Protein AF-0000000065904435 (afdb_homodimer)

Solvent-accessible surface area (backbone atoms only — not comparable to full-atom values): 43416 Å² total; per-residue (Å²): 132,58,67,76,74,52,43,58,79,76,32,50,80,82,76,48,64,71,52,66,56,44,51,26,23,43,16,48,49,46,24,22,46,31,51,45,35,29,75,71,66,75,36,59,60,66,60,23,52,20,39,32,52,28,18,50,38,33,48,71,52,77,44,54,85,70,58,72,65,32,48,58,46,53,28,40,22,43,57,58,50,50,41,50,24,44,54,32,18,55,51,13,18,67,68,56,76,42,93,47,44,31,60,79,52,61,35,51,48,57,24,39,46,9,46,40,54,30,19,36,35,50,22,44,52,49,47,41,62,72,42,30,51,54,20,50,51,46,32,33,50,34,28,44,53,48,14,61,73,27,53,82,39,47,20,51,26,65,58,82,51,16,57,31,58,46,34,29,54,8,58,58,35,40,54,53,23,52,52,50,48,52,49,52,52,49,49,59,58,47,44,63,59,38,31,38,31,17,44,42,8,13,73,64,33,82,18,73,79,36,61,93,59,44,34,64,50,26,41,50,42,41,27,70,75,69,69,74,70,52,45,82,38,63,23,56,52,51,28,30,46,47,59,51,58,47,51,47,37,50,52,54,30,51,50,27,50,52,51,35,53,51,36,51,53,50,44,48,32,44,7,17,70,66,64,47,64,31,35,34,45,50,65,60,36,57,78,45,84,48,41,97,83,38,85,86,43,58,35,60,54,72,45,51,52,34,40,52,47,21,56,48,36,44,51,45,39,55,52,35,57,57,31,52,64,36,58,62,81,55,33,31,36,21,46,36,54,40,39,47,42,49,49,47,40,45,52,50,51,25,53,37,36,44,45,44,23,59,46,40,55,63,42,47,42,75,31,56,68,56,21,38,50,33,34,45,31,26,67,51,49,40,71,67,38,17,78,75,68,33,65,68,53,29,52,54,40,51,56,38,35,75,72,69,37,34,53,64,55,40,42,43,71,74,64,46,47,72,70,53,45,49,63,70,58,44,58,79,60,64,58,41,94,74,69,77,87,106,131,59,68,78,74,51,45,57,78,74,32,49,80,82,77,47,64,70,51,65,56,44,51,26,23,45,16,49,50,44,23,22,45,29,52,43,34,29,76,71,68,76,35,59,60,65,60,24,52,20,40,32,53,28,18,49,38,33,49,71,51,76,45,55,86,69,60,72,66,33,47,58,46,54,29,39,21,43,57,58,48,49,39,52,23,44,54,33,17,55,49,12,18,67,70,56,76,42,94,47,43,31,60,80,52,61,36,52,48,57,26,39,45,10,46,40,54,30,20,35,34,49,22,45,51,50,47,39,63,71,43,31,49,55,21,49,50,46,32,33,49,34,29,46,54,48,14,61,72,27,53,82,38,47,22,51,26,63,57,83,51,17,59,30,60,48,35,28,54,7,58,58,36,39,54,53,24,51,52,50,48,53,49,53,53,49,51,58,58,47,44,64,59,38,32,39,30,16,44,42,8,11,74,64,34,81,18,72,78,32,61,93,59,43,34,64,51,26,41,50,42,43,25,71,74,68,70,73,69,53,45,81,38,62,22,57,53,50,27,29,44,48,60,50,57,48,50,47,37,51,50,54,31,50,52,26,50,52,51,35,53,52,36,52,52,48,44,48,32,44,6,16,70,65,64,46,63,30,35,34,45,49,66,60,37,57,78,43,85,48,41,98,82,38,86,87,42,57,36,61,55,71,47,53,52,36,38,53,46,23,53,50,35,46,52,44,39,55,52,35,57,56,30,51,65,36,57,62,80,54,33,32,35,21,47,37,53,40,39,48,41,49,50,48,39,45,52,51,50,24,52,38,35,44,46,45,22,59,46,40,55,63,42,47,40,75,31,58,68,55,20,38,52,31,35,46,33,25,67,49,49,41,71,66,38,18,79,75,67,32,64,70,53,29,52,54,40,52,56,39,36,75,72,70,38,33,53,65,56,40,42,43,72,74,64,46,46,72,69,52,46,49,62,70,60,43,57,78,58,64,59,40,93,73,68,78,88,105

Foldseek 3Di:
DACVVCQCVVFPDPQAFFDLLLQLLLLLLLLLLLVVCVVVVNADPLLSVLLNVLSVCSNVVVCRVQQGDHLGGFLLC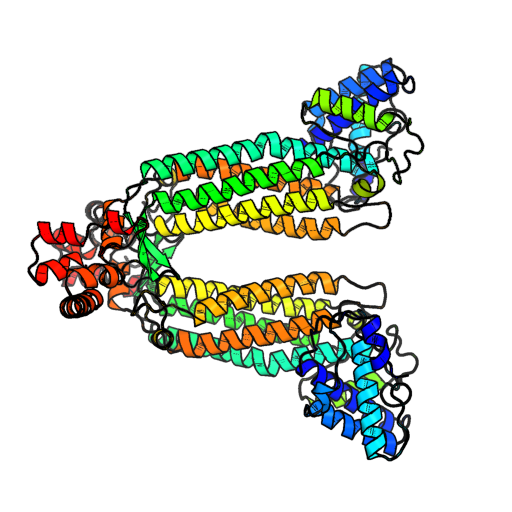VSSLSSSLVSSQVRSCVVSVDRRHSCVRSQQLAASLQSSLQSLLLSLLLLCVPFVLVLLVLLLVLLQVVLVVFVQQKFFDDDVNATDAIAIPSVVSNVLSVQSVVLSVQLVVLNLVSLAGLTQCHPQHPNPSHDPCSQVSSSVSSCVVRVRDHHHDSNQDSSAFPVSLLSNLVSLLSLLVSLLVVLVVLCQCCPDCPPGLVFKDQVLQQVDAPDPVDGPDGDPVLSVLSNVLSVVSNVLSVVLVVQRPDDDRRHRRSSSSSSRSSSVSSVSSSVSSNCCSPRPSNRMGGPRVSRVQNNQLRLNLLVQLCLVPHVVLSVVLSVVSVVVDGSLVSVVVVPDDPVRSCVSPVSSVRNDDDRNSD/DAPVVCQCVVFPDPQAFFDLLLQLLLLLLLLLLLVVCVVVVNADPLLSVLLNVLSVCSNVVVCRVQQGDHLGGFLLCVSSLSSSLVSSQVRSCVVSVDRRHSCVRSQQLAASLQSSLQSLLSSLLLLCVPFVLVLLVLLLVLLQVVLVVFVQQKFFDDDVNATDAIAIPSVVSNVLSVQSVVLSVQLVVLSLVSLAGLTQCHPQHPNPSHDPCSQVSSSVSSCVVRVRDHHHDSNQDSSQFPVSLLSNLVSLLSLLVSLLVVLVVLQQCCPDCPPGLVFKDQVLQQVDAPDPVDGPDGDPVLSVLSNVLSVVSNVLSVVLVVQRPDDDRRHRRSSSSSSRSSSVSSVSSSVSSNCCSPRPSNRMGGPRVSRVQNNQLRLNLLVQLCLVPHVVLSVQLSVVSVVVDGSLVSCVVVPDDPVRSCVSPVSSVRNDDDRNSD

Sequence (876 aa):
MKYTDTAPKLFMNTGTKFPRRIIWSMGVLKKSCAKVNADLGLLDKKIADSIIKASDDLIDGKLDDKIVLDVFQTGSGTGLNMNVNEVIAEVASSYSNLKVHPNDHVNFGQSSNDTVPTAIRIAAVAEVTNRLLPALQQIISSLNKKAEEYKDVIKAGRTHLRDALPVTLGQELSAYADAFQHEHEQVMNILEYVKELPIGGTATGTGLNSHPEFQERVINEINRITGLGFKPANRFRAMRLLTDLLLLSGALRNIAVDLYRLGQDIRLMFSGPLTGLNEIDLPTQEEIAGSSIMPGKTNPVTVEATLLISAQVVGLDHANQFASMLGEFELSMGIPLVGYNIVTQVNFISEALEKMSRLVIDGMVANVEKMKRYAESSPSLITIVSPVIGYDKATEIGKKLNKGMSIREALRELGYSDNEINKILDLSKLVKPGFTAKMKYTDTAPKLFMNTGTKFPRRIIWSMGVLKKSCAKVNADLGLLDKKIADSIIKASDDLIDGKLDDKIVLDVFQTGSGTGLNMNVNEVIAEVASSYSNLKVHPNDHVNFGQSSNDTVPTAIRIAAVAEVTNRLLPALQQIISSLNKKAEEYKDVIKAGRTHLRDALPVTLGQELSAYADAFQHEHEQVMNILEYVKELPIGGTATGTGLNSHPEFQERVINEINRITGLGFKPANRFRAMRLLTDLLLLSGALRNIAVDLYRLGQDIRLMFSGPLTGLNEIDLPTQEEIAGSSIMPGKTNPVTVEATLLISAQVVGLDHANQFASMLGEFELSMGIPLVGYNIVTQVNFISEALEKMSRLVIDGMVANVEKMKRYAESSPSLITIVSPVIGYDKATEIGKKLNKGMSIREALRELGYSDNEINKILDLSKLVKPGFTAK

Organism: Saccharolobus solfataricus (strain ATCC 35092 / DSM 1617 / JCM 11322 / P2) (NCBI:txid273057)

Nearest PDB structures (foldseek):
  5f92-assembly1_A  TM=9.648E-01  e=1.563E-35  Mycobacterium tuberculosis CDC1551
  5f92-assembly1_B  TM=9.660E-01  e=1.495E-35  Mycobacterium tuberculosis CDC1551
  3qbp-assembly1_B  TM=9.581E-01  e=5.923E-35  Mycobacterium marinum M
  4apb-assembly1_C  TM=9.385E-01  e=5.923E-35  Mycobacterium tuberculosis H37Rv
  3rd8-assembly1_A  TM=9.389E-01  e=1.055E-34  Mycolicibacterium smegmatis MC2 155

InterPro domains:
  IPR000362 Fumarate lyase family [PR00149] (106-124)
  IPR000362 Fumarate lyase family [PR00149] (152-170)
  IPR000362 Fumarate lyase family [PR00149] (242-269)
  IPR000362 Fumarate lyase family [PR00149] (290-306)
  IPR001611 Leucine-rich repeat [PS51450] (410-431)
  IPR005677 Fumarate hydratase, class II [MF_00743] (1-433)
  IPR005677 Fumarate hydratase, class II [PTHR11444] (14-433)
  IPR008948 L-Aspartase-like [SSF48557] (10-427)
  IPR018951 Fumarase C, C-terminal [PF10415] (381-431)
  IPR020557 Fumarate lyase, conserved site [PS00163] (290-299)
  IPR022761 Fumarate lyase, N-terminal [PF00206] (2-315)
  IPR024083 Fumarase/histidase, N-terminal [G3DSA:1.10.275.10] (1-110)

Radius of gyration: 34.14 Å; Cα contacts (8 Å, |Δi|>4): 1587; chains: 2; bounding box: 92×79×66 Å

pLDDT: mean 92.35, std 9.79, range [37.44, 98.94]

Structure (mmCIF, N/CA/C/O backbone):
data_AF-0000000065904435-model_v1
#
loop_
_entity.id
_entity.type
_entity.pdbx_description
1 polymer 'Fumarate hydratase class II'
#
loop_
_atom_site.group_PDB
_atom_site.id
_atom_site.type_symbol
_atom_site.label_atom_id
_atom_site.label_alt_id
_atom_site.label_comp_id
_atom_site.label_asym_id
_atom_site.label_entity_id
_atom_sit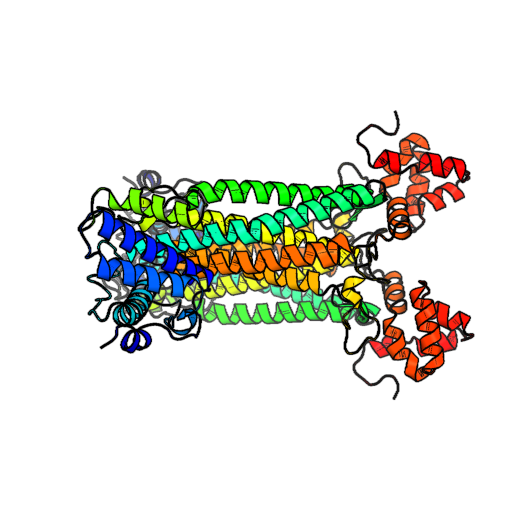e.label_seq_id
_atom_site.pdbx_PDB_ins_code
_atom_site.Cartn_x
_atom_site.Cartn_y
_atom_site.Cartn_z
_atom_site.occupancy
_atom_site.B_iso_or_equiv
_atom_site.auth_seq_id
_atom_site.auth_comp_id
_atom_site.auth_asym_id
_atom_site.auth_atom_id
_atom_site.pdbx_PDB_model_num
ATOM 1 N N . MET A 1 1 ? -31.047 9.414 31.922 1 70.81 1 MET A N 1
ATOM 2 C CA . MET A 1 1 ? -29.688 8.914 31.734 1 70.81 1 MET A CA 1
ATOM 3 C C . MET A 1 1 ? -29.031 9.57 30.531 1 70.81 1 MET A C 1
ATOM 5 O O . MET A 1 1 ? -29.672 9.766 29.5 1 70.81 1 MET A O 1
ATOM 9 N N . LYS A 1 2 ? -27.766 9.977 30.828 1 85.31 2 LYS A N 1
ATOM 10 C CA . LYS A 1 2 ? -27.031 10.68 29.781 1 85.31 2 LYS A CA 1
ATOM 11 C C . LYS A 1 2 ? -26.609 9.719 28.672 1 85.31 2 LYS A C 1
ATOM 13 O O . LYS A 1 2 ? -26.344 8.547 28.938 1 85.31 2 LYS A O 1
ATOM 18 N N . TYR A 1 3 ? -26.766 10.164 27.469 1 87.5 3 TYR A N 1
ATOM 19 C CA . TYR A 1 3 ? -26.297 9.406 26.312 1 87.5 3 TYR A CA 1
ATOM 20 C C . TYR A 1 3 ? -24.875 8.906 26.531 1 87.5 3 TYR A C 1
ATOM 22 O O . TYR A 1 3 ? -24.562 7.75 26.25 1 87.5 3 TYR A O 1
ATOM 30 N N . THR A 1 4 ? -24.031 9.688 27.234 1 89.38 4 THR A N 1
ATOM 31 C CA . THR A 1 4 ? -22.609 9.406 27.375 1 89.38 4 THR A CA 1
ATOM 32 C C . THR A 1 4 ? -22.375 8.375 28.469 1 89.38 4 THR A C 1
ATOM 34 O O . THR A 1 4 ? -21.281 7.809 28.578 1 89.38 4 THR A O 1
ATOM 37 N N . ASP A 1 5 ? -23.391 8.148 29.25 1 89 5 ASP A N 1
ATOM 38 C CA . ASP A 1 5 ? -23.281 7.125 30.281 1 89 5 ASP A CA 1
ATOM 39 C C . ASP A 1 5 ? -23.516 5.73 29.703 1 89 5 ASP A C 1
ATOM 41 O O . ASP A 1 5 ? -22.938 4.75 30.172 1 89 5 ASP A O 1
ATOM 45 N N . THR A 1 6 ? -24.281 5.691 28.656 1 89.69 6 THR A N 1
ATOM 46 C CA . THR A 1 6 ? -24.703 4.398 28.125 1 89.69 6 THR A CA 1
ATOM 47 C C . THR A 1 6 ? -23.938 4.051 26.859 1 89.69 6 THR A C 1
ATOM 49 O O . THR A 1 6 ? -23.688 2.877 26.578 1 89.69 6 THR A O 1
ATOM 52 N N . ALA A 1 7 ? -23.594 4.98 26.125 1 89.56 7 ALA A N 1
ATOM 53 C CA . ALA A 1 7 ? -23.078 4.797 24.781 1 89.56 7 ALA A CA 1
ATOM 54 C C . ALA A 1 7 ? -21.781 3.99 24.797 1 89.56 7 ALA A C 1
ATOM 56 O O . ALA A 1 7 ? -21.562 3.129 23.953 1 89.56 7 ALA A O 1
ATOM 57 N N . PRO A 1 8 ? -20.953 4.148 25.797 1 86.31 8 PRO A N 1
ATOM 58 C CA . PRO A 1 8 ? -19.688 3.414 25.797 1 86.31 8 PRO A CA 1
ATOM 59 C C . PRO A 1 8 ? -19.875 1.902 25.891 1 86.31 8 PRO A C 1
ATOM 61 O O . PRO A 1 8 ? -19 1.135 25.484 1 86.31 8 PRO A O 1
ATOM 64 N N . LYS A 1 9 ? -21 1.528 26.406 1 88.12 9 LYS A N 1
ATOM 65 C CA . LYS A 1 9 ? -21.297 0.103 26.5 1 88.12 9 LYS A CA 1
ATOM 66 C C . LYS A 1 9 ? -21.547 -0.5 25.125 1 88.12 9 LYS A C 1
ATOM 68 O O . LYS A 1 9 ? -21.312 -1.693 24.906 1 88.12 9 LYS A O 1
ATOM 73 N N . LEU A 1 10 ? -21.984 0.361 24.281 1 90.38 10 LEU A N 1
ATOM 74 C CA . LEU A 1 10 ? -22.375 -0.123 22.953 1 90.38 10 LEU A CA 1
ATOM 75 C C . LEU A 1 10 ? -21.281 0.197 21.922 1 90.38 10 LEU A C 1
ATOM 77 O O . LEU A 1 10 ? -21.141 -0.513 20.922 1 90.38 10 LEU A O 1
ATOM 81 N N . PHE A 1 11 ? -20.578 1.262 22.156 1 90.25 11 PHE A N 1
ATOM 82 C CA . PHE A 1 11 ? -19.516 1.664 21.25 1 90.25 11 PHE A CA 1
ATOM 83 C C . PHE A 1 11 ? -18.203 0.954 21.609 1 90.25 11 PHE A C 1
ATOM 85 O O . PHE A 1 11 ? -18.125 0.262 22.625 1 90.25 11 PHE A O 1
ATOM 92 N N . MET A 1 12 ? -17.234 1.034 20.688 1 87.94 12 MET A N 1
ATOM 93 C CA . MET A 1 12 ? -15.914 0.562 21.062 1 87.94 12 MET A CA 1
ATOM 94 C C . MET A 1 12 ? -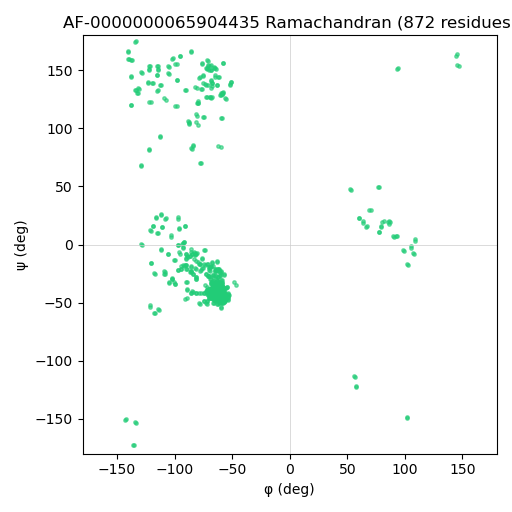15.281 1.487 22.094 1 87.94 12 MET A C 1
ATOM 96 O O . MET A 1 12 ? -15.703 2.637 22.25 1 87.94 12 MET A O 1
ATOM 100 N N . ASN A 1 13 ? -14.391 0.936 22.891 1 87.31 13 ASN A N 1
ATOM 101 C CA . ASN A 1 13 ? -13.656 1.674 23.906 1 87.31 13 ASN A CA 1
ATOM 102 C C . ASN A 1 13 ? -12.148 1.438 23.812 1 87.31 13 ASN A C 1
ATOM 104 O O . ASN A 1 13 ? -11.539 0.907 24.734 1 87.31 13 ASN A O 1
ATOM 108 N N . THR A 1 14 ? -11.633 1.937 22.766 1 90.06 14 THR A N 1
ATOM 109 C CA . THR A 1 14 ? -10.234 1.684 22.438 1 90.06 14 THR A CA 1
ATOM 110 C C . THR A 1 14 ? -9.336 2.756 23.047 1 90.06 14 THR A C 1
ATOM 112 O O . THR A 1 14 ? -8.117 2.578 23.125 1 90.06 14 THR A O 1
ATOM 115 N N . GLY A 1 15 ? -9.945 3.836 23.406 1 89.94 15 GLY A N 1
ATOM 116 C CA . GLY A 1 15 ? -9.188 4.977 23.891 1 89.94 15 GLY A CA 1
ATOM 117 C C . GLY A 1 15 ? -8.789 5.938 22.781 1 89.94 15 GLY A C 1
ATOM 118 O O . GLY A 1 15 ? -8.109 6.938 23.047 1 89.94 15 GLY A O 1
ATOM 119 N N . THR A 1 16 ? -9.273 5.703 21.578 1 93.25 16 THR A N 1
ATOM 120 C CA . THR A 1 16 ? -9.008 6.621 20.484 1 93.25 16 THR A CA 1
ATOM 121 C C . THR A 1 16 ? -9.945 7.824 20.531 1 93.25 16 THR A C 1
ATOM 123 O O . THR A 1 16 ? -11.117 7.723 20.156 1 93.25 16 THR A O 1
ATOM 126 N N . LYS A 1 17 ? -9.391 8.93 20.828 1 94.69 17 LYS A N 1
ATOM 127 C CA . LYS A 1 17 ? -10.172 10.148 21 1 94.69 17 LYS A CA 1
ATOM 128 C C . LYS A 1 17 ? -10.148 11 19.75 1 94.69 17 LYS A C 1
ATOM 130 O O . LYS A 1 17 ? -9.195 10.93 18.953 1 94.69 17 LYS A O 1
ATOM 135 N N . PHE A 1 18 ? -11.172 11.789 19.641 1 96.94 18 PHE A N 1
ATOM 136 C CA . PHE A 1 18 ? -11.18 12.734 18.531 1 96.94 18 PHE A CA 1
ATOM 137 C C . PHE A 1 18 ? -10.102 13.797 18.719 1 96.94 18 PHE A C 1
ATOM 139 O O . PHE A 1 18 ? -9.891 14.281 19.844 1 96.94 18 PHE A O 1
ATOM 146 N N . PRO A 1 19 ? -9.438 14.18 17.609 1 96.56 19 PRO A N 1
ATOM 147 C CA . PRO A 1 19 ? -8.469 15.273 17.688 1 96.56 19 PRO A CA 1
ATOM 148 C C . PRO A 1 19 ? -9.117 16.609 18.062 1 96.56 19 PRO A C 1
ATOM 150 O O . PRO A 1 19 ? -10.258 16.875 17.688 1 96.56 19 PRO A O 1
ATOM 153 N N . ARG A 1 20 ? -8.398 17.422 18.688 1 97.31 20 ARG A N 1
ATOM 154 C CA . ARG A 1 20 ? -8.883 18.703 19.188 1 97.31 20 ARG A CA 1
ATOM 155 C C . ARG A 1 20 ? -9.508 19.516 18.062 1 97.31 20 ARG A C 1
ATOM 157 O O . ARG A 1 20 ? -10.492 20.234 18.266 1 97.31 20 ARG A O 1
ATOM 164 N N . ARG A 1 21 ? -8.953 19.438 16.891 1 98.19 21 ARG A N 1
ATOM 165 C CA . ARG A 1 21 ? -9.445 20.25 15.773 1 98.19 21 ARG A CA 1
ATOM 166 C C . ARG A 1 21 ? -10.875 19.875 15.414 1 98.19 21 ARG A C 1
ATOM 168 O O . ARG A 1 21 ? -11.672 20.734 15.023 1 98.19 21 ARG A O 1
ATOM 175 N N . ILE A 1 22 ? -11.227 18.641 15.547 1 98.69 22 ILE A N 1
ATOM 176 C CA . ILE A 1 22 ? -12.594 18.203 15.281 1 98.69 22 ILE A CA 1
ATOM 177 C C . ILE A 1 22 ? -13.523 18.703 16.375 1 98.69 22 ILE A C 1
ATOM 179 O O . ILE A 1 22 ? -14.633 19.172 16.094 1 98.69 22 ILE A O 1
ATOM 183 N N . ILE A 1 23 ? -13.062 18.672 17.609 1 98.62 23 ILE A N 1
ATOM 184 C CA . ILE A 1 23 ? -13.844 19.203 18.719 1 98.62 23 ILE A CA 1
ATOM 185 C C . ILE A 1 23 ? -14.047 20.703 18.547 1 98.62 23 ILE A C 1
ATOM 187 O O . ILE A 1 23 ? -15.164 21.203 18.719 1 98.62 23 ILE A O 1
ATOM 191 N N . TRP A 1 24 ? -13 21.328 18.172 1 98.81 24 TRP A N 1
ATOM 192 C CA . TRP A 1 24 ? -13.055 22.75 17.859 1 98.81 24 TRP A CA 1
ATOM 193 C C . TRP A 1 24 ? -14.109 23.031 16.797 1 98.81 24 TRP A C 1
ATOM 195 O O . TRP A 1 24 ? -14.938 23.938 16.953 1 98.81 24 TRP A O 1
ATOM 205 N N . SER A 1 25 ? -14.133 22.266 15.719 1 98.88 25 SER A N 1
ATOM 206 C CA . SER A 1 25 ? -15.062 22.5 14.609 1 98.88 25 SER A CA 1
ATOM 207 C C . SER A 1 25 ? -16.5 22.266 15.039 1 98.88 25 SER A C 1
ATOM 209 O O . SER A 1 25 ? -17.422 22.938 14.562 1 98.88 25 SER A O 1
ATOM 211 N N . MET A 1 26 ? -16.703 21.297 15.883 1 98.88 26 MET A N 1
ATOM 212 C CA . MET A 1 26 ? -18.031 21.094 16.438 1 98.88 26 MET A CA 1
ATOM 213 C C . MET A 1 26 ? -18.5 22.328 17.203 1 98.88 26 MET A C 1
ATOM 215 O O . MET A 1 26 ? -19.672 22.719 17.109 1 98.88 26 MET A O 1
ATOM 219 N N . GLY A 1 27 ? -17.594 22.891 17.984 1 98.88 27 GLY A N 1
ATOM 220 C CA . GLY A 1 27 ? -17.922 24.125 18.688 1 98.88 27 GLY A CA 1
ATOM 221 C C . GLY A 1 27 ? -18.297 25.266 17.766 1 98.88 27 GLY A C 1
ATOM 222 O O . GLY A 1 27 ? -19.281 25.969 18 1 98.88 27 GLY A O 1
ATOM 223 N N . VAL A 1 28 ? -17.531 25.438 16.719 1 98.94 28 VAL A N 1
ATOM 224 C CA . VAL A 1 28 ? -17.781 26.469 15.719 1 98.94 28 VAL A CA 1
ATOM 225 C C . VAL A 1 28 ? -19.172 26.281 15.109 1 98.94 28 VAL A C 1
ATOM 227 O O . VAL A 1 28 ? -19.922 27.234 14.969 1 98.94 28 VAL A O 1
ATOM 230 N N . LEU A 1 29 ? -19.484 25.062 14.797 1 98.88 29 LEU A N 1
ATOM 231 C CA . LEU A 1 29 ? -20.734 24.75 14.133 1 98.88 29 LEU A CA 1
ATOM 232 C C . LEU A 1 29 ? -21.922 24.969 15.07 1 98.88 29 LEU A C 1
ATOM 234 O O . LEU A 1 29 ? -22.906 25.625 14.703 1 98.88 29 LEU A O 1
ATOM 238 N N . LYS A 1 30 ? -21.797 24.469 16.328 1 98.88 30 LYS A N 1
ATOM 239 C CA . LYS A 1 30 ? -22.891 24.625 17.281 1 98.88 30 LYS A CA 1
ATOM 240 C C . LYS A 1 30 ? -23.141 26.094 17.625 1 98.88 30 LYS A C 1
ATOM 242 O O . LYS A 1 30 ? -24.281 26.531 17.719 1 98.88 30 LYS A O 1
ATOM 247 N N . LYS A 1 31 ? -22.109 26.844 17.766 1 98.88 31 LYS A N 1
ATOM 248 C CA . LYS A 1 31 ? -22.219 28.297 17.969 1 98.88 31 LYS A CA 1
ATOM 249 C C . LYS A 1 31 ? -22.969 28.953 16.828 1 98.88 31 LYS A C 1
ATOM 251 O O . LYS A 1 31 ? -23.891 29.75 17.062 1 98.88 31 LYS A O 1
ATOM 256 N N . SER A 1 32 ? -22.594 28.641 15.633 1 98.94 32 SER A N 1
ATOM 257 C CA . SER A 1 32 ? -23.188 29.219 14.438 1 98.94 32 SER A CA 1
ATOM 258 C C . SER A 1 32 ? -24.672 28.875 14.336 1 98.94 32 SER A C 1
ATOM 260 O O . SER A 1 32 ? -25.484 29.75 14.023 1 98.94 32 SER A O 1
ATOM 262 N N . CYS A 1 33 ? -24.984 27.625 14.602 1 98.81 33 CYS A N 1
ATOM 263 C CA . CYS A 1 33 ? -26.375 27.188 14.523 1 98.81 33 CYS A CA 1
ATOM 264 C C . CYS A 1 33 ? -27.234 27.906 15.555 1 98.81 33 CYS A C 1
ATOM 266 O O . CYS A 1 33 ? -28.344 28.359 15.234 1 98.81 33 CYS A O 1
ATOM 268 N N . ALA A 1 34 ? -26.766 28.031 16.797 1 98.81 34 ALA A N 1
ATOM 269 C CA . ALA A 1 34 ? -27.531 28.703 17.844 1 98.81 34 ALA A CA 1
ATOM 270 C C . ALA A 1 34 ? -27.781 30.156 17.484 1 98.81 34 ALA A C 1
ATOM 272 O O . ALA A 1 34 ? -28.891 30.656 17.656 1 98.81 34 ALA A O 1
ATOM 273 N N . LYS A 1 35 ? -26.812 30.797 16.984 1 98.81 35 LYS A N 1
ATOM 274 C CA . LYS A 1 35 ? -26.938 32.188 16.594 1 98.81 35 LYS A CA 1
ATOM 275 C C . LYS A 1 35 ? -27.984 32.375 15.492 1 98.81 35 LYS A C 1
ATOM 277 O O . LYS A 1 35 ? -28.859 33.219 15.586 1 98.81 35 LYS A O 1
ATOM 282 N N . VAL A 1 36 ? -27.906 31.547 14.477 1 98.69 36 VAL A N 1
ATOM 283 C CA . VAL A 1 36 ? -28.812 31.641 13.328 1 98.69 36 VAL A CA 1
ATOM 284 C C . VAL A 1 36 ? -30.25 31.344 13.766 1 98.69 36 VAL A C 1
ATOM 286 O O . VAL A 1 36 ? -31.172 32.062 13.375 1 98.69 36 VAL A O 1
ATOM 289 N N . ASN A 1 37 ? -30.422 30.297 14.594 1 98.56 37 ASN A N 1
ATOM 290 C CA . ASN A 1 37 ? -31.766 29.969 15.078 1 98.56 37 ASN A CA 1
ATOM 291 C C . ASN A 1 37 ? -32.344 31.094 15.922 1 98.56 37 ASN A C 1
ATOM 293 O O . ASN A 1 37 ? -33.562 31.359 15.867 1 98.56 37 ASN A O 1
ATOM 297 N N . ALA A 1 38 ? -31.547 31.766 16.703 1 98.56 38 ALA A N 1
ATOM 298 C CA . ALA A 1 38 ? -32 32.906 17.453 1 98.56 38 ALA A CA 1
ATOM 299 C C . ALA A 1 38 ? -32.406 34.062 16.516 1 98.56 38 ALA A C 1
ATOM 301 O O . ALA A 1 38 ? -33.469 34.688 16.703 1 98.56 38 ALA A O 1
ATOM 302 N N . ASP A 1 39 ? -31.609 34.312 15.539 1 98.38 39 ASP A N 1
ATOM 303 C CA . ASP A 1 39 ? -31.859 35.375 14.578 1 98.38 39 ASP A CA 1
ATOM 304 C C . ASP A 1 39 ? -33.156 35.125 13.812 1 98.38 39 ASP A C 1
ATOM 306 O O . ASP A 1 39 ? -33.875 36.094 13.445 1 98.38 39 ASP A O 1
ATOM 310 N N . LEU A 1 40 ? -33.438 33.906 13.609 1 97.94 40 LEU A N 1
ATOM 311 C CA . LEU A 1 40 ? -34.625 33.531 12.867 1 97.94 40 LEU A CA 1
ATOM 312 C C . LEU A 1 40 ? -35.844 33.469 13.789 1 97.94 40 LEU A C 1
ATOM 314 O O . LEU A 1 40 ? -36.969 33.188 13.344 1 97.94 40 LEU A O 1
ATOM 318 N N . GLY A 1 41 ? -35.625 33.625 15.062 1 97.81 41 GLY A N 1
ATOM 319 C CA . GLY A 1 41 ? -36.688 33.656 16.047 1 97.81 41 GLY A CA 1
ATOM 320 C C . GLY A 1 41 ? -37.156 32.25 16.453 1 97.81 41 GLY A C 1
ATOM 321 O O . GLY A 1 41 ? -38.25 32.094 16.984 1 97.81 41 GLY A O 1
ATOM 322 N N . LEU A 1 42 ? -36.344 31.281 16.219 1 97.62 42 LEU A N 1
ATOM 323 C CA . LEU A 1 42 ? -36.75 29.906 16.453 1 97.62 42 LEU A CA 1
ATOM 324 C C . LEU A 1 42 ? -36.219 29.375 17.766 1 97.62 42 LEU A C 1
ATOM 326 O O . LEU A 1 42 ? -36.656 28.344 18.266 1 97.62 42 LEU A O 1
ATOM 330 N N . LEU A 1 43 ? -35.281 30.062 18.375 1 97.56 43 LEU A N 1
ATOM 331 C CA . LEU A 1 43 ? -34.656 29.734 19.656 1 97.56 43 LEU A CA 1
ATOM 332 C C . LEU A 1 43 ? -34.625 30.953 20.578 1 97.56 43 LEU A C 1
ATOM 334 O O . LEU A 1 43 ? -34.281 32.062 20.141 1 97.56 43 LEU A O 1
ATOM 338 N N . ASP A 1 44 ? -35.062 30.812 21.797 1 97.38 44 ASP A N 1
ATOM 339 C CA . ASP A 1 44 ? -35.062 31.906 22.781 1 97.38 44 ASP A CA 1
ATOM 340 C C . ASP A 1 44 ? -33.656 32.531 22.859 1 97.38 44 ASP A C 1
ATOM 342 O O . ASP A 1 44 ? -32.656 31.844 22.906 1 97.38 44 ASP A O 1
ATOM 346 N N . LYS A 1 45 ? -33.656 33.812 22.922 1 97.69 45 LYS A N 1
ATOM 347 C CA . LYS A 1 45 ? -32.406 34.531 22.844 1 97.69 45 LYS A CA 1
ATOM 348 C C . LYS A 1 45 ? -31.516 34.219 24.031 1 97.69 45 LYS A C 1
ATOM 350 O O . LYS A 1 45 ? -30.297 34.062 23.875 1 97.69 45 LYS A O 1
ATOM 355 N N . LYS A 1 46 ? -32.062 34.094 25.188 1 97.88 46 LYS A N 1
ATOM 356 C CA . LYS A 1 46 ? -31.266 33.812 26.375 1 97.88 46 LYS A CA 1
ATOM 357 C C . LYS A 1 46 ? -30.641 32.406 26.297 1 97.88 46 LYS A C 1
ATOM 359 O O . LYS A 1 46 ? -29.484 32.219 26.656 1 97.88 46 LYS A O 1
ATOM 364 N N . ILE A 1 47 ? -31.406 31.484 25.844 1 98.31 47 ILE A N 1
ATOM 365 C CA . ILE A 1 47 ? -30.922 30.109 25.656 1 98.31 47 ILE A CA 1
ATOM 366 C C . ILE A 1 47 ? -29.844 30.094 24.578 1 98.31 47 ILE A C 1
ATOM 368 O O . ILE A 1 47 ? -28.766 29.531 24.781 1 98.31 47 ILE A O 1
ATOM 372 N N . ALA A 1 48 ? -30.078 30.781 23.516 1 98.69 48 ALA A N 1
ATOM 373 C CA . ALA A 1 48 ? -29.125 30.828 22.422 1 98.69 48 ALA A CA 1
ATOM 374 C C . ALA A 1 48 ? -27.797 31.438 22.875 1 98.69 48 ALA A C 1
ATOM 376 O O . ALA A 1 48 ? -26.734 30.906 22.562 1 98.69 48 ALA A O 1
ATOM 377 N N . ASP A 1 49 ? -27.875 32.562 23.578 1 98.62 49 ASP A N 1
ATOM 378 C CA . ASP A 1 49 ? -26.672 33.219 24.062 1 98.62 49 ASP A CA 1
ATOM 379 C C . ASP A 1 49 ? -25.859 32.312 24.969 1 98.62 49 ASP A C 1
ATOM 381 O O . ASP A 1 49 ? -24.625 32.312 24.938 1 98.62 49 ASP A O 1
ATOM 385 N N . SER A 1 50 ? -26.531 31.547 25.797 1 98.75 50 SER A N 1
ATOM 386 C CA . SER A 1 50 ? -25.844 30.625 26.688 1 98.75 50 SER A CA 1
ATOM 387 C C . SER A 1 50 ? -25.188 29.484 25.906 1 98.75 50 SER A C 1
ATOM 389 O O . SER A 1 50 ? -24.094 29.031 26.25 1 98.75 50 SER A O 1
ATOM 391 N N . ILE A 1 51 ? -25.844 28.969 24.875 1 98.88 51 ILE A N 1
ATOM 392 C CA . ILE A 1 51 ? -25.266 27.953 24 1 98.88 51 ILE A CA 1
ATOM 393 C C . ILE A 1 51 ? -24.031 28.5 23.297 1 98.88 51 ILE A C 1
ATOM 395 O O . ILE A 1 51 ? -23.016 27.828 23.203 1 98.88 51 ILE A O 1
ATOM 399 N N . ILE A 1 52 ? -24.125 29.734 22.797 1 98.88 52 ILE A N 1
ATOM 400 C CA . ILE A 1 52 ? -23.016 30.391 22.125 1 98.88 52 ILE A CA 1
ATOM 401 C C . ILE A 1 52 ? -21.828 30.5 23.078 1 98.88 52 ILE A C 1
ATOM 403 O O . ILE A 1 52 ? -20.703 30.156 22.703 1 98.88 52 ILE A O 1
ATOM 407 N N . LYS A 1 53 ? -22.062 30.875 24.281 1 98.75 53 LYS A N 1
ATOM 408 C CA . LYS A 1 53 ? -21 31 25.266 1 98.75 53 LYS A CA 1
ATOM 409 C C . LYS A 1 53 ? -20.375 29.641 25.562 1 98.75 53 LYS A C 1
ATOM 411 O O . LYS A 1 53 ? -19.156 29.516 25.656 1 98.75 53 LYS A O 1
ATOM 416 N N . ALA A 1 54 ? -21.172 28.656 25.766 1 98.81 54 ALA A N 1
ATOM 417 C CA . ALA A 1 54 ? -20.672 27.312 26.016 1 98.81 54 ALA A CA 1
ATOM 418 C C . ALA A 1 54 ? -19.875 26.781 24.828 1 98.81 54 ALA A C 1
ATOM 420 O O . ALA A 1 54 ? -18.859 26.109 25.016 1 98.81 54 ALA A O 1
ATOM 421 N N . SER A 1 55 ? -20.312 27.031 23.641 1 98.88 55 SER A N 1
ATOM 422 C CA . SER A 1 55 ? -19.594 26.656 22.438 1 98.88 55 SER A CA 1
ATOM 423 C C . SER A 1 55 ? 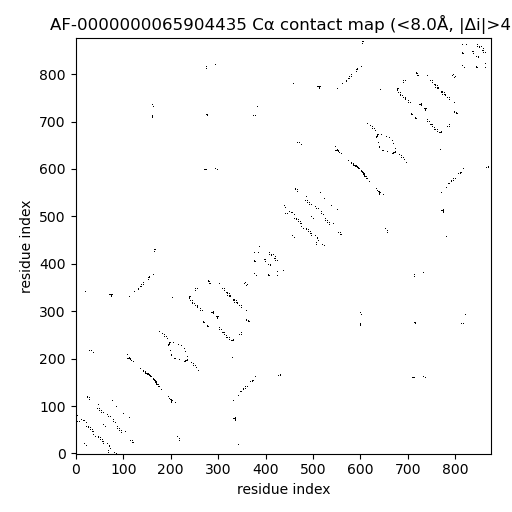-18.234 27.328 22.359 1 98.88 55 SER A C 1
ATOM 425 O O . SER A 1 55 ? -17.266 26.75 21.891 1 98.88 55 SER A O 1
ATOM 427 N N . ASP A 1 56 ? -18.188 28.578 22.781 1 98.75 56 ASP A N 1
ATOM 428 C CA . ASP A 1 56 ? -16.906 29.281 22.844 1 98.75 56 ASP A CA 1
ATOM 429 C C . ASP A 1 56 ? -15.945 28.547 23.781 1 98.75 56 ASP A C 1
ATOM 431 O O . ASP A 1 56 ? -14.75 28.453 23.5 1 98.75 56 ASP A O 1
ATOM 435 N N . ASP A 1 57 ? -16.469 28.062 24.906 1 98.69 57 ASP A N 1
ATOM 436 C CA . ASP A 1 57 ? -15.625 27.281 25.812 1 98.69 57 ASP A CA 1
ATOM 437 C C . ASP A 1 57 ? -15.078 26.047 25.125 1 98.69 57 ASP A C 1
ATOM 439 O O . ASP A 1 57 ? -13.922 25.656 25.344 1 98.69 57 ASP A O 1
ATOM 443 N N . LEU A 1 58 ? -15.922 25.375 24.375 1 98.56 58 LEU A N 1
ATOM 444 C CA . LEU A 1 58 ? -15.5 24.203 23.609 1 98.56 58 LEU A CA 1
ATOM 445 C C . LEU A 1 58 ? -14.445 24.594 22.562 1 98.56 58 LEU A C 1
ATOM 447 O O . LEU A 1 58 ? -13.438 23.891 22.422 1 98.56 58 LEU A O 1
ATOM 451 N N . ILE A 1 59 ? -14.633 25.672 21.844 1 98.75 59 ILE A N 1
ATOM 452 C CA . ILE A 1 59 ? -13.703 26.188 20.844 1 98.75 59 ILE A CA 1
ATOM 453 C C . ILE A 1 59 ? -12.359 26.484 21.5 1 98.75 59 ILE A C 1
ATOM 455 O O . ILE A 1 59 ? -11.305 26.188 20.938 1 98.75 59 ILE A O 1
ATOM 459 N N . ASP A 1 60 ? -12.406 26.969 22.766 1 98.38 60 ASP A N 1
ATOM 460 C CA . ASP A 1 60 ? -11.203 27.391 23.469 1 98.38 60 ASP A CA 1
ATOM 461 C C . ASP A 1 60 ? -10.484 26.203 24.094 1 98.38 60 ASP A C 1
ATOM 463 O O . ASP A 1 60 ? -9.391 26.344 24.656 1 98.38 60 ASP A O 1
ATOM 467 N N . GLY A 1 61 ? -11.078 25.031 24.078 1 98.12 61 GLY A N 1
ATOM 468 C CA . GLY A 1 61 ? -10.43 23.812 24.547 1 98.12 61 GLY A CA 1
ATOM 469 C C . GLY A 1 61 ? -10.703 23.516 26.016 1 98.12 61 GLY A C 1
ATOM 470 O O . GLY A 1 61 ? -10.188 22.547 26.562 1 98.12 61 GLY A O 1
ATOM 471 N N . LYS A 1 62 ? -11.57 24.266 26.641 1 98.06 62 LYS A N 1
ATOM 472 C CA . LYS A 1 62 ? -11.836 24.141 28.062 1 98.06 62 LYS A CA 1
ATOM 473 C C . LYS A 1 62 ? -12.648 22.875 28.359 1 98.06 62 LYS A C 1
ATOM 475 O O . LYS A 1 62 ? -12.711 22.422 29.5 1 98.06 62 LYS A O 1
ATOM 480 N N . LEU A 1 63 ? -13.25 22.344 27.328 1 98.25 63 LEU A N 1
ATOM 481 C CA . LEU A 1 63 ? -14.18 21.25 27.562 1 98.25 63 LEU A CA 1
ATOM 482 C C . LEU A 1 63 ? -13.711 19.984 26.844 1 98.25 63 LEU A C 1
ATOM 484 O O . LEU A 1 63 ? -14.492 19.031 26.672 1 98.25 63 LEU A O 1
ATOM 488 N N . ASP A 1 64 ? -12.477 19.891 26.406 1 97.12 64 ASP A N 1
ATOM 489 C CA . ASP A 1 64 ? -11.961 18.797 25.609 1 97.12 64 ASP A CA 1
ATOM 490 C C . ASP A 1 64 ? -12.086 17.469 26.359 1 97.12 64 ASP A C 1
ATOM 492 O O . ASP A 1 64 ? -12.43 16.438 25.766 1 97.12 64 ASP A O 1
ATOM 496 N N . ASP A 1 65 ? -11.82 17.469 27.594 1 95.81 65 ASP A N 1
ATOM 497 C CA . ASP A 1 65 ? -11.789 16.266 28.406 1 95.81 65 ASP A CA 1
ATOM 498 C C . ASP A 1 65 ? -13.188 15.664 28.562 1 95.81 65 ASP A C 1
ATOM 500 O O . ASP A 1 65 ? -13.336 14.508 28.953 1 95.81 65 ASP A O 1
ATOM 504 N N . LYS A 1 66 ? -14.219 16.469 28.234 1 96.88 66 LYS A N 1
ATOM 505 C CA . LYS A 1 66 ? -15.594 16 28.406 1 96.88 66 LYS A CA 1
ATOM 506 C C . LYS A 1 66 ? -16.094 15.305 27.141 1 96.88 66 LYS A C 1
ATOM 508 O O . LYS A 1 66 ? -17.156 14.672 27.141 1 96.88 66 LYS A O 1
ATOM 513 N N . ILE A 1 67 ? -15.336 15.461 26.109 1 97.38 67 ILE A N 1
ATOM 514 C CA . ILE A 1 67 ? -15.641 14.695 24.891 1 97.38 67 ILE A CA 1
ATOM 515 C C . ILE A 1 67 ? -14.953 13.336 24.969 1 97.38 67 ILE A C 1
ATOM 517 O O . ILE A 1 67 ? -13.773 13.211 24.625 1 97.38 67 ILE A O 1
ATOM 521 N N . VAL A 1 68 ? -15.727 12.273 25.25 1 94.31 68 VAL A N 1
ATOM 522 C CA . VAL A 1 68 ? -15.086 11.062 25.766 1 94.31 68 VAL A CA 1
ATOM 523 C C . VAL A 1 68 ? -15.359 9.891 24.828 1 94.31 68 VAL A C 1
ATOM 525 O O . VAL A 1 68 ? -14.719 8.844 24.938 1 94.31 68 VAL A O 1
ATOM 528 N N . LEU A 1 69 ? -16.344 10.078 23.969 1 94 69 LEU A N 1
ATOM 529 C CA . LEU A 1 69 ? -16.734 8.914 23.188 1 94 69 LEU A CA 1
ATOM 530 C C . LEU A 1 69 ? -15.711 8.625 22.094 1 94 69 LEU A C 1
ATOM 532 O O . LEU A 1 69 ? -15.172 9.555 21.469 1 94 69 LEU A O 1
ATOM 536 N N . ASP A 1 70 ? -15.547 7.398 21.844 1 94.81 70 ASP A N 1
ATOM 537 C CA . ASP A 1 70 ? -14.523 6.836 20.969 1 94.81 70 ASP A CA 1
ATOM 538 C C . ASP A 1 70 ? -14.82 7.133 19.5 1 94.81 70 ASP A C 1
ATOM 540 O O . ASP A 1 70 ? -15.984 7.25 19.109 1 94.81 70 ASP A O 1
ATOM 544 N N . VAL A 1 71 ? -13.781 7.219 18.672 1 96.38 71 VAL A N 1
ATOM 545 C CA . VAL A 1 71 ? -13.922 7.426 17.234 1 96.38 71 VAL A CA 1
ATOM 546 C C . VAL A 1 71 ? -14.672 6.25 16.609 1 96.38 71 VAL A C 1
ATOM 548 O O . VAL A 1 71 ? -15.438 6.43 15.656 1 96.38 71 VAL A O 1
ATOM 551 N N . PHE A 1 72 ? -14.531 5.02 17.109 1 94.69 72 PHE A N 1
ATOM 552 C CA . PHE A 1 72 ? -15.203 3.816 16.625 1 94.69 72 PHE A CA 1
ATOM 553 C C . PHE A 1 72 ? -16.578 3.672 17.266 1 94.69 72 PHE A C 1
ATOM 555 O O . PHE A 1 72 ? -16.75 2.912 18.219 1 94.69 72 PHE A O 1
ATOM 562 N N . GLN A 1 73 ? -17.438 4.348 16.688 1 94.81 73 GLN A N 1
ATOM 563 C CA . GLN A 1 73 ? -18.828 4.453 17.109 1 94.81 73 GLN A CA 1
ATOM 564 C C . GLN A 1 73 ? -19.781 4.293 15.938 1 94.81 73 GLN A C 1
ATOM 566 O O . GLN A 1 73 ? -19.516 3.525 15.008 1 94.81 73 GLN A O 1
ATOM 571 N N . THR A 1 74 ? -20.953 4.918 16.125 1 91.5 74 THR A N 1
ATOM 572 C CA . THR A 1 74 ? -21.844 4.895 14.969 1 91.5 74 THR A CA 1
ATOM 573 C C . THR A 1 74 ? -21.203 5.594 13.773 1 91.5 74 THR A C 1
ATOM 575 O O . THR A 1 74 ? -20.516 6.602 13.938 1 91.5 74 THR A O 1
ATOM 578 N N . GLY A 1 75 ? -21.438 5.105 12.656 1 93 75 GLY A N 1
ATOM 579 C CA . GLY A 1 75 ? -20.75 5.551 11.461 1 93 75 GLY A CA 1
ATOM 580 C C . GLY A 1 75 ? -21.094 6.984 11.078 1 93 75 GLY A C 1
ATOM 581 O O . GLY A 1 75 ? -20.281 7.668 10.453 1 93 75 GLY A O 1
ATOM 582 N N . SER A 1 76 ? -22.234 7.438 11.461 1 94.25 76 SER A N 1
ATOM 583 C CA . SER A 1 76 ? -22.672 8.797 11.148 1 94.25 76 SER A CA 1
ATOM 584 C C . SER A 1 76 ? -22.016 9.812 12.086 1 94.25 76 SER A C 1
ATOM 586 O O . SER A 1 76 ? -22.078 11.016 11.844 1 94.25 76 SER A O 1
ATOM 588 N N . GLY A 1 77 ? -21.469 9.359 13.18 1 95.5 77 GLY A N 1
ATOM 589 C CA . GLY A 1 77 ? -20.875 10.25 14.164 1 95.5 77 GLY A CA 1
ATOM 590 C C . GLY A 1 77 ? -21.875 10.766 15.18 1 95.5 77 GLY A C 1
ATOM 591 O O . GLY A 1 77 ? -21.641 11.781 15.836 1 95.5 77 GLY A O 1
ATOM 592 N N . THR A 1 78 ? -23 10.039 15.281 1 95.62 78 THR A N 1
ATOM 593 C CA . THR A 1 78 ? -24.047 10.445 16.219 1 95.62 78 THR A CA 1
ATOM 594 C C . THR A 1 78 ? -23.5 10.5 17.641 1 95.62 78 THR A C 1
ATOM 596 O O . THR A 1 78 ? -23.906 11.359 18.438 1 95.62 78 THR A O 1
ATOM 599 N N . GLY A 1 79 ? -22.625 9.586 17.953 1 95.44 79 GLY A N 1
ATOM 600 C CA . GLY A 1 79 ? -22.016 9.609 19.266 1 95.44 79 GLY A CA 1
ATOM 601 C C . GLY A 1 79 ? -21.297 10.906 19.562 1 95.44 79 GLY A C 1
ATOM 602 O O . GLY A 1 79 ? -21.469 11.492 20.641 1 95.44 79 GLY A O 1
ATOM 603 N N . LEU A 1 80 ? -20.5 11.367 18.625 1 96.75 80 LEU A N 1
ATOM 604 C CA . LEU A 1 80 ? -19.797 12.633 18.781 1 96.75 80 LEU A CA 1
ATOM 605 C C . LEU A 1 80 ? -20.781 13.797 18.906 1 96.75 80 LEU A C 1
ATOM 607 O O . LEU A 1 80 ? -20.625 14.648 19.781 1 96.75 80 LEU A O 1
ATOM 611 N N . ASN A 1 81 ? -21.75 13.828 18.016 1 98 81 ASN A N 1
ATOM 612 C CA . ASN A 1 81 ? -22.766 14.883 18.047 1 98 81 ASN A CA 1
ATOM 613 C C . ASN A 1 81 ? -23.484 14.938 19.391 1 98 81 ASN A C 1
ATOM 615 O O . ASN A 1 81 ? -23.625 16.016 19.969 1 98 81 ASN A O 1
ATOM 619 N N . MET A 1 82 ? -23.922 13.812 19.875 1 97.31 82 MET A N 1
ATOM 620 C CA . MET A 1 82 ? -24.672 13.742 21.125 1 97.31 82 MET A CA 1
ATOM 621 C C . MET A 1 82 ? -23.781 14.109 22.312 1 97.31 82 MET A C 1
ATOM 623 O O . MET A 1 82 ? -24.234 14.797 23.234 1 97.31 82 MET A O 1
ATOM 627 N N . ASN A 1 83 ? -22.594 13.633 22.281 1 97.81 83 ASN A N 1
ATOM 628 C CA . ASN A 1 83 ? -21.641 13.992 23.328 1 97.81 83 ASN A CA 1
ATOM 629 C C . ASN A 1 83 ? -21.438 15.5 23.406 1 97.81 83 ASN A C 1
ATOM 631 O O . ASN A 1 83 ? -21.531 16.094 24.484 1 97.81 83 ASN A O 1
ATOM 635 N N . VAL A 1 84 ? -21.25 16.109 22.312 1 98.5 84 VAL A N 1
ATOM 636 C CA . VAL A 1 84 ? -21.031 17.562 22.25 1 98.5 84 VAL A CA 1
ATOM 637 C C . VAL A 1 84 ? -22.297 18.297 22.688 1 98.5 84 VAL A C 1
ATOM 639 O O . VAL A 1 84 ? -22.234 19.234 23.484 1 98.5 84 VAL A O 1
ATOM 642 N N . ASN A 1 85 ? -23.422 17.828 22.203 1 98.56 85 ASN A N 1
ATOM 643 C CA . ASN A 1 85 ? -24.688 18.438 22.609 1 98.56 85 ASN A CA 1
ATOM 644 C C . ASN A 1 85 ? -24.875 18.406 24.125 1 98.56 85 ASN A C 1
ATOM 646 O O . ASN A 1 85 ? -25.281 19.406 24.719 1 98.56 85 ASN A O 1
ATOM 650 N N . GLU A 1 86 ? -24.609 17.297 24.703 1 98.25 86 GLU A N 1
ATOM 651 C CA . GLU A 1 86 ? -24.797 17.125 26.141 1 98.25 86 GLU A CA 1
ATOM 652 C C . GLU A 1 86 ? -23.859 18.031 26.938 1 98.25 86 GLU A C 1
ATOM 654 O O . GLU A 1 86 ? -24.266 18.641 27.922 1 98.25 86 GLU A O 1
ATOM 659 N N . VAL A 1 87 ? -22.641 18.047 26.516 1 98.5 87 VAL A N 1
ATOM 660 C CA . VAL A 1 87 ? -21.656 18.859 27.203 1 98.5 87 VAL A CA 1
ATOM 661 C C . VAL A 1 87 ? -22.031 20.344 27.109 1 98.5 87 VAL A C 1
ATOM 663 O O . VAL A 1 87 ? -22.031 21.047 28.109 1 98.5 87 VAL A O 1
ATOM 666 N N . ILE A 1 88 ? -22.422 20.812 25.922 1 98.75 88 ILE A N 1
ATOM 667 C CA . ILE A 1 88 ? -22.797 22.203 25.703 1 98.75 88 ILE A CA 1
ATOM 668 C C . ILE A 1 88 ? -24.062 22.531 26.5 1 98.75 88 ILE A C 1
ATOM 670 O O . ILE A 1 88 ? -24.156 23.578 27.125 1 98.75 88 ILE A O 1
ATOM 674 N N . ALA A 1 89 ? -25.016 21.594 26.438 1 98.62 89 ALA A N 1
ATOM 675 C CA . ALA A 1 89 ? -26.266 21.797 27.156 1 98.62 89 ALA A CA 1
ATOM 676 C C . ALA A 1 89 ? -26 21.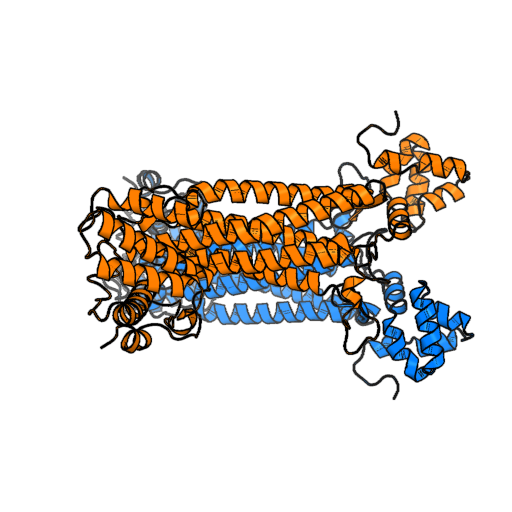984 28.656 1 98.62 89 ALA A C 1
ATOM 678 O O . ALA A 1 89 ? -26.578 22.859 29.297 1 98.62 89 ALA A O 1
ATOM 679 N N . GLU A 1 90 ? -25.203 21.172 29.188 1 97.88 90 GLU A N 1
ATOM 680 C CA . GLU A 1 90 ? -24.875 21.219 30.625 1 97.88 90 GLU A CA 1
ATOM 681 C C . GLU A 1 90 ? -24.219 22.547 30.984 1 97.88 90 GLU A C 1
ATOM 683 O O . GLU A 1 90 ? -24.656 23.203 31.938 1 97.88 90 GLU A O 1
ATOM 688 N N . VAL A 1 91 ? -23.266 22.922 30.281 1 98.38 91 VAL A N 1
ATOM 689 C CA . VAL A 1 91 ? -22.516 24.141 30.562 1 98.38 91 VAL A CA 1
ATOM 690 C C . VAL A 1 91 ? -23.406 25.359 30.312 1 98.38 91 VAL A C 1
ATOM 692 O O . VAL A 1 91 ? -23.422 26.297 31.125 1 98.38 91 VAL A O 1
ATOM 695 N N . ALA A 1 92 ? -24.156 25.359 29.25 1 98.62 92 ALA A N 1
ATOM 696 C CA . ALA A 1 92 ? -25.062 26.453 28.922 1 98.62 92 ALA A CA 1
ATOM 697 C C . ALA A 1 92 ? -26.125 26.625 30 1 98.62 92 ALA A C 1
ATOM 699 O O . ALA A 1 92 ? -26.516 27.75 30.328 1 98.62 92 ALA A O 1
ATOM 700 N N . SER A 1 93 ? -26.656 25.531 30.484 1 98.31 93 SER A N 1
ATOM 701 C CA . SER A 1 93 ? -27.641 25.594 31.562 1 98.31 93 SER A CA 1
ATOM 702 C C . SER A 1 93 ? -27.062 26.312 32.781 1 98.31 93 SER A C 1
ATOM 704 O O . SER A 1 93 ? -27.781 27.078 33.438 1 98.31 93 SER A O 1
ATOM 706 N N . SER A 1 94 ? -25.844 26.062 33.031 1 97.44 94 SER A N 1
ATOM 707 C CA . SER A 1 94 ? -25.188 26.719 34.188 1 97.44 94 SER A CA 1
ATOM 708 C C . SER A 1 94 ? -25.031 28.203 33.938 1 97.44 94 SER A C 1
ATOM 710 O O . SER A 1 94 ? -25.141 29 34.875 1 97.44 94 SER A O 1
ATOM 712 N N . TYR A 1 95 ? -24.828 28.641 32.75 1 96.38 95 TYR A N 1
ATOM 713 C CA . TYR A 1 95 ? -24.656 30.047 32.438 1 96.38 95 TYR A CA 1
ATOM 714 C C . TYR A 1 95 ? -25.984 30.781 32.5 1 96.38 95 TYR A C 1
ATOM 716 O O . TYR A 1 95 ? -26.031 31.938 32.938 1 96.38 95 TYR A O 1
ATOM 724 N N . SER A 1 96 ? -27.031 30.188 32 1 94.75 96 SER A N 1
ATOM 725 C CA . SER A 1 96 ? -28.312 30.875 31.859 1 94.75 96 SER A CA 1
ATOM 726 C C . SER A 1 96 ? -29.219 30.656 33.062 1 94.75 96 SER A C 1
ATOM 728 O O . SER A 1 96 ? -30.219 31.344 33.25 1 94.75 96 SER A O 1
ATOM 730 N N . ASN A 1 97 ? -28.938 29.641 33.875 1 95.31 97 ASN A N 1
ATOM 731 C CA . ASN A 1 97 ? -29.828 29.156 34.938 1 95.31 97 ASN A CA 1
ATOM 732 C C . ASN A 1 97 ? -31.172 28.688 34.375 1 95.31 97 ASN A C 1
ATOM 734 O O . ASN A 1 97 ? -32.219 28.859 35.031 1 95.31 97 ASN A O 1
ATOM 738 N N . LEU A 1 98 ? -31.172 28.344 33.125 1 96.69 98 LEU A N 1
ATOM 739 C CA . LEU A 1 98 ? -32.281 27.719 32.438 1 96.69 98 LEU A CA 1
ATOM 740 C C . LEU A 1 98 ? -31.938 26.297 32 1 96.69 98 LEU A C 1
ATOM 742 O O . LEU A 1 98 ? -30.766 25.953 31.859 1 96.69 98 LEU A O 1
ATOM 746 N N . LYS A 1 99 ? -33.062 25.562 31.906 1 96.44 99 LYS A N 1
ATOM 747 C CA . LYS A 1 99 ? -32.844 24.203 31.406 1 96.44 99 LYS A CA 1
ATOM 748 C C . LYS A 1 99 ? -32.594 24.219 29.891 1 96.44 99 LYS A C 1
ATOM 750 O O . LYS A 1 99 ? -33.531 24.516 29.125 1 96.44 99 LYS A O 1
ATOM 755 N N . VAL A 1 100 ? -31.438 23.953 29.5 1 98.19 100 VAL A N 1
ATOM 756 C CA . VAL A 1 100 ? -31.078 23.828 28.078 1 98.19 100 VAL A CA 1
ATOM 757 C C . VAL A 1 100 ? -31.031 22.359 27.672 1 98.19 100 VAL A C 1
ATOM 759 O O . VAL A 1 100 ? -30.297 21.578 28.266 1 98.19 100 VAL A O 1
ATOM 762 N N . HIS A 1 101 ? -31.828 21.969 26.766 1 97.81 101 HIS A N 1
ATOM 763 C CA . HIS A 1 101 ? -31.922 20.562 26.344 1 97.81 101 HIS A CA 1
ATOM 764 C C . HIS A 1 101 ? -30.953 20.281 25.203 1 97.81 101 HIS A C 1
ATOM 766 O O . HIS A 1 101 ? -30.859 21.047 24.234 1 97.81 101 HIS A O 1
ATOM 772 N N . PRO A 1 102 ? -30.203 19.203 25.297 1 97.81 102 PRO A N 1
ATOM 773 C CA . PRO A 1 102 ? -29.219 18.875 24.266 1 97.81 102 PRO A CA 1
ATOM 774 C C . PRO A 1 102 ? -29.828 18.75 22.875 1 97.81 102 PRO A C 1
ATOM 776 O O . PRO A 1 102 ? -29.266 19.25 21.891 1 97.81 102 PRO A O 1
ATOM 779 N N . ASN A 1 103 ? -31 18.156 22.703 1 95.69 103 ASN A N 1
ATOM 780 C CA . ASN A 1 103 ? -31.609 17.906 21.406 1 95.69 103 ASN A CA 1
ATOM 781 C C . ASN A 1 103 ? -32.5 19.062 20.984 1 95.69 103 ASN A C 1
ATOM 783 O O . ASN A 1 103 ? -32.406 19.562 19.859 1 95.69 103 ASN A O 1
ATOM 787 N N . ASP A 1 104 ? -33.375 19.578 21.875 1 96.44 104 ASP A N 1
ATOM 788 C CA . ASP A 1 104 ? -34.406 20.547 21.531 1 96.44 104 ASP A CA 1
ATOM 789 C C . ASP A 1 104 ? -33.812 21.953 21.359 1 96.44 104 ASP A C 1
ATOM 791 O O . ASP A 1 104 ? -34.406 22.797 20.672 1 96.44 104 ASP A O 1
ATOM 795 N N . HIS A 1 105 ? -32.656 22.156 21.969 1 98.19 105 HIS A N 1
ATOM 796 C CA . HIS A 1 105 ? -32.094 23.5 21.922 1 98.19 105 HIS A CA 1
ATOM 797 C C . HIS A 1 105 ? -30.734 23.5 21.203 1 98.19 105 HIS A C 1
ATOM 799 O O . HIS A 1 105 ? -30.594 24.078 20.125 1 98.19 105 HIS A O 1
ATOM 805 N N . VAL A 1 106 ? -29.75 22.734 21.688 1 98.69 106 VAL A N 1
ATOM 806 C CA . VAL A 1 106 ? -28.406 22.766 21.141 1 98.69 106 VAL A CA 1
ATOM 807 C C . VAL A 1 106 ? -28.406 22.188 19.719 1 98.69 106 VAL A C 1
ATOM 809 O O . VAL A 1 106 ? -27.75 22.719 18.828 1 98.69 106 VAL A O 1
ATOM 812 N N . ASN A 1 107 ? -29.188 21.109 19.5 1 98.12 107 ASN A N 1
ATOM 813 C CA . ASN A 1 107 ? -29.234 20.406 18.219 1 98.12 107 ASN A CA 1
ATOM 814 C C . ASN A 1 107 ? -30.406 20.875 17.359 1 98.12 107 ASN A C 1
ATOM 816 O O . ASN A 1 107 ? -30.781 20.203 16.391 1 98.12 107 ASN A O 1
ATOM 820 N N . PHE A 1 108 ? -31.016 21.969 17.719 1 97.81 108 PHE A N 1
ATOM 821 C CA . PHE A 1 108 ? -32.188 22.438 17.016 1 97.81 108 PHE A CA 1
ATOM 822 C C . PHE A 1 108 ? -31.922 22.609 15.523 1 97.81 108 PHE A C 1
ATOM 824 O O . PHE A 1 108 ? -30.969 23.297 15.148 1 97.81 108 PHE A O 1
ATOM 831 N N . GLY A 1 109 ? -32.75 21.969 14.711 1 96.12 109 GLY A N 1
ATOM 832 C CA . GLY A 1 109 ? -32.625 22.094 13.266 1 96.12 109 GLY A CA 1
ATOM 833 C C . GLY A 1 109 ? -31.5 21.281 12.68 1 96.12 109 GLY A C 1
ATOM 834 O O . GLY A 1 109 ? -31.094 21.484 11.539 1 96.12 109 GLY A O 1
ATOM 835 N N . GLN A 1 110 ? -30.938 20.406 13.492 1 97.56 110 GLN A N 1
ATOM 836 C CA . GLN A 1 110 ? -29.766 19.641 13.086 1 97.56 110 GLN A CA 1
ATOM 837 C C . GLN A 1 110 ? -30.031 18.141 13.172 1 97.56 110 GLN A C 1
ATOM 839 O O . GLN A 1 110 ? -30.922 17.703 13.906 1 97.56 110 GLN A O 1
ATOM 844 N N . SER A 1 111 ? -29.375 17.391 12.336 1 96.88 111 SER A N 1
ATOM 845 C CA . SER A 1 111 ? -29.188 15.945 12.453 1 96.88 111 SER A CA 1
ATOM 846 C C . SER A 1 111 ? -27.719 15.57 12.508 1 96.88 111 SER A C 1
ATOM 848 O O . SER A 1 111 ? -26.859 16.344 12.07 1 96.88 111 SER A O 1
ATOM 850 N N . SER A 1 112 ? -27.391 14.422 13.133 1 96.94 112 SER A N 1
ATOM 851 C CA . SER A 1 112 ? -26 13.969 13.086 1 96.94 112 SER A CA 1
ATOM 852 C C . SER A 1 112 ? -25.516 13.797 11.648 1 96.94 112 SER A C 1
ATOM 854 O O . SER A 1 112 ? -24.344 13.992 11.352 1 96.94 112 SER A O 1
ATOM 856 N N . ASN A 1 113 ? -26.453 13.539 10.664 1 96.12 113 ASN A N 1
ATOM 857 C CA . ASN A 1 113 ? -26.125 13.219 9.281 1 96.12 113 ASN A CA 1
ATOM 858 C C . ASN A 1 113 ? -25.625 14.438 8.516 1 96.12 113 ASN A C 1
ATOM 860 O O . ASN A 1 113 ? -24.938 14.312 7.504 1 96.12 113 ASN A O 1
ATOM 864 N N . ASP A 1 114 ? -26.016 15.609 8.938 1 97.38 114 ASP A N 1
ATOM 865 C CA . ASP A 1 114 ? -25.516 16.812 8.273 1 97.38 114 ASP A CA 1
ATOM 866 C C . ASP A 1 114 ? -24.531 17.562 9.172 1 97.38 114 ASP A C 1
ATOM 868 O O . ASP A 1 114 ? -23.656 18.281 8.68 1 97.38 114 ASP A O 1
ATOM 872 N N . THR A 1 115 ? -24.562 17.391 10.453 1 98.25 115 THR A N 1
ATOM 873 C CA . THR A 1 115 ? -23.75 18.125 11.414 1 98.25 115 THR A CA 1
ATOM 874 C C . THR A 1 115 ? -22.328 17.594 11.453 1 98.25 115 THR A C 1
ATOM 876 O O . THR A 1 115 ? -21.375 18.344 11.305 1 98.25 115 THR A O 1
ATOM 879 N N . VAL A 1 116 ? -22.172 16.281 11.602 1 98.44 116 VAL A N 1
ATOM 880 C CA . VAL A 1 116 ? -20.844 15.719 11.828 1 98.44 116 VAL A CA 1
ATOM 881 C C . VAL A 1 116 ? -20.016 15.805 10.547 1 98.44 116 VAL A C 1
ATOM 883 O O . VAL A 1 116 ? -18.859 16.25 10.57 1 98.44 116 VAL A O 1
ATOM 886 N N . PRO A 1 117 ? -20.578 15.492 9.359 1 98.25 117 PRO A N 1
ATOM 887 C CA . PRO A 1 117 ? -19.781 15.695 8.141 1 98.25 117 PRO A CA 1
ATOM 888 C C . PRO A 1 117 ? -19.406 17.156 7.914 1 98.25 117 PRO A C 1
ATOM 890 O O . PRO A 1 117 ? -18.359 17.453 7.352 1 98.25 117 PRO A O 1
ATOM 893 N N . THR A 1 118 ? -20.281 18.094 8.273 1 98.75 118 THR A N 1
ATOM 894 C CA . THR A 1 118 ? -19.953 19.5 8.203 1 98.75 118 THR A CA 1
ATOM 895 C C . THR A 1 118 ? -18.75 19.828 9.094 1 98.75 118 THR A C 1
ATOM 897 O O . THR A 1 118 ? -17.781 20.453 8.641 1 98.75 118 THR A O 1
ATOM 900 N N . ALA A 1 119 ? -18.797 19.375 10.305 1 98.81 119 ALA A N 1
ATOM 901 C CA . ALA A 1 119 ? -17.719 19.656 11.266 1 98.81 119 ALA A CA 1
ATOM 902 C C . ALA A 1 119 ? -16.391 19.062 10.789 1 98.81 119 ALA A C 1
ATOM 904 O O . ALA A 1 119 ? -15.344 19.672 10.93 1 98.81 119 ALA A O 1
ATOM 905 N N . ILE A 1 120 ? -16.453 17.844 10.281 1 98.69 120 ILE A N 1
ATOM 906 C CA . ILE A 1 120 ? -15.25 17.172 9.805 1 98.69 120 ILE A CA 1
ATOM 907 C C . ILE A 1 120 ? -14.617 17.984 8.664 1 98.69 120 ILE A C 1
ATOM 909 O O . ILE A 1 120 ? -13.398 18.156 8.625 1 98.69 120 ILE A O 1
ATOM 913 N N . ARG A 1 121 ? -15.43 18.469 7.77 1 98.81 121 ARG A N 1
ATOM 914 C CA . ARG A 1 121 ? -14.914 19.25 6.652 1 98.81 121 ARG A CA 1
ATOM 915 C C . ARG A 1 121 ? -14.344 20.578 7.133 1 98.81 121 ARG A C 1
ATOM 917 O O . ARG A 1 121 ? -13.305 21.031 6.645 1 98.81 121 ARG A O 1
ATOM 924 N N . ILE A 1 122 ? -14.961 21.203 8.102 1 98.88 122 ILE A N 1
ATOM 925 C CA . ILE A 1 122 ? -14.438 22.422 8.695 1 98.88 122 ILE A CA 1
ATOM 926 C C . ILE A 1 122 ? -13.07 22.156 9.32 1 98.88 122 ILE A C 1
ATOM 928 O O . ILE A 1 122 ? -12.117 22.906 9.102 1 98.88 122 ILE A O 1
ATOM 932 N N . ALA A 1 123 ? -12.992 21.062 10.062 1 98.81 123 ALA A N 1
ATOM 933 C CA . ALA A 1 123 ? -11.734 20.688 10.711 1 98.81 123 ALA A CA 1
ATOM 934 C C . ALA A 1 123 ? -10.641 20.438 9.688 1 98.81 123 ALA A C 1
ATOM 936 O O . ALA A 1 123 ? -9.508 20.906 9.844 1 98.81 123 ALA A O 1
ATOM 937 N N . ALA A 1 124 ? -10.969 19.703 8.672 1 98.81 124 ALA A N 1
ATOM 938 C CA . ALA A 1 124 ? -10 19.359 7.633 1 98.81 124 ALA A CA 1
ATOM 939 C C . ALA A 1 124 ? -9.453 20.625 6.957 1 98.81 124 ALA A C 1
ATOM 941 O O . ALA A 1 124 ? -8.234 20.797 6.836 1 98.81 124 ALA A O 1
ATOM 942 N N . VAL A 1 125 ? -10.352 21.5 6.539 1 98.88 125 VAL A N 1
ATOM 943 C CA . VAL A 1 125 ? -9.953 22.719 5.852 1 98.88 125 VAL A CA 1
ATOM 944 C C . VAL A 1 125 ? -9.102 23.578 6.781 1 98.88 125 VAL A C 1
ATOM 946 O O . VAL A 1 125 ? -8.07 24.109 6.367 1 98.88 125 VAL A O 1
ATOM 949 N N . ALA A 1 126 ? -9.516 23.688 7.98 1 98.75 126 ALA A N 1
ATOM 950 C CA . ALA A 1 126 ? -8.773 24.5 8.938 1 98.75 126 ALA A CA 1
ATOM 951 C C . ALA A 1 126 ? -7.375 23.953 9.164 1 98.75 126 ALA A C 1
ATOM 953 O O . ALA A 1 126 ? -6.398 24.703 9.18 1 98.75 126 ALA A O 1
ATOM 954 N N . GLU A 1 127 ? -7.305 22.656 9.352 1 98.06 127 GLU A N 1
ATOM 955 C CA . GLU A 1 127 ? -6.008 22.047 9.609 1 98.06 127 GLU A CA 1
ATOM 956 C C . GLU A 1 127 ? -5.078 22.188 8.406 1 98.06 127 GLU A C 1
ATOM 958 O O . GLU A 1 127 ? -3.896 22.5 8.562 1 98.06 127 GLU A O 1
ATOM 963 N N . VAL A 1 128 ? -5.566 21.984 7.246 1 98.75 128 VAL A N 1
ATOM 964 C CA . VAL A 1 128 ? -4.762 22.094 6.031 1 98.75 128 VAL A CA 1
ATOM 965 C C . VAL A 1 128 ? -4.301 23.531 5.855 1 98.75 128 VAL A C 1
ATOM 967 O O . VAL A 1 128 ? -3.121 23.797 5.594 1 98.75 128 VAL A O 1
ATOM 970 N N . THR A 1 129 ? -5.188 24.438 6.039 1 98.62 129 THR A N 1
ATOM 971 C CA . THR A 1 129 ? -4.898 25.844 5.805 1 98.62 129 THR A CA 1
ATOM 972 C C . THR A 1 129 ? -3.9 26.375 6.836 1 98.62 129 THR A C 1
ATOM 974 O O . THR A 1 129 ? -2.988 27.125 6.492 1 98.62 129 THR A O 1
ATOM 977 N N . ASN A 1 130 ? -4.023 25.969 8.031 1 97.88 130 ASN A N 1
ATOM 978 C CA . ASN A 1 130 ? -3.268 26.594 9.117 1 97.88 130 ASN A CA 1
ATOM 979 C C . ASN A 1 130 ? -1.973 25.828 9.398 1 97.88 130 ASN A C 1
ATOM 981 O O . ASN A 1 130 ? -1.043 26.391 9.992 1 97.88 130 ASN A O 1
ATOM 985 N N . ARG A 1 131 ? -1.911 24.609 9.008 1 97.94 131 ARG A N 1
ATOM 986 C CA . ARG A 1 131 ? -0.742 23.828 9.383 1 97.94 131 ARG A CA 1
ATOM 987 C C . ARG A 1 131 ? -0.011 23.297 8.148 1 97.94 131 ARG A C 1
ATOM 989 O O . ARG A 1 131 ? 1.187 23.531 7.984 1 97.94 131 ARG A O 1
ATOM 996 N N . LEU A 1 132 ? -0.723 22.641 7.258 1 98.75 132 LEU A N 1
ATOM 997 C CA . LEU A 1 132 ? -0.082 21.938 6.156 1 98.75 132 LEU A CA 1
ATOM 998 C C . LEU A 1 132 ? 0.471 22.906 5.129 1 98.75 132 LEU A C 1
ATOM 1000 O O . LEU A 1 132 ? 1.619 22.781 4.695 1 98.75 132 LEU A O 1
ATOM 1004 N N . LEU A 1 133 ? -0.378 23.891 4.727 1 98.75 133 LEU A N 1
ATOM 1005 C CA . LEU A 1 133 ? 0.032 24.797 3.66 1 98.75 133 LEU A CA 1
ATOM 1006 C C . LEU A 1 133 ? 1.272 25.594 4.066 1 98.75 133 LEU A C 1
ATOM 1008 O O . LEU A 1 133 ? 2.23 25.688 3.297 1 98.75 133 LEU A O 1
ATOM 1012 N N . PRO A 1 134 ? 1.333 26.109 5.277 1 98.69 134 PRO A N 1
ATOM 1013 C CA . PRO A 1 134 ? 2.568 26.781 5.688 1 98.69 134 PRO A CA 1
ATOM 1014 C C . PRO A 1 134 ? 3.77 25.844 5.715 1 98.69 134 PRO A C 1
ATOM 1016 O O . PRO A 1 134 ? 4.875 26.234 5.344 1 98.69 134 PRO A O 1
ATOM 1019 N N . ALA A 1 135 ? 3.582 24.625 6.156 1 98.69 135 ALA A N 1
ATOM 1020 C CA . ALA A 1 135 ? 4.676 23.656 6.195 1 98.69 135 ALA A CA 1
ATOM 1021 C C . ALA A 1 135 ? 5.184 23.359 4.789 1 98.69 135 ALA A C 1
ATOM 1023 O O . ALA A 1 135 ? 6.391 23.219 4.574 1 98.69 135 ALA A O 1
ATOM 1024 N N . LEU A 1 136 ? 4.238 23.188 3.846 1 98.81 136 LEU A N 1
ATOM 1025 C CA . LEU A 1 136 ? 4.598 22.984 2.449 1 98.81 136 LEU A CA 1
ATOM 1026 C C . LEU A 1 136 ? 5.387 24.172 1.903 1 98.81 136 LEU A C 1
ATOM 1028 O O . LEU A 1 136 ? 6.398 23.984 1.225 1 98.81 136 LEU A O 1
ATOM 1032 N N . GLN A 1 137 ? 4.934 25.328 2.221 1 98.62 137 GLN A N 1
ATOM 1033 C CA . GLN A 1 137 ? 5.637 26.531 1.769 1 98.62 137 GLN A CA 1
ATOM 1034 C C . GLN A 1 137 ? 7.055 26.578 2.33 1 98.62 137 GLN A C 1
ATOM 1036 O O . GLN A 1 137 ? 7.992 26.984 1.633 1 98.62 137 GLN A O 1
ATOM 1041 N N . GLN A 1 138 ? 7.176 26.203 3.543 1 98.62 138 GLN A N 1
ATOM 1042 C CA . GLN A 1 138 ? 8.484 26.219 4.188 1 98.62 138 GLN A CA 1
ATOM 1043 C C . GLN A 1 138 ? 9.453 25.266 3.486 1 98.62 138 GLN A C 1
ATOM 1045 O O . GLN A 1 138 ? 10.602 25.641 3.213 1 98.62 138 GLN A O 1
ATOM 1050 N N . ILE A 1 139 ? 9.055 24.062 3.182 1 98.75 139 ILE A N 1
ATOM 1051 C CA . ILE A 1 139 ? 9.969 23.094 2.57 1 98.75 139 ILE A CA 1
ATOM 1052 C C . ILE A 1 139 ? 10.305 23.547 1.148 1 98.75 139 ILE A C 1
ATOM 1054 O O . ILE A 1 139 ? 11.43 23.344 0.681 1 98.75 139 ILE A O 1
ATOM 1058 N N . ILE A 1 140 ? 9.312 24.109 0.436 1 98.75 140 ILE A N 1
ATOM 1059 C CA . ILE A 1 140 ? 9.547 24.641 -0.903 1 98.75 140 ILE A CA 1
ATOM 1060 C C . ILE A 1 140 ? 10.609 25.734 -0.845 1 98.75 140 ILE A C 1
ATOM 1062 O O . ILE A 1 140 ? 11.555 25.734 -1.631 1 98.75 140 ILE A O 1
ATOM 1066 N N . SER A 1 141 ? 10.469 26.578 0.128 1 98.75 141 SER A N 1
ATOM 1067 C CA . SER A 1 141 ? 11.43 27.672 0.299 1 98.75 141 SER A CA 1
ATOM 1068 C C . SER A 1 141 ? 12.812 27.141 0.641 1 98.75 141 SER A C 1
ATOM 1070 O O . SER A 1 141 ? 13.812 27.594 0.068 1 98.75 141 SER A O 1
ATOM 1072 N N . SER A 1 142 ? 12.867 26.266 1.575 1 98.69 142 SER A N 1
ATOM 1073 C CA . SER A 1 142 ? 14.141 25.672 1.985 1 98.69 142 SER A CA 1
ATOM 1074 C C . SER A 1 142 ? 14.844 25 0.812 1 98.69 142 SER A C 1
ATOM 1076 O O . SER A 1 142 ? 16.047 25.188 0.603 1 98.69 142 SER A O 1
ATOM 1078 N N . LEU A 1 143 ? 14.117 24.188 0.065 1 98.75 143 LEU A N 1
ATOM 1079 C CA . LEU A 1 143 ? 14.664 23.469 -1.083 1 98.75 143 LEU A CA 1
ATOM 1080 C C . LEU A 1 143 ? 15.156 24.453 -2.145 1 98.75 143 LEU A C 1
ATOM 1082 O O . LEU A 1 143 ? 16.234 24.281 -2.709 1 98.75 143 LEU A O 1
ATOM 1086 N N . ASN A 1 144 ? 14.367 25.484 -2.414 1 98.5 144 ASN A N 1
ATOM 1087 C CA . ASN A 1 144 ? 14.766 26.484 -3.4 1 98.5 144 ASN A CA 1
ATOM 1088 C C . ASN A 1 144 ? 16.016 27.234 -2.965 1 98.5 144 ASN A C 1
ATOM 1090 O O . ASN A 1 144 ? 16.906 27.484 -3.783 1 98.5 144 ASN A O 1
ATOM 1094 N N . LYS A 1 145 ? 16.094 27.625 -1.737 1 98.62 145 LYS A N 1
ATOM 1095 C CA . LYS A 1 145 ? 17.281 28.312 -1.212 1 98.62 145 LYS A CA 1
ATOM 1096 C C . LYS A 1 145 ? 18.516 27.438 -1.368 1 98.62 145 LYS A C 1
ATOM 1098 O O . LYS A 1 145 ? 19.562 27.922 -1.818 1 98.62 145 LYS A O 1
ATOM 1103 N N . LYS A 1 146 ? 18.422 26.203 -1.038 1 98.44 146 LYS A N 1
ATOM 1104 C CA . LYS A 1 146 ? 19.578 25.312 -1.136 1 98.44 146 LYS A CA 1
ATOM 1105 C C . LYS A 1 146 ? 19.891 24.969 -2.592 1 98.44 146 LYS A C 1
ATOM 1107 O O . LYS A 1 146 ? 21.047 24.781 -2.949 1 98.44 146 LYS A O 1
ATOM 1112 N N . ALA A 1 147 ? 18.828 24.859 -3.377 1 97.88 147 ALA A N 1
ATOM 1113 C CA . ALA A 1 147 ? 19.047 24.672 -4.809 1 97.88 147 ALA A CA 1
ATOM 1114 C C . ALA A 1 147 ? 19.891 25.812 -5.387 1 97.88 147 ALA A C 1
ATOM 1116 O O . ALA A 1 147 ? 20.781 25.578 -6.203 1 97.88 147 ALA A O 1
ATOM 1117 N N . GLU A 1 148 ? 19.594 27 -4.992 1 97.88 148 GLU A N 1
ATOM 1118 C CA . GLU A 1 148 ? 20.359 28.172 -5.438 1 97.88 148 GLU A CA 1
ATOM 1119 C C . GLU A 1 148 ? 21.781 28.141 -4.871 1 97.88 148 GLU A C 1
ATOM 1121 O O . GLU A 1 148 ? 22.75 28.406 -5.594 1 97.88 148 GLU A O 1
ATOM 1126 N N . GLU A 1 149 ? 21.891 27.828 -3.627 1 97.88 149 GLU A N 1
ATOM 1127 C CA . GLU A 1 149 ? 23.203 27.75 -2.965 1 97.88 149 GLU A CA 1
ATOM 1128 C C . GLU A 1 149 ? 24.109 26.75 -3.66 1 97.88 149 GLU A C 1
ATOM 1130 O O . GLU A 1 149 ? 25.312 26.984 -3.791 1 97.88 149 GLU A O 1
ATOM 1135 N N . TYR A 1 150 ? 23.562 25.625 -4.102 1 97.69 150 TYR A N 1
ATOM 1136 C CA . TYR A 1 150 ? 24.375 24.547 -4.656 1 97.69 150 TYR A CA 1
ATOM 1137 C C . TYR A 1 150 ? 24.188 24.453 -6.164 1 97.69 150 TYR A C 1
ATOM 1139 O O . TYR A 1 150 ? 24.375 23.375 -6.75 1 97.69 150 TYR A O 1
ATOM 1147 N N . LYS A 1 151 ? 23.75 25.531 -6.832 1 96 151 LYS A N 1
ATOM 1148 C CA . LYS A 1 151 ? 23.438 25.547 -8.258 1 96 151 LYS A CA 1
ATOM 1149 C C . LYS A 1 151 ? 24.672 25.172 -9.094 1 96 151 LYS A C 1
ATOM 1151 O O . LYS A 1 151 ? 24.531 24.609 -10.18 1 96 151 LYS A O 1
ATOM 1156 N N . ASP A 1 152 ? 25.922 25.359 -8.492 1 94.56 152 ASP A N 1
ATOM 1157 C CA . ASP A 1 152 ? 27.156 25.109 -9.25 1 94.56 152 ASP A CA 1
ATOM 1158 C C . ASP A 1 152 ? 27.938 23.938 -8.664 1 94.56 152 ASP A C 1
ATOM 1160 O O . ASP A 1 152 ? 29.078 23.703 -9.039 1 94.56 152 ASP A O 1
ATOM 1164 N N . VAL A 1 153 ? 27.344 23.203 -7.738 1 95.69 153 VAL A N 1
ATOM 1165 C CA . VAL A 1 153 ? 28.016 22.062 -7.145 1 95.69 153 VAL A CA 1
ATOM 1166 C C . VAL A 1 153 ? 27.766 20.812 -7.996 1 95.69 153 VAL A C 1
ATOM 1168 O O . VAL A 1 153 ? 26.672 20.234 -7.949 1 95.69 153 VAL A O 1
ATOM 1171 N N . ILE A 1 154 ? 28.797 20.438 -8.711 1 93.12 154 ILE A N 1
ATOM 1172 C CA . ILE A 1 154 ? 28.703 19.344 -9.664 1 93.12 154 ILE A CA 1
ATOM 1173 C C . ILE A 1 154 ? 28.812 18 -8.938 1 93.12 154 ILE A C 1
ATOM 1175 O O . ILE A 1 154 ? 29.641 17.844 -8.039 1 93.12 154 ILE A O 1
ATOM 1179 N N . LYS A 1 155 ? 27.938 17.047 -9.281 1 93.62 155 LYS A N 1
ATOM 1180 C CA . LYS A 1 155 ? 27.984 15.688 -8.75 1 93.62 155 LYS A CA 1
ATOM 1181 C C . LYS A 1 155 ? 27.656 14.656 -9.836 1 93.62 155 LYS A C 1
ATOM 1183 O O . LYS A 1 155 ? 27.25 15.023 -10.938 1 93.62 155 LYS A O 1
ATOM 1188 N N . ALA A 1 156 ? 27.938 13.453 -9.539 1 91.44 156 ALA A N 1
ATOM 1189 C CA . ALA A 1 156 ? 27.609 12.375 -10.469 1 91.44 156 ALA A CA 1
ATOM 1190 C C . ALA A 1 156 ? 26.094 12.172 -10.547 1 91.44 156 ALA A C 1
ATOM 1192 O O . ALA A 1 156 ? 25.406 12.141 -9.523 1 91.44 156 ALA A O 1
ATOM 1193 N N . GLY A 1 157 ? 25.578 12.203 -11.758 1 91.31 157 GLY A N 1
ATOM 1194 C CA . GLY A 1 157 ? 24.234 11.656 -11.93 1 91.31 157 GLY A CA 1
ATOM 1195 C C . GLY A 1 157 ? 24.203 10.141 -11.82 1 91.31 157 GLY A C 1
ATOM 1196 O O . GLY A 1 157 ? 25.203 9.469 -12.062 1 91.31 157 GLY A O 1
ATOM 1197 N N . ARG A 1 158 ? 23.109 9.586 -11.391 1 92.25 158 ARG A N 1
ATOM 1198 C CA . ARG A 1 158 ? 22.922 8.141 -11.281 1 92.25 158 ARG A CA 1
ATOM 1199 C C . ARG A 1 158 ? 21.531 7.734 -11.758 1 92.25 158 ARG A C 1
ATOM 1201 O O . ARG A 1 158 ? 20.531 8.258 -11.281 1 92.25 158 ARG A O 1
ATOM 1208 N N . THR A 1 159 ? 21.516 6.914 -12.742 1 90.44 159 THR A N 1
ATOM 1209 C CA . THR A 1 159 ? 20.312 6.227 -13.172 1 90.44 159 THR A CA 1
ATOM 1210 C C . THR A 1 159 ? 20.438 4.719 -12.961 1 90.44 159 THR A C 1
ATOM 1212 O O . THR A 1 159 ? 21.5 4.137 -13.242 1 90.44 159 THR A O 1
ATOM 1215 N N . HIS A 1 160 ? 19.406 4.082 -12.359 1 90.62 160 HIS A N 1
ATOM 1216 C CA . HIS A 1 160 ? 19.453 2.668 -12 1 90.62 160 HIS A CA 1
ATOM 1217 C C . HIS A 1 160 ? 20.531 2.396 -10.953 1 90.62 160 HIS A C 1
ATOM 1219 O O . HIS A 1 160 ? 21.062 1.292 -10.883 1 90.62 160 HIS A O 1
ATOM 1225 N N . LEU A 1 161 ? 20.969 3.479 -10.211 1 92.12 161 LEU A N 1
ATOM 1226 C CA . LEU A 1 161 ? 22.047 3.488 -9.227 1 92.12 161 LEU A CA 1
ATOM 1227 C C . LEU A 1 161 ? 23.391 3.221 -9.898 1 92.12 161 LEU A C 1
ATOM 1229 O O . LEU A 1 161 ? 24.359 2.84 -9.234 1 92.12 161 LEU A O 1
ATOM 1233 N N . ARG A 1 162 ? 23.375 3.354 -11.188 1 89.81 162 ARG A N 1
ATOM 1234 C CA . ARG A 1 162 ? 24.594 3.211 -11.984 1 89.81 162 ARG A CA 1
ATOM 1235 C C . ARG A 1 162 ? 25.156 4.574 -12.391 1 89.81 162 ARG A C 1
ATOM 1237 O O . ARG A 1 162 ? 24.422 5.566 -12.414 1 89.81 162 ARG A O 1
ATOM 1244 N N . ASP A 1 163 ? 26.453 4.617 -12.758 1 87 163 ASP A N 1
ATOM 1245 C CA . ASP A 1 163 ? 27.109 5.852 -13.172 1 87 163 ASP A CA 1
ATOM 1246 C C . ASP A 1 163 ? 26.406 6.461 -14.383 1 87 163 ASP A C 1
ATOM 1248 O O . ASP A 1 163 ? 26.109 5.758 -15.352 1 87 163 ASP A O 1
ATOM 1252 N N . ALA A 1 164 ? 26.094 7.754 -14.289 1 87.5 164 ALA A N 1
ATOM 1253 C CA . ALA A 1 164 ? 25.453 8.484 -15.383 1 87.5 164 ALA A CA 1
ATOM 1254 C C . ALA A 1 164 ? 26.109 9.852 -15.578 1 87.5 164 ALA A C 1
ATOM 1256 O O . ALA A 1 164 ? 27.203 10.102 -15.07 1 87.5 164 ALA A O 1
ATOM 1257 N N . LEU A 1 165 ? 25.594 10.672 -16.391 1 83.69 165 LEU A N 1
ATOM 1258 C CA . LEU A 1 165 ? 26.125 11.992 -16.688 1 83.69 165 LEU A CA 1
ATOM 1259 C C . LEU A 1 165 ? 25.984 12.914 -15.484 1 83.69 165 LEU A C 1
ATOM 1261 O O . LEU A 1 165 ? 25.078 12.742 -14.664 1 83.69 165 LEU A O 1
ATOM 1265 N N . PRO A 1 166 ? 26.891 13.828 -15.398 1 88.62 166 PRO A N 1
ATOM 1266 C CA . PRO A 1 166 ? 26.906 14.703 -14.219 1 88.62 166 PRO A CA 1
ATOM 1267 C C . PRO A 1 166 ? 25.672 15.602 -14.141 1 88.62 166 PRO A C 1
ATOM 1269 O O . PRO A 1 166 ? 25.047 15.906 -15.164 1 88.62 166 PRO A O 1
ATOM 1272 N N . VAL A 1 167 ? 25.312 15.969 -12.93 1 92.94 167 VAL A N 1
ATOM 1273 C CA . VAL A 1 167 ? 24.297 16.953 -12.578 1 92.94 167 VAL A CA 1
ATOM 1274 C C . VAL A 1 167 ? 24.844 17.891 -11.492 1 92.94 167 VAL A C 1
ATOM 1276 O O . VAL A 1 167 ? 26 17.766 -11.086 1 92.94 167 VAL A O 1
ATOM 1279 N N . THR A 1 168 ? 24.062 18.906 -11.148 1 95.31 168 THR A N 1
ATOM 1280 C CA . THR A 1 168 ? 24.422 19.656 -9.953 1 95.31 168 THR A CA 1
ATOM 1281 C C . THR A 1 168 ? 23.484 19.312 -8.797 1 95.31 168 THR A C 1
ATOM 1283 O O . THR A 1 168 ? 22.344 18.859 -9.023 1 95.31 168 THR A O 1
ATOM 1286 N N . LEU A 1 169 ? 23.953 19.453 -7.59 1 97.38 169 LEU A N 1
ATOM 1287 C CA . LEU A 1 169 ? 23.078 19.25 -6.434 1 97.38 169 LEU A CA 1
ATOM 1288 C C . LEU A 1 169 ? 21.891 20.203 -6.469 1 97.38 169 LEU A C 1
ATOM 1290 O O . LEU A 1 169 ? 20.781 19.828 -6.082 1 97.38 169 LEU A O 1
ATOM 1294 N N . GLY A 1 170 ? 22.141 21.406 -6.953 1 97.25 170 GLY A N 1
ATOM 1295 C CA . GLY A 1 170 ? 21.062 22.375 -7.098 1 97.25 170 GLY A CA 1
ATOM 1296 C C . GLY A 1 170 ? 19.938 21.891 -7.996 1 97.25 170 GLY A C 1
ATOM 1297 O O . GLY A 1 170 ? 18.766 22.031 -7.668 1 97.25 170 GLY A O 1
ATOM 1298 N N . GLN A 1 171 ? 20.297 21.266 -9.148 1 95 171 GLN A N 1
ATOM 1299 C CA . GLN A 1 171 ? 19.312 20.719 -10.078 1 95 171 GLN A CA 1
ATOM 1300 C C . GLN A 1 171 ? 18.484 19.609 -9.422 1 95 171 GLN A C 1
ATOM 1302 O O . GLN A 1 171 ? 17.266 19.562 -9.594 1 95 171 GLN A O 1
ATOM 1307 N N . GLU A 1 172 ? 19.141 18.781 -8.695 1 96.31 172 GLU A N 1
ATOM 1308 C CA . GLU A 1 172 ? 18.453 17.672 -8.023 1 96.31 172 GLU A CA 1
ATOM 1309 C C . GLU A 1 172 ? 17.469 18.188 -6.98 1 96.31 172 GLU A C 1
ATOM 1311 O O . GLU A 1 172 ? 16.328 17.719 -6.902 1 96.31 172 GLU A O 1
ATOM 1316 N N . LEU A 1 173 ? 17.891 19.156 -6.18 1 98 173 LEU A N 1
ATOM 1317 C CA . LEU A 1 173 ? 17.031 19.703 -5.137 1 98 173 LEU A CA 1
ATOM 1318 C C . LEU A 1 173 ? 15.859 20.484 -5.742 1 98 173 LEU A C 1
ATOM 1320 O O . LEU A 1 173 ? 14.75 20.484 -5.191 1 98 173 LEU A O 1
ATOM 1324 N N . SER A 1 174 ? 16.062 21.109 -6.875 1 97.69 174 SER A N 1
ATOM 1325 C CA . SER A 1 174 ? 15.016 21.875 -7.543 1 97.69 174 SER A CA 1
ATOM 1326 C C . SER A 1 174 ? 13.875 20.984 -8 1 97.69 174 SER A C 1
ATOM 1328 O O . SER A 1 174 ? 12.719 21.406 -8.055 1 97.69 174 SER A O 1
ATOM 1330 N N . ALA A 1 175 ? 14.227 19.734 -8.383 1 97.19 175 ALA A N 1
ATOM 1331 C CA . ALA A 1 175 ? 13.203 18.781 -8.781 1 97.19 175 ALA A CA 1
ATOM 1332 C C . ALA A 1 175 ? 12.219 18.531 -7.637 1 97.19 175 ALA A C 1
ATOM 1334 O O . ALA A 1 175 ? 11.008 18.438 -7.859 1 97.19 175 ALA A O 1
ATOM 1335 N N . TYR A 1 176 ? 12.727 18.406 -6.445 1 97.94 176 TYR A N 1
ATOM 1336 C CA . TYR A 1 176 ? 11.859 18.172 -5.297 1 97.94 176 TYR A CA 1
ATOM 1337 C C . TYR A 1 176 ? 11.055 19.422 -4.949 1 97.94 176 TYR A C 1
ATOM 1339 O O . TYR A 1 176 ? 9.891 19.328 -4.566 1 97.94 176 TYR A O 1
ATOM 1347 N N . ALA A 1 177 ? 11.664 20.594 -5.059 1 98.38 177 ALA A N 1
ATOM 1348 C CA . ALA A 1 177 ? 10.914 21.828 -4.859 1 98.38 177 ALA A CA 1
ATOM 1349 C C . ALA A 1 177 ? 9.727 21.906 -5.809 1 98.38 177 ALA A C 1
ATOM 1351 O O . ALA A 1 177 ? 8.617 22.266 -5.398 1 98.38 177 ALA A O 1
ATOM 1352 N N . ASP A 1 178 ? 9.945 21.547 -7.051 1 98.19 178 ASP A N 1
ATOM 1353 C CA . ASP A 1 178 ? 8.891 21.547 -8.062 1 98.19 178 ASP A CA 1
ATOM 1354 C C . ASP A 1 178 ? 7.77 20.578 -7.691 1 98.19 178 ASP A C 1
ATOM 1356 O O . ASP A 1 178 ? 6.59 20.906 -7.828 1 98.19 178 ASP A O 1
ATOM 1360 N N . ALA A 1 179 ? 8.164 19.406 -7.258 1 98.06 179 ALA A N 1
ATOM 1361 C CA . ALA A 1 179 ? 7.184 18.406 -6.871 1 98.06 179 ALA A CA 1
ATOM 1362 C C . ALA A 1 179 ? 6.289 18.906 -5.742 1 98.06 179 ALA A C 1
ATOM 1364 O O . ALA A 1 179 ? 5.062 18.828 -5.828 1 98.06 179 ALA A O 1
ATOM 1365 N N . PHE A 1 180 ? 6.91 19.469 -4.688 1 98.62 180 PHE A N 1
ATOM 1366 C CA . PHE A 1 180 ? 6.137 19.938 -3.545 1 98.62 180 PHE A CA 1
ATOM 1367 C C . PHE A 1 180 ? 5.301 21.156 -3.918 1 98.62 180 PHE A C 1
ATOM 1369 O O . PHE A 1 180 ? 4.207 21.359 -3.385 1 98.62 180 PHE A O 1
ATOM 1376 N N . GLN A 1 181 ? 5.77 21.953 -4.863 1 98.44 181 GLN A N 1
ATOM 1377 C CA . GLN A 1 181 ? 4.98 23.078 -5.352 1 98.44 181 GLN A CA 1
ATOM 1378 C C . GLN A 1 181 ? 3.691 22.594 -6.012 1 98.44 181 GLN A C 1
ATOM 1380 O O . GLN A 1 181 ? 2.623 23.172 -5.785 1 98.44 181 GLN A O 1
ATOM 1385 N N . HIS A 1 182 ? 3.799 21.625 -6.844 1 98.25 182 HIS A N 1
ATOM 1386 C CA . HIS A 1 182 ? 2.607 21.062 -7.465 1 98.25 182 HIS A CA 1
ATOM 1387 C C . HIS A 1 182 ? 1.646 20.5 -6.422 1 98.25 182 HIS A C 1
ATOM 1389 O O . HIS A 1 182 ? 0.429 20.656 -6.547 1 98.25 182 HIS A O 1
ATOM 1395 N N . GLU A 1 183 ? 2.227 19.812 -5.422 1 98.19 183 GLU A N 1
ATOM 1396 C CA . GLU A 1 183 ? 1.372 19.297 -4.359 1 98.19 183 GLU A CA 1
ATOM 1397 C C . GLU A 1 183 ? 0.646 20.422 -3.633 1 98.19 183 GLU A C 1
ATOM 1399 O O . GLU A 1 183 ? -0.533 20.297 -3.295 1 98.19 183 GLU A O 1
ATOM 1404 N N . HIS A 1 184 ? 1.367 21.484 -3.326 1 98.38 184 HIS A N 1
ATOM 1405 C CA . HIS A 1 184 ? 0.772 22.656 -2.697 1 98.38 184 HIS A CA 1
ATOM 1406 C C . HIS A 1 184 ? -0.423 23.156 -3.498 1 98.38 184 HIS A C 1
ATOM 1408 O O . HIS A 1 184 ? -1.492 23.406 -2.934 1 98.38 184 HIS A O 1
ATOM 1414 N N . GLU A 1 185 ? -0.305 23.25 -4.762 1 98.06 185 GLU A N 1
ATOM 1415 C CA . GLU A 1 185 ? -1.36 23.75 -5.645 1 98.06 185 GLU A CA 1
ATOM 1416 C C . GLU A 1 185 ? -2.539 22.781 -5.688 1 98.06 185 GLU A C 1
ATOM 1418 O O . GLU A 1 185 ? -3.697 23.203 -5.656 1 98.06 185 GLU A O 1
ATOM 1423 N N . GLN A 1 186 ? -2.199 21.562 -5.742 1 97.5 186 GLN A N 1
ATOM 1424 C CA . GLN A 1 186 ? -3.254 20.562 -5.809 1 97.5 186 GLN A CA 1
ATOM 1425 C C . GLN A 1 186 ? -4.094 20.562 -4.531 1 97.5 186 GLN A C 1
ATOM 1427 O O . GLN A 1 186 ? -5.32 20.469 -4.594 1 97.5 186 GLN A O 1
ATOM 1432 N N . VAL A 1 187 ? -3.439 20.656 -3.414 1 98.5 187 VAL A N 1
ATOM 1433 C CA . VAL A 1 187 ? -4.148 20.672 -2.137 1 98.5 187 VAL A CA 1
ATOM 1434 C C . VAL A 1 187 ? -5.07 21.875 -2.074 1 98.5 187 VAL A C 1
ATOM 1436 O O . VAL A 1 187 ? -6.223 21.766 -1.648 1 98.5 187 VAL A O 1
ATOM 1439 N N . MET A 1 188 ? -4.598 22.984 -2.49 1 97.81 188 MET A N 1
ATOM 1440 C CA . MET A 1 188 ? -5.402 24.203 -2.484 1 97.81 188 MET A CA 1
ATOM 1441 C C . MET A 1 188 ? -6.633 24.047 -3.369 1 97.81 188 MET A C 1
ATOM 1443 O O . MET A 1 188 ? -7.734 24.438 -2.984 1 97.81 188 MET A O 1
ATOM 1447 N N . ASN A 1 189 ? -6.461 23.453 -4.508 1 97.69 189 ASN A N 1
ATOM 1448 C CA . ASN A 1 189 ? -7.574 23.234 -5.426 1 97.69 189 ASN A CA 1
ATOM 1449 C C . ASN A 1 189 ? -8.602 22.281 -4.84 1 97.69 189 ASN A C 1
ATOM 1451 O O . ASN A 1 189 ? -9.805 22.5 -4.953 1 97.69 189 ASN A O 1
ATOM 1455 N N . ILE A 1 190 ? -8.156 21.281 -4.238 1 98.19 190 ILE A N 1
ATOM 1456 C CA . ILE A 1 190 ? -9.016 20.25 -3.674 1 98.19 190 ILE A CA 1
ATOM 1457 C C . ILE A 1 190 ? -9.828 20.828 -2.516 1 98.19 190 ILE A C 1
ATOM 1459 O O . ILE A 1 190 ? -10.992 20.469 -2.326 1 98.19 190 ILE A O 1
ATOM 1463 N N . LEU A 1 191 ? -9.266 21.75 -1.76 1 98.38 191 LEU A N 1
ATOM 1464 C CA . LEU A 1 191 ? -9.93 22.328 -0.604 1 98.38 191 LEU A CA 1
ATOM 1465 C C . LEU A 1 191 ? -11.234 23 -1.017 1 98.38 191 LEU A C 1
ATOM 1467 O O . LEU A 1 191 ? -12.195 23.031 -0.245 1 98.38 191 LEU A O 1
ATOM 1471 N N . GLU A 1 192 ? -11.281 23.516 -2.24 1 98.19 192 GLU A N 1
ATOM 1472 C CA . GLU A 1 192 ? -12.492 24.188 -2.693 1 98.19 192 GLU A CA 1
ATOM 1473 C C . GLU A 1 192 ? -13.672 23.234 -2.738 1 98.19 192 GLU A C 1
ATOM 1475 O O . GLU A 1 192 ? -14.812 23.625 -2.473 1 98.19 192 GLU A O 1
ATOM 1480 N N . TYR A 1 193 ? -13.375 22.031 -3.074 1 98.12 193 TYR A N 1
ATOM 1481 C CA . TYR A 1 193 ? -14.391 20.984 -3.053 1 98.12 193 TYR A CA 1
ATOM 1482 C C . TYR A 1 193 ? -14.773 20.609 -1.622 1 98.12 193 TYR A C 1
ATOM 1484 O O . TYR A 1 193 ? -15.953 20.484 -1.3 1 98.12 193 TYR A O 1
ATOM 1492 N N . VAL A 1 194 ? -13.805 20.531 -0.743 1 98.69 194 VAL A N 1
ATOM 1493 C CA . VAL A 1 194 ? -14.023 20.141 0.646 1 98.69 194 VAL A CA 1
ATOM 1494 C C . VAL A 1 194 ? -14.773 21.25 1.383 1 98.69 194 VAL A C 1
ATOM 1496 O O . VAL A 1 194 ? -15.492 20.984 2.35 1 98.69 194 VAL A O 1
ATOM 1499 N N . LYS A 1 195 ? -14.742 22.453 0.933 1 98.81 195 LYS A N 1
ATOM 1500 C CA . LYS A 1 195 ? -15.367 23.609 1.575 1 98.81 195 LYS A CA 1
ATOM 1501 C C . LYS A 1 195 ? -16.875 23.594 1.397 1 98.81 195 LYS A C 1
ATOM 1503 O O . LYS A 1 195 ? -17.594 24.406 1.983 1 98.81 195 LYS A O 1
ATOM 1508 N N . GLU A 1 196 ? -17.422 22.641 0.634 1 98.69 196 GLU A N 1
ATOM 1509 C CA . GLU A 1 196 ? -18.859 22.531 0.475 1 98.69 196 GLU A CA 1
ATOM 1510 C C . GLU A 1 196 ? -19.5 21.828 1.672 1 98.69 196 GLU A C 1
ATOM 1512 O O . GLU A 1 196 ? -19.219 20.656 1.927 1 98.69 196 GLU A O 1
ATOM 1517 N N . LEU A 1 197 ? -20.438 22.516 2.332 1 98.81 197 LEU A N 1
ATOM 1518 C CA . LEU A 1 197 ? -20.922 22 3.605 1 98.81 197 LEU A CA 1
ATOM 1519 C C . LEU A 1 197 ? -22.375 21.562 3.484 1 98.81 197 LEU A C 1
ATOM 1521 O O . LEU A 1 197 ? -23.203 22.25 2.879 1 98.81 197 LEU A O 1
ATOM 1525 N N . PRO A 1 198 ? -22.688 20.453 4.047 1 98.38 198 PRO A N 1
ATOM 1526 C CA . PRO A 1 198 ? -24.031 19.891 3.906 1 98.38 198 PRO A CA 1
ATOM 1527 C C . PRO A 1 198 ? -24.984 20.328 5.023 1 98.38 198 PRO A C 1
ATOM 1529 O O . PRO A 1 198 ? -26.141 19.906 5.062 1 98.38 198 PRO A O 1
ATOM 1532 N N . ILE A 1 199 ? -24.562 21.188 5.996 1 98.56 199 ILE A N 1
ATOM 1533 C CA . ILE A 1 199 ? -25.422 21.594 7.098 1 98.56 199 ILE A CA 1
ATOM 1534 C C . ILE A 1 199 ? -26.766 22.094 6.551 1 98.56 199 ILE A C 1
ATOM 1536 O O . ILE A 1 199 ? -26.812 22.766 5.523 1 98.56 199 ILE A O 1
ATOM 1540 N N . GLY A 1 200 ? -27.859 21.703 7.277 1 97.56 200 GLY A N 1
ATOM 1541 C CA . GLY A 1 200 ? -29.203 22.047 6.824 1 97.56 200 GLY A CA 1
ATOM 1542 C C . GLY A 1 200 ? -29.906 20.906 6.102 1 97.56 200 GLY A C 1
ATOM 1543 O O . GLY A 1 200 ? -31.094 20.984 5.805 1 97.56 200 GLY A O 1
ATOM 1544 N N . GLY A 1 201 ? -29.172 19.812 5.891 1 96.56 201 GLY A N 1
ATOM 1545 C CA . GLY A 1 201 ? -29.75 18.656 5.234 1 96.56 201 GLY A CA 1
ATOM 1546 C C . GLY A 1 201 ? -30.547 17.781 6.18 1 96.56 201 GLY A C 1
ATOM 1547 O O . GLY A 1 201 ? -31.359 16.969 5.734 1 96.56 201 GLY A O 1
ATOM 1548 N N . THR A 1 202 ? -30.234 17.969 7.391 1 96.25 202 THR A N 1
ATOM 1549 C CA . THR A 1 202 ? -30.875 17.219 8.469 1 96.25 202 THR A CA 1
ATOM 1550 C C . THR A 1 202 ? -30.688 15.719 8.273 1 96.25 202 THR A C 1
ATOM 1552 O O . THR A 1 202 ? -29.562 15.227 8.273 1 96.25 202 THR A O 1
ATOM 1555 N N . ALA A 1 203 ? -31.812 14.898 8.18 1 94.19 203 ALA A N 1
ATOM 1556 C CA . ALA A 1 203 ? -31.688 13.445 8.258 1 94.19 203 ALA A CA 1
ATOM 1557 C C . ALA A 1 203 ? -31.344 12.852 6.891 1 94.19 203 ALA A C 1
ATOM 1559 O O . ALA A 1 203 ? -30.531 11.93 6.789 1 94.19 203 ALA A O 1
ATOM 1560 N N . THR A 1 204 ? -32.031 13.461 5.828 1 95.31 204 THR A N 1
ATOM 1561 C CA . THR A 1 204 ? -31.953 12.766 4.551 1 95.31 204 THR A CA 1
ATOM 1562 C C . THR A 1 204 ? -31.531 13.727 3.441 1 95.31 204 THR A C 1
ATOM 1564 O O . THR A 1 204 ? -31.469 13.344 2.271 1 95.31 204 THR A O 1
ATOM 1567 N N . GLY A 1 205 ? -31.312 14.961 3.809 1 94.94 205 GLY A N 1
ATOM 1568 C CA . GLY A 1 205 ? -30.891 15.93 2.811 1 94.94 205 GLY A CA 1
ATOM 1569 C C . GLY A 1 205 ? -31.984 16.922 2.441 1 94.94 205 GLY A C 1
ATOM 1570 O O . GLY A 1 205 ? -31.719 17.953 1.837 1 94.94 205 GLY A O 1
ATOM 1571 N N . THR A 1 206 ? -33.219 16.75 2.902 1 95.75 206 THR A N 1
ATOM 1572 C CA . THR A 1 206 ? -34.375 17.562 2.477 1 95.75 206 THR A CA 1
ATOM 1573 C C . THR A 1 206 ? -34.438 18.859 3.275 1 95.75 206 THR A C 1
ATOM 1575 O O . THR A 1 206 ? -35.062 19.828 2.842 1 95.75 206 THR A O 1
ATOM 1578 N N . GLY A 1 207 ? -33.844 18.812 4.512 1 94.81 207 GLY A N 1
ATOM 1579 C CA . GLY A 1 207 ? -33.938 19.984 5.387 1 94.81 207 GLY A CA 1
ATOM 1580 C C . GLY A 1 207 ? -35.188 20 6.219 1 94.81 207 GLY A C 1
ATOM 1581 O O . GLY A 1 207 ? -35.562 21.047 6.762 1 94.81 207 GLY A O 1
ATOM 1582 N N . LEU A 1 208 ? -35.781 18.781 6.281 1 93.38 208 LEU A N 1
ATOM 1583 C CA . LEU A 1 208 ? -36.969 18.703 7.125 1 93.38 208 LEU A CA 1
ATOM 1584 C C . LEU A 1 208 ? -36.656 19.109 8.555 1 93.38 208 LEU A C 1
ATOM 1586 O O . LEU A 1 208 ? -35.625 18.719 9.102 1 93.38 208 LEU A O 1
ATOM 1590 N N . ASN A 1 209 ? -37.469 20 9.148 1 91.88 209 ASN A N 1
ATOM 1591 C CA . ASN A 1 209 ? -37.375 20.5 10.516 1 91.88 209 ASN A CA 1
ATOM 1592 C C . ASN A 1 209 ? -36.312 21.562 10.648 1 91.88 209 ASN A C 1
ATOM 1594 O O . ASN A 1 209 ? -35.781 21.812 11.742 1 91.88 209 ASN A O 1
ATOM 1598 N N . SER A 1 210 ? -35.875 22.109 9.57 1 95.12 210 SER A N 1
ATOM 1599 C CA . SER A 1 210 ? -34.938 23.234 9.539 1 95.12 210 SER A CA 1
ATOM 1600 C C . SER A 1 210 ? -35.469 24.344 8.648 1 95.12 210 SER A C 1
ATOM 1602 O O . SER A 1 210 ? -36.156 24.094 7.668 1 95.12 210 SER A O 1
ATOM 1604 N N . HIS A 1 211 ? -35.125 25.531 9.031 1 96.69 211 HIS A N 1
ATOM 1605 C CA . HIS A 1 211 ? -35.562 26.688 8.242 1 96.69 211 HIS A CA 1
ATOM 1606 C C . HIS A 1 211 ? -34.938 26.688 6.859 1 96.69 211 HIS A C 1
ATOM 1608 O O . HIS A 1 211 ? -33.75 26.328 6.715 1 96.69 211 HIS A O 1
ATOM 1614 N N . PRO A 1 212 ? -35.656 27.156 5.836 1 96.44 212 PRO A N 1
ATOM 1615 C CA . PRO A 1 212 ? -35.125 27.141 4.469 1 96.44 212 PRO A CA 1
ATOM 1616 C C . PRO A 1 212 ? -33.844 27.953 4.32 1 96.44 212 PRO A C 1
ATOM 1618 O O . PRO A 1 212 ? -33.031 27.672 3.447 1 96.44 212 PRO A O 1
ATOM 1621 N N . GLU A 1 213 ? -33.625 28.891 5.156 1 97.44 213 GLU A N 1
ATOM 1622 C CA . GLU A 1 213 ? -32.438 29.75 5.074 1 97.44 213 GLU A CA 1
ATOM 1623 C C . GLU A 1 213 ? -31.344 29.266 6.004 1 97.44 213 GLU A C 1
ATOM 1625 O O . GLU A 1 213 ? -30.25 29.844 6.039 1 97.44 213 GLU A O 1
ATOM 1630 N N . PHE A 1 214 ? -31.594 28.234 6.695 1 97.5 214 PHE A N 1
ATOM 1631 C CA . PHE A 1 214 ? -30.719 27.75 7.762 1 97.5 214 PHE A CA 1
ATOM 1632 C C . PHE A 1 214 ? -29.328 27.484 7.23 1 97.5 214 PHE A C 1
ATOM 1634 O O . PHE A 1 214 ? -28.328 27.984 7.77 1 97.5 214 PHE A O 1
ATOM 1641 N N . GLN A 1 215 ? -29.156 26.75 6.125 1 97.75 215 GLN A N 1
ATOM 1642 C CA . GLN A 1 215 ? -27.859 26.359 5.602 1 97.75 215 GLN A CA 1
ATOM 1643 C C . GLN A 1 215 ? -27.016 27.578 5.262 1 97.75 215 GLN A C 1
ATOM 1645 O O . GLN A 1 215 ? -25.891 27.719 5.758 1 97.75 215 GLN A O 1
ATOM 1650 N N . GLU A 1 216 ? -27.531 28.469 4.457 1 98.06 216 GLU A N 1
ATOM 1651 C CA . GLU A 1 216 ? -26.797 29.641 3.99 1 98.06 216 GLU A CA 1
ATOM 1652 C C . GLU A 1 216 ? -26.375 30.531 5.16 1 98.06 216 GLU A C 1
ATOM 1654 O O . GLU A 1 216 ? -25.219 30.984 5.219 1 98.06 216 GLU A O 1
ATOM 1659 N N . ARG A 1 217 ? -27.25 30.719 6.066 1 98.56 217 ARG A N 1
ATOM 1660 C CA . ARG A 1 217 ? -26.969 31.609 7.188 1 98.56 217 ARG A CA 1
ATOM 1661 C C . ARG A 1 217 ? -25.938 30.984 8.125 1 98.56 217 ARG A C 1
ATOM 1663 O O . ARG A 1 217 ? -25.062 31.688 8.641 1 98.56 217 ARG A O 1
ATOM 1670 N N . VAL A 1 218 ? -26.047 29.734 8.398 1 98.81 218 VAL A N 1
ATOM 1671 C CA . VAL A 1 218 ? -25.094 29.047 9.258 1 98.81 218 VAL A CA 1
ATOM 1672 C C . VAL A 1 218 ? -23.703 29.094 8.625 1 98.81 218 VAL A C 1
ATOM 1674 O O . VAL A 1 218 ? -22.719 29.391 9.297 1 98.81 218 VAL A O 1
ATOM 1677 N N . ILE A 1 219 ? -23.594 28.844 7.332 1 98.88 219 ILE A N 1
ATOM 1678 C CA . ILE A 1 219 ? -22.312 28.844 6.633 1 98.88 219 ILE A CA 1
ATOM 1679 C C . ILE A 1 219 ? -21.703 30.25 6.684 1 98.88 219 ILE A C 1
ATOM 1681 O O . ILE A 1 219 ? -20.5 30.406 6.867 1 98.88 219 ILE A O 1
ATOM 1685 N N . ASN A 1 220 ? -22.562 31.234 6.539 1 98.75 220 ASN A N 1
ATOM 1686 C CA . ASN A 1 220 ? -22.094 32.594 6.676 1 98.75 220 ASN A CA 1
ATOM 1687 C C . ASN A 1 220 ? -21.5 32.875 8.062 1 98.75 220 ASN A C 1
ATOM 1689 O O . ASN A 1 220 ? -20.469 33.531 8.188 1 98.75 220 ASN A O 1
ATOM 1693 N N . GLU A 1 221 ? -22.156 32.375 9.047 1 98.81 221 GLU A N 1
ATOM 1694 C CA . GLU A 1 221 ? -21.656 32.531 10.406 1 98.81 221 GLU A CA 1
ATOM 1695 C C . GLU A 1 221 ? -20.328 31.797 10.594 1 98.81 221 GLU A C 1
ATOM 1697 O O . GLU A 1 221 ? -19.406 32.312 11.227 1 98.81 221 GLU A O 1
ATOM 1702 N N . ILE A 1 222 ? -20.25 30.562 10.086 1 98.88 222 ILE A N 1
ATOM 1703 C CA . ILE A 1 222 ? -19.016 29.797 10.133 1 98.88 222 ILE A CA 1
ATOM 1704 C C . ILE A 1 222 ? -17.891 30.578 9.477 1 98.88 222 ILE A C 1
ATOM 1706 O O . ILE A 1 222 ? -16.781 30.656 10.016 1 98.88 222 ILE A O 1
ATOM 1710 N N . ASN A 1 223 ? -18.172 31.156 8.352 1 98.88 223 ASN A N 1
ATOM 1711 C CA . ASN A 1 223 ? -17.172 31.953 7.641 1 98.88 223 ASN A CA 1
ATOM 1712 C C . ASN A 1 223 ? -16.75 33.188 8.438 1 98.88 223 ASN A C 1
ATOM 1714 O O . ASN A 1 223 ? -15.586 33.594 8.398 1 98.88 223 ASN A O 1
ATOM 1718 N N . ARG A 1 224 ? -17.672 33.812 9.109 1 98.62 224 ARG A N 1
ATOM 1719 C CA . ARG A 1 224 ? -17.344 34.938 9.953 1 98.62 224 ARG A CA 1
ATOM 1720 C C . ARG A 1 224 ? -16.359 34.562 11.055 1 98.62 224 ARG A C 1
ATOM 1722 O O . ARG A 1 224 ? -15.445 35.312 11.383 1 98.62 224 ARG A O 1
ATOM 1729 N N . ILE A 1 225 ? -16.547 33.406 11.57 1 98.56 225 ILE A N 1
ATOM 1730 C CA . ILE A 1 225 ? -15.734 32.906 12.68 1 98.56 225 ILE A CA 1
ATOM 1731 C C . ILE A 1 225 ? -14.367 32.438 12.172 1 98.56 225 ILE A C 1
ATOM 1733 O O . ILE A 1 225 ? -13.336 32.75 12.781 1 98.56 225 ILE A O 1
ATOM 1737 N N . THR A 1 226 ? -14.336 31.734 11.023 1 98.5 226 THR A N 1
ATOM 1738 C CA . THR A 1 226 ? -13.133 31.016 10.625 1 98.5 226 THR A CA 1
ATOM 1739 C C . THR A 1 226 ? -12.367 31.781 9.555 1 98.5 226 THR A C 1
ATOM 1741 O O . THR A 1 226 ? -11.156 31.609 9.398 1 98.5 226 THR A O 1
ATOM 1744 N N . GLY A 1 227 ? -13.094 32.562 8.734 1 98.5 227 GLY A N 1
ATOM 1745 C CA . GLY A 1 227 ? -12.477 33.25 7.609 1 98.5 227 GLY A CA 1
ATOM 1746 C C . GLY A 1 227 ? -12.023 32.281 6.512 1 98.5 227 GLY A C 1
ATOM 1747 O O . GLY A 1 227 ? -11.102 32.625 5.754 1 98.5 227 GLY A O 1
ATOM 1748 N N . LEU A 1 228 ? -12.68 31.125 6.316 1 98.56 228 LEU A N 1
ATOM 1749 C CA . LEU A 1 228 ? -12.086 30.094 5.465 1 98.56 228 LEU A CA 1
ATOM 1750 C C . LEU A 1 228 ? -12.883 29.922 4.176 1 98.56 228 LEU A C 1
ATOM 1752 O O . LEU A 1 228 ? -12.5 29.141 3.303 1 98.56 228 LEU A O 1
ATOM 1756 N N . GLY A 1 229 ? -13.953 30.578 4.02 1 98.56 229 GLY A N 1
ATOM 1757 C CA . GLY A 1 229 ? -14.648 30.672 2.75 1 98.56 229 GLY A CA 1
ATOM 1758 C C . GLY A 1 229 ? -15.43 29.406 2.406 1 98.56 229 GLY A C 1
ATOM 1759 O O . GLY A 1 229 ? -15.352 28.922 1.282 1 98.56 229 GLY A O 1
ATOM 1760 N N . PHE A 1 230 ? -16.25 28.875 3.338 1 98.81 230 PHE A N 1
ATOM 1761 C CA . PHE A 1 230 ? -17.094 27.703 3.104 1 98.81 230 PHE A CA 1
ATOM 1762 C C . PHE A 1 230 ? -18.312 28.078 2.27 1 98.81 230 PHE A C 1
ATOM 1764 O O . PHE A 1 230 ? -18.719 29.25 2.24 1 98.81 230 PHE A O 1
ATOM 1771 N N . LYS A 1 231 ? -18.891 27.094 1.564 1 98.62 231 LYS A N 1
ATOM 1772 C CA . LYS A 1 231 ? -20.047 27.312 0.683 1 98.62 231 LYS A CA 1
ATOM 1773 C C . LYS A 1 231 ? -21.047 26.172 0.8 1 98.62 231 LYS A C 1
ATOM 1775 O O . LYS A 1 231 ? -20.719 25.094 1.306 1 98.62 231 LYS A O 1
ATOM 1780 N N . PRO A 1 232 ? -22.312 26.391 0.414 1 98.31 232 PRO A N 1
ATOM 1781 C CA . PRO A 1 232 ? -23.312 25.328 0.499 1 98.31 232 PRO A CA 1
ATOM 1782 C C . PRO A 1 232 ? -23.047 24.188 -0.478 1 98.31 232 PRO A C 1
ATOM 1784 O O . PRO A 1 232 ? -22.656 24.422 -1.623 1 98.31 232 PRO A O 1
ATOM 1787 N N . ALA A 1 233 ? -23.234 23.031 -0.047 1 97.75 233 ALA A N 1
ATOM 1788 C CA . ALA A 1 233 ? -23.141 21.844 -0.887 1 97.75 233 ALA A CA 1
ATOM 1789 C C . ALA A 1 233 ? -24.5 21.422 -1.413 1 97.75 233 ALA A C 1
ATOM 1791 O O . ALA A 1 233 ? -25.531 21.891 -0.924 1 97.75 233 ALA A O 1
ATOM 1792 N N . ASN A 1 234 ? -24.469 20.562 -2.496 1 97 234 ASN A N 1
ATOM 1793 C CA . ASN A 1 234 ? -25.578 19.625 -2.645 1 97 234 ASN A CA 1
ATOM 1794 C C . ASN A 1 234 ? -25.688 18.703 -1.437 1 97 234 ASN A C 1
ATOM 1796 O O . ASN A 1 234 ? -24.844 17.828 -1.236 1 97 234 ASN A O 1
ATOM 1800 N N . ARG A 1 235 ? -26.672 18.922 -0.711 1 95.62 235 ARG A N 1
ATOM 1801 C CA . ARG A 1 235 ? -26.797 18.234 0.569 1 95.62 235 ARG A CA 1
ATOM 1802 C C . ARG A 1 235 ? -26.891 16.734 0.372 1 95.62 235 ARG A C 1
ATOM 1804 O O . ARG A 1 235 ? -26.328 15.961 1.158 1 95.62 235 ARG A O 1
ATOM 1811 N N . PHE A 1 236 ? -27.578 16.297 -0.677 1 95.56 236 PHE A N 1
ATOM 1812 C CA . PHE A 1 236 ? -27.734 14.867 -0.949 1 95.56 236 PHE A CA 1
ATOM 1813 C C . PHE A 1 236 ? -26.391 14.219 -1.242 1 95.56 236 PHE A C 1
ATOM 1815 O O . PHE A 1 236 ? -26.125 13.102 -0.804 1 95.56 236 PHE A O 1
ATOM 1822 N N . ARG A 1 237 ? -25.484 14.914 -1.926 1 96.31 237 ARG A N 1
ATOM 1823 C CA . ARG A 1 237 ? -24.172 14.398 -2.252 1 96.31 237 ARG A CA 1
ATOM 1824 C C . ARG A 1 237 ? -23.266 14.383 -1.022 1 96.31 237 ARG A C 1
ATOM 1826 O O . ARG A 1 237 ? -22.672 13.359 -0.687 1 96.31 237 ARG A O 1
ATOM 1833 N N . ALA A 1 238 ? -23.219 15.492 -0.319 1 96.62 238 ALA A N 1
ATOM 1834 C CA . ALA A 1 238 ? -22.203 15.719 0.703 1 96.62 238 ALA A CA 1
ATOM 1835 C C . ALA A 1 238 ? -22.516 14.922 1.97 1 96.62 238 ALA A C 1
ATOM 1837 O O . ALA A 1 238 ? -21.625 14.68 2.787 1 96.62 238 ALA A O 1
ATOM 1838 N N . MET A 1 239 ? -23.766 14.5 2.158 1 96.5 239 MET A N 1
ATOM 1839 C CA . MET A 1 239 ? -24.141 13.68 3.307 1 96.5 239 MET A CA 1
ATOM 1840 C C . MET A 1 239 ? -23.922 12.203 3.014 1 96.5 239 MET A C 1
ATOM 1842 O O . MET A 1 239 ? -23.828 11.391 3.936 1 96.5 239 MET A O 1
ATOM 1846 N N . ARG A 1 240 ? -23.922 11.875 1.704 1 94.94 240 ARG A N 1
ATOM 1847 C CA . ARG A 1 240 ? -23.891 10.477 1.296 1 94.94 240 ARG A CA 1
ATOM 1848 C C . ARG A 1 240 ? -22.469 10.062 0.894 1 94.94 240 ARG A C 1
ATOM 1850 O O . ARG A 1 240 ? -22.094 8.898 1.04 1 94.94 240 ARG A O 1
ATOM 1857 N N . LEU A 1 241 ? -21.734 11.008 0.299 1 96.12 241 LEU A N 1
ATOM 1858 C CA . LEU A 1 241 ? -20.438 10.688 -0.287 1 96.12 241 LEU A CA 1
ATOM 1859 C C . LEU A 1 241 ? -19.328 11.477 0.387 1 96.12 241 LEU A C 1
ATOM 1861 O O . LEU A 1 241 ? -19.516 12.648 0.72 1 96.12 241 LEU A O 1
ATOM 1865 N N . LEU A 1 242 ? -18.219 10.836 0.621 1 97.38 242 LEU A N 1
ATOM 1866 C CA . LEU A 1 242 ? -17.062 11.453 1.243 1 97.38 242 LEU A CA 1
ATOM 1867 C C . LEU A 1 242 ? -15.906 11.586 0.245 1 97.38 242 LEU A C 1
ATOM 1869 O O . LEU A 1 242 ? -14.742 11.609 0.637 1 97.38 242 LEU A O 1
ATOM 1873 N N . THR A 1 243 ? -16.203 11.648 -1.039 1 95.62 243 THR A N 1
ATOM 1874 C CA . THR A 1 243 ? -15.195 11.555 -2.086 1 95.62 243 THR A CA 1
ATOM 1875 C C . THR A 1 243 ? -14.336 12.812 -2.119 1 95.62 243 THR A C 1
ATOM 1877 O O . THR A 1 243 ? -13.188 12.773 -2.553 1 95.62 243 THR A O 1
ATOM 1880 N N . ASP A 1 244 ? -14.883 13.977 -1.68 1 97.88 244 ASP A N 1
ATOM 1881 C CA . ASP A 1 244 ? -14.062 15.172 -1.529 1 97.88 244 ASP A CA 1
ATOM 1882 C C . ASP A 1 244 ? -12.961 14.961 -0.495 1 97.88 244 ASP A C 1
ATOM 1884 O O . ASP A 1 244 ? -11.797 15.297 -0.738 1 97.88 244 ASP A O 1
ATOM 1888 N N . LEU A 1 245 ? -13.312 14.383 0.607 1 98.38 245 LEU A N 1
ATOM 1889 C CA . LEU A 1 245 ? -12.344 14.07 1.654 1 98.38 245 LEU A CA 1
ATOM 1890 C C . LEU A 1 245 ? -11.375 12.992 1.198 1 98.38 245 LEU A C 1
ATOM 1892 O O . LEU A 1 245 ? -10.195 13.016 1.555 1 98.38 245 LEU A O 1
ATOM 1896 N N . LEU A 1 246 ? -11.898 12.047 0.455 1 97.75 246 LEU A N 1
ATOM 1897 C CA . LEU A 1 246 ? -11.031 11.016 -0.087 1 97.75 246 LEU A CA 1
ATOM 1898 C C . LEU A 1 246 ? -10 11.609 -1.041 1 97.75 246 LEU A C 1
ATOM 1900 O O . LEU A 1 246 ? -8.836 11.195 -1.046 1 97.75 246 LEU A O 1
ATOM 1904 N N . LEU A 1 247 ? -10.398 12.562 -1.867 1 97.81 247 LEU A N 1
ATOM 1905 C CA . LEU A 1 247 ? -9.477 13.273 -2.744 1 97.81 247 LEU A CA 1
ATOM 1906 C C . LEU A 1 247 ? -8.391 13.969 -1.937 1 97.81 247 LEU A C 1
ATOM 1908 O O . LEU A 1 247 ? -7.211 13.914 -2.299 1 97.81 247 LEU A O 1
ATOM 1912 N N . LEU A 1 248 ? -8.805 14.602 -0.876 1 98.69 248 LEU A N 1
ATOM 1913 C CA . LEU A 1 248 ? -7.828 15.25 -0.003 1 98.69 248 LEU A CA 1
ATOM 1914 C C . LEU A 1 248 ? -6.863 14.227 0.586 1 98.69 248 LEU A C 1
ATOM 1916 O O . LEU A 1 248 ? -5.648 14.438 0.585 1 98.69 248 LEU A O 1
ATOM 1920 N N . SER A 1 249 ? -7.422 13.141 1.089 1 98.62 249 SER A N 1
ATOM 1921 C CA . SER A 1 249 ? -6.594 12.055 1.608 1 98.62 249 SER A CA 1
ATOM 1922 C C . SER A 1 249 ? -5.566 11.602 0.576 1 98.62 249 SER A C 1
ATOM 1924 O O . SER A 1 249 ? -4.41 11.352 0.914 1 98.62 249 SER A O 1
ATOM 1926 N N . GLY A 1 250 ? -5.965 11.461 -0.664 1 98.19 250 GLY A N 1
ATOM 1927 C CA . GLY A 1 250 ? -5.078 11.086 -1.752 1 98.19 250 GLY A CA 1
ATOM 1928 C C . GLY A 1 250 ? -3.963 12.094 -1.983 1 98.19 250 GLY A C 1
ATOM 1929 O O . GLY A 1 250 ? -2.816 11.711 -2.23 1 98.19 250 GLY A O 1
ATOM 1930 N N . ALA A 1 251 ? -4.297 13.305 -1.937 1 98.44 251 ALA A N 1
ATOM 1931 C CA . ALA A 1 251 ? -3.277 14.344 -2.082 1 98.44 251 ALA A CA 1
ATOM 1932 C C . ALA A 1 251 ? -2.262 14.273 -0.946 1 98.44 251 ALA A C 1
ATOM 1934 O O . ALA A 1 251 ? -1.063 14.469 -1.165 1 98.44 251 ALA A O 1
ATOM 1935 N N . LEU A 1 252 ? -2.744 14.07 0.27 1 98.75 252 LEU A N 1
ATOM 1936 C CA . LEU A 1 252 ? -1.859 13.93 1.423 1 98.75 252 LEU A CA 1
ATOM 1937 C C . LEU A 1 252 ? -0.935 12.727 1.256 1 98.75 252 LEU A C 1
ATOM 1939 O O . LEU A 1 252 ? 0.253 12.805 1.575 1 98.75 252 LEU A O 1
ATOM 1943 N N . ARG A 1 253 ? -1.471 11.656 0.733 1 98.38 253 ARG A N 1
ATOM 1944 C CA . ARG A 1 253 ? -0.662 10.484 0.423 1 98.38 253 ARG A CA 1
ATOM 1945 C C . ARG A 1 253 ? 0.442 10.828 -0.572 1 98.38 253 ARG A C 1
ATOM 1947 O O . ARG A 1 253 ? 1.585 10.391 -0.412 1 98.38 253 ARG A O 1
ATOM 1954 N N . ASN A 1 254 ? 0.155 11.578 -1.588 1 98.19 254 ASN A N 1
ATOM 1955 C CA . ASN A 1 254 ? 1.149 11.969 -2.582 1 98.19 254 ASN A CA 1
ATOM 1956 C C . ASN A 1 254 ? 2.295 12.75 -1.954 1 98.19 254 ASN A C 1
ATOM 1958 O O . ASN A 1 254 ? 3.461 12.531 -2.285 1 98.19 254 ASN A O 1
ATOM 1962 N N . ILE A 1 255 ? 1.927 13.633 -1.078 1 98.81 255 ILE A N 1
ATOM 1963 C CA . ILE A 1 255 ? 2.945 14.398 -0.373 1 98.81 255 ILE A CA 1
ATOM 1964 C C . ILE A 1 255 ? 3.848 13.453 0.419 1 98.81 255 ILE A C 1
ATOM 1966 O O . ILE A 1 255 ? 5.074 13.602 0.409 1 98.81 255 ILE A O 1
ATOM 1970 N N . ALA A 1 256 ? 3.25 12.508 1.107 1 98.62 256 ALA A N 1
ATOM 1971 C CA . ALA A 1 256 ? 4.008 11.531 1.885 1 98.62 256 ALA A CA 1
ATOM 1972 C C . ALA A 1 256 ? 4.949 10.734 0.992 1 98.62 256 ALA A C 1
ATOM 1974 O O . ALA A 1 256 ? 6.074 10.422 1.39 1 98.62 256 ALA A O 1
ATOM 1975 N N . VAL A 1 257 ? 4.523 10.398 -0.211 1 97.69 257 VAL A N 1
ATOM 1976 C CA . VAL A 1 257 ? 5.344 9.648 -1.154 1 97.69 257 VAL A CA 1
ATOM 1977 C C . VAL A 1 257 ? 6.531 10.5 -1.599 1 97.69 257 VAL A C 1
ATOM 1979 O O . VAL A 1 257 ? 7.66 10 -1.679 1 97.69 257 VAL A O 1
ATOM 1982 N N . ASP A 1 258 ? 6.277 11.766 -1.86 1 98.12 258 ASP A N 1
ATOM 1983 C CA . ASP A 1 258 ? 7.367 12.672 -2.215 1 98.12 258 ASP A CA 1
ATOM 1984 C C . ASP A 1 258 ? 8.375 12.789 -1.076 1 98.12 258 ASP A C 1
ATOM 1986 O O . ASP A 1 258 ? 9.586 12.805 -1.314 1 98.12 258 ASP A O 1
ATOM 1990 N N . LEU A 1 259 ? 7.855 12.883 0.149 1 98.44 259 LEU A N 1
ATOM 1991 C CA . LEU A 1 259 ? 8.727 12.922 1.319 1 98.44 259 LEU A CA 1
ATOM 1992 C C . LEU A 1 259 ? 9.562 11.656 1.421 1 98.44 259 LEU A C 1
ATOM 1994 O O . LEU A 1 259 ? 10.742 11.711 1.767 1 98.44 259 LEU A O 1
ATOM 1998 N N . TYR A 1 260 ? 8.945 10.57 1.157 1 97.94 260 TYR A N 1
ATOM 1999 C CA . TYR A 1 260 ? 9.641 9.289 1.217 1 97.94 260 TYR A CA 1
ATOM 2000 C C . TYR A 1 260 ? 10.773 9.234 0.201 1 97.94 260 TYR A C 1
ATOM 2002 O O . TYR A 1 260 ? 11.891 8.828 0.53 1 97.94 260 TYR A O 1
ATOM 2010 N N . ARG A 1 261 ? 10.516 9.688 -1.017 1 97.06 261 ARG A N 1
ATOM 2011 C CA . ARG A 1 261 ? 11.523 9.68 -2.076 1 97.06 261 ARG A CA 1
ATOM 2012 C C . ARG A 1 261 ? 12.672 10.633 -1.745 1 97.06 261 ARG A C 1
ATOM 2014 O O . ARG A 1 261 ? 13.836 10.281 -1.923 1 97.06 261 ARG A O 1
ATOM 2021 N N . LEU A 1 262 ? 12.289 11.773 -1.291 1 98.06 262 LEU A N 1
ATOM 2022 C CA . LEU A 1 262 ? 13.312 12.727 -0.864 1 98.06 262 LEU A CA 1
ATOM 2023 C C . LEU A 1 262 ? 14.172 12.141 0.245 1 98.06 262 LEU A C 1
ATOM 2025 O O . LEU A 1 262 ? 15.406 12.242 0.198 1 98.06 262 LEU A O 1
ATOM 2029 N N . GLY A 1 263 ? 13.508 11.555 1.268 1 97.69 263 GLY A N 1
ATOM 2030 C CA . GLY A 1 263 ? 14.234 10.953 2.375 1 97.69 263 GLY A CA 1
ATOM 2031 C C . GLY A 1 263 ? 15.195 9.859 1.934 1 97.69 263 GLY A C 1
ATOM 2032 O O . GLY A 1 263 ? 16.297 9.758 2.461 1 97.69 263 GLY A O 1
ATOM 2033 N N . GLN A 1 264 ? 14.797 9.062 0.949 1 96.62 264 GLN A N 1
ATOM 2034 C CA . GLN A 1 264 ? 15.641 7.988 0.442 1 96.62 264 GLN A CA 1
ATOM 2035 C C . GLN A 1 264 ? 16.891 8.547 -0.227 1 96.62 264 GLN A C 1
ATOM 2037 O O . GLN A 1 264 ? 18 8.062 0.008 1 96.62 264 GLN A O 1
ATOM 2042 N N . ASP A 1 265 ? 16.734 9.578 -1.04 1 97.19 265 ASP A N 1
ATOM 2043 C CA . ASP A 1 265 ? 17.875 10.188 -1.71 1 97.19 265 ASP A CA 1
ATOM 2044 C C . ASP A 1 265 ? 18.828 10.828 -0.699 1 97.19 265 ASP A C 1
ATOM 2046 O O . ASP A 1 265 ? 20.047 10.727 -0.84 1 97.19 265 ASP A O 1
ATOM 2050 N N . ILE A 1 266 ? 18.25 11.461 0.31 1 97.81 266 ILE A N 1
ATOM 2051 C CA . ILE A 1 266 ? 19.062 12.102 1.336 1 97.81 266 ILE A CA 1
ATOM 2052 C C . ILE A 1 266 ? 19.859 11.039 2.098 1 97.81 266 ILE A C 1
ATOM 2054 O O . ILE A 1 266 ? 21.047 11.227 2.373 1 97.81 266 ILE A O 1
ATOM 2058 N N . ARG A 1 267 ? 19.203 9.938 2.463 1 96.75 267 ARG A N 1
ATOM 2059 C CA . ARG A 1 267 ? 19.891 8.859 3.162 1 96.75 267 ARG A CA 1
ATOM 2060 C C . ARG A 1 267 ? 21.031 8.305 2.318 1 96.75 267 ARG A C 1
ATOM 2062 O O . ARG A 1 267 ? 22.109 7.992 2.844 1 96.75 267 ARG A O 1
ATOM 2069 N N . LEU A 1 268 ? 20.812 8.188 1.01 1 96.94 268 LEU A N 1
ATOM 2070 C CA . LEU A 1 268 ? 21.859 7.688 0.117 1 96.94 268 LEU A CA 1
ATOM 2071 C C . LEU A 1 268 ? 23.031 8.664 0.047 1 96.94 268 LEU A C 1
ATOM 2073 O O . LEU A 1 268 ? 24.188 8.266 0.205 1 96.94 268 LEU A O 1
ATOM 2077 N N . MET A 1 269 ? 22.734 9.945 -0.132 1 97.06 269 MET A N 1
ATOM 2078 C CA . MET A 1 269 ? 23.797 10.953 -0.225 1 97.06 269 MET A CA 1
ATOM 2079 C C . MET A 1 269 ? 24.562 11.055 1.088 1 97.06 269 MET A C 1
ATOM 2081 O O . MET A 1 269 ? 25.766 11.336 1.089 1 97.06 269 MET A O 1
ATOM 2085 N N . PHE A 1 270 ? 23.828 10.828 2.197 1 96.06 270 PHE A N 1
ATOM 2086 C CA . PHE A 1 270 ? 24.406 10.93 3.529 1 96.06 270 PHE A CA 1
ATOM 2087 C C . PHE A 1 270 ? 25.094 9.625 3.932 1 96.06 270 PHE A C 1
ATOM 2089 O O . PHE A 1 270 ? 25.797 9.578 4.941 1 96.06 270 PHE A O 1
ATOM 2096 N N . SER A 1 271 ? 24.953 8.547 3.16 1 95 271 SER A N 1
ATOM 2097 C CA . SER A 1 271 ? 25.5 7.246 3.512 1 95 271 SER A CA 1
ATOM 2098 C C . SER A 1 271 ? 27.016 7.316 3.703 1 95 271 SER A C 1
ATOM 2100 O O . SER A 1 271 ? 27.688 8.164 3.104 1 95 271 SER A O 1
ATOM 2102 N N . GLY A 1 272 ? 27.609 6.406 4.469 1 88.62 272 GLY A N 1
ATOM 2103 C CA . GLY A 1 272 ? 29.031 6.438 4.789 1 88.62 272 GLY A CA 1
ATOM 2104 C C . GLY A 1 272 ? 29.312 6.969 6.18 1 88.62 272 GLY A C 1
ATOM 2105 O O . GLY A 1 272 ? 28.625 6.621 7.137 1 88.62 272 GLY A O 1
ATOM 2106 N N . PRO A 1 273 ? 30.266 7.492 6.297 1 86.38 273 PRO A N 1
ATOM 2107 C CA . PRO A 1 273 ? 31.062 8.328 5.41 1 86.38 273 PRO A CA 1
ATOM 2108 C C . PRO A 1 273 ? 32.094 7.531 4.625 1 86.38 273 PRO A C 1
ATOM 2110 O O . PRO A 1 273 ? 32.625 8.016 3.621 1 86.38 273 PRO A O 1
ATOM 2113 N N . LEU A 1 274 ? 32.406 6.395 5.035 1 82.75 274 LEU A N 1
ATOM 2114 C CA . LEU A 1 274 ? 33.531 5.719 4.406 1 82.75 274 LEU A CA 1
ATOM 2115 C C . LEU A 1 274 ? 33.062 4.559 3.537 1 82.75 274 LEU A C 1
ATOM 2117 O O . LEU A 1 274 ? 33.75 4.148 2.609 1 82.75 274 LEU A O 1
ATOM 2121 N N . THR A 1 275 ? 31.969 4.07 3.869 1 87.44 275 THR A N 1
ATOM 2122 C CA . THR A 1 275 ? 31.531 2.883 3.15 1 87.44 275 THR A CA 1
ATOM 2123 C C . THR A 1 275 ? 30.25 3.168 2.365 1 87.44 275 THR A C 1
ATOM 2125 O O . THR A 1 275 ? 29.422 2.275 2.164 1 87.44 275 THR A O 1
ATOM 2128 N N . GLY A 1 276 ? 29.969 4.387 2.047 1 91.88 276 GLY A N 1
ATOM 2129 C CA . GLY A 1 276 ? 28.828 4.848 1.263 1 91.88 276 GLY A CA 1
ATOM 2130 C C . GLY A 1 276 ? 29.172 5.992 0.329 1 91.88 276 GLY A C 1
ATOM 2131 O O . GLY A 1 276 ? 30.281 6.055 -0.206 1 91.88 276 GLY A O 1
ATOM 2132 N N . LEU A 1 277 ? 28.234 6.828 0.053 1 93.56 277 LEU A N 1
ATOM 2133 C CA . LEU A 1 277 ? 28.453 7.898 -0.919 1 93.56 277 LEU A CA 1
ATOM 2134 C C . LEU A 1 277 ? 29.078 9.117 -0.259 1 93.56 277 LEU A C 1
ATOM 2136 O O . LEU A 1 277 ? 29.969 9.75 -0.834 1 93.56 277 LEU A O 1
ATOM 2140 N N . ASN A 1 278 ? 28.609 9.469 0.949 1 94.44 278 ASN A N 1
ATOM 2141 C CA . ASN A 1 278 ? 29.141 10.594 1.719 1 94.44 278 ASN A CA 1
ATOM 2142 C C . ASN A 1 278 ? 29.141 11.883 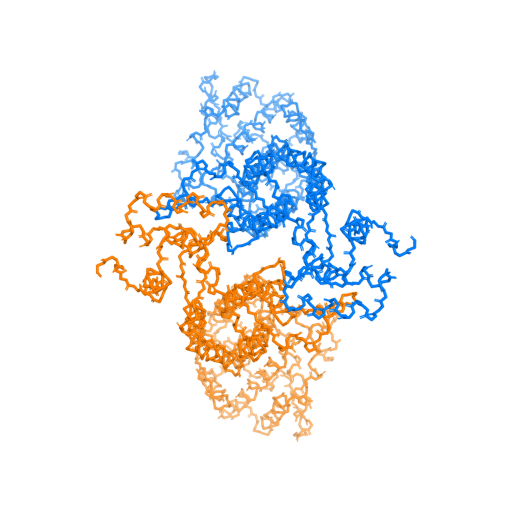0.898 1 94.44 278 ASN A C 1
ATOM 2144 O O . ASN A 1 278 ? 30.141 12.609 0.885 1 94.44 278 ASN A O 1
ATOM 2148 N N . GLU A 1 279 ? 28.094 12.18 0.249 1 96.75 279 GLU A N 1
ATOM 2149 C CA . GLU A 1 279 ? 28 13.359 -0.606 1 96.75 279 GLU A CA 1
ATOM 2150 C C . GLU A 1 279 ? 27.516 14.578 0.181 1 96.75 279 GLU A C 1
ATOM 2152 O O . GLU A 1 279 ? 27.703 15.711 -0.251 1 96.75 279 GLU A O 1
ATOM 2157 N N . ILE A 1 280 ? 26.875 14.305 1.292 1 97.44 280 ILE A N 1
ATOM 2158 C CA . ILE A 1 280 ? 26.406 15.406 2.131 1 97.44 280 ILE A CA 1
ATOM 2159 C C . ILE A 1 280 ? 26.672 15.078 3.6 1 97.44 280 ILE A C 1
ATOM 2161 O O . ILE A 1 280 ? 26.875 13.914 3.957 1 97.44 280 ILE A O 1
ATOM 2165 N N . ASP A 1 281 ? 26.703 16.125 4.395 1 94.81 281 ASP A N 1
ATOM 2166 C CA . ASP A 1 281 ? 26.672 16.031 5.852 1 94.81 281 ASP A CA 1
ATOM 2167 C C . ASP A 1 281 ? 25.406 16.656 6.426 1 94.81 281 ASP A C 1
ATOM 2169 O O . ASP A 1 281 ? 24.859 17.594 5.848 1 94.81 281 ASP A O 1
ATOM 2173 N N . LEU A 1 282 ? 24.922 16.094 7.496 1 94.5 282 LEU A N 1
ATOM 2174 C CA . LEU A 1 282 ? 23.766 16.594 8.227 1 94.5 282 LEU A CA 1
ATOM 2175 C C . LEU A 1 282 ? 24.125 16.891 9.68 1 94.5 282 LEU A C 1
ATOM 2177 O O . LEU A 1 282 ? 23.75 16.125 10.578 1 94.5 282 LEU A O 1
ATOM 2181 N N . PRO A 1 283 ? 24.703 18.016 9.945 1 90.56 283 PRO A N 1
ATOM 2182 C CA . PRO A 1 283 ? 25.234 18.312 11.273 1 90.56 283 PRO A CA 1
ATOM 2183 C C . PRO A 1 283 ? 24.172 18.25 12.367 1 90.56 283 PRO A C 1
ATOM 2185 O O . PRO A 1 283 ? 24.469 17.828 13.492 1 90.56 283 PRO A O 1
ATOM 2188 N N . THR A 1 284 ? 22.969 18.594 12.086 1 88.06 284 THR A N 1
ATOM 2189 C CA . THR A 1 284 ? 21.906 18.609 13.086 1 88.06 284 THR A CA 1
ATOM 2190 C C . THR A 1 284 ? 21.625 17.219 13.609 1 88.06 284 THR A C 1
ATOM 2192 O O . THR A 1 284 ? 21.172 17.047 14.75 1 88.06 284 THR A O 1
ATOM 2195 N N . GLN A 1 285 ? 21.891 16.203 12.812 1 89.19 285 GLN A N 1
ATOM 2196 C CA . GLN A 1 285 ? 21.594 14.82 13.188 1 89.19 285 GLN A CA 1
ATOM 2197 C C . GLN A 1 285 ? 22.625 14.289 14.188 1 89.19 285 GLN A C 1
ATOM 2199 O O . GLN A 1 285 ? 22.406 13.25 14.82 1 89.19 285 GLN A O 1
ATOM 2204 N N . GLU A 1 286 ? 23.719 15 14.383 1 83.62 286 GLU A N 1
ATOM 2205 C CA . GLU A 1 286 ? 24.781 14.586 15.289 1 83.62 286 GLU A CA 1
ATOM 2206 C C . GLU A 1 286 ? 24.438 14.922 16.734 1 83.62 286 GLU A C 1
ATOM 2208 O O . GLU A 1 286 ? 25.125 14.484 17.656 1 83.62 286 GLU A O 1
ATOM 2213 N N . GLU A 1 287 ? 23.375 15.633 16.859 1 81.12 287 GLU A N 1
ATOM 2214 C CA . GLU A 1 287 ? 23.016 16.109 18.188 1 81.12 287 GLU A CA 1
ATOM 2215 C C . GLU A 1 287 ? 22.578 14.953 19.094 1 81.12 287 GLU A C 1
ATOM 2217 O O . GLU A 1 287 ? 22.547 15.094 20.312 1 81.12 287 GLU A O 1
ATOM 2222 N N . ILE A 1 288 ? 22.219 13.859 18.422 1 77.88 288 ILE A N 1
ATOM 2223 C CA . ILE A 1 288 ? 21.844 12.664 19.188 1 77.88 288 ILE A CA 1
ATOM 2224 C C . ILE A 1 288 ? 22.734 11.492 18.766 1 77.88 288 ILE A C 1
ATOM 2226 O O . ILE A 1 288 ? 23.062 11.336 17.594 1 77.88 288 ILE A O 1
ATOM 2230 N N . ALA A 1 289 ? 23.125 10.711 19.875 1 74 289 ALA A N 1
ATOM 2231 C CA . ALA A 1 289 ? 23.953 9.539 19.594 1 74 289 ALA A CA 1
ATOM 2232 C C . ALA A 1 289 ? 23.234 8.562 18.656 1 74 289 ALA A C 1
ATOM 2234 O O . ALA A 1 289 ? 22.062 8.25 18.859 1 74 289 ALA A O 1
ATOM 2235 N N . GLY A 1 290 ? 23.875 8.188 17.656 1 71.88 290 GLY A N 1
ATOM 2236 C CA . GLY A 1 290 ? 23.297 7.316 16.656 1 71.88 290 GLY A CA 1
ATOM 2237 C C . GLY A 1 290 ? 23.328 5.852 17.047 1 71.88 290 GLY A C 1
ATOM 2238 O O . GLY A 1 290 ? 22.562 5.043 16.5 1 71.88 290 GLY A O 1
ATOM 2239 N N . SER A 1 291 ? 24.344 5.523 17.844 1 70.44 291 SER A N 1
ATOM 2240 C CA . SER A 1 291 ? 24.469 4.121 18.219 1 70.44 291 SER A CA 1
ATOM 2241 C C . SER A 1 291 ? 24.828 3.984 19.703 1 70.44 291 SER A C 1
ATOM 2243 O O . SER A 1 291 ? 25.594 4.797 20.234 1 70.44 291 SER A O 1
ATOM 2245 N N . SER A 1 292 ? 24.359 3.023 20.344 1 66.12 292 SER A N 1
ATOM 2246 C CA . SER A 1 292 ? 24.703 2.709 21.719 1 66.12 292 SER A CA 1
ATOM 2247 C C . SER A 1 292 ? 26.047 2.018 21.812 1 66.12 292 SER A C 1
ATOM 2249 O O . SER A 1 292 ? 26.703 2.062 22.859 1 66.12 292 SER A O 1
ATOM 2251 N N . ILE A 1 293 ? 26.516 1.488 20.625 1 64.06 293 ILE A N 1
ATOM 2252 C CA . ILE A 1 293 ? 27.703 0.639 20.672 1 64.06 293 ILE A CA 1
ATOM 2253 C C . ILE A 1 293 ? 28.828 1.283 19.875 1 64.06 293 ILE A C 1
ATOM 2255 O O . ILE A 1 293 ? 30.016 1.02 20.125 1 64.06 293 ILE A O 1
ATOM 2259 N N . MET A 1 294 ? 28.453 2.115 18.922 1 68.31 294 MET A N 1
ATOM 2260 C CA . MET A 1 294 ? 29.453 2.723 18.047 1 68.31 294 MET A CA 1
ATOM 2261 C C . MET A 1 294 ? 29.547 4.227 18.281 1 68.31 294 MET A C 1
ATOM 2263 O O . MET A 1 294 ? 28.844 5.004 17.641 1 68.31 294 MET A O 1
ATOM 2267 N N . PRO A 1 295 ? 30.484 4.559 19.188 1 65.94 295 PRO A N 1
ATOM 2268 C CA . PRO A 1 295 ? 30.625 5.988 19.469 1 65.94 295 PRO A CA 1
ATOM 2269 C C . PRO A 1 295 ? 30.969 6.805 18.219 1 65.94 295 PRO A C 1
ATOM 2271 O O . PRO A 1 295 ? 31.719 6.34 17.359 1 65.94 295 PRO A O 1
ATOM 2274 N N . GLY A 1 296 ? 30.219 7.875 17.969 1 69.69 296 GLY A N 1
ATOM 2275 C CA . GLY A 1 296 ? 30.516 8.781 16.859 1 69.69 296 GLY A CA 1
ATOM 2276 C C . GLY A 1 296 ? 29.625 8.57 15.664 1 69.69 296 GLY A C 1
ATOM 2277 O O . GLY A 1 296 ? 29.562 9.43 14.773 1 69.69 296 GLY A O 1
ATOM 2278 N N . LYS A 1 297 ? 28.984 7.422 15.68 1 79.81 297 LYS A N 1
ATOM 2279 C CA . LYS A 1 297 ? 28.094 7.145 14.555 1 79.81 297 LYS A CA 1
ATOM 2280 C C . LYS A 1 297 ? 26.875 8.07 14.57 1 79.81 297 LYS A C 1
ATOM 2282 O O . LYS A 1 297 ? 26.25 8.258 15.617 1 79.81 297 LYS A O 1
ATOM 2287 N N . THR A 1 298 ? 26.641 8.758 13.469 1 85.12 298 THR A N 1
ATOM 2288 C CA . THR A 1 298 ? 25.469 9.617 13.289 1 85.12 298 THR A CA 1
ATOM 2289 C C . THR A 1 298 ? 24.484 8.984 12.32 1 85.12 298 THR A C 1
ATOM 2291 O O . THR A 1 298 ? 24.859 8.539 11.234 1 85.12 298 THR A O 1
ATOM 2294 N N . ASN A 1 299 ? 23.297 8.836 12.766 1 90.12 299 ASN A N 1
ATOM 2295 C CA . ASN A 1 299 ? 22.234 8.312 11.93 1 90.12 299 ASN A CA 1
ATOM 2296 C C . ASN A 1 299 ? 21.266 9.414 11.484 1 90.12 299 ASN A C 1
ATOM 2298 O O . ASN A 1 299 ? 21.078 10.398 12.203 1 90.12 299 ASN A O 1
ATOM 2302 N N . PRO A 1 300 ? 20.703 9.336 10.312 1 93.81 300 PRO A N 1
ATOM 2303 C CA . PRO A 1 300 ? 19.703 10.312 9.867 1 93.81 300 PRO A CA 1
ATOM 2304 C C . PRO A 1 300 ? 18.328 10.086 10.484 1 93.81 300 PRO A C 1
ATOM 2306 O O . PRO A 1 300 ? 17.375 9.797 9.766 1 93.81 300 PRO A O 1
ATOM 2309 N N . VAL A 1 301 ? 18.234 10.344 11.719 1 92.31 301 VAL A N 1
ATOM 2310 C CA . VAL A 1 301 ? 17.094 9.938 12.516 1 92.31 301 VAL A CA 1
ATOM 2311 C C . VAL A 1 301 ? 15.852 10.727 12.094 1 92.31 301 VAL A C 1
ATOM 2313 O O . VAL A 1 301 ? 14.75 10.18 12.047 1 92.31 301 VAL A O 1
ATOM 2316 N N . THR A 1 302 ? 15.984 12.078 11.828 1 95.56 302 THR A N 1
ATOM 2317 C CA . THR A 1 302 ? 14.852 12.867 11.375 1 95.56 302 THR A CA 1
ATOM 2318 C C . THR A 1 302 ? 14.32 12.336 10.047 1 95.56 302 THR A C 1
ATOM 2320 O O . THR A 1 302 ? 13.102 12.227 9.859 1 95.56 302 THR A O 1
ATOM 2323 N N . VAL A 1 303 ? 15.219 11.992 9.148 1 96.62 303 VAL A N 1
ATOM 2324 C CA . VAL A 1 303 ? 14.844 11.469 7.836 1 96.62 303 VAL A CA 1
ATOM 2325 C C . VAL A 1 303 ? 14.117 10.141 8 1 96.62 303 VAL A C 1
ATOM 2327 O O . VAL A 1 303 ? 13.055 9.922 7.406 1 96.62 303 VAL A O 1
ATOM 2330 N N . GLU A 1 304 ? 14.672 9.266 8.844 1 95.56 304 GLU A N 1
ATOM 2331 C CA . GLU A 1 304 ? 14.078 7.945 9.039 1 95.56 304 GLU A CA 1
ATOM 2332 C C . GLU A 1 304 ? 12.711 8.055 9.711 1 95.56 304 GLU A C 1
ATOM 2334 O O . GLU A 1 304 ? 11.789 7.301 9.375 1 95.56 304 GLU A O 1
ATOM 2339 N N . ALA A 1 305 ? 12.594 8.945 10.695 1 95.62 305 ALA A N 1
ATOM 2340 C CA . ALA A 1 305 ? 11.289 9.188 11.305 1 95.62 305 ALA A CA 1
ATOM 2341 C C . ALA A 1 305 ? 10.281 9.672 10.273 1 95.62 305 ALA A C 1
ATOM 2343 O O . ALA A 1 305 ? 9.109 9.305 10.32 1 95.62 305 ALA A O 1
ATOM 2344 N N . THR A 1 306 ? 10.711 10.492 9.336 1 97.31 306 THR A N 1
ATOM 2345 C CA . THR A 1 306 ? 9.859 10.984 8.258 1 97.31 306 THR A CA 1
ATOM 2346 C C . THR A 1 306 ? 9.383 9.836 7.379 1 97.31 306 THR A C 1
ATOM 2348 O O . THR A 1 306 ? 8.227 9.812 6.945 1 97.31 306 THR A O 1
ATOM 2351 N N . LEU A 1 307 ? 10.297 8.875 7.105 1 96.94 307 LEU A N 1
ATOM 2352 C CA . LEU A 1 307 ? 9.906 7.711 6.316 1 96.94 307 LEU A CA 1
ATOM 2353 C C . LEU A 1 307 ? 8.812 6.918 7.023 1 96.94 307 LEU A C 1
ATOM 2355 O O . LEU A 1 307 ? 7.875 6.434 6.383 1 96.94 307 LEU A O 1
ATOM 2359 N N . LEU A 1 308 ? 8.93 6.793 8.352 1 97.25 308 LEU A N 1
ATOM 2360 C CA . LEU A 1 308 ? 7.91 6.102 9.133 1 97.25 308 LEU A CA 1
ATOM 2361 C C . LEU A 1 308 ? 6.574 6.824 9.031 1 97.25 308 LEU A C 1
ATOM 2363 O O . LEU A 1 308 ? 5.531 6.191 8.859 1 97.25 308 LEU A O 1
ATOM 2367 N N . ILE A 1 309 ? 6.641 8.109 9.156 1 97.25 309 ILE A N 1
ATOM 2368 C CA . ILE A 1 309 ? 5.434 8.922 9.031 1 97.25 309 ILE A CA 1
ATOM 2369 C C . ILE A 1 309 ? 4.812 8.719 7.652 1 97.25 309 ILE A C 1
ATOM 2371 O O . ILE A 1 309 ? 3.598 8.562 7.527 1 97.25 309 ILE A O 1
ATOM 2375 N N . SER A 1 310 ? 5.641 8.758 6.613 1 97.94 310 SER A N 1
ATOM 2376 C CA . SER A 1 310 ? 5.152 8.57 5.25 1 97.94 310 SER A CA 1
ATOM 2377 C C . SER A 1 310 ? 4.422 7.242 5.102 1 97.94 310 SER A C 1
ATOM 2379 O O . SER A 1 310 ? 3.328 7.188 4.535 1 97.94 310 SER A O 1
ATOM 2381 N N . ALA A 1 311 ? 5.004 6.211 5.641 1 96.12 311 ALA A N 1
ATOM 2382 C CA . ALA A 1 311 ? 4.371 4.898 5.586 1 96.12 311 ALA A CA 1
ATOM 2383 C C . ALA A 1 311 ? 3.008 4.914 6.273 1 96.12 311 ALA A C 1
ATOM 2385 O O . ALA A 1 311 ? 2.037 4.367 5.75 1 96.12 311 ALA A O 1
ATOM 2386 N N . GLN A 1 312 ? 2.949 5.543 7.406 1 96.88 312 GLN A N 1
ATOM 2387 C CA . GLN A 1 312 ? 1.707 5.598 8.172 1 96.88 312 GLN A CA 1
ATOM 2388 C C . GLN A 1 312 ? 0.628 6.363 7.41 1 96.88 312 GLN A C 1
ATOM 2390 O O . GLN A 1 312 ? -0.534 5.953 7.391 1 96.88 312 GLN A O 1
ATOM 2395 N N . VAL A 1 313 ? 1.002 7.453 6.828 1 98.38 313 VAL A N 1
ATOM 2396 C CA . VAL A 1 313 ? 0.053 8.281 6.094 1 98.38 313 VAL A CA 1
ATOM 2397 C C . VAL A 1 313 ? -0.533 7.488 4.93 1 98.38 313 VAL A C 1
ATOM 2399 O O . VAL A 1 313 ? -1.734 7.562 4.66 1 98.38 313 VAL A O 1
ATOM 2402 N N . VAL A 1 314 ? 0.282 6.727 4.266 1 96.94 314 VAL A N 1
ATOM 2403 C CA . VAL A 1 314 ? -0.194 5.871 3.184 1 96.94 314 VAL A CA 1
ATOM 2404 C C . VAL A 1 314 ? -1.206 4.863 3.727 1 96.94 314 VAL A C 1
ATOM 2406 O O . VAL A 1 314 ? -2.252 4.637 3.115 1 96.94 314 VAL A O 1
ATOM 2409 N N . GLY A 1 315 ? -0.954 4.281 4.852 1 96.62 315 GLY A N 1
ATOM 2410 C CA . GLY A 1 315 ? -1.882 3.359 5.484 1 96.62 315 GLY A CA 1
ATOM 2411 C C . GLY A 1 315 ? -3.211 3.998 5.836 1 96.62 315 GLY A C 1
ATOM 2412 O O . GLY A 1 315 ? -4.27 3.396 5.633 1 96.62 315 GLY A O 1
ATOM 2413 N N . LEU A 1 316 ? -3.133 5.18 6.348 1 97.56 316 LEU A N 1
ATOM 2414 C CA . LEU A 1 316 ? -4.348 5.898 6.711 1 97.56 316 LEU A CA 1
ATOM 2415 C C . LEU A 1 316 ? -5.195 6.191 5.477 1 97.56 316 LEU A C 1
ATOM 2417 O O . LEU A 1 316 ? -6.426 6.145 5.539 1 97.56 316 LEU A O 1
ATOM 2421 N N . ASP A 1 317 ? -4.586 6.516 4.359 1 98.06 317 ASP A N 1
ATOM 2422 C CA . ASP A 1 317 ? -5.324 6.723 3.115 1 98.06 317 ASP A CA 1
ATOM 2423 C C . ASP A 1 317 ? -6.066 5.457 2.699 1 98.06 317 ASP A C 1
ATOM 2425 O O . ASP A 1 317 ? -7.199 5.527 2.217 1 98.06 317 ASP A O 1
ATOM 2429 N N . HIS A 1 318 ? -5.422 4.301 2.896 1 95.5 318 HIS A N 1
ATOM 2430 C CA . HIS A 1 318 ? -6.086 3.035 2.598 1 95.5 318 HIS A CA 1
ATOM 2431 C C . HIS A 1 318 ? -7.309 2.832 3.48 1 95.5 318 HIS A C 1
ATOM 2433 O O . HIS A 1 318 ? -8.367 2.408 3.002 1 95.5 318 HIS A O 1
ATOM 2439 N N . ALA A 1 319 ? -7.203 3.119 4.719 1 96.44 319 ALA A N 1
ATOM 2440 C CA . ALA A 1 319 ? -8.328 3.016 5.637 1 96.44 319 ALA A CA 1
ATOM 2441 C C . ALA A 1 319 ? -9.469 3.945 5.223 1 96.44 319 ALA A C 1
ATOM 2443 O O . ALA A 1 319 ? -10.641 3.57 5.285 1 96.44 319 ALA A O 1
ATOM 2444 N N . ASN A 1 320 ? -9.125 5.156 4.805 1 98.06 320 ASN A N 1
ATOM 2445 C CA . ASN A 1 320 ? -10.133 6.121 4.371 1 98.06 320 ASN A CA 1
ATOM 2446 C C . ASN A 1 320 ? -10.891 5.629 3.141 1 98.06 320 ASN A C 1
ATOM 2448 O O . ASN A 1 320 ? -12.078 5.906 2.984 1 98.06 320 ASN A O 1
ATOM 2452 N N . GLN A 1 321 ? -10.188 4.961 2.227 1 95.19 321 GLN A N 1
ATOM 2453 C CA . GLN A 1 321 ? -10.859 4.395 1.06 1 95.19 321 GLN A CA 1
ATOM 2454 C C . GLN A 1 321 ? -11.953 3.418 1.474 1 95.19 321 GLN A C 1
ATOM 2456 O O . GLN A 1 321 ? -13.086 3.508 0.991 1 95.19 321 GLN A O 1
ATOM 2461 N N . PHE A 1 322 ? -11.711 2.578 2.443 1 93.62 322 PHE A N 1
ATOM 2462 C CA . PHE A 1 322 ? -12.688 1.608 2.918 1 93.62 322 PHE A CA 1
ATOM 2463 C C . PHE A 1 322 ? -13.82 2.305 3.662 1 93.62 322 PHE A C 1
ATOM 2465 O O . PHE A 1 322 ? -14.992 2.018 3.424 1 93.62 322 PHE A O 1
ATOM 2472 N N . ALA A 1 323 ? -13.43 3.203 4.527 1 96 323 ALA A N 1
ATOM 2473 C CA . ALA A 1 323 ? -14.422 3.906 5.336 1 96 323 ALA A CA 1
ATOM 2474 C C . ALA A 1 323 ? -15.391 4.695 4.461 1 96 323 ALA A C 1
ATOM 2476 O O . ALA A 1 323 ? -16.578 4.789 4.762 1 96 323 ALA A O 1
ATOM 2477 N N . SER A 1 324 ? -14.898 5.246 3.398 1 95.75 324 SER A N 1
ATOM 2478 C CA . SER A 1 324 ? -15.711 6.082 2.523 1 95.75 324 SER A CA 1
ATOM 2479 C C . SER A 1 324 ? -16.734 5.254 1.752 1 95.75 324 SER A C 1
ATOM 2481 O O . SER A 1 324 ? -17.703 5.793 1.212 1 95.75 324 SER A O 1
ATOM 2483 N N . MET A 1 325 ? -16.547 3.936 1.686 1 92.81 325 MET A N 1
ATOM 2484 C CA . MET A 1 325 ? -17.453 3.045 0.976 1 92.81 325 MET A CA 1
ATOM 2485 C C . MET A 1 325 ? -18.609 2.613 1.877 1 92.81 325 MET A C 1
ATOM 2487 O O . MET A 1 325 ? -19.594 2.055 1.402 1 92.81 325 MET A O 1
ATOM 2491 N N . LEU A 1 326 ? -18.531 2.912 3.156 1 93.31 326 LEU A N 1
ATOM 2492 C CA . LEU A 1 326 ? -19.562 2.51 4.102 1 93.31 326 LEU A CA 1
ATOM 2493 C C . LEU A 1 326 ? -20.766 3.453 4.031 1 93.31 326 LEU A C 1
ATOM 2495 O O . LEU A 1 326 ? -20.609 4.668 4.176 1 93.31 326 LEU A O 1
ATOM 2499 N N . GLY A 1 327 ? -21.938 2.975 3.781 1 93 327 GLY A N 1
ATOM 2500 C CA . GLY A 1 327 ? -23.172 3.75 3.76 1 93 327 GLY A CA 1
ATOM 2501 C C . GLY A 1 327 ? -24.156 3.268 2.719 1 93 327 GLY A C 1
ATOM 2502 O O . GLY A 1 327 ? -23.781 2.588 1.763 1 93 327 GLY A O 1
ATOM 2503 N N . GLU A 1 328 ? -25.391 3.504 2.93 1 92.5 328 GLU A N 1
ATOM 2504 C CA . GLU A 1 328 ? -26.469 3.197 2.002 1 92.5 328 GLU A CA 1
ATOM 2505 C C . GLU A 1 328 ? -27.406 4.395 1.83 1 92.5 328 GLU A C 1
ATOM 2507 O O . GLU A 1 328 ? -27.688 5.105 2.795 1 92.5 328 GLU A O 1
ATOM 2512 N N . PHE A 1 329 ? -27.719 4.656 0.643 1 95 329 PHE A N 1
ATOM 2513 C CA . PHE A 1 329 ? -28.672 5.695 0.3 1 95 329 PHE A CA 1
ATOM 2514 C C . PHE A 1 329 ? -28.25 7.039 0.876 1 95 329 PHE A C 1
ATOM 2516 O O . PHE A 1 329 ? -27.141 7.508 0.613 1 95 329 PHE A O 1
ATOM 2523 N N . GLU A 1 330 ? -28.938 7.598 1.763 1 94.62 330 GLU A N 1
ATOM 2524 C CA . GLU A 1 330 ? -28.734 8.992 2.15 1 94.62 330 GLU A CA 1
ATOM 2525 C C . GLU A 1 330 ? -27.734 9.109 3.297 1 94.62 330 GLU A C 1
ATOM 2527 O O . GLU A 1 330 ? -27.578 10.18 3.887 1 94.62 330 GLU A O 1
ATOM 2532 N N . LEU A 1 331 ? -26.953 8.023 3.553 1 93.94 331 LEU A N 1
ATOM 2533 C CA . LEU A 1 331 ? -26.125 8.039 4.75 1 93.94 331 LEU A CA 1
ATOM 2534 C C . LEU A 1 331 ? -24.703 7.566 4.441 1 93.94 331 LEU A C 1
ATOM 2536 O O . LEU A 1 331 ? -24.531 6.574 3.729 1 93.94 331 LEU A O 1
ATOM 2540 N N . SER A 1 332 ? -23.766 8.328 4.934 1 95.88 332 SER A N 1
ATOM 2541 C CA . SER A 1 332 ? -22.391 7.855 5.016 1 95.88 332 SER A CA 1
ATOM 2542 C C . SER A 1 332 ? -22.062 7.328 6.406 1 95.88 332 SER A C 1
ATOM 2544 O O . SER A 1 332 ? -22.453 7.93 7.41 1 95.88 332 SER A O 1
ATOM 2546 N N . MET A 1 333 ? -21.312 6.266 6.535 1 94.81 333 MET A N 1
ATOM 2547 C CA . MET A 1 333 ? -21.062 5.637 7.832 1 94.81 333 MET A CA 1
ATOM 2548 C C . MET A 1 333 ? -19.578 5.613 8.156 1 94.81 333 MET A C 1
ATOM 2550 O O . MET A 1 333 ? -19.156 4.934 9.094 1 94.81 333 MET A O 1
ATOM 2554 N N . GLY A 1 334 ? -18.75 6.301 7.457 1 96.62 334 GLY A N 1
ATOM 2555 C CA . GLY A 1 334 ? -17.328 6.34 7.727 1 96.62 334 GLY A CA 1
ATOM 2556 C C . GLY A 1 334 ? -16.859 7.684 8.25 1 96.62 334 GLY A C 1
ATOM 2557 O O . GLY A 1 334 ? -15.656 7.941 8.328 1 96.62 334 GLY A O 1
ATOM 2558 N N . ILE A 1 335 ? -17.719 8.5 8.664 1 96.75 335 ILE A N 1
ATOM 2559 C CA . ILE A 1 335 ? -17.484 9.922 8.875 1 96.75 335 ILE A CA 1
ATOM 2560 C C . ILE A 1 335 ? -16.484 10.117 10.016 1 96.75 335 ILE A C 1
ATOM 2562 O O . ILE A 1 335 ? -15.469 10.789 9.852 1 96.75 335 ILE A O 1
ATOM 2566 N N . PRO A 1 336 ? -16.688 9.469 11.227 1 96.75 336 PRO A N 1
ATOM 2567 C CA . PRO A 1 336 ? -15.758 9.711 12.32 1 96.75 336 PRO A CA 1
ATOM 2568 C C . PRO A 1 336 ? -14.336 9.258 11.992 1 96.75 336 PRO A C 1
ATOM 2570 O O . PRO A 1 336 ? -13.375 9.977 12.281 1 96.75 336 PRO A O 1
ATOM 2573 N N . LEU A 1 337 ? -14.234 8.125 11.359 1 97.5 337 LEU A N 1
ATOM 2574 C CA . LEU A 1 337 ? -12.914 7.57 11.078 1 97.5 337 LEU A CA 1
ATOM 2575 C C . LEU A 1 337 ? -12.188 8.406 10.031 1 97.5 337 LEU A C 1
ATOM 2577 O O . LEU A 1 337 ? -11.008 8.711 10.188 1 97.5 337 LEU A O 1
ATOM 2581 N N . VAL A 1 338 ? -12.891 8.781 8.969 1 98.25 338 VAL A N 1
ATOM 2582 C CA . VAL A 1 338 ? -12.289 9.586 7.914 1 98.25 338 VAL A CA 1
ATOM 2583 C C . VAL A 1 338 ? -11.828 10.93 8.492 1 98.25 338 VAL A C 1
ATOM 2585 O O . VAL A 1 338 ? -10.727 11.391 8.195 1 98.25 338 VAL A O 1
ATOM 2588 N N . GLY A 1 339 ? -12.648 11.523 9.273 1 98.56 339 GLY A N 1
ATOM 2589 C CA . GLY A 1 339 ? -12.266 12.766 9.922 1 98.56 339 GLY A CA 1
ATOM 2590 C C . GLY A 1 339 ? -11.023 12.625 10.781 1 98.56 339 GLY A C 1
ATOM 2591 O O . GLY A 1 339 ? -10.094 13.438 10.68 1 98.56 339 GLY A O 1
ATOM 2592 N N . TYR A 1 340 ? -11.023 11.602 11.664 1 98.06 340 TYR A N 1
ATOM 2593 C CA . TYR A 1 340 ? -9.883 11.305 12.531 1 98.06 340 TYR A CA 1
ATOM 2594 C C . TYR A 1 340 ? -8.609 11.141 11.719 1 98.06 340 TYR A C 1
ATOM 2596 O O . TYR A 1 340 ? -7.578 11.742 12.031 1 98.06 340 TYR A O 1
ATOM 2604 N N . ASN A 1 341 ? -8.727 10.359 10.664 1 98.62 341 ASN A N 1
ATOM 2605 C CA . ASN A 1 341 ? -7.551 10.023 9.859 1 98.62 341 ASN A CA 1
ATOM 2606 C C . ASN A 1 341 ? -7.035 11.242 9.094 1 98.62 341 ASN A C 1
ATOM 2608 O O . ASN A 1 341 ? -5.824 11.438 8.969 1 98.62 341 ASN A O 1
ATOM 2612 N N . ILE A 1 342 ? -7.941 12.062 8.547 1 98.62 342 ILE A N 1
ATOM 2613 C CA . ILE A 1 342 ? -7.52 13.219 7.766 1 98.62 342 ILE A CA 1
ATOM 2614 C C . ILE A 1 342 ? -6.754 14.195 8.656 1 98.62 342 ILE A C 1
ATOM 2616 O O . ILE A 1 342 ? -5.668 14.656 8.297 1 98.62 342 ILE A O 1
ATOM 2620 N N . VAL A 1 343 ? -7.27 14.469 9.797 1 98.62 343 VAL A N 1
ATOM 2621 C CA . VAL A 1 343 ? -6.602 15.398 10.703 1 98.62 343 VAL A CA 1
ATOM 2622 C C . VAL A 1 343 ? -5.262 14.812 11.141 1 98.62 343 VAL A C 1
ATOM 2624 O O . VAL A 1 343 ? -4.262 15.531 11.219 1 98.62 343 VAL A O 1
ATOM 2627 N N . THR A 1 344 ? -5.238 13.547 11.375 1 97.94 344 THR A N 1
ATOM 2628 C CA . THR A 1 344 ? -4.008 12.859 11.766 1 97.94 344 THR A CA 1
ATOM 2629 C C . THR A 1 344 ? -2.979 12.93 10.641 1 97.94 344 THR A C 1
ATOM 2631 O O . THR A 1 344 ? -1.809 13.234 10.883 1 97.94 344 THR A O 1
ATOM 2634 N N . GLN A 1 345 ? -3.4 12.641 9.383 1 98.69 345 GLN A N 1
ATOM 2635 C CA . GLN A 1 345 ? -2.512 12.734 8.227 1 98.69 345 GLN A CA 1
ATOM 2636 C C . GLN A 1 345 ? -1.88 14.117 8.125 1 98.69 345 GLN A C 1
ATOM 2638 O O . GLN A 1 345 ? -0.666 14.242 7.949 1 98.69 345 GLN A O 1
ATOM 2643 N N . VAL A 1 346 ? -2.715 15.125 8.273 1 98.75 346 VAL A N 1
ATOM 2644 C CA . VAL A 1 346 ? -2.238 16.5 8.148 1 98.75 346 VAL A CA 1
ATOM 2645 C C . VAL A 1 346 ? -1.208 16.797 9.234 1 98.75 346 VAL A C 1
ATOM 2647 O O . VAL A 1 346 ? -0.152 17.359 8.961 1 98.75 346 VAL A O 1
ATOM 2650 N N . ASN A 1 347 ? -1.514 16.375 10.422 1 98.19 347 ASN A N 1
ATOM 2651 C CA . ASN A 1 347 ? -0.599 16.625 11.539 1 98.19 347 ASN A CA 1
ATOM 2652 C C . ASN A 1 347 ? 0.74 15.93 11.32 1 98.19 347 ASN A C 1
ATOM 2654 O O . ASN A 1 347 ? 1.798 16.531 11.531 1 98.19 347 ASN A O 1
ATOM 2658 N N . PHE A 1 348 ? 0.684 14.656 10.914 1 98.19 348 PHE A N 1
ATOM 2659 C CA . PHE A 1 348 ? 1.891 13.875 10.68 1 98.19 348 PHE A CA 1
ATOM 2660 C C . PHE A 1 348 ? 2.746 14.508 9.594 1 98.19 348 PHE A C 1
ATOM 2662 O O . PHE A 1 348 ? 3.938 14.75 9.797 1 98.19 348 PHE A O 1
ATOM 2669 N N . ILE A 1 349 ? 2.146 14.867 8.484 1 98.56 349 ILE A N 1
ATOM 2670 C CA . ILE A 1 349 ? 2.873 15.391 7.332 1 98.56 349 ILE A CA 1
ATOM 2671 C C . ILE A 1 349 ? 3.457 16.766 7.668 1 98.56 349 ILE A C 1
ATOM 2673 O O . ILE A 1 349 ? 4.602 17.062 7.32 1 98.56 349 ILE A O 1
ATOM 2677 N N . SER A 1 350 ? 2.662 17.547 8.336 1 98.69 350 SER A N 1
ATOM 2678 C CA . SER A 1 350 ? 3.129 18.891 8.688 1 98.69 350 SER A CA 1
ATOM 2679 C C . SER A 1 350 ? 4.352 18.828 9.594 1 98.69 350 SER A C 1
ATOM 2681 O O . SER A 1 350 ? 5.32 19.562 9.391 1 98.69 350 SER A O 1
ATOM 2683 N N . GLU A 1 351 ? 4.297 17.953 10.57 1 98 351 GLU A N 1
ATOM 2684 C CA . GLU A 1 351 ? 5.43 17.766 11.469 1 98 351 GLU A CA 1
ATOM 2685 C C . GLU A 1 351 ? 6.676 17.328 10.695 1 98 351 GLU A C 1
ATOM 2687 O O . GLU A 1 351 ? 7.766 17.859 10.922 1 98 351 GLU A O 1
ATOM 2692 N N . ALA A 1 352 ? 6.523 16.422 9.82 1 98.44 352 ALA A N 1
ATOM 2693 C CA . ALA A 1 352 ? 7.637 15.906 9.031 1 98.44 352 ALA A CA 1
ATOM 2694 C C . ALA A 1 352 ? 8.211 17 8.125 1 98.44 352 ALA A C 1
ATOM 2696 O O . ALA A 1 352 ? 9.422 17.172 8.047 1 98.44 352 ALA A O 1
ATOM 2697 N N . LEU A 1 353 ? 7.305 17.703 7.422 1 98.75 353 LEU A N 1
ATOM 2698 C CA . LEU A 1 353 ? 7.73 18.766 6.516 1 98.75 353 LEU A CA 1
ATOM 2699 C C . LEU A 1 353 ? 8.523 19.844 7.262 1 98.75 353 LEU A C 1
ATOM 2701 O O . LEU A 1 353 ? 9.578 20.281 6.789 1 98.75 353 LEU A O 1
ATOM 2705 N N . GLU A 1 354 ? 8.062 20.25 8.398 1 98.19 354 GLU A N 1
ATOM 2706 C CA . GLU A 1 354 ? 8.711 21.297 9.188 1 98.19 354 GLU A CA 1
ATOM 2707 C C . GLU A 1 354 ? 10.094 20.844 9.648 1 98.19 354 GLU A C 1
ATOM 2709 O O . GLU A 1 354 ? 11.07 21.594 9.5 1 98.19 354 GLU A O 1
ATOM 2714 N N . LYS A 1 355 ? 10.156 19.656 10.141 1 97.19 355 LYS A N 1
ATOM 2715 C CA . LYS A 1 355 ? 11.438 19.172 10.664 1 97.19 355 LYS A CA 1
ATOM 2716 C C . LYS A 1 355 ? 12.414 18.875 9.531 1 97.19 355 LYS A C 1
ATOM 2718 O O . LYS A 1 355 ? 13.609 19.141 9.656 1 97.19 355 LYS A O 1
ATOM 2723 N N . MET A 1 356 ? 11.961 18.281 8.445 1 98.19 356 MET A N 1
ATOM 2724 C CA . MET A 1 356 ? 12.812 18.062 7.289 1 98.19 356 MET A CA 1
ATOM 2725 C C . MET A 1 356 ? 13.391 19.375 6.773 1 98.19 356 MET A C 1
ATOM 2727 O O . MET A 1 356 ? 14.555 19.438 6.379 1 98.19 356 MET A O 1
ATOM 2731 N N . SER A 1 357 ? 12.562 20.438 6.746 1 98.31 357 SER A N 1
ATOM 2732 C CA . SER A 1 357 ? 13.016 21.75 6.281 1 98.31 357 SER A CA 1
ATOM 2733 C C . SER A 1 357 ? 14.117 22.297 7.172 1 98.31 357 SER A C 1
ATOM 2735 O O . SER A 1 357 ? 15.219 22.594 6.695 1 98.31 357 SER A O 1
ATOM 2737 N N . ARG A 1 358 ? 13.906 22.312 8.43 1 97 358 ARG A N 1
ATOM 2738 C CA . ARG A 1 358 ? 14.773 23.031 9.367 1 97 358 ARG A CA 1
ATOM 2739 C C . ARG A 1 358 ? 16.016 22.203 9.695 1 97 358 ARG A C 1
ATOM 2741 O O . ARG A 1 358 ? 17.125 22.734 9.75 1 97 358 ARG A O 1
ATOM 2748 N N . LEU A 1 359 ? 15.82 20.906 9.891 1 95.81 359 LEU A N 1
ATOM 2749 C CA . LEU A 1 359 ? 16.891 20.109 10.477 1 95.81 359 LEU A CA 1
ATOM 2750 C C . LEU A 1 359 ? 17.688 19.391 9.398 1 95.81 359 LEU A C 1
ATOM 2752 O O . LEU A 1 359 ? 18.828 19 9.625 1 95.81 359 LEU A O 1
ATOM 2756 N N . VAL A 1 360 ? 17.109 19.203 8.234 1 97.56 360 VAL A N 1
ATOM 2757 C CA . VAL A 1 360 ? 17.781 18.391 7.227 1 97.56 360 VAL A CA 1
ATOM 2758 C C . VAL A 1 360 ? 18.172 19.266 6.035 1 97.56 360 VAL A C 1
ATOM 2760 O O . VAL A 1 360 ? 19.344 19.469 5.758 1 97.56 360 VAL A O 1
ATOM 2763 N N . ILE A 1 361 ? 17.188 19.953 5.418 1 98.56 361 ILE A N 1
ATOM 2764 C CA . ILE A 1 361 ? 17.453 20.688 4.191 1 98.56 361 ILE A CA 1
ATOM 2765 C C . ILE A 1 361 ? 18.281 21.938 4.512 1 98.56 361 ILE A C 1
ATOM 2767 O O . ILE A 1 361 ? 19.359 22.141 3.945 1 98.56 361 ILE A O 1
ATOM 2771 N N . ASP A 1 362 ? 17.859 22.719 5.473 1 97.75 362 ASP A N 1
ATOM 2772 C CA . ASP A 1 362 ? 18.547 23.969 5.801 1 97.75 362 ASP A CA 1
ATOM 2773 C C . ASP A 1 362 ? 19.938 23.688 6.359 1 97.75 362 ASP A C 1
ATOM 2775 O O . ASP A 1 362 ? 20.875 24.453 6.125 1 97.75 362 ASP A O 1
ATOM 2779 N N . GLY A 1 363 ? 20.062 22.594 7.023 1 94.56 363 GLY A N 1
ATOM 2780 C CA . GLY A 1 363 ? 21.312 22.281 7.699 1 94.56 363 GLY A CA 1
ATOM 2781 C C . GLY A 1 363 ? 22.25 21.453 6.855 1 94.56 363 GLY A C 1
ATOM 2782 O O . GLY A 1 363 ? 23.391 21.203 7.254 1 94.56 363 GLY A O 1
ATOM 2783 N N . MET A 1 364 ? 21.875 21.078 5.73 1 97.06 364 MET A N 1
ATOM 2784 C CA . MET A 1 364 ? 22.656 20.188 4.871 1 97.06 364 MET A CA 1
ATOM 2785 C C . MET A 1 364 ? 23.922 20.875 4.383 1 97.06 364 MET A C 1
ATOM 2787 O O . MET A 1 364 ? 23.906 22.047 4.012 1 97.06 364 MET A O 1
ATOM 2791 N N . VAL A 1 365 ? 25.062 20.156 4.414 1 97.19 365 VAL A N 1
ATOM 2792 C CA . VAL A 1 365 ? 26.328 20.656 3.908 1 97.19 365 VAL A CA 1
ATOM 2793 C C . VAL A 1 365 ? 26.859 19.719 2.824 1 97.19 365 VAL A C 1
ATOM 2795 O O . VAL A 1 365 ? 27.062 18.531 3.07 1 97.19 365 VAL A O 1
ATOM 2798 N N . ALA A 1 366 ? 27.094 20.25 1.641 1 97.75 366 ALA A N 1
ATOM 2799 C CA . ALA A 1 366 ? 27.594 19.453 0.517 1 97.75 366 ALA A CA 1
ATOM 2800 C C . ALA A 1 366 ? 29.078 19.156 0.672 1 97.75 366 ALA A C 1
ATOM 2802 O O . ALA A 1 366 ? 29.859 20.016 1.082 1 97.75 366 ALA A O 1
ATOM 2803 N N . ASN A 1 367 ? 29.422 17.906 0.437 1 96.31 367 ASN A N 1
ATOM 2804 C CA . ASN A 1 367 ? 30.828 17.562 0.261 1 96.31 367 ASN A CA 1
ATOM 2805 C C . ASN A 1 367 ? 31.281 17.797 -1.176 1 96.31 367 ASN A C 1
ATOM 2807 O O . ASN A 1 367 ? 31.406 16.844 -1.95 1 96.31 367 ASN A O 1
ATOM 2811 N N . VAL A 1 368 ? 31.641 18.969 -1.421 1 95.44 368 VAL A N 1
ATOM 2812 C CA . VAL A 1 368 ? 31.844 19.469 -2.779 1 95.44 368 VAL A CA 1
ATOM 2813 C C . VAL A 1 368 ? 32.969 18.688 -3.453 1 95.44 368 VAL A C 1
ATOM 2815 O O . VAL A 1 368 ? 32.844 18.266 -4.605 1 95.44 368 VAL A O 1
ATOM 2818 N N . GLU A 1 369 ? 34.031 18.422 -2.791 1 90.94 369 GLU A N 1
ATOM 2819 C CA . GLU A 1 369 ? 35.156 17.719 -3.359 1 90.94 369 GLU A CA 1
ATOM 2820 C C . GLU A 1 369 ? 34.812 16.266 -3.693 1 90.94 369 GLU A C 1
ATOM 2822 O O . GLU A 1 369 ? 35.188 15.766 -4.758 1 90.94 369 GLU A O 1
ATOM 2827 N N . LYS A 1 370 ? 34.094 15.641 -2.77 1 90.81 370 LYS A N 1
ATOM 2828 C CA . LYS A 1 370 ? 33.656 14.266 -2.986 1 90.81 370 LYS A CA 1
ATOM 2829 C C . LYS A 1 370 ? 32.75 14.172 -4.195 1 90.81 370 LYS A C 1
ATOM 2831 O O . LYS A 1 370 ? 32.875 13.273 -5.027 1 90.81 370 LYS A O 1
ATOM 2836 N N . MET A 1 371 ? 31.859 15.086 -4.281 1 93.25 371 MET A N 1
ATOM 2837 C CA . MET A 1 371 ? 30.906 15.117 -5.387 1 93.25 371 MET A CA 1
ATOM 2838 C C . MET A 1 371 ? 31.625 15.328 -6.715 1 93.25 371 MET A C 1
ATOM 2840 O O . MET A 1 371 ? 31.328 14.656 -7.703 1 93.25 371 MET A O 1
ATOM 2844 N N . LYS A 1 372 ? 32.531 16.172 -6.703 1 88.62 372 LYS A N 1
ATOM 2845 C CA . LYS A 1 372 ? 33.281 16.453 -7.91 1 88.62 372 LYS A CA 1
ATOM 2846 C C . LYS A 1 372 ? 34.094 15.227 -8.336 1 88.62 372 LYS A C 1
ATOM 2848 O O . LYS A 1 372 ? 34.156 14.906 -9.523 1 88.62 372 LYS A O 1
ATOM 2853 N N . ARG A 1 373 ? 34.688 14.578 -7.406 1 85.19 373 ARG A N 1
ATOM 2854 C CA . ARG A 1 373 ? 35.469 13.375 -7.695 1 85.19 373 ARG A CA 1
ATOM 2855 C C . ARG A 1 373 ? 34.594 12.305 -8.344 1 85.19 373 ARG A C 1
ATOM 2857 O O . ARG A 1 373 ? 35 11.664 -9.312 1 85.19 373 ARG A O 1
ATOM 2864 N N . TYR A 1 374 ? 33.438 12.086 -7.797 1 89.31 374 TYR A N 1
ATOM 2865 C CA . TYR A 1 374 ? 32.5 11.125 -8.383 1 89.31 374 TYR A CA 1
ATOM 2866 C C . TYR A 1 374 ? 32.125 11.523 -9.812 1 89.31 374 TYR A C 1
ATOM 2868 O O . TYR A 1 374 ? 32.125 10.688 -10.719 1 89.31 374 TYR A O 1
ATOM 2876 N N . ALA A 1 375 ? 31.875 12.797 -10.008 1 87.62 375 ALA A N 1
ATOM 2877 C CA . ALA A 1 375 ? 31.469 13.297 -11.312 1 87.62 375 ALA A CA 1
ATOM 2878 C C . ALA A 1 375 ? 32.562 13.078 -12.352 1 87.62 375 ALA A C 1
ATOM 2880 O O . ALA A 1 375 ? 32.281 12.773 -13.516 1 87.62 375 ALA A O 1
ATOM 2881 N N . GLU A 1 376 ? 33.719 13.117 -11.906 1 82.5 376 GLU A N 1
ATOM 2882 C CA . GLU A 1 376 ? 34.875 13 -12.82 1 82.5 376 GLU A CA 1
ATOM 2883 C C . GLU A 1 376 ? 35.25 11.547 -13.016 1 82.5 376 GLU A C 1
ATOM 2885 O O . GLU A 1 376 ? 36.094 11.234 -13.867 1 82.5 376 GLU A O 1
ATOM 2890 N N . SER A 1 377 ? 34.719 10.742 -12.273 1 79.25 377 SER A N 1
ATOM 2891 C CA . SER A 1 377 ? 35.094 9.336 -12.336 1 79.25 377 SER A CA 1
ATOM 2892 C C . SER A 1 377 ? 34.125 8.547 -13.219 1 79.25 377 SER A C 1
ATOM 2894 O O . SER A 1 377 ? 34.375 7.383 -13.539 1 79.25 377 SER A O 1
ATOM 2896 N N . SER A 1 378 ? 33.125 9.188 -13.617 1 76.56 378 SER A N 1
ATOM 2897 C CA . SER A 1 378 ? 32.125 8.477 -14.383 1 76.56 378 SER A CA 1
ATOM 2898 C C . SER A 1 378 ? 32.625 8.156 -15.789 1 76.56 378 SER A C 1
ATOM 2900 O O . SER A 1 378 ? 33.062 9.055 -16.516 1 76.56 378 SER A O 1
ATOM 2902 N N . PRO A 1 379 ? 32.531 6.887 -16.156 1 72.88 379 PRO A N 1
ATOM 2903 C CA . PRO A 1 379 ? 32.938 6.523 -17.516 1 72.88 379 PRO A CA 1
ATOM 2904 C C . PRO A 1 379 ? 32.094 7.203 -18.594 1 72.88 379 PRO A C 1
ATOM 2906 O O . PRO A 1 379 ? 32.531 7.328 -19.734 1 72.88 379 PRO A O 1
ATOM 2909 N N . SER A 1 380 ? 30.969 7.609 -18.219 1 72.69 380 SER A N 1
ATOM 2910 C CA . SER A 1 380 ? 30.047 8.242 -19.156 1 72.69 380 SER A CA 1
ATOM 2911 C C . SER A 1 380 ? 30.625 9.539 -19.703 1 72.69 380 SER A C 1
ATOM 2913 O O . SER A 1 380 ? 30.172 10.031 -20.734 1 72.69 380 SER A O 1
ATOM 2915 N N . LEU A 1 381 ? 31.594 9.969 -19.062 1 76.19 381 LEU A N 1
ATOM 2916 C CA . LEU A 1 381 ? 32.219 11.203 -19.516 1 76.19 381 LEU A CA 1
ATOM 2917 C C . LEU A 1 381 ? 32.969 10.992 -20.828 1 76.19 381 LEU A C 1
ATOM 2919 O O . LEU A 1 381 ? 33.25 11.953 -21.547 1 76.19 381 LEU A O 1
ATOM 2923 N N . ILE A 1 382 ? 33.25 9.711 -21.047 1 72.62 382 ILE A N 1
ATOM 2924 C CA . ILE A 1 382 ? 33.969 9.391 -22.281 1 72.62 382 ILE A CA 1
ATOM 2925 C C . ILE A 1 382 ? 33.156 9.844 -23.484 1 72.62 382 ILE A C 1
ATOM 2927 O O . ILE A 1 382 ? 33.719 10.297 -24.484 1 72.62 382 ILE A O 1
ATOM 2931 N N . THR A 1 383 ? 31.906 9.727 -23.328 1 69.94 383 THR A N 1
ATOM 2932 C CA . THR A 1 383 ? 31.031 10.141 -24.422 1 69.94 383 THR A CA 1
ATOM 2933 C C . THR A 1 383 ? 31.188 11.625 -24.719 1 69.94 383 THR A C 1
ATOM 2935 O O . THR A 1 383 ? 31.078 12.062 -25.859 1 69.94 383 THR A O 1
ATOM 2938 N N . ILE A 1 384 ? 31.547 12.297 -23.719 1 69.81 384 ILE A N 1
ATOM 2939 C CA . ILE A 1 384 ? 31.641 13.75 -23.844 1 69.81 384 ILE A CA 1
ATOM 2940 C C . ILE A 1 384 ? 33.062 14.133 -24.312 1 69.81 384 ILE A C 1
ATOM 2942 O O . ILE A 1 384 ? 33.219 15.086 -25.062 1 69.81 384 ILE A O 1
ATOM 2946 N N . VAL A 1 385 ? 33.969 13.352 -23.891 1 72.94 385 VAL A N 1
ATOM 2947 C CA . VAL A 1 385 ? 35.344 13.688 -24.156 1 72.94 385 VAL A CA 1
ATOM 2948 C C . VAL A 1 385 ? 35.75 13.164 -25.531 1 72.94 385 VAL A C 1
ATOM 2950 O O . VAL A 1 385 ? 36.625 13.734 -26.188 1 72.94 385 VAL A O 1
ATOM 2953 N N . SER A 1 386 ? 35 12.18 -25.922 1 74.5 386 SER A N 1
ATOM 2954 C CA . SER A 1 386 ? 35.406 11.477 -27.156 1 74.5 386 SER A CA 1
ATOM 2955 C C . SER A 1 386 ? 35.438 12.43 -28.344 1 74.5 386 SER A C 1
ATOM 2957 O O . SER A 1 386 ? 36.438 12.438 -29.094 1 74.5 386 SER A O 1
ATOM 2959 N N . PRO A 1 387 ? 34.438 13.211 -28.5 1 70.5 387 PRO A N 1
ATOM 2960 C CA . PRO A 1 387 ? 34.5 14.133 -29.641 1 70.5 387 PRO A CA 1
ATOM 2961 C C . PRO A 1 387 ? 35.688 15.109 -29.531 1 70.5 387 PRO A C 1
ATOM 2963 O O . PRO A 1 387 ? 36.156 15.625 -30.547 1 70.5 387 PRO A O 1
ATOM 2966 N N . VAL A 1 388 ? 36.156 15.328 -28.391 1 70.25 388 VAL A N 1
ATOM 2967 C CA . VAL A 1 388 ? 37.188 16.328 -28.156 1 70.25 388 VAL A CA 1
ATOM 2968 C C . VAL A 1 388 ? 38.562 15.703 -28.312 1 70.25 388 VAL A C 1
ATOM 2970 O O . VAL A 1 388 ? 39.469 16.297 -28.938 1 70.25 388 VAL A O 1
ATOM 2973 N N . ILE A 1 389 ? 38.75 14.461 -27.859 1 74.56 389 ILE A N 1
ATOM 2974 C CA . ILE A 1 389 ? 40.062 13.875 -27.812 1 74.56 389 ILE A CA 1
ATOM 2975 C C . ILE A 1 389 ? 40.219 12.836 -28.922 1 74.56 389 ILE A C 1
ATOM 2977 O O . ILE A 1 389 ? 41.344 12.391 -29.234 1 74.56 389 ILE A O 1
ATOM 2981 N N . GLY A 1 390 ? 39.125 12.523 -29.609 1 74.19 390 GLY A N 1
ATOM 2982 C CA . GLY A 1 390 ? 39.156 11.508 -30.656 1 74.19 390 GLY A CA 1
ATOM 2983 C C . GLY A 1 390 ? 38.75 10.133 -30.141 1 74.19 390 GLY A C 1
ATOM 2984 O O . GLY A 1 390 ? 39 9.812 -28.969 1 74.19 390 GLY A O 1
ATOM 2985 N N . TYR A 1 391 ? 38.219 9.375 -31.016 1 71.94 391 TYR A N 1
ATOM 2986 C CA . TYR A 1 391 ? 37.625 8.078 -30.703 1 71.94 391 TYR A CA 1
ATOM 2987 C C . TYR A 1 391 ? 38.688 7.113 -30.156 1 71.94 391 TYR A C 1
ATOM 2989 O O . TYR A 1 391 ? 38.438 6.395 -29.188 1 71.94 391 TYR A O 1
ATOM 2997 N N . ASP A 1 392 ? 39.875 7.129 -30.719 1 72.44 392 ASP A N 1
ATOM 2998 C CA . ASP A 1 392 ? 40.906 6.195 -30.328 1 72.44 392 ASP A CA 1
ATOM 2999 C C . ASP A 1 392 ? 41.375 6.465 -28.891 1 72.44 392 ASP A C 1
ATOM 3001 O O . ASP A 1 392 ? 41.5 5.543 -28.078 1 72.44 392 ASP A O 1
ATOM 3005 N N . LYS A 1 393 ? 41.562 7.676 -28.656 1 75.38 393 LYS A N 1
ATOM 3006 C CA . LYS A 1 393 ? 42 8.047 -27.312 1 75.38 393 LYS A CA 1
ATOM 3007 C C . LYS A 1 393 ? 40.906 7.805 -26.297 1 75.38 393 LYS A C 1
ATOM 3009 O O . LYS A 1 393 ? 41.156 7.395 -25.172 1 75.38 393 LYS A O 1
ATOM 3014 N N . ALA A 1 394 ? 39.719 7.992 -26.734 1 74.69 394 ALA A N 1
ATOM 3015 C CA . ALA A 1 394 ? 38.562 7.75 -25.859 1 74.69 394 ALA A CA 1
ATOM 3016 C C . ALA A 1 394 ? 38.469 6.277 -25.484 1 74.69 394 ALA A C 1
ATOM 3018 O O . ALA A 1 394 ? 38.156 5.949 -24.328 1 74.69 394 ALA A O 1
ATOM 3019 N N . THR A 1 395 ? 38.75 5.48 -26.406 1 72.06 395 THR A N 1
ATOM 3020 C CA . THR A 1 395 ? 38.75 4.043 -26.156 1 72.06 395 THR A CA 1
ATOM 3021 C C . THR A 1 395 ? 39.812 3.658 -25.156 1 72.06 395 THR A C 1
ATOM 3023 O O . THR A 1 395 ? 39.594 2.824 -24.266 1 72.06 395 THR A O 1
ATOM 3026 N N . GLU A 1 396 ? 40.938 4.305 -25.328 1 76.5 396 GLU A N 1
ATOM 3027 C CA . GLU A 1 396 ? 42.031 4.047 -24.391 1 76.5 396 GLU A CA 1
ATOM 3028 C C . GLU A 1 396 ? 41.688 4.5 -22.984 1 76.5 396 GLU A C 1
ATOM 3030 O O . GLU A 1 396 ? 41.969 3.801 -22 1 76.5 396 GLU A O 1
ATOM 3035 N N . ILE A 1 397 ? 41.125 5.605 -22.938 1 76.31 397 ILE A N 1
ATOM 3036 C CA . ILE A 1 397 ? 40.688 6.152 -21.656 1 76.31 397 ILE A CA 1
ATOM 3037 C C . ILE A 1 397 ? 39.625 5.246 -21.031 1 76.31 397 ILE A C 1
ATOM 3039 O O . ILE A 1 397 ? 39.656 4.965 -19.828 1 76.31 397 ILE A O 1
ATOM 3043 N N . GLY A 1 398 ? 38.719 4.824 -21.875 1 70.88 398 GLY A N 1
ATOM 3044 C CA . GLY A 1 398 ? 37.688 3.912 -21.406 1 70.88 398 GLY A CA 1
ATOM 3045 C C . GLY A 1 398 ? 38.219 2.68 -20.719 1 70.88 398 GLY A C 1
ATOM 3046 O O . GLY A 1 398 ? 37.719 2.268 -19.672 1 70.88 398 GLY A O 1
ATOM 3047 N N . LYS A 1 399 ? 39.25 2.145 -21.281 1 68.06 399 LYS A N 1
ATOM 3048 C CA . LYS A 1 399 ? 39.906 0.976 -20.703 1 68.06 399 LYS A CA 1
ATOM 3049 C C . LYS A 1 399 ? 40.5 1.3 -19.344 1 68.06 399 LYS A C 1
ATOM 3051 O O . LYS A 1 399 ? 40.469 0.472 -18.422 1 68.06 399 LYS A O 1
ATOM 3056 N N . LYS A 1 400 ? 41.062 2.504 -19.25 1 71.94 400 LYS A N 1
ATOM 3057 C CA . LYS A 1 400 ? 41.688 2.922 -18 1 71.94 400 LYS A CA 1
ATOM 3058 C C . LYS A 1 400 ? 40.656 3.174 -16.922 1 71.94 400 LYS A C 1
ATOM 3060 O O . LYS A 1 400 ? 40.875 2.871 -15.75 1 71.94 400 LYS A O 1
ATOM 3065 N N . LEU A 1 401 ? 39.562 3.748 -17.375 1 70 401 LEU A N 1
ATOM 3066 C CA . LEU A 1 401 ? 38.469 3.975 -16.438 1 70 401 LEU A CA 1
ATOM 3067 C C . LEU A 1 401 ? 37.969 2.656 -15.859 1 70 401 LEU A C 1
ATOM 3069 O O . LEU A 1 401 ? 37.688 2.566 -14.664 1 70 401 LEU A O 1
ATOM 3073 N N . ASN A 1 402 ? 37.969 1.669 -16.703 1 62.41 402 ASN A N 1
ATOM 3074 C CA . ASN A 1 402 ? 37.5 0.35 -16.281 1 62.41 402 ASN A CA 1
ATOM 3075 C C . ASN A 1 402 ? 38.438 -0.267 -15.242 1 62.41 402 ASN A C 1
ATOM 3077 O O . ASN A 1 402 ? 38.031 -1.16 -14.5 1 62.41 402 ASN A O 1
ATOM 3081 N N . LYS A 1 403 ? 39.625 0.284 -15.227 1 59.88 403 LYS A N 1
ATOM 3082 C CA . LYS A 1 403 ? 40.594 -0.206 -14.266 1 59.88 403 LYS A CA 1
ATOM 3083 C C . LYS A 1 403 ? 40.562 0.609 -12.977 1 59.88 403 LYS A C 1
ATOM 3085 O O . LYS A 1 403 ? 41.438 0.457 -12.117 1 59.88 403 LYS A O 1
ATOM 3090 N N . GLY A 1 404 ? 39.625 1.604 -12.953 1 63.19 404 GLY A N 1
ATOM 3091 C CA . GLY A 1 404 ? 39.406 2.322 -11.703 1 63.19 404 GLY A CA 1
ATOM 3092 C C . GLY A 1 404 ? 40 3.715 -11.703 1 63.19 404 GLY A C 1
ATOM 3093 O O . GLY A 1 404 ? 39.906 4.434 -10.703 1 63.19 404 GLY A O 1
ATOM 3094 N N . MET A 1 405 ? 40.656 4.031 -12.781 1 69.19 405 MET A N 1
ATOM 3095 C CA . MET A 1 405 ? 41.25 5.355 -12.852 1 69.19 405 MET A CA 1
ATOM 3096 C C . MET A 1 405 ? 40.219 6.418 -13.18 1 69.19 405 MET A C 1
ATOM 3098 O O . MET A 1 405 ? 39.25 6.148 -13.891 1 69.19 405 MET A O 1
ATOM 3102 N N . SER A 1 406 ? 40.375 7.578 -12.609 1 72.75 406 SER A N 1
ATOM 3103 C CA . SER A 1 406 ? 39.531 8.695 -12.992 1 72.75 406 SER A CA 1
ATOM 3104 C C . SER A 1 406 ? 39.875 9.211 -14.383 1 72.75 406 SER A C 1
ATOM 3106 O O . SER A 1 406 ? 40.969 8.992 -14.875 1 72.75 406 SER A O 1
ATOM 3108 N N . ILE A 1 407 ? 38.906 9.805 -15.016 1 77.38 407 ILE A N 1
ATOM 3109 C CA . ILE A 1 407 ? 39.156 10.344 -16.344 1 77.38 407 ILE A CA 1
ATOM 3110 C C . ILE A 1 407 ? 40.281 11.383 -16.297 1 77.38 407 ILE A C 1
ATOM 3112 O O . ILE A 1 407 ? 41.094 11.477 -17.219 1 77.38 407 ILE A O 1
ATOM 3116 N N . ARG A 1 408 ? 40.344 12.047 -15.219 1 77.38 408 ARG A N 1
ATOM 3117 C CA . ARG A 1 408 ? 41.375 13.039 -15.047 1 77.38 408 ARG A CA 1
ATOM 3118 C C . ARG A 1 408 ? 42.75 12.375 -15.016 1 77.38 408 ARG A C 1
ATOM 3120 O O . ARG A 1 408 ? 43.688 12.812 -15.695 1 77.38 408 ARG A O 1
ATOM 3127 N N . GLU A 1 409 ? 42.812 11.32 -14.273 1 79.06 409 GLU A N 1
ATOM 3128 C CA . GLU A 1 409 ? 44.062 10.57 -14.188 1 79.06 409 GLU A CA 1
ATOM 3129 C C . GLU A 1 409 ? 44.406 9.945 -15.531 1 79.06 409 GLU A C 1
ATOM 3131 O O . GLU A 1 409 ? 45.594 9.961 -15.93 1 79.06 409 GLU A O 1
ATOM 3136 N N . ALA A 1 410 ? 43.469 9.445 -16.109 1 79.62 410 ALA A N 1
ATOM 3137 C CA . ALA A 1 410 ? 43.688 8.82 -17.406 1 79.62 410 ALA A CA 1
ATOM 3138 C C . ALA A 1 410 ? 44.188 9.836 -18.422 1 79.62 410 ALA A C 1
ATOM 3140 O O . ALA A 1 410 ? 45.125 9.547 -19.188 1 79.62 410 ALA A O 1
ATOM 3141 N N . LEU A 1 411 ? 43.625 11 -18.422 1 81.69 411 LEU A N 1
ATOM 3142 C CA . LEU A 1 411 ? 44.031 12.062 -19.344 1 81.69 411 LEU A CA 1
ATOM 3143 C C . LEU A 1 411 ? 45.469 12.516 -19.031 1 81.69 411 LEU A C 1
ATOM 3145 O O . LEU A 1 411 ? 46.25 12.773 -19.953 1 81.69 411 LEU A O 1
ATOM 3149 N N . ARG A 1 412 ? 45.719 12.547 -17.797 1 84.75 412 ARG A N 1
ATOM 3150 C CA . ARG A 1 412 ? 47.062 12.922 -17.391 1 84.75 412 ARG A CA 1
ATOM 3151 C C . ARG A 1 412 ? 48.094 11.906 -17.891 1 84.75 412 ARG A C 1
ATOM 3153 O O . ARG A 1 412 ? 49.188 12.281 -18.375 1 84.75 412 ARG A O 1
ATOM 3160 N N . GLU A 1 413 ? 47.719 10.766 -17.766 1 84.19 413 GLU A N 1
ATOM 3161 C CA . GLU A 1 413 ? 48.625 9.695 -18.203 1 84.19 413 GLU A CA 1
ATOM 3162 C C . GLU A 1 413 ? 48.812 9.734 -19.719 1 84.19 413 GLU A C 1
ATOM 3164 O O . GLU A 1 413 ? 49.844 9.32 -20.234 1 84.19 413 GLU A O 1
ATOM 3169 N N . LEU A 1 414 ? 47.875 10.195 -20.406 1 82.38 414 LEU A N 1
ATOM 3170 C CA . LEU A 1 414 ? 47.969 10.273 -21.859 1 82.38 414 LEU A CA 1
ATOM 3171 C C . LEU A 1 414 ? 48.719 11.523 -22.297 1 82.38 414 LEU A C 1
ATOM 3173 O O . LEU A 1 414 ? 48.906 11.75 -23.484 1 82.38 414 LEU A O 1
ATOM 3177 N N . GLY A 1 415 ? 49.031 12.391 -21.266 1 82.88 415 GLY A N 1
ATOM 3178 C CA . GLY A 1 415 ? 49.938 13.484 -21.562 1 82.88 415 GLY A CA 1
ATOM 3179 C C . GLY A 1 415 ? 49.25 14.836 -21.594 1 82.88 415 GLY A C 1
ATOM 3180 O O . GLY A 1 415 ? 49.875 15.844 -21.953 1 82.88 415 GLY A O 1
ATOM 3181 N N . TYR A 1 416 ? 48.062 14.812 -21.281 1 85.94 416 TYR A N 1
ATOM 3182 C CA . TYR A 1 416 ? 47.406 16.109 -21.281 1 85.94 416 TYR A CA 1
ATOM 3183 C C . TYR A 1 416 ? 47.812 16.922 -20.062 1 85.94 416 TYR A C 1
ATOM 3185 O O . TYR A 1 416 ? 47.969 16.391 -18.969 1 85.94 416 TYR A O 1
ATOM 3193 N N . SER A 1 417 ? 48.031 18.219 -20.312 1 87 417 SER A N 1
ATOM 3194 C CA . SER A 1 417 ? 48.344 19.125 -19.219 1 87 417 SER A CA 1
ATOM 3195 C C . SER A 1 417 ? 47.125 19.375 -18.328 1 87 417 SER A C 1
ATOM 3197 O O . SER A 1 417 ? 45.969 19.125 -18.75 1 87 417 SER A O 1
ATOM 3199 N N . ASP A 1 418 ? 47.469 19.797 -17.109 1 85.38 418 ASP A N 1
ATOM 3200 C CA . ASP A 1 418 ? 46.375 20.109 -16.172 1 85.38 418 ASP A CA 1
ATOM 3201 C C . ASP A 1 418 ? 45.406 21.125 -16.766 1 85.38 418 ASP A C 1
ATOM 3203 O O . ASP A 1 418 ? 44.219 21.031 -16.562 1 85.38 418 ASP A O 1
ATOM 3207 N N . ASN A 1 419 ? 45.969 22.047 -17.484 1 86.5 419 ASN A N 1
ATOM 3208 C CA . ASN A 1 419 ? 45.156 23.078 -18.125 1 86.5 419 ASN A CA 1
ATOM 3209 C C . ASN A 1 419 ? 44.25 22.469 -19.188 1 86.5 419 ASN A C 1
ATOM 3211 O O . ASN A 1 419 ? 43.062 22.828 -19.281 1 86.5 419 ASN A O 1
ATOM 3215 N N . GLU A 1 420 ? 44.75 21.594 -19.984 1 81.75 420 GLU A N 1
ATOM 3216 C CA . GLU A 1 420 ? 43.969 20.922 -21.016 1 81.75 420 GLU A CA 1
ATOM 3217 C C . GLU A 1 420 ? 42.906 20.031 -20.391 1 81.75 420 GLU A C 1
ATOM 3219 O O . GLU A 1 420 ? 41.75 20 -20.875 1 81.75 420 GLU A O 1
ATOM 3224 N N . ILE A 1 421 ? 43.281 19.406 -19.359 1 83.81 421 ILE A N 1
ATOM 3225 C CA . ILE A 1 421 ? 42.375 18.5 -18.672 1 83.81 421 ILE A CA 1
ATOM 3226 C C . ILE A 1 421 ? 41.188 19.281 -18.109 1 83.81 421 ILE A C 1
ATOM 3228 O O . ILE A 1 421 ? 40.031 18.875 -18.234 1 83.81 421 ILE A O 1
ATOM 3232 N N . ASN A 1 422 ? 41.531 20.375 -17.578 1 80.62 422 ASN A N 1
ATOM 3233 C CA . ASN A 1 422 ? 40.469 21.219 -17.031 1 80.62 422 ASN A CA 1
ATOM 3234 C C . ASN A 1 422 ? 39.531 21.719 -18.109 1 80.62 422 ASN A C 1
ATOM 3236 O O . ASN A 1 422 ? 38.312 21.859 -17.875 1 80.62 422 ASN A O 1
ATOM 3240 N N . LYS A 1 423 ? 40.094 21.969 -19.234 1 78.38 423 LYS A N 1
ATOM 3241 C CA . LYS A 1 423 ? 39.281 22.422 -20.344 1 78.38 423 LYS A CA 1
ATOM 3242 C C . LYS A 1 423 ? 38.375 21.297 -20.859 1 78.38 423 LYS A C 1
ATOM 3244 O O . LYS A 1 423 ? 37.219 21.516 -21.156 1 78.38 423 LYS A O 1
ATOM 3249 N N . ILE A 1 424 ? 38.969 20.172 -20.953 1 74.12 424 ILE A N 1
ATOM 3250 C CA . ILE A 1 424 ? 38.25 19 -21.469 1 74.12 424 ILE A CA 1
ATOM 3251 C C . ILE A 1 424 ? 37.156 18.609 -20.484 1 74.12 424 ILE A C 1
ATOM 3253 O O . ILE A 1 424 ? 36.062 18.266 -20.906 1 74.12 424 ILE A O 1
ATOM 3257 N N . LEU A 1 425 ? 37.562 18.703 -19.188 1 76 425 LEU A N 1
ATOM 3258 C CA . LEU A 1 425 ? 36.656 18.219 -18.156 1 76 425 LEU A CA 1
ATOM 3259 C C . LEU A 1 425 ? 35.844 19.375 -17.547 1 76 425 LEU A C 1
ATOM 3261 O O . LEU A 1 425 ? 35.531 19.344 -16.359 1 76 425 LEU A O 1
ATOM 3265 N N . ASP A 1 426 ? 35.75 20.422 -18.312 1 77.5 426 ASP A N 1
ATOM 3266 C CA . ASP A 1 426 ? 34.875 21.484 -17.797 1 77.5 426 ASP A CA 1
ATOM 3267 C C . ASP A 1 426 ? 33.469 20.984 -17.609 1 77.5 426 ASP A C 1
ATOM 3269 O O . ASP A 1 426 ? 32.594 21.203 -18.469 1 77.5 426 ASP A O 1
ATOM 3273 N N . LEU A 1 427 ? 33.188 20.359 -16.516 1 74.81 427 LEU A N 1
ATOM 3274 C CA . LEU A 1 427 ? 31.953 19.688 -16.188 1 74.81 427 LEU A CA 1
ATOM 3275 C C . LEU A 1 427 ? 30.797 20.688 -16.125 1 74.81 427 LEU A C 1
ATOM 3277 O O . LEU A 1 427 ? 29.625 20.297 -16.234 1 74.81 427 LEU A O 1
ATOM 3281 N N . SER A 1 428 ? 31.125 21.938 -15.945 1 75.69 428 SER A N 1
ATOM 3282 C CA . SER A 1 428 ? 30.078 22.953 -15.867 1 75.69 428 SER A CA 1
ATOM 3283 C C . SER A 1 428 ? 29.297 23.047 -17.172 1 75.69 428 SER A C 1
ATOM 3285 O O . SER A 1 428 ? 28.125 23.438 -17.188 1 75.69 428 SER A O 1
ATOM 3287 N N . LYS A 1 429 ? 29.922 22.609 -18.203 1 72.31 429 LYS A N 1
ATOM 3288 C CA . LYS A 1 429 ? 29.281 22.672 -19.516 1 72.31 429 LYS A CA 1
ATOM 3289 C C . LYS A 1 429 ? 28.391 21.438 -19.75 1 72.31 429 LYS A C 1
ATOM 3291 O O . LYS A 1 429 ? 27.484 21.484 -20.578 1 72.31 429 LYS A O 1
ATOM 3296 N N . LEU A 1 430 ? 28.672 20.453 -18.969 1 73.06 430 LEU A N 1
ATOM 3297 C CA . LEU A 1 430 ? 28 19.172 -19.219 1 73.06 430 LEU A CA 1
ATOM 3298 C C . LEU A 1 430 ? 26.703 19.078 -18.438 1 73.06 430 LEU A C 1
ATOM 3300 O O . LEU A 1 430 ? 25.906 18.156 -18.641 1 73.06 430 LEU A O 1
ATOM 3304 N N . VAL A 1 431 ? 26.516 20.047 -17.594 1 76.62 431 VAL A N 1
ATOM 3305 C CA . VAL A 1 431 ? 25.297 20.016 -16.766 1 76.62 431 VAL A CA 1
ATOM 3306 C C . VAL A 1 431 ? 24.281 21.016 -17.312 1 76.62 431 VAL A C 1
ATOM 3308 O O . VAL A 1 431 ? 23.297 21.328 -16.641 1 76.62 431 VAL A O 1
ATOM 3311 N N . LYS A 1 432 ? 24.594 21.578 -18.469 1 70.25 432 LYS A N 1
ATOM 3312 C CA . LYS A 1 432 ? 23.688 22.484 -19.156 1 70.25 432 LYS A CA 1
ATOM 3313 C C . LYS A 1 432 ? 23.219 21.891 -20.484 1 70.25 432 LYS A C 1
ATOM 3315 O O . LYS A 1 432 ? 23.938 21.094 -21.094 1 70.25 432 LYS A O 1
ATOM 3320 N N . PRO A 1 433 ? 21.969 22.359 -20.781 1 70.56 433 PRO A N 1
ATOM 3321 C CA . PRO A 1 433 ? 21.5 21.859 -22.078 1 70.56 433 PRO A CA 1
ATOM 3322 C C . PRO A 1 433 ? 22.359 22.344 -23.234 1 70.56 433 PRO A C 1
ATOM 3324 O O . PRO A 1 433 ? 22.922 23.438 -23.203 1 70.56 433 PRO A O 1
ATOM 3327 N N . GLY A 1 434 ? 22.719 21.578 -24.188 1 67.94 434 GLY A N 1
ATOM 3328 C CA . GLY A 1 434 ? 23.422 21.984 -25.391 1 67.94 434 GLY A CA 1
ATOM 3329 C C . GLY A 1 434 ? 24.406 20.938 -25.891 1 67.94 434 GLY A C 1
ATOM 3330 O O . GLY A 1 434 ? 24.625 19.922 -25.219 1 67.94 434 GLY A O 1
ATOM 3331 N N . PHE A 1 435 ? 24.828 21.094 -27.125 1 58.56 435 PHE A N 1
ATOM 3332 C CA . PHE A 1 435 ? 25.844 20.219 -27.734 1 58.56 435 PHE A CA 1
ATOM 3333 C C . PHE A 1 435 ? 27.25 20.656 -27.328 1 58.56 435 PHE A C 1
ATOM 3335 O O . PHE A 1 435 ? 27.578 21.844 -27.422 1 58.56 435 PHE A O 1
ATOM 3342 N N . THR A 1 436 ? 27.938 19.953 -26.438 1 51.53 436 THR A N 1
ATOM 3343 C CA . THR A 1 436 ? 29.281 20.328 -25.969 1 51.53 436 THR A CA 1
ATOM 3344 C C . THR A 1 436 ? 30.266 20.375 -27.141 1 51.53 436 THR A C 1
ATOM 3346 O O . THR A 1 436 ? 31.281 21.062 -27.078 1 51.53 436 THR A O 1
ATOM 3349 N N . ALA A 1 437 ? 30.375 19.469 -28.031 1 50.47 437 ALA A N 1
ATOM 3350 C CA . ALA A 1 437 ? 31.359 19.5 -29.109 1 50.47 437 ALA A CA 1
ATOM 3351 C C . ALA A 1 437 ? 31.156 20.734 -29.984 1 50.47 437 ALA A C 1
ATOM 3353 O O . ALA A 1 437 ? 32.031 21.094 -30.766 1 50.47 437 ALA A O 1
ATOM 3354 N N . LYS A 1 438 ? 29.969 21.281 -30.094 1 37.59 438 LYS A N 1
ATOM 3355 C CA . LYS A 1 438 ? 29.891 22.391 -31.031 1 37.59 438 LYS A CA 1
ATOM 3356 C C . LYS A 1 438 ? 30.234 23.719 -30.359 1 37.59 438 LYS A C 1
ATOM 3358 O O . LYS A 1 438 ? 29.688 24.031 -29.297 1 37.59 438 LYS A O 1
ATOM 3363 N N . MET B 1 1 ? -31.156 -18.891 -27.781 1 69.81 1 MET B N 1
ATOM 3364 C CA . MET B 1 1 ? -30 -18.016 -27.797 1 69.81 1 MET B CA 1
ATOM 3365 C C . MET B 1 1 ? -29 -18.422 -26.719 1 69.81 1 MET B C 1
ATOM 3367 O O . MET B 1 1 ? -29.391 -18.781 -25.609 1 69.81 1 MET B O 1
ATOM 3371 N N . LYS B 1 2 ? -27.734 -18.469 -27.219 1 85.75 2 LYS B N 1
ATOM 3372 C CA . LYS B 1 2 ? -26.672 -18.891 -26.297 1 85.75 2 LYS B CA 1
ATOM 3373 C C . LYS B 1 2 ? -26.391 -17.828 -25.25 1 85.75 2 LYS B C 1
ATOM 3375 O O . LYS B 1 2 ? -26.516 -16.641 -25.516 1 85.75 2 LYS B O 1
ATOM 3380 N N . TYR B 1 3 ? -26.234 -18.281 -24.031 1 87.25 3 TYR B N 1
ATOM 3381 C CA . TYR B 1 3 ? -25.859 -17.391 -22.953 1 87.25 3 TYR B CA 1
ATOM 3382 C C . TYR B 1 3 ? -24.672 -16.516 -23.344 1 87.25 3 TYR B C 1
ATOM 3384 O O . TYR B 1 3 ? -24.672 -15.305 -23.094 1 87.25 3 TYR B O 1
ATOM 3392 N N . THR B 1 4 ? -23.75 -17.031 -24.188 1 89.12 4 THR B N 1
ATOM 3393 C CA . THR B 1 4 ? -22.516 -16.344 -24.516 1 89.12 4 THR B CA 1
ATOM 3394 C C . THR B 1 4 ? -22.734 -15.312 -25.625 1 89.12 4 THR B C 1
ATOM 3396 O O . THR B 1 4 ? -21.891 -14.453 -25.859 1 89.12 4 THR B O 1
ATOM 3399 N N . ASP B 1 5 ? -23.875 -15.398 -26.25 1 88.75 5 ASP B N 1
ATOM 3400 C CA . ASP B 1 5 ? -24.219 -14.406 -27.266 1 88.75 5 ASP B CA 1
ATOM 3401 C C . ASP B 1 5 ? -24.766 -13.133 -26.625 1 88.75 5 ASP B C 1
ATOM 3403 O O . ASP B 1 5 ? -24.547 -12.031 -27.141 1 88.75 5 ASP B O 1
ATOM 3407 N N . THR B 1 6 ? -25.359 -13.297 -25.469 1 89.5 6 THR B N 1
ATOM 3408 C CA . THR B 1 6 ? -26.078 -12.18 -24.859 1 89.5 6 THR B CA 1
ATOM 3409 C C . THR B 1 6 ? -25.266 -11.594 -23.703 1 89.5 6 THR B C 1
ATOM 3411 O O . THR B 1 6 ? -25.328 -10.391 -23.453 1 89.5 6 THR B O 1
ATOM 3414 N N . ALA B 1 7 ? -24.578 -12.375 -23.062 1 89.5 7 ALA B N 1
ATOM 3415 C CA . ALA B 1 7 ? -23.938 -12.016 -21.812 1 89.5 7 ALA B CA 1
ATOM 3416 C C . ALA B 1 7 ? -22.953 -10.867 -22 1 89.5 7 ALA B C 1
ATOM 3418 O O . ALA B 1 7 ? -22.891 -9.961 -21.156 1 89.5 7 ALA B O 1
ATOM 3419 N N . PRO B 1 8 ? -22.266 -10.789 -23.094 1 86.31 8 PRO B N 1
ATOM 3420 C CA . PRO B 1 8 ? -21.281 -9.711 -23.266 1 86.31 8 PRO B CA 1
ATOM 3421 C C . PRO B 1 8 ? -21.922 -8.328 -23.297 1 86.31 8 PRO B C 1
ATOM 3423 O O . PRO B 1 8 ? -21.266 -7.328 -23.016 1 86.31 8 PRO B O 1
ATOM 3426 N N . LYS B 1 9 ? -23.172 -8.312 -23.625 1 87.81 9 LYS B N 1
ATOM 3427 C CA . LYS B 1 9 ? -23.891 -7.043 -23.641 1 87.81 9 LYS B CA 1
ATOM 3428 C C . LYS B 1 9 ? -24.109 -6.508 -22.234 1 87.81 9 LYS B C 1
ATOM 3430 O O . LYS B 1 9 ? -24.203 -5.297 -22.031 1 87.81 9 LYS B O 1
ATOM 3435 N N . LEU B 1 10 ? -24.156 -7.449 -21.359 1 90.06 10 LEU B N 1
ATOM 3436 C CA . LEU B 1 10 ? -24.469 -7.066 -19.984 1 90.06 10 LEU B CA 1
ATOM 3437 C C . LEU B 1 10 ? -23.219 -7.031 -19.125 1 90.06 10 LEU B C 1
ATOM 3439 O O . LEU B 1 10 ? -23.141 -6.281 -18.156 1 90.06 10 LEU B O 1
ATOM 3443 N N . PHE B 1 11 ? -22.266 -7.848 -19.484 1 90.06 11 PHE B N 1
ATOM 3444 C CA . PHE B 1 11 ? -21 -7.895 -18.75 1 90.06 11 PHE B CA 1
ATOM 3445 C C . PHE B 1 11 ? -20.031 -6.84 -19.266 1 90.06 11 PHE B C 1
ATOM 3447 O O . PHE B 1 11 ? -20.312 -6.191 -20.281 1 90.06 11 PHE B O 1
ATOM 3454 N N . MET B 1 12 ? -18.969 -6.602 -18.484 1 87.62 12 MET B N 1
ATOM 3455 C CA . MET B 1 12 ? -17.906 -5.77 -19.047 1 87.62 12 MET B CA 1
ATOM 3456 C C . MET B 1 12 ? -17.188 -6.496 -20.172 1 87.62 12 MET B C 1
ATOM 3458 O O . MET B 1 12 ? -17.266 -7.719 -20.281 1 87.62 12 MET B O 1
ATOM 3462 N N . ASN B 1 13 ? -16.609 -5.723 -21.078 1 86.94 13 ASN B N 1
ATOM 3463 C CA . ASN B 1 13 ? -15.852 -6.238 -22.203 1 86.94 13 ASN B CA 1
ATOM 3464 C C . ASN B 1 13 ? -14.484 -5.57 -22.312 1 86.94 13 ASN B C 1
ATOM 3466 O O . ASN B 1 13 ? -14.188 -4.91 -23.312 1 86.94 13 ASN B O 1
ATOM 3470 N N . THR B 1 14 ? -13.695 -5.867 -21.359 1 90 14 THR B N 1
ATOM 3471 C CA . THR B 1 14 ? -12.398 -5.207 -21.234 1 90 14 THR B CA 1
ATOM 3472 C C . THR B 1 14 ? -11.328 -5.98 -21.984 1 90 14 THR B C 1
ATOM 3474 O O . THR B 1 14 ? -10.242 -5.453 -22.25 1 90 14 THR B O 1
ATOM 3477 N N . GLY B 1 15 ? -11.633 -7.199 -22.281 1 89.69 15 GLY B N 1
ATOM 3478 C CA . GLY B 1 15 ? -10.648 -8.078 -22.891 1 89.69 15 GLY B CA 1
ATOM 3479 C C . GLY B 1 15 ? -9.828 -8.852 -21.875 1 89.69 15 GLY B C 1
ATOM 3480 O O . GLY B 1 15 ? -8.93 -9.617 -22.25 1 89.69 15 GLY B O 1
ATOM 3481 N N . THR B 1 16 ? -10.188 -8.758 -20.609 1 93.12 16 THR B N 1
ATOM 3482 C CA . THR B 1 16 ? -9.508 -9.531 -19.578 1 93.12 16 THR B CA 1
ATOM 3483 C C . THR B 1 16 ? -10.055 -10.953 -19.531 1 93.12 16 THR B C 1
ATOM 3485 O O . THR B 1 16 ? -11.141 -11.188 -19 1 93.12 16 THR B O 1
ATOM 3488 N N . LYS B 1 17 ? -9.242 -11.852 -19.906 1 94.62 17 LYS B N 1
ATOM 3489 C CA . LYS B 1 17 ? -9.648 -13.25 -20 1 94.62 17 LYS B CA 1
ATOM 3490 C C . LYS B 1 17 ? -9.195 -14.039 -18.766 1 94.62 17 LYS B C 1
ATOM 3492 O O . LYS B 1 17 ? -8.203 -13.688 -18.141 1 94.62 17 LYS B O 1
ATOM 3497 N N . PHE B 1 18 ? -9.93 -15.086 -18.547 1 96.88 18 PHE B N 1
ATOM 3498 C CA . PHE B 1 18 ? -9.492 -15.977 -17.469 1 96.88 18 PHE B CA 1
ATOM 3499 C C . PHE B 1 18 ? -8.195 -16.672 -17.844 1 96.88 18 PHE B C 1
ATOM 3501 O O . PHE B 1 18 ? -8.016 -17.109 -18.984 1 96.88 18 PHE B O 1
ATOM 3508 N N . PRO B 1 19 ? -7.301 -16.828 -16.828 1 96.56 19 PRO B N 1
ATOM 3509 C CA . PRO B 1 19 ? -6.078 -17.594 -17.078 1 96.56 19 PRO B CA 1
ATOM 3510 C C . PRO B 1 19 ? -6.355 -19.062 -17.391 1 96.56 19 PRO B C 1
ATOM 3512 O O . PRO B 1 19 ? -7.301 -19.641 -16.844 1 96.56 19 PRO B O 1
ATOM 3515 N N . ARG B 1 20 ? -5.516 -19.641 -18.125 1 97.25 20 ARG B N 1
ATOM 3516 C CA . ARG B 1 20 ? -5.664 -21.016 -18.562 1 97.25 20 ARG B CA 1
ATOM 3517 C C . ARG B 1 20 ? -5.852 -21.969 -17.391 1 97.25 20 ARG B C 1
ATOM 3519 O O . ARG B 1 20 ? -6.609 -22.938 -17.469 1 97.25 20 ARG B O 1
ATOM 3526 N N . ARG B 1 21 ? -5.195 -21.703 -16.312 1 98.19 21 ARG B N 1
ATOM 3527 C CA . ARG B 1 21 ? -5.262 -22.594 -15.148 1 98.19 21 ARG B CA 1
ATOM 3528 C C . ARG B 1 21 ? -6.68 -22.641 -14.586 1 98.19 21 ARG B C 1
ATOM 3530 O O . ARG B 1 21 ? -7.121 -23.688 -14.102 1 98.19 21 ARG B O 1
ATOM 3537 N N . ILE B 1 22 ? -7.391 -21.578 -14.633 1 98.69 22 ILE B N 1
ATOM 3538 C CA . ILE B 1 22 ? -8.773 -21.547 -14.164 1 98.69 22 ILE B CA 1
ATOM 3539 C C . ILE B 1 22 ? -9.656 -22.328 -15.125 1 98.69 22 ILE B C 1
ATOM 3541 O O . ILE B 1 22 ? -10.531 -23.094 -14.695 1 98.69 22 ILE B O 1
ATOM 3545 N N . ILE B 1 23 ? -9.406 -22.188 -16.406 1 98.62 23 ILE B N 1
ATOM 3546 C CA . ILE B 1 23 ? -10.148 -22.938 -17.422 1 98.62 23 ILE B CA 1
ATOM 3547 C C . ILE B 1 23 ? -9.883 -24.438 -17.25 1 98.62 23 ILE B C 1
ATOM 3549 O O . ILE B 1 23 ? -10.812 -25.25 -17.266 1 98.62 23 ILE B O 1
ATOM 3553 N N . TRP B 1 24 ? -8.648 -24.734 -17.031 1 98.81 24 TRP B N 1
ATOM 3554 C CA . TRP B 1 24 ? -8.242 -26.094 -16.75 1 98.81 24 TRP B CA 1
ATOM 3555 C C . TRP B 1 24 ? -9.008 -26.656 -15.547 1 98.81 24 TRP B C 1
ATOM 3557 O O . TRP B 1 24 ? -9.547 -27.766 -15.609 1 98.81 24 TRP B O 1
ATOM 3567 N N . SER B 1 25 ? -9.102 -25.906 -14.469 1 98.88 25 SER B N 1
ATOM 3568 C CA . SER B 1 25 ? -9.75 -26.375 -13.25 1 98.88 25 SER B CA 1
ATOM 3569 C C . SER B 1 25 ? -11.25 -26.578 -13.453 1 98.88 25 SER B C 1
ATOM 3571 O O . SER B 1 25 ? -11.844 -27.484 -12.875 1 98.88 25 SER B O 1
ATOM 3573 N N . MET B 1 26 ? -11.828 -25.734 -14.242 1 98.88 26 MET B N 1
ATOM 3574 C CA . MET B 1 26 ? -13.234 -25.938 -14.602 1 98.88 26 MET B CA 1
ATOM 3575 C C . MET B 1 26 ? -13.43 -27.266 -15.32 1 98.88 26 MET B C 1
ATOM 3577 O O . MET B 1 26 ? -14.398 -27.984 -15.055 1 98.88 26 MET B O 1
ATOM 3581 N N . GLY B 1 27 ? -12.5 -27.562 -16.234 1 98.88 27 GLY B N 1
ATOM 3582 C CA . GLY B 1 27 ? -12.555 -28.859 -16.906 1 98.88 27 GLY B CA 1
ATOM 3583 C C . GLY B 1 27 ? -12.445 -30.031 -15.961 1 98.88 27 GLY B C 1
ATOM 3584 O O . GLY B 1 27 ? -13.211 -31 -16.062 1 98.88 27 GLY B O 1
ATOM 3585 N N . VAL B 1 28 ? -11.516 -29.938 -15.031 1 98.94 28 VAL B N 1
ATOM 3586 C CA . VAL B 1 28 ? -11.305 -30.984 -14.031 1 98.94 28 VAL B CA 1
ATOM 3587 C C . VAL B 1 28 ? -12.586 -31.188 -13.227 1 98.94 28 VAL B C 1
ATOM 3589 O O . VAL B 1 28 ? -13.008 -32.344 -13 1 98.94 28 VAL B O 1
ATOM 3592 N N . LEU B 1 29 ? -13.203 -30.125 -12.836 1 98.88 29 LEU B N 1
ATOM 3593 C CA . LEU B 1 29 ? -14.398 -30.172 -12 1 98.88 29 LEU B CA 1
ATOM 3594 C C . LEU B 1 29 ? -15.578 -30.75 -12.766 1 98.88 29 LEU B C 1
ATOM 3596 O O . LEU B 1 29 ? -16.266 -31.656 -12.273 1 98.88 29 LEU B O 1
ATOM 3600 N N . LYS B 1 30 ? -15.781 -30.266 -14.016 1 98.88 30 LYS B N 1
ATOM 3601 C CA . LYS B 1 30 ? -16.906 -30.75 -14.805 1 98.88 30 LYS B CA 1
ATOM 3602 C C . LYS B 1 30 ? -16.75 -32.219 -15.133 1 98.88 30 LYS B C 1
ATOM 3604 O O . LYS B 1 30 ? -17.719 -33 -15.086 1 98.88 30 LYS B O 1
ATOM 3609 N N . LYS B 1 31 ? -15.578 -32.656 -15.438 1 98.88 31 LYS B N 1
ATOM 3610 C CA . LYS B 1 31 ? -15.281 -34.062 -15.656 1 98.88 31 LYS B CA 1
ATOM 3611 C C . LYS B 1 31 ? -15.641 -34.906 -14.43 1 98.88 31 LYS B C 1
ATOM 3613 O O . LYS B 1 31 ? -16.312 -35.938 -14.539 1 98.88 31 LYS B O 1
ATOM 3618 N N . SER B 1 32 ? -15.219 -34.469 -13.297 1 98.94 32 SER B N 1
ATOM 3619 C CA . SER B 1 32 ? -15.438 -35.156 -12.039 1 98.94 32 SER B CA 1
ATOM 3620 C C . SER B 1 32 ? -16.922 -35.25 -11.719 1 98.94 32 SER B C 1
ATOM 3622 O O . SER B 1 32 ? -17.406 -36.312 -11.312 1 98.94 32 SER B O 1
ATOM 3624 N N . CYS B 1 33 ? -17.641 -34.188 -11.914 1 98.81 33 CYS B N 1
ATOM 3625 C CA . CYS B 1 33 ? -19.062 -34.156 -11.625 1 98.81 33 CYS B CA 1
ATOM 3626 C C . CYS B 1 33 ? -19.812 -35.125 -12.531 1 98.81 33 CYS B C 1
ATOM 3628 O O . CYS B 1 33 ? -20.688 -35.875 -12.07 1 98.81 33 CYS B O 1
ATOM 3630 N N . ALA B 1 34 ? -19.5 -35.125 -13.828 1 98.81 34 ALA B N 1
ATOM 3631 C CA . ALA B 1 34 ? -20.172 -36 -14.781 1 98.81 34 ALA B CA 1
ATOM 3632 C C . ALA B 1 34 ? -19.938 -37.469 -14.414 1 98.81 34 ALA B C 1
ATOM 3634 O O . ALA B 1 34 ? -20.875 -38.281 -14.43 1 98.81 34 ALA B O 1
ATOM 3635 N N . LYS B 1 35 ? -18.766 -37.781 -14.07 1 98.81 35 LYS B N 1
ATOM 3636 C CA . LYS B 1 35 ? -18.422 -39.156 -13.688 1 98.81 35 LYS B CA 1
ATOM 3637 C C . LYS B 1 35 ? -19.203 -39.594 -12.453 1 98.81 35 LYS B C 1
ATOM 3639 O O . LYS B 1 35 ? -19.797 -40.688 -12.438 1 98.81 35 LYS B O 1
ATOM 3644 N N . VAL B 1 36 ? -19.25 -38.781 -11.445 1 98.69 36 VAL B N 1
ATOM 3645 C CA . VAL B 1 36 ? -19.906 -39.094 -10.18 1 98.69 36 VAL B CA 1
ATOM 3646 C C . VAL B 1 36 ? -21.406 -39.25 -10.406 1 98.69 36 VAL B C 1
ATOM 3648 O O . VAL B 1 36 ? -22.031 -40.188 -9.906 1 98.69 36 VAL B O 1
ATOM 3651 N N . ASN B 1 37 ? -22 -38.312 -11.18 1 98.62 37 ASN B N 1
ATOM 3652 C CA . ASN B 1 37 ? -23.422 -38.406 -11.461 1 98.62 37 ASN B CA 1
ATOM 3653 C C . ASN B 1 37 ? -23.766 -39.656 -12.227 1 98.62 37 ASN B C 1
ATOM 3655 O O . ASN B 1 37 ? -24.828 -40.281 -12 1 98.62 37 ASN B O 1
ATOM 3659 N N . ALA B 1 38 ? -22.906 -40.094 -13.125 1 98.56 38 ALA B N 1
ATOM 3660 C CA . ALA B 1 38 ? -23.109 -41.344 -13.836 1 98.56 38 ALA B CA 1
ATOM 3661 C C . ALA B 1 38 ? -23.031 -42.531 -12.875 1 98.56 38 ALA B C 1
ATOM 3663 O O . ALA B 1 38 ? -23.859 -43.438 -12.914 1 98.56 38 ALA B O 1
ATOM 3664 N N . ASP B 1 39 ? -22.062 -42.531 -12.023 1 98.38 39 ASP B N 1
ATOM 3665 C CA . ASP B 1 39 ? -21.859 -43.594 -11.055 1 98.38 39 ASP B CA 1
ATOM 3666 C C . ASP B 1 39 ? -23.047 -43.719 -10.117 1 98.38 39 ASP B C 1
ATOM 3668 O O . ASP B 1 39 ? -23.375 -44.844 -9.672 1 98.38 39 ASP B O 1
ATOM 3672 N N . LEU B 1 40 ? -23.656 -42.594 -9.852 1 97.94 40 LEU B N 1
ATOM 3673 C CA . LEU B 1 40 ? -24.797 -42.594 -8.938 1 97.94 40 LEU B CA 1
ATOM 3674 C C . LEU B 1 40 ? -26.094 -42.906 -9.68 1 97.94 40 LEU B C 1
ATOM 3676 O O . LEU B 1 40 ? -27.156 -42.969 -9.07 1 97.94 40 LEU B O 1
ATOM 3680 N N . GLY B 1 41 ? -26 -43.031 -10.977 1 97.81 41 GLY B N 1
ATOM 3681 C CA . GLY B 1 41 ? -27.141 -43.375 -11.797 1 97.81 41 GLY B CA 1
ATOM 3682 C C . GLY B 1 41 ? -28.047 -42.219 -12.109 1 97.81 41 GLY B C 1
ATOM 3683 O O . GLY B 1 41 ? -29.203 -42.375 -12.461 1 97.81 41 GLY B O 1
ATOM 3684 N N . LEU B 1 42 ? -27.531 -41.031 -11.969 1 97.62 42 LEU B N 1
ATOM 3685 C CA . LEU B 1 42 ? -28.344 -39.844 -12.102 1 97.62 42 LEU B CA 1
ATOM 3686 C C . LEU B 1 42 ? -28.172 -39.188 -13.477 1 97.62 42 LEU B C 1
ATOM 3688 O O . LEU B 1 42 ? -28.969 -38.344 -13.883 1 97.62 42 LEU B O 1
ATOM 3692 N N . LEU B 1 43 ? -27.172 -39.594 -14.219 1 97.62 43 LEU B N 1
ATOM 3693 C CA . LEU B 1 43 ? -26.859 -39.125 -15.562 1 97.62 43 LEU B CA 1
ATOM 3694 C C . LEU B 1 43 ? -26.594 -40.312 -16.5 1 97.62 43 LEU B C 1
ATOM 3696 O O . LEU B 1 43 ? -25.891 -41.25 -16.141 1 97.62 43 LEU B O 1
ATOM 3700 N N . ASP B 1 44 ? -27.234 -40.312 -17.656 1 97.31 44 ASP B N 1
ATOM 3701 C CA . ASP B 1 44 ? -27.047 -41.375 -18.641 1 97.31 44 ASP B CA 1
ATOM 3702 C C . ASP B 1 44 ? -25.562 -41.594 -18.938 1 97.31 44 ASP B C 1
ATOM 3704 O O . ASP B 1 44 ? -24.812 -40.625 -19.109 1 97.31 44 ASP B O 1
ATOM 3708 N N . LYS B 1 45 ? -25.203 -42.812 -19.016 1 97.69 45 LYS B N 1
ATOM 3709 C CA . LYS B 1 45 ? -23.797 -43.156 -19.141 1 97.69 45 LYS B CA 1
ATOM 3710 C C . LYS B 1 45 ? -23.203 -42.594 -20.438 1 97.69 45 LYS B C 1
ATOM 3712 O O . LYS B 1 45 ? -22.078 -42.094 -20.438 1 97.69 45 LYS B O 1
ATOM 3717 N N . LYS B 1 46 ? -23.922 -42.656 -21.516 1 97.88 46 LYS B N 1
ATOM 3718 C CA . LYS B 1 46 ? -23.422 -42.188 -22.797 1 97.88 46 LYS B CA 1
ATOM 3719 C C . LYS B 1 46 ? -23.234 -40.656 -22.766 1 97.88 46 LYS B C 1
ATOM 3721 O O . LYS B 1 46 ? -22.234 -40.156 -23.281 1 97.88 46 LYS B O 1
ATOM 3726 N N . ILE B 1 47 ? -24.156 -40 -22.188 1 98.31 47 ILE B N 1
ATOM 3727 C CA . ILE B 1 47 ? -24.078 -38.562 -22.047 1 98.31 47 ILE B CA 1
ATOM 3728 C C . ILE B 1 47 ? -22.906 -38.188 -21.141 1 98.31 47 ILE B C 1
ATOM 3730 O O . ILE B 1 47 ? -22.094 -37.344 -21.484 1 98.31 47 ILE B O 1
ATOM 3734 N N . ALA B 1 48 ? -22.781 -38.875 -20.062 1 98.75 48 ALA B N 1
ATOM 3735 C CA . ALA B 1 48 ? -21.703 -38.625 -19.109 1 98.75 48 ALA B CA 1
ATOM 3736 C C . ALA B 1 48 ? -20.344 -38.844 -19.75 1 98.75 48 ALA B C 1
ATOM 3738 O O . ALA B 1 48 ? -19.438 -38 -19.594 1 98.75 48 ALA B O 1
ATOM 3739 N N . ASP B 1 49 ? -20.188 -39.938 -20.469 1 98.62 49 ASP B N 1
ATOM 3740 C CA . ASP B 1 49 ? -18.922 -40.25 -21.141 1 98.62 49 ASP B CA 1
ATOM 3741 C C . ASP B 1 49 ? -18.547 -39.156 -22.125 1 98.62 49 ASP B C 1
ATOM 3743 O O . ASP B 1 49 ? -17.375 -38.781 -22.266 1 98.62 49 ASP B O 1
ATOM 3747 N N . SER B 1 50 ? -19.516 -38.625 -22.844 1 98.75 50 SER B N 1
ATOM 3748 C CA . SER B 1 50 ? -19.25 -37.562 -23.797 1 98.75 50 SER B CA 1
ATOM 3749 C C . SER B 1 50 ? -18.859 -36.281 -23.094 1 98.75 50 SER B C 1
ATOM 3751 O O . SER B 1 50 ? -18.016 -35.531 -23.594 1 98.75 50 SER B O 1
ATOM 3753 N N . ILE B 1 51 ? -19.484 -35.969 -21.969 1 98.88 51 ILE B N 1
ATOM 3754 C CA . ILE B 1 51 ? -19.125 -34.781 -21.172 1 98.88 51 ILE B CA 1
ATOM 3755 C C . ILE B 1 51 ? -17.703 -34.938 -20.656 1 98.88 51 ILE B C 1
ATOM 3757 O O . ILE B 1 51 ? -16.922 -33.969 -20.703 1 98.88 51 ILE B O 1
ATOM 3761 N N . ILE B 1 52 ? -17.359 -36.125 -20.172 1 98.88 52 ILE B N 1
ATOM 3762 C CA . ILE B 1 52 ? -16.016 -36.438 -19.672 1 98.88 52 ILE B CA 1
ATOM 3763 C C . ILE B 1 52 ? -14.992 -36.188 -20.781 1 98.88 52 ILE B C 1
ATOM 3765 O O . ILE B 1 52 ? -13.969 -35.531 -20.562 1 98.88 52 ILE B O 1
ATOM 3769 N N . LYS B 1 53 ? -15.273 -36.656 -21.969 1 98.75 53 LYS B N 1
ATOM 3770 C CA . LYS B 1 53 ? -14.375 -36.469 -23.094 1 98.75 53 LYS B CA 1
ATOM 3771 C C . LYS B 1 53 ? -14.227 -35 -23.453 1 98.75 53 LYS B C 1
ATOM 3773 O O . LYS B 1 53 ? -13.117 -34.531 -23.703 1 98.75 53 LYS B O 1
ATOM 3778 N N . ALA B 1 54 ? -15.305 -34.312 -23.531 1 98.81 54 ALA B N 1
ATOM 3779 C CA . ALA B 1 54 ? -15.273 -32.875 -23.812 1 98.81 54 ALA B CA 1
ATOM 3780 C C . ALA B 1 54 ? -14.492 -32.094 -22.75 1 98.81 54 ALA B C 1
ATOM 3782 O O . ALA B 1 54 ? -13.766 -31.172 -23.047 1 98.81 54 ALA B O 1
ATOM 3783 N N . SER B 1 55 ? -14.68 -32.438 -21.5 1 98.88 55 SER B N 1
ATOM 3784 C CA . SER B 1 55 ? -13.938 -31.844 -20.406 1 98.88 55 SER B CA 1
ATOM 3785 C C . SER B 1 55 ? -12.438 -32.094 -20.547 1 98.88 55 SER B C 1
ATOM 3787 O O . SER B 1 55 ? -11.625 -31.234 -20.203 1 98.88 55 SER B O 1
ATOM 3789 N N . ASP B 1 56 ? -12.086 -33.281 -20.984 1 98.75 56 ASP B N 1
ATOM 3790 C CA . ASP B 1 56 ? -10.68 -33.562 -21.266 1 98.75 56 ASP B CA 1
ATOM 3791 C C . ASP B 1 56 ? -10.109 -32.625 -22.312 1 98.75 56 ASP B C 1
ATOM 3793 O O . ASP B 1 56 ? -8.969 -32.188 -22.203 1 98.75 56 ASP B O 1
ATOM 3797 N N . ASP B 1 57 ? -10.906 -32.344 -23.344 1 98.69 57 ASP B N 1
ATOM 3798 C CA . ASP B 1 57 ? -10.484 -31.359 -24.344 1 98.69 57 ASP B CA 1
ATOM 3799 C C . ASP B 1 57 ? -10.219 -30 -23.703 1 98.69 57 ASP B C 1
ATOM 3801 O O . ASP B 1 57 ? -9.273 -29.297 -24.078 1 98.69 57 ASP B O 1
ATOM 3805 N N . LEU B 1 58 ? -11.109 -29.594 -22.828 1 98.62 58 LEU B N 1
ATOM 3806 C CA . LEU B 1 58 ? -10.938 -28.328 -22.109 1 98.62 58 LEU B CA 1
ATOM 3807 C C . LEU B 1 58 ? -9.688 -28.375 -21.234 1 98.62 58 LEU B C 1
ATOM 3809 O O . LEU B 1 58 ? -8.906 -27.406 -21.234 1 98.62 58 LEU B O 1
ATOM 3813 N N . ILE B 1 59 ? -9.445 -29.438 -20.531 1 98.75 59 ILE B N 1
ATOM 3814 C CA . ILE B 1 59 ? -8.273 -29.641 -19.688 1 98.75 59 ILE B CA 1
ATOM 3815 C C . ILE B 1 59 ? -7.004 -29.547 -20.531 1 98.75 59 ILE B C 1
ATOM 3817 O O . ILE B 1 59 ? -6.016 -28.938 -20.125 1 98.75 59 ILE B O 1
ATOM 3821 N N . ASP B 1 60 ? -7.094 -30.047 -21.766 1 98.38 60 ASP B N 1
ATOM 3822 C CA . ASP B 1 60 ? -5.934 -30.125 -22.656 1 98.38 60 ASP B CA 1
ATOM 3823 C C . ASP B 1 60 ? -5.691 -28.781 -23.359 1 98.38 60 ASP B C 1
ATOM 3825 O O . ASP B 1 60 ? -4.699 -28.609 -24.062 1 98.38 60 ASP B O 1
ATOM 3829 N N . GLY B 1 61 ? -6.598 -27.844 -23.234 1 98.12 61 GLY B N 1
ATOM 3830 C CA . GLY B 1 61 ? -6.402 -26.5 -23.766 1 98.12 61 GLY B CA 1
ATOM 3831 C C . GLY B 1 61 ? -6.957 -26.328 -25.156 1 98.12 61 GLY B C 1
ATOM 3832 O O . GLY B 1 61 ? -6.816 -25.266 -25.766 1 98.12 61 GLY B O 1
ATOM 3833 N N . LYS B 1 62 ? -7.652 -27.297 -25.656 1 98.06 62 LYS B N 1
ATOM 3834 C CA . LYS B 1 62 ? -8.148 -27.281 -27.031 1 98.06 62 LYS B CA 1
ATOM 3835 C C . LYS B 1 62 ? -9.328 -26.328 -27.188 1 98.06 62 LYS B C 1
ATOM 3837 O O . LYS B 1 62 ? -9.68 -25.938 -28.297 1 98.06 62 LYS B O 1
ATOM 3842 N N . LEU B 1 63 ? -9.898 -25.969 -26.062 1 98.25 63 LEU B N 1
ATOM 3843 C CA . LEU B 1 63 ? -11.133 -25.203 -26.141 1 98.25 63 LEU B CA 1
ATOM 3844 C C . LEU B 1 63 ? -10.961 -23.844 -25.484 1 98.25 63 LEU B C 1
ATOM 3846 O O . LEU B 1 63 ? -11.945 -23.156 -25.188 1 98.25 63 LEU B O 1
ATOM 3850 N N . ASP B 1 64 ? -9.75 -23.391 -25.234 1 97.06 64 ASP B N 1
ATOM 3851 C CA . ASP B 1 64 ? -9.477 -22.156 -24.484 1 97.06 64 ASP B CA 1
ATOM 3852 C C . ASP B 1 64 ? -10.086 -20.953 -25.188 1 97.06 64 ASP B C 1
ATOM 3854 O O . ASP B 1 64 ? -10.633 -20.062 -24.531 1 97.06 64 ASP B O 1
ATOM 3858 N N . ASP B 1 65 ? -10.008 -20.906 -26.453 1 95.81 65 ASP B N 1
ATOM 3859 C CA . ASP B 1 65 ? -10.453 -19.766 -27.25 1 95.81 65 ASP B CA 1
ATOM 3860 C C . ASP B 1 65 ? -11.969 -19.609 -27.188 1 95.81 65 ASP B C 1
ATOM 3862 O O . ASP B 1 65 ? -12.508 -18.547 -27.531 1 95.81 65 ASP B O 1
ATOM 3866 N N . LYS B 1 66 ? -12.664 -20.656 -26.719 1 96.88 66 LYS B N 1
ATOM 3867 C CA . LYS B 1 66 ? -14.125 -20.625 -26.672 1 96.88 66 LYS B CA 1
ATOM 3868 C C . LYS B 1 66 ? -14.617 -20.062 -25.344 1 96.88 66 LYS B C 1
ATOM 3870 O O . LYS B 1 66 ? -15.805 -19.781 -25.188 1 96.88 66 LYS B O 1
ATOM 3875 N N . ILE B 1 67 ? -13.695 -19.969 -24.438 1 97.31 67 ILE B N 1
ATOM 3876 C CA . ILE B 1 67 ? -14.039 -19.297 -23.188 1 97.31 67 ILE B CA 1
ATOM 3877 C C . ILE B 1 67 ? -13.797 -17.797 -23.312 1 97.31 67 ILE B C 1
ATOM 3879 O O . ILE B 1 67 ? -12.672 -17.328 -23.156 1 97.31 67 ILE B O 1
ATOM 3883 N N . VAL B 1 68 ? -14.883 -17 -23.469 1 94.25 68 VAL B N 1
ATOM 3884 C CA . VAL B 1 68 ? -14.711 -15.672 -24.047 1 94.25 68 VAL B CA 1
ATOM 3885 C C . VAL B 1 68 ? -15.18 -14.617 -23.047 1 94.25 68 VAL B C 1
ATOM 3887 O O . VAL B 1 68 ? -14.898 -13.43 -23.219 1 94.25 68 VAL B O 1
ATOM 3890 N N . LEU B 1 69 ? -15.922 -15.07 -22.062 1 93.81 69 LEU B N 1
ATOM 3891 C CA . LEU B 1 69 ? -16.516 -14.055 -21.188 1 93.81 69 LEU B CA 1
ATOM 3892 C C . LEU B 1 69 ? -15.477 -13.461 -20.25 1 93.81 69 LEU B C 1
ATOM 3894 O O . LEU B 1 69 ? -14.617 -14.172 -19.734 1 93.81 69 LEU B O 1
ATOM 3898 N N . ASP B 1 70 ? -15.656 -12.234 -20 1 94.69 70 ASP B N 1
ATOM 3899 C CA . ASP B 1 70 ? -14.719 -11.375 -19.281 1 94.69 70 ASP B CA 1
ATOM 3900 C C . ASP B 1 70 ? -14.711 -11.711 -17.797 1 94.69 70 ASP B C 1
ATOM 3902 O O . ASP B 1 70 ? -15.727 -12.148 -17.234 1 94.69 70 ASP B O 1
ATOM 3906 N N . VAL B 1 71 ? -13.594 -11.469 -17.125 1 96.31 71 VAL B N 1
ATOM 3907 C CA . VAL B 1 71 ? -13.461 -11.672 -15.68 1 96.31 71 VAL B CA 1
ATOM 3908 C C . VAL B 1 71 ? -14.43 -10.758 -14.938 1 96.31 71 VAL B C 1
ATOM 3910 O O . VAL B 1 71 ? -14.961 -11.125 -13.891 1 96.31 71 VAL B O 1
ATOM 3913 N N . PHE B 1 72 ? -14.727 -9.547 -15.43 1 94.62 72 PHE B N 1
ATOM 3914 C CA . PHE B 1 72 ? -15.641 -8.578 -14.836 1 94.62 72 PHE B CA 1
ATOM 3915 C C . PHE B 1 72 ? -17.078 -8.859 -15.266 1 94.62 72 PHE B C 1
ATOM 3917 O O . PHE B 1 72 ? -17.594 -8.203 -16.172 1 94.62 72 PHE B O 1
ATOM 3924 N N . GLN B 1 73 ? -17.609 -9.742 -14.578 1 94.69 73 GLN B N 1
ATOM 3925 C CA . GLN B 1 73 ? -18.953 -10.258 -14.805 1 94.69 73 GLN B CA 1
ATOM 3926 C C . GLN B 1 73 ? -19.734 -10.359 -13.5 1 94.69 73 GLN B C 1
ATOM 3928 O O . GLN B 1 73 ? -19.562 -9.531 -12.602 1 94.69 73 GLN B O 1
ATOM 3933 N N . THR B 1 74 ? -20.672 -11.312 -13.523 1 91.19 74 THR B N 1
ATOM 3934 C CA . THR B 1 74 ? -21.359 -11.523 -12.258 1 91.19 74 THR B CA 1
ATOM 3935 C C . THR B 1 74 ? -20.375 -11.977 -11.18 1 91.19 74 THR B C 1
ATOM 3937 O O . THR B 1 74 ? -19.453 -12.742 -11.461 1 91.19 74 THR B O 1
ATOM 3940 N N . GLY B 1 75 ? -20.594 -11.562 -10.031 1 92.81 75 GLY B N 1
ATOM 3941 C CA . GLY B 1 75 ? -19.641 -11.766 -8.953 1 92.81 75 GLY B CA 1
ATOM 3942 C C . GLY B 1 75 ? -19.484 -13.227 -8.562 1 92.81 75 GLY B C 1
ATOM 3943 O O . GLY B 1 75 ? -18.422 -13.625 -8.07 1 92.81 75 GLY B O 1
ATOM 3944 N N . SER B 1 76 ? -20.5 -14.008 -8.797 1 94.19 76 SER B N 1
ATOM 3945 C CA . SER B 1 76 ? -20.453 -15.422 -8.461 1 94.19 76 SER B CA 1
ATOM 3946 C C . SER B 1 76 ? -19.688 -16.219 -9.508 1 94.19 76 SER B C 1
ATOM 3948 O O . SER B 1 76 ? -19.359 -17.391 -9.289 1 94.19 76 SER B O 1
ATOM 3950 N N . GLY B 1 77 ? -19.453 -15.641 -10.648 1 95.44 77 GLY B N 1
ATOM 3951 C CA . GLY B 1 77 ? -18.766 -16.344 -11.734 1 95.44 77 GLY B CA 1
ATOM 3952 C C . GLY B 1 77 ? -19.719 -17.156 -12.602 1 95.44 77 GLY B C 1
ATOM 3953 O O . GLY B 1 77 ? -19.281 -18.078 -13.305 1 95.44 77 GLY B O 1
ATOM 3954 N N . THR B 1 78 ? -21 -16.781 -12.523 1 95.56 78 THR B N 1
ATOM 3955 C CA . THR B 1 78 ? -22 -17.5 -13.305 1 95.56 78 THR B CA 1
ATOM 3956 C C . THR B 1 78 ? -21.672 -17.422 -14.797 1 95.56 78 THR B C 1
ATOM 3958 O O . THR B 1 78 ? -21.906 -18.375 -15.531 1 95.56 78 THR B O 1
ATOM 3961 N N . GLY B 1 79 ? -21.156 -16.297 -15.203 1 95.31 79 GLY B N 1
ATOM 3962 C CA . GLY B 1 79 ? -20.766 -16.172 -16.594 1 95.31 79 GLY B CA 1
ATOM 3963 C C . GLY B 1 79 ? -19.734 -17.219 -17.016 1 95.31 79 GLY B C 1
ATOM 3964 O O . GLY B 1 79 ? -19.891 -17.844 -18.062 1 95.31 79 GLY B O 1
ATOM 3965 N N . LEU B 1 80 ? -18.719 -17.406 -16.219 1 96.69 80 LEU B N 1
ATOM 3966 C CA . LEU B 1 80 ? -17.703 -18.422 -16.484 1 96.69 80 LEU B CA 1
ATOM 3967 C C . LEU B 1 80 ? -18.312 -19.812 -16.5 1 96.69 80 LEU B C 1
ATOM 3969 O O . LEU B 1 80 ? -18.062 -20.609 -17.406 1 96.69 80 LEU B O 1
ATOM 3973 N N . ASN B 1 81 ? -19.094 -20.109 -15.492 1 97.94 81 ASN B N 1
ATOM 3974 C CA . ASN B 1 81 ? -19.75 -21.406 -15.391 1 97.94 81 ASN B CA 1
ATOM 3975 C C . ASN B 1 81 ? -20.609 -21.703 -16.609 1 97.94 81 ASN B C 1
ATOM 3977 O O . ASN B 1 81 ? -20.5 -22.781 -17.203 1 97.94 81 ASN B O 1
ATOM 3981 N N . MET B 1 82 ? -21.406 -20.781 -17.016 1 97.19 82 MET B N 1
ATOM 3982 C CA . MET B 1 82 ? -22.312 -20.953 -18.141 1 97.19 82 MET B CA 1
ATOM 3983 C C . MET B 1 82 ? -21.547 -21.078 -19.453 1 97.19 82 MET B C 1
ATOM 3985 O O . MET B 1 82 ? -21.891 -21.891 -20.312 1 97.19 82 MET B O 1
ATOM 3989 N N . ASN B 1 83 ? -20.547 -20.266 -19.562 1 97.75 83 ASN B N 1
ATOM 3990 C CA . ASN B 1 83 ? -19.703 -20.359 -20.75 1 97.75 83 ASN B CA 1
ATOM 3991 C C . ASN B 1 83 ? -19.078 -21.734 -20.891 1 97.75 83 ASN B C 1
ATOM 3993 O O . ASN B 1 83 ? -19.156 -22.359 -21.953 1 97.75 83 ASN B O 1
ATOM 3997 N N . VAL B 1 84 ? -18.562 -22.25 -19.859 1 98.44 84 VAL B N 1
ATOM 3998 C CA . VAL B 1 84 ? -17.922 -23.562 -19.844 1 98.44 84 VAL B CA 1
ATOM 3999 C C . VAL B 1 84 ? -18.953 -24.641 -20.125 1 98.44 84 VAL B C 1
ATOM 4001 O O . VAL B 1 84 ? -18.734 -25.547 -20.938 1 98.44 84 VAL B O 1
ATOM 4004 N N . ASN B 1 85 ? -20.094 -24.531 -19.469 1 98.56 85 ASN B N 1
ATOM 4005 C CA . ASN B 1 85 ? -21.172 -25.484 -19.688 1 98.56 85 ASN B CA 1
ATOM 4006 C C . ASN B 1 85 ? -21.562 -25.547 -21.156 1 98.56 85 ASN B C 1
ATOM 4008 O O . ASN B 1 85 ? -21.734 -26.641 -21.719 1 98.56 85 ASN B O 1
ATOM 4012 N N . GLU B 1 86 ? -21.734 -24.422 -21.75 1 98.25 86 GLU B N 1
ATOM 4013 C CA . GLU B 1 86 ? -22.172 -24.344 -23.141 1 98.25 86 GLU B CA 1
ATOM 4014 C C . GLU B 1 86 ? -21.125 -24.953 -24.078 1 98.25 86 GLU B C 1
ATOM 4016 O O . GLU B 1 86 ? -21.469 -25.688 -25 1 98.25 86 GLU B O 1
ATOM 4021 N N . VAL B 1 87 ? -19.906 -24.609 -23.844 1 98.44 87 VAL B N 1
ATOM 4022 C CA . VAL B 1 87 ? -18.828 -25.109 -24.688 1 98.44 87 VAL B CA 1
ATOM 4023 C C . VAL B 1 87 ? -18.734 -26.625 -24.562 1 98.44 87 VAL B C 1
ATOM 4025 O O . VAL B 1 87 ? -18.672 -27.344 -25.562 1 98.44 87 VAL B O 1
ATOM 4028 N N . ILE B 1 88 ? -18.797 -27.188 -23.328 1 98.69 88 ILE B N 1
ATOM 4029 C CA . ILE B 1 88 ? -18.719 -28.625 -23.094 1 98.69 88 ILE B CA 1
ATOM 4030 C C . ILE B 1 88 ? -19.938 -29.312 -23.703 1 98.69 88 ILE B C 1
ATOM 4032 O O . ILE B 1 88 ? -19.812 -30.359 -24.328 1 98.69 88 ILE B O 1
ATOM 4036 N N . ALA B 1 89 ? -21.094 -28.688 -23.484 1 98.62 89 ALA B N 1
ATOM 4037 C CA . ALA B 1 89 ? -22.328 -29.281 -24.031 1 98.62 89 ALA B CA 1
ATOM 4038 C C . ALA B 1 89 ? -22.234 -29.406 -25.547 1 98.62 89 ALA B C 1
ATOM 4040 O O . ALA B 1 89 ? -22.609 -30.438 -26.109 1 98.62 89 ALA B O 1
ATOM 4041 N N . GLU B 1 90 ? -21.781 -28.391 -26.188 1 97.88 90 GLU B N 1
ATOM 4042 C CA . GLU B 1 90 ? -21.672 -28.375 -27.641 1 97.88 90 GLU B CA 1
ATOM 4043 C C . GLU B 1 90 ? -20.719 -29.469 -28.125 1 97.88 90 GLU B C 1
ATOM 4045 O O . GLU B 1 90 ? -21.062 -30.25 -29.016 1 97.88 90 GLU B O 1
ATOM 4050 N N . VAL B 1 91 ? -19.594 -29.547 -27.562 1 98.38 91 VAL B N 1
ATOM 4051 C CA . VAL B 1 91 ? -18.578 -30.5 -27.984 1 98.38 91 VAL B CA 1
ATOM 4052 C C . VAL B 1 91 ? -19.031 -31.922 -27.641 1 98.38 91 VAL B C 1
ATOM 4054 O O . VAL B 1 91 ? -18.875 -32.844 -28.438 1 98.38 91 VAL B O 1
ATOM 4057 N N . ALA B 1 92 ? -19.594 -32.094 -26.469 1 98.62 92 ALA B N 1
ATOM 4058 C CA . ALA B 1 92 ? -20.078 -33.406 -26.031 1 98.62 92 ALA B CA 1
ATOM 4059 C C . ALA B 1 92 ? -21.188 -33.906 -26.953 1 98.62 92 ALA B C 1
ATOM 4061 O O . ALA B 1 92 ? -21.266 -35.125 -27.25 1 98.62 92 ALA B O 1
ATOM 4062 N N . SER B 1 93 ? -22.078 -33.031 -27.328 1 98.31 93 SER B N 1
ATOM 4063 C CA . SER B 1 93 ? -23.125 -33.406 -28.266 1 98.31 93 SER B CA 1
ATOM 4064 C C . SER B 1 93 ? -22.562 -33.938 -29.562 1 98.31 93 SER B C 1
ATOM 4066 O O . SER B 1 93 ? -23.094 -34.906 -30.141 1 98.31 93 SER B O 1
ATOM 4068 N N . SER B 1 94 ? -21.5 -33.344 -30 1 97.44 94 SER B N 1
ATOM 4069 C CA . SER B 1 94 ? -20.859 -33.812 -31.219 1 97.44 94 SER B CA 1
ATOM 4070 C C . SER B 1 94 ? -20.234 -35.188 -31.031 1 97.44 94 SER B C 1
ATOM 4072 O O . SER B 1 94 ? -20.25 -36.031 -31.953 1 97.44 94 SER B O 1
ATOM 4074 N N . TYR B 1 95 ? -19.75 -35.531 -29.906 1 96.38 95 TYR B N 1
ATOM 4075 C CA . TYR B 1 95 ? -19.125 -36.812 -29.625 1 96.38 95 TYR B CA 1
ATOM 4076 C C . TYR B 1 95 ? -20.172 -37.906 -29.516 1 96.38 95 TYR B C 1
ATOM 4078 O O . TYR B 1 95 ? -19.953 -39.031 -29.984 1 96.38 95 TYR B O 1
ATOM 4086 N N . SER B 1 96 ? -21.281 -37.625 -28.875 1 94.75 96 SER B N 1
ATOM 4087 C CA . SER B 1 96 ? -22.266 -38.656 -28.547 1 94.75 96 SER B CA 1
ATOM 4088 C C . SER B 1 96 ? -23.344 -38.719 -29.625 1 94.75 96 SER B C 1
ATOM 4090 O O . SER B 1 96 ? -24.125 -39.688 -29.672 1 94.75 96 SER B O 1
ATOM 4092 N N . ASN B 1 97 ? -23.5 -37.688 -30.453 1 95.31 97 ASN B N 1
ATOM 4093 C CA . ASN B 1 97 ? -24.625 -37.531 -31.359 1 95.31 97 ASN B CA 1
ATOM 4094 C C . ASN B 1 97 ? -25.953 -37.469 -30.609 1 95.31 97 ASN B C 1
ATOM 4096 O O . ASN B 1 97 ? -26.984 -37.938 -31.109 1 95.31 97 ASN B O 1
ATOM 4100 N N . LEU B 1 98 ? -25.875 -37.094 -29.344 1 96.69 98 LEU B N 1
ATOM 4101 C CA . LEU B 1 98 ? -27.031 -36.812 -28.5 1 96.69 98 LEU B CA 1
ATOM 4102 C C . LEU B 1 98 ? -27.062 -35.344 -28.094 1 96.69 98 LEU B C 1
ATOM 4104 O O . LEU B 1 98 ? -26.016 -34.688 -28.094 1 96.69 98 LEU B O 1
ATOM 4108 N N . LYS B 1 99 ? -28.312 -34.938 -27.844 1 96.5 99 LYS B N 1
ATOM 4109 C CA . LYS B 1 99 ? -28.422 -33.562 -27.344 1 96.5 99 LYS B CA 1
ATOM 4110 C C . LYS B 1 99 ? -27.984 -33.469 -25.875 1 96.5 99 LYS B C 1
ATOM 4112 O O . LYS B 1 99 ? -28.656 -34.031 -25 1 96.5 99 LYS B O 1
ATOM 4117 N N . VAL B 1 100 ? -26.891 -32.875 -25.641 1 98.19 100 VAL B N 1
ATOM 4118 C CA . VAL B 1 100 ? -26.391 -32.625 -24.297 1 98.19 100 VAL B CA 1
ATOM 4119 C C . VAL B 1 100 ? -26.734 -31.203 -23.875 1 98.19 100 VAL B C 1
ATOM 4121 O O . VAL B 1 100 ? -26.344 -30.25 -24.547 1 98.19 100 VAL B O 1
ATOM 4124 N N . HIS B 1 101 ? -27.469 -31.047 -22.844 1 97.75 101 HIS B N 1
ATOM 4125 C CA . HIS B 1 101 ? -27.906 -29.734 -22.391 1 97.75 101 HIS B CA 1
ATOM 4126 C C . HIS B 1 101 ? -26.922 -29.141 -21.391 1 97.75 101 HIS B C 1
ATOM 4128 O O . HIS B 1 101 ? -26.469 -29.828 -20.469 1 97.75 101 HIS B O 1
ATOM 4134 N N . PRO B 1 102 ? -26.531 -27.875 -21.562 1 97.81 102 PRO B N 1
ATOM 4135 C CA . PRO B 1 102 ? -25.547 -27.25 -20.672 1 97.81 102 PRO B CA 1
ATOM 4136 C C . PRO B 1 102 ? -25.969 -27.297 -19.203 1 97.81 102 PRO B C 1
ATOM 4138 O O . PRO B 1 102 ? -25.141 -27.594 -18.344 1 97.81 102 PRO B O 1
ATOM 4141 N N . ASN B 1 103 ? -27.234 -27.047 -18.875 1 95.56 103 ASN B N 1
ATOM 4142 C CA . ASN B 1 103 ? -27.703 -26.969 -17.5 1 95.56 103 ASN B CA 1
ATOM 4143 C C . ASN B 1 103 ? -28.141 -28.328 -16.969 1 95.56 103 ASN B C 1
ATOM 4145 O O . ASN B 1 103 ? -27.719 -28.75 -15.891 1 95.56 103 ASN B O 1
ATOM 4149 N N . ASP B 1 104 ? -28.922 -29.094 -17.75 1 96.44 104 ASP B N 1
ATOM 4150 C CA . ASP B 1 104 ? -29.578 -30.312 -17.281 1 96.44 104 ASP B CA 1
ATOM 4151 C C . ASP B 1 104 ? -28.578 -31.484 -17.219 1 96.44 104 ASP B C 1
ATOM 4153 O O . ASP B 1 104 ? -28.797 -32.438 -16.484 1 96.44 104 ASP B O 1
ATOM 4157 N N . HIS B 1 105 ? -27.516 -31.359 -18 1 98.25 105 HIS B N 1
ATOM 4158 C CA . HIS B 1 105 ? -26.562 -32.469 -18.062 1 98.25 105 HIS B CA 1
ATOM 4159 C C . HIS B 1 105 ? -25.188 -32.062 -17.547 1 98.25 105 HIS B C 1
ATOM 4161 O O . HIS B 1 105 ? -24.75 -32.531 -16.516 1 98.25 105 HIS B O 1
ATOM 4167 N N . VAL B 1 106 ? -24.562 -31.062 -18.141 1 98.69 106 VAL B N 1
ATOM 4168 C CA . VAL B 1 106 ? -23.203 -30.672 -17.797 1 98.69 106 VAL B CA 1
ATOM 4169 C C . VAL B 1 106 ? -23.188 -30.094 -16.375 1 98.69 106 VAL B C 1
ATOM 4171 O O . VAL B 1 106 ? -22.281 -30.406 -15.602 1 98.69 106 VAL B O 1
ATOM 4174 N N . ASN B 1 107 ? -24.203 -29.281 -16.016 1 98.12 107 ASN B N 1
ATOM 4175 C CA . ASN B 1 107 ? -24.266 -28.594 -14.734 1 98.12 107 ASN B CA 1
ATOM 4176 C C . ASN B 1 107 ? -25.125 -29.375 -13.727 1 98.12 107 ASN B C 1
ATOM 4178 O O . ASN B 1 107 ? -25.547 -28.812 -12.711 1 98.12 107 ASN B O 1
ATOM 4182 N N . PHE B 1 108 ? -25.422 -30.594 -14.008 1 97.81 108 PHE B N 1
ATOM 4183 C CA . PHE B 1 108 ? -26.312 -31.375 -13.156 1 97.81 108 PHE B CA 1
ATOM 4184 C C . PHE B 1 108 ? -25.781 -31.422 -11.727 1 97.81 108 PHE B C 1
ATOM 4186 O O . PHE B 1 108 ? -24.625 -31.797 -11.508 1 97.81 108 PHE B O 1
ATOM 4193 N N . GLY B 1 109 ? -26.641 -31.031 -10.797 1 96.12 109 GLY B N 1
ATOM 4194 C CA . GLY B 1 109 ? -26.297 -31.094 -9.383 1 96.12 109 GLY B CA 1
ATOM 4195 C C . GLY B 1 109 ? -25.375 -29.953 -8.945 1 96.12 109 GLY B C 1
ATOM 4196 O O . GLY B 1 109 ? -24.781 -30.016 -7.871 1 96.12 109 GLY B O 1
ATOM 4197 N N . GLN B 1 110 ? -25.219 -28.984 -9.812 1 97.56 110 GLN B N 1
ATOM 4198 C CA . GLN B 1 110 ? -24.281 -27.906 -9.57 1 97.56 110 GLN B CA 1
ATOM 4199 C C . GLN B 1 110 ? -24.984 -26.547 -9.586 1 97.56 110 GLN B C 1
ATOM 4201 O O . GLN B 1 110 ? -26.062 -26.406 -10.172 1 97.56 110 GLN B O 1
ATOM 4206 N N . SER B 1 111 ? -24.453 -25.609 -8.844 1 96.81 111 SER B N 1
ATOM 4207 C CA . SER B 1 111 ? -24.719 -24.188 -8.945 1 96.81 111 SER B CA 1
ATOM 4208 C C . SER B 1 111 ? -23.438 -23.391 -9.211 1 96.81 111 SER B C 1
ATOM 4210 O O . SER B 1 111 ? -22.344 -23.875 -8.914 1 96.81 111 SER B O 1
ATOM 4212 N N . SER B 1 112 ? -23.562 -22.219 -9.852 1 96.94 112 SER B N 1
ATOM 4213 C CA . SER B 1 112 ? -22.375 -21.375 -9.992 1 96.94 112 SER B CA 1
ATOM 4214 C C . SER B 1 112 ? -21.766 -21.047 -8.633 1 96.94 112 SER B C 1
ATOM 4216 O O . SER B 1 112 ? -20.547 -20.891 -8.516 1 96.94 112 SER B O 1
ATOM 4218 N N . ASN B 1 113 ? -22.578 -21.047 -7.523 1 96.12 113 ASN B N 1
ATOM 4219 C CA . ASN B 1 113 ? -22.172 -20.609 -6.191 1 96.12 113 ASN B CA 1
ATOM 4220 C C . ASN B 1 113 ? -21.234 -21.625 -5.531 1 96.12 113 ASN B C 1
ATOM 4222 O O . ASN B 1 113 ? -20.469 -21.266 -4.637 1 96.12 113 ASN B O 1
ATOM 4226 N N . ASP B 1 114 ? -21.328 -22.859 -5.926 1 97.38 114 ASP B N 1
ATOM 4227 C CA . ASP B 1 114 ? -20.406 -23.859 -5.367 1 97.38 114 ASP B CA 1
ATOM 4228 C C . ASP B 1 114 ? -19.375 -24.297 -6.406 1 97.38 114 ASP B C 1
ATOM 4230 O O . ASP B 1 114 ? -18.281 -24.719 -6.059 1 97.38 114 ASP B O 1
ATOM 4234 N N . THR B 1 115 ? -19.641 -24.172 -7.664 1 98.25 115 THR B N 1
ATOM 4235 C CA . THR B 1 115 ? -18.797 -24.672 -8.742 1 98.25 115 THR B CA 1
ATOM 4236 C C . THR B 1 115 ? -17.609 -23.734 -8.977 1 98.25 115 THR B C 1
ATOM 4238 O O . THR B 1 115 ? -16.453 -24.172 -8.984 1 98.25 115 THR B O 1
ATOM 4241 N N . VAL B 1 116 ? -17.859 -22.438 -9.125 1 98.44 116 VAL B N 1
ATOM 4242 C CA . VAL B 1 116 ? -16.797 -21.516 -9.523 1 98.44 116 VAL B CA 1
ATOM 4243 C C . VAL B 1 116 ? -15.812 -21.328 -8.375 1 98.44 116 VAL B C 1
ATOM 4245 O O . VAL B 1 116 ? -14.602 -21.406 -8.57 1 98.44 116 VAL B O 1
ATOM 4248 N N . PRO B 1 117 ? -16.266 -21.156 -7.109 1 98.25 117 PRO B N 1
ATOM 4249 C CA . PRO B 1 117 ? -15.281 -21.094 -6.02 1 98.25 117 PRO B CA 1
ATOM 4250 C C . PRO B 1 117 ? -14.477 -22.375 -5.883 1 98.25 117 PRO B C 1
ATOM 4252 O O . PRO B 1 117 ? -13.305 -22.344 -5.488 1 98.25 117 PRO B O 1
ATOM 4255 N N . THR B 1 118 ? -15.07 -23.531 -6.141 1 98.75 118 THR B N 1
ATOM 4256 C CA . THR B 1 118 ? -14.336 -24.797 -6.145 1 98.75 118 THR B CA 1
ATOM 4257 C C . THR B 1 118 ? -13.234 -24.766 -7.203 1 98.75 118 THR B C 1
ATOM 4259 O O . THR B 1 118 ? -12.078 -25.062 -6.906 1 98.75 118 THR B O 1
ATOM 4262 N N . ALA B 1 119 ? -13.57 -24.391 -8.383 1 98.81 119 ALA B N 1
ATOM 4263 C CA . ALA B 1 119 ? -12.617 -24.359 -9.492 1 98.81 119 ALA B CA 1
ATOM 4264 C C . ALA B 1 119 ? -11.469 -23.391 -9.195 1 98.81 119 ALA B C 1
ATOM 4266 O O . ALA B 1 119 ? -10.312 -23.672 -9.5 1 98.81 119 ALA B O 1
ATOM 4267 N N . ILE B 1 120 ? -11.805 -22.234 -8.656 1 98.69 120 ILE B N 1
ATOM 4268 C CA . ILE B 1 120 ? -10.797 -21.234 -8.344 1 98.69 120 ILE B CA 1
ATOM 4269 C C . ILE B 1 120 ? -9.805 -21.797 -7.328 1 98.69 120 ILE B C 1
ATOM 4271 O O . ILE B 1 120 ? -8.594 -21.609 -7.465 1 98.69 120 ILE B O 1
ATOM 4275 N N . ARG B 1 121 ? -10.297 -22.484 -6.344 1 98.81 121 ARG B N 1
ATOM 4276 C CA . ARG B 1 121 ? -9.422 -23.047 -5.324 1 98.81 121 ARG B CA 1
ATOM 4277 C C . ARG B 1 121 ? -8.562 -24.172 -5.91 1 98.81 121 ARG B C 1
ATOM 4279 O O . ARG B 1 121 ? -7.379 -24.281 -5.582 1 98.81 121 ARG B O 1
ATOM 4286 N N . ILE B 1 122 ? -9.109 -24.969 -6.785 1 98.88 122 ILE B N 1
ATOM 4287 C CA . ILE B 1 122 ? -8.336 -25.984 -7.477 1 98.88 122 ILE B CA 1
ATOM 4288 C C . ILE B 1 122 ? -7.215 -25.344 -8.273 1 98.88 122 ILE B C 1
ATOM 4290 O O . ILE B 1 122 ? -6.062 -25.766 -8.211 1 98.88 122 ILE B O 1
ATOM 4294 N N . ALA B 1 123 ? -7.559 -24.297 -9 1 98.81 123 ALA B N 1
ATOM 4295 C CA . ALA B 1 123 ? -6.582 -23.578 -9.82 1 98.81 123 ALA B CA 1
ATOM 4296 C C . ALA B 1 123 ? -5.469 -23 -8.953 1 98.81 123 ALA B C 1
ATOM 4298 O O . ALA B 1 123 ? -4.289 -23.109 -9.281 1 98.81 123 ALA B O 1
ATOM 4299 N N . ALA B 1 124 ? -5.852 -22.375 -7.883 1 98.81 124 ALA B N 1
ATOM 4300 C CA . ALA B 1 124 ? -4.883 -21.75 -6.988 1 98.81 124 ALA B CA 1
ATOM 4301 C C . ALA B 1 124 ? -3.906 -22.766 -6.422 1 98.81 124 ALA B C 1
ATOM 4303 O O . ALA B 1 124 ? -2.689 -22.578 -6.484 1 98.81 124 ALA B O 1
ATOM 4304 N N . VAL B 1 125 ? -4.445 -23.859 -5.91 1 98.88 125 VAL B N 1
ATOM 4305 C CA . VAL B 1 125 ? -3.609 -24.891 -5.309 1 98.88 125 VAL B CA 1
ATOM 4306 C C . VAL B 1 125 ? -2.684 -25.484 -6.367 1 98.88 125 VAL B C 1
ATOM 4308 O O . VAL B 1 125 ? -1.492 -25.688 -6.121 1 98.88 125 VAL B O 1
ATOM 4311 N N . ALA B 1 126 ? -3.221 -25.734 -7.488 1 98.75 126 ALA B N 1
ATOM 4312 C CA . ALA B 1 126 ? -2.422 -26.328 -8.562 1 98.75 126 ALA B CA 1
ATOM 4313 C C . ALA B 1 126 ? -1.29 -25.391 -8.977 1 98.75 126 ALA B C 1
ATOM 4315 O O . ALA B 1 126 ? -0.148 -25.828 -9.148 1 98.75 126 ALA B O 1
ATOM 4316 N N . GLU B 1 127 ? -1.621 -24.141 -9.141 1 98.06 127 GLU B N 1
ATOM 4317 C CA . GLU B 1 127 ? -0.615 -23.172 -9.57 1 98.06 127 GLU B CA 1
ATOM 4318 C C . GLU B 1 127 ? 0.481 -23.016 -8.516 1 98.06 127 GLU B C 1
ATOM 4320 O O . GLU B 1 127 ? 1.667 -22.969 -8.852 1 98.06 127 GLU B O 1
ATOM 4325 N N . VAL B 1 128 ? 0.118 -22.938 -7.301 1 98.75 128 VAL B N 1
ATOM 4326 C CA . VAL B 1 128 ? 1.087 -22.781 -6.219 1 98.75 128 VAL B CA 1
ATOM 4327 C C . VAL B 1 128 ? 1.974 -24.031 -6.141 1 98.75 128 VAL B C 1
ATOM 4329 O O . VAL B 1 128 ? 3.199 -23.922 -6.055 1 98.75 128 VAL B O 1
ATOM 4332 N N . THR B 1 129 ? 1.369 -25.141 -6.211 1 98.56 129 THR B N 1
ATOM 4333 C CA . THR B 1 129 ? 2.088 -26.406 -6.055 1 98.56 129 THR B CA 1
ATOM 4334 C C . THR B 1 129 ? 3.037 -26.641 -7.227 1 98.56 129 THR B C 1
ATOM 4336 O O . THR B 1 129 ? 4.172 -27.078 -7.035 1 98.56 129 THR B O 1
ATOM 4339 N N . ASN B 1 130 ? 2.633 -26.312 -8.375 1 97.88 130 ASN B N 1
ATOM 4340 C CA . ASN B 1 130 ? 3.375 -26.703 -9.57 1 97.88 130 ASN B CA 1
ATOM 4341 C C . ASN B 1 130 ? 4.336 -25.609 -10.023 1 97.88 130 ASN B C 1
ATOM 4343 O O . ASN B 1 130 ? 5.297 -25.875 -10.75 1 97.88 130 ASN B O 1
ATOM 4347 N N . ARG B 1 131 ? 4.094 -24.422 -9.617 1 97.94 131 ARG B N 1
ATOM 4348 C CA . ARG B 1 131 ? 4.918 -23.328 -10.141 1 97.94 131 ARG B CA 1
ATOM 4349 C C . ARG B 1 131 ? 5.629 -22.594 -9.016 1 97.94 131 ARG B C 1
ATOM 4351 O O . ARG B 1 131 ? 6.855 -22.469 -9.023 1 97.94 131 ARG B O 1
ATOM 4358 N N . LEU B 1 132 ? 4.887 -22.141 -8.023 1 98.75 132 LEU B N 1
ATOM 4359 C CA . LEU B 1 132 ? 5.445 -21.25 -7.008 1 98.75 132 LEU B CA 1
ATOM 4360 C C . LEU B 1 132 ? 6.402 -22.016 -6.09 1 98.75 132 LEU B C 1
ATOM 4362 O O . LEU B 1 132 ? 7.512 -21.547 -5.824 1 98.75 132 LEU B O 1
ATOM 4366 N N . LEU B 1 133 ? 5.945 -23.188 -5.594 1 98.75 133 LEU B N 1
ATOM 4367 C CA . LEU B 1 133 ? 6.754 -23.906 -4.617 1 98.75 133 LEU B CA 1
ATOM 4368 C C . LEU B 1 133 ? 8.102 -24.312 -5.215 1 98.75 133 LEU B C 1
ATOM 4370 O O . LEU B 1 133 ? 9.141 -24.109 -4.594 1 98.75 133 LEU B O 1
ATOM 4374 N N . PRO B 1 134 ? 8.141 -24.828 -6.422 1 98.69 134 PRO B N 1
ATOM 4375 C CA . PRO B 1 134 ? 9.445 -25.125 -7.023 1 98.69 134 PRO B CA 1
ATOM 4376 C C . PRO B 1 134 ? 10.297 -23.875 -7.207 1 98.69 134 PRO B C 1
ATOM 4378 O O . PRO B 1 134 ? 11.516 -23.922 -7.008 1 98.69 134 PRO B O 1
ATOM 4381 N N . ALA B 1 135 ? 9.703 -22.781 -7.594 1 98.69 135 ALA B N 1
ATOM 4382 C CA . ALA B 1 135 ? 10.445 -21.531 -7.77 1 98.69 135 ALA B CA 1
ATOM 4383 C C . ALA B 1 135 ? 11.039 -21.047 -6.445 1 98.69 135 ALA B C 1
ATOM 4385 O O . ALA B 1 135 ? 12.172 -20.578 -6.402 1 98.69 135 ALA B O 1
ATOM 4386 N N . LEU B 1 136 ? 10.234 -21.156 -5.375 1 98.81 136 LEU B N 1
ATOM 4387 C CA . LEU B 1 136 ? 10.719 -20.812 -4.039 1 98.81 136 LEU B CA 1
ATOM 4388 C C . LEU B 1 136 ? 11.891 -21.703 -3.641 1 98.81 136 LEU B C 1
ATOM 4390 O O . LEU B 1 136 ? 12.891 -21.219 -3.115 1 98.81 136 LEU B O 1
ATOM 4394 N N . GLN B 1 137 ? 11.75 -22.953 -3.916 1 98.62 137 GLN B N 1
ATOM 4395 C CA . GLN B 1 137 ? 12.836 -23.875 -3.596 1 98.62 137 GLN B CA 1
ATOM 4396 C C . GLN B 1 137 ? 14.109 -23.531 -4.355 1 98.62 137 GLN B C 1
ATOM 4398 O O . GLN B 1 137 ? 15.211 -23.609 -3.811 1 98.62 137 GLN B O 1
ATOM 4403 N N . GLN B 1 138 ? 13.938 -23.172 -5.559 1 98.62 138 GLN B N 1
ATOM 4404 C CA . GLN B 1 138 ? 15.086 -22.812 -6.387 1 98.62 138 GLN B CA 1
ATOM 4405 C C . GLN B 1 138 ? 15.82 -21.609 -5.816 1 98.62 138 GLN B C 1
ATOM 4407 O O . GLN B 1 138 ? 17.047 -21.609 -5.715 1 98.62 138 GLN B O 1
ATOM 4412 N N . ILE B 1 139 ? 15.148 -20.547 -5.441 1 98.75 139 ILE B N 1
ATOM 4413 C CA . ILE B 1 139 ? 15.812 -19.344 -4.949 1 98.75 139 ILE B CA 1
ATOM 4414 C C . ILE B 1 139 ? 16.469 -19.641 -3.6 1 98.75 139 ILE B C 1
ATOM 4416 O O . ILE B 1 139 ? 17.547 -19.109 -3.299 1 98.75 139 ILE B O 1
ATOM 4420 N N . ILE B 1 140 ? 15.797 -20.469 -2.764 1 98.75 140 ILE B N 1
ATOM 4421 C CA . ILE B 1 140 ? 16.375 -20.875 -1.484 1 98.75 140 ILE B CA 1
ATOM 4422 C C . ILE B 1 140 ? 17.688 -21.609 -1.72 1 98.75 140 ILE B C 1
ATOM 4424 O O . ILE B 1 140 ? 18.703 -21.312 -1.081 1 98.75 140 ILE B O 1
ATOM 4428 N N . SER B 1 141 ? 17.656 -22.484 -2.678 1 98.75 141 SER B N 1
ATOM 4429 C CA . SER B 1 141 ? 18.859 -23.25 -3.008 1 98.75 141 SER B CA 1
ATOM 4430 C C . SER B 1 141 ? 19.969 -22.344 -3.537 1 98.75 141 SER B C 1
ATOM 4432 O O . SER B 1 141 ? 21.109 -22.453 -3.119 1 98.75 141 SER B O 1
ATOM 4434 N N . SER B 1 142 ? 19.625 -21.5 -4.445 1 98.69 142 SER B N 1
ATOM 4435 C CA . SER B 1 142 ? 20.594 -20.578 -5.023 1 98.69 142 SER B CA 1
ATOM 4436 C C . SER B 1 142 ? 21.234 -19.703 -3.953 1 98.69 142 SER B C 1
ATOM 4438 O O . SER B 1 142 ? 22.453 -19.531 -3.92 1 98.69 142 SER B O 1
ATOM 4440 N N . LEU B 1 143 ? 20.406 -19.109 -3.098 1 98.75 143 LEU B N 1
ATOM 4441 C CA . LEU B 1 143 ? 20.891 -18.25 -2.029 1 98.75 143 LEU B CA 1
ATOM 4442 C C . LEU B 1 143 ? 21.797 -19.016 -1.07 1 98.75 143 LEU B C 1
ATOM 4444 O O . LEU B 1 143 ? 22.844 -18.516 -0.665 1 98.75 143 LEU B O 1
ATOM 4448 N N . ASN B 1 144 ? 21.375 -20.219 -0.717 1 98.5 144 ASN B N 1
ATOM 4449 C CA . ASN B 1 144 ? 22.188 -21.031 0.18 1 98.5 144 ASN B CA 1
ATOM 4450 C C . ASN B 1 144 ? 23.531 -21.391 -0.448 1 98.5 144 ASN B C 1
ATOM 4452 O O . ASN B 1 144 ? 24.562 -21.359 0.225 1 98.5 144 ASN B O 1
ATOM 4456 N N . LYS B 1 145 ? 23.547 -21.781 -1.676 1 98.62 145 LYS B N 1
ATOM 4457 C CA . LYS B 1 145 ? 24.781 -22.094 -2.383 1 98.62 145 LYS B CA 1
ATOM 4458 C C . LYS B 1 145 ? 25.734 -20.906 -2.391 1 98.62 145 LYS B C 1
ATOM 4460 O O . LYS B 1 145 ? 26.922 -21.047 -2.104 1 98.62 145 LYS B O 1
ATOM 4465 N N . LYS B 1 146 ? 25.234 -19.75 -2.676 1 98.38 146 LYS B N 1
ATOM 4466 C CA . LYS B 1 146 ? 26.062 -18.547 -2.729 1 98.38 146 LYS B CA 1
ATOM 4467 C C . LYS B 1 146 ? 26.484 -18.109 -1.328 1 98.38 146 LYS B C 1
ATOM 4469 O O . LYS B 1 146 ? 27.578 -17.578 -1.139 1 98.38 146 LYS B O 1
ATOM 4474 N N . ALA B 1 147 ? 25.562 -18.297 -0.393 1 97.88 147 ALA B N 1
ATOM 4475 C CA . ALA B 1 147 ? 25.922 -18.016 0.995 1 97.88 147 ALA B CA 1
ATOM 4476 C C . ALA B 1 147 ? 27.141 -18.859 1.423 1 97.88 147 ALA B C 1
ATOM 4478 O O . ALA B 1 147 ? 28.031 -18.359 2.102 1 97.88 147 ALA B O 1
ATOM 4479 N N . GLU B 1 148 ? 27.156 -20.078 1.046 1 97.88 148 GLU B N 1
ATOM 4480 C CA . GLU B 1 148 ? 28.281 -20.953 1.353 1 97.88 148 GLU B CA 1
ATOM 4481 C C . GLU B 1 148 ? 29.531 -20.531 0.586 1 97.88 148 GLU B C 1
ATOM 4483 O O . GLU B 1 148 ? 30.625 -20.469 1.152 1 97.88 148 GLU B O 1
ATOM 4488 N N . GLU B 1 149 ? 29.375 -20.203 -0.657 1 97.88 149 GLU B N 1
ATOM 4489 C CA . GLU B 1 149 ? 30.484 -19.766 -1.5 1 97.88 149 GLU B CA 1
ATOM 4490 C C . GLU B 1 149 ? 31.172 -18.531 -0.924 1 97.88 149 GLU B C 1
ATOM 4492 O O . GLU B 1 149 ? 32.406 -18.406 -0.973 1 97.88 149 GLU B O 1
ATOM 4497 N N . TYR B 1 150 ? 30.375 -17.594 -0.396 1 97.69 150 TYR B N 1
ATOM 4498 C CA . TYR B 1 150 ? 30.906 -16.312 0.057 1 97.69 150 TYR B CA 1
ATOM 4499 C C . TYR B 1 150 ? 30.922 -16.234 1.578 1 97.69 150 TYR B C 1
ATOM 4501 O O . TYR B 1 150 ? 30.875 -15.148 2.152 1 97.69 150 TYR B O 1
ATOM 4509 N N . LYS B 1 151 ? 30.938 -17.391 2.275 1 95.94 151 LYS B N 1
ATOM 4510 C CA . LYS B 1 151 ? 30.859 -17.453 3.732 1 95.94 151 LYS B CA 1
ATOM 4511 C C . LYS B 1 151 ? 32.031 -16.734 4.383 1 95.94 151 LYS B C 1
ATOM 4513 O O . LYS B 1 151 ? 31.891 -16.203 5.492 1 95.94 151 LYS B O 1
ATOM 4518 N N . ASP B 1 152 ? 33.188 -16.547 3.604 1 94.56 152 ASP B N 1
ATOM 4519 C CA . ASP B 1 152 ? 34.375 -15.938 4.172 1 94.56 152 ASP B CA 1
ATOM 4520 C C . ASP B 1 152 ? 34.688 -14.602 3.506 1 94.56 152 ASP B C 1
ATOM 4522 O O . ASP B 1 152 ? 35.75 -14.039 3.701 1 94.56 152 ASP B O 1
ATOM 4526 N N . VAL B 1 153 ? 33.781 -14.094 2.697 1 95.75 153 VAL B N 1
ATOM 4527 C CA . VAL B 1 153 ? 34 -12.812 2.037 1 95.75 153 VAL B CA 1
ATOM 4528 C C . VAL B 1 153 ? 33.5 -11.68 2.943 1 95.75 153 VAL B C 1
ATOM 4530 O O . VAL B 1 153 ? 32.312 -11.445 3.064 1 95.75 153 VAL B O 1
ATOM 4533 N N . ILE B 1 154 ? 34.469 -10.992 3.508 1 93.06 154 ILE B N 1
ATOM 4534 C CA . ILE B 1 154 ? 34.188 -9.953 4.492 1 93.06 154 ILE B CA 1
ATOM 4535 C C . ILE B 1 154 ? 33.812 -8.656 3.779 1 93.06 154 ILE B C 1
ATOM 4537 O O . ILE B 1 154 ? 34.438 -8.289 2.775 1 93.06 154 ILE B O 1
ATOM 4541 N N . LYS B 1 155 ? 32.75 -7.992 4.262 1 93.62 155 LYS B N 1
ATOM 4542 C CA . LYS B 1 155 ? 32.312 -6.691 3.762 1 93.62 155 LYS B CA 1
ATOM 4543 C C . LYS B 1 155 ? 31.859 -5.781 4.902 1 93.62 155 LYS B C 1
ATOM 4545 O O . LYS B 1 155 ? 31.75 -6.227 6.047 1 93.62 155 LYS B O 1
ATOM 4550 N N . ALA B 1 156 ? 31.734 -4.551 4.605 1 91.31 156 ALA B N 1
ATOM 4551 C CA . ALA B 1 156 ? 31.25 -3.602 5.602 1 91.31 156 ALA B CA 1
ATOM 4552 C C . ALA B 1 156 ? 29.766 -3.85 5.91 1 91.31 156 ALA B C 1
ATOM 4554 O O . ALA B 1 156 ? 28.969 -4.047 5 1 91.31 156 ALA B O 1
ATOM 4555 N N . GLY B 1 157 ? 29.453 -4.012 7.172 1 91.25 157 GLY B N 1
ATOM 4556 C CA . GLY B 1 157 ? 28.062 -3.871 7.555 1 91.25 157 GLY B CA 1
ATOM 4557 C C . GLY B 1 157 ? 27.562 -2.439 7.484 1 91.25 157 GLY B C 1
ATOM 4558 O O . GLY B 1 157 ? 28.344 -1.497 7.598 1 91.25 157 GLY B O 1
ATOM 4559 N N . ARG B 1 158 ? 26.312 -2.238 7.223 1 92.12 158 ARG B N 1
ATOM 4560 C CA . ARG B 1 158 ? 25.688 -0.916 7.18 1 92.12 158 ARG B CA 1
ATOM 4561 C C . ARG B 1 158 ? 24.328 -0.924 7.859 1 92.12 158 ARG B C 1
ATOM 4563 O O . ARG B 1 158 ? 23.453 -1.725 7.512 1 92.12 158 ARG B O 1
ATOM 4570 N N . THR B 1 159 ? 24.203 -0.137 8.859 1 90.25 159 THR B N 1
ATOM 4571 C CA . THR B 1 159 ? 22.922 0.178 9.477 1 90.25 159 THR B CA 1
ATOM 4572 C C . THR B 1 159 ? 22.578 1.65 9.281 1 90.25 159 THR B C 1
ATOM 4574 O O . THR B 1 159 ? 23.438 2.521 9.414 1 90.25 159 THR B O 1
ATOM 4577 N N . HIS B 1 160 ? 21.312 1.948 8.859 1 90.5 160 HIS B N 1
ATOM 4578 C CA . HIS B 1 160 ? 20.891 3.303 8.531 1 90.5 160 HIS B CA 1
ATOM 4579 C C . HIS B 1 160 ? 21.672 3.855 7.34 1 90.5 160 HIS B C 1
ATOM 4581 O O . HIS B 1 160 ? 21.844 5.07 7.215 1 90.5 160 HIS B O 1
ATOM 4587 N N . LEU B 1 161 ? 22.328 2.93 6.516 1 92.12 161 LEU B N 1
ATOM 4588 C CA . LEU B 1 161 ? 23.203 3.219 5.387 1 92.12 161 LEU B CA 1
ATOM 4589 C C . LEU B 1 161 ? 24.484 3.889 5.859 1 92.12 161 LEU B C 1
ATOM 4591 O O . LEU B 1 161 ? 25.188 4.531 5.07 1 92.12 161 LEU B O 1
ATOM 4595 N N . ARG B 1 162 ? 24.703 3.789 7.137 1 89.62 162 ARG B N 1
ATOM 4596 C CA . ARG B 1 162 ? 25.922 4.305 7.75 1 89.62 162 ARG B CA 1
ATOM 4597 C C . ARG B 1 162 ? 26.906 3.178 8.039 1 89.62 162 ARG B C 1
ATOM 4599 O O . ARG B 1 162 ? 26.516 2.014 8.148 1 89.62 162 ARG B O 1
ATOM 4606 N N . ASP B 1 163 ? 28.203 3.527 8.203 1 86.75 163 ASP B N 1
ATOM 4607 C CA . ASP B 1 163 ? 29.25 2.549 8.492 1 86.75 163 ASP B CA 1
ATOM 4608 C C . ASP B 1 163 ? 28.938 1.788 9.781 1 86.75 163 ASP B C 1
ATOM 4610 O O . ASP B 1 163 ? 28.594 2.393 10.797 1 86.75 163 ASP B O 1
ATOM 4614 N N . ALA B 1 164 ? 29 0.457 9.703 1 87.25 164 ALA B N 1
ATOM 4615 C CA . ALA B 1 164 ? 28.781 -0.406 10.859 1 87.25 164 ALA B CA 1
ATOM 4616 C C . ALA B 1 164 ? 29.828 -1.517 10.922 1 87.25 164 ALA B C 1
ATOM 4618 O O . ALA B 1 164 ? 30.859 -1.441 10.258 1 87.25 164 ALA B O 1
ATOM 4619 N N . LEU B 1 165 ? 29.703 -2.432 11.781 1 83.62 165 LEU B N 1
ATOM 4620 C CA . LEU B 1 165 ? 30.641 -3.531 11.969 1 83.62 165 LEU B CA 1
ATOM 4621 C C . LEU B 1 165 ? 30.609 -4.484 10.781 1 83.62 165 LEU B C 1
ATOM 4623 O O . LEU B 1 165 ? 29.578 -4.605 10.102 1 83.62 165 LEU B O 1
ATOM 4627 N N . PRO B 1 166 ? 31.719 -5.098 10.539 1 88.56 166 PRO B N 1
ATOM 4628 C CA . PRO B 1 166 ? 31.812 -5.953 9.359 1 88.56 166 PRO B CA 1
ATOM 4629 C C . PRO B 1 166 ? 30.906 -7.176 9.438 1 88.56 166 PRO B C 1
ATOM 4631 O O . PRO B 1 166 ? 30.562 -7.625 10.531 1 88.56 166 PRO B O 1
ATOM 4634 N N . VAL B 1 167 ? 30.5 -7.668 8.281 1 92.81 167 VAL B N 1
ATOM 4635 C CA . VAL B 1 167 ? 29.781 -8.914 8.062 1 92.81 167 VAL B CA 1
ATOM 4636 C C . VAL B 1 167 ? 30.406 -9.672 6.895 1 92.81 167 VAL B C 1
ATOM 4638 O O . VAL B 1 167 ? 31.391 -9.227 6.316 1 92.81 167 VAL B O 1
ATOM 4641 N N . THR B 1 168 ? 29.922 -10.875 6.656 1 95.25 168 THR B N 1
ATOM 4642 C CA . THR B 1 168 ? 30.297 -11.523 5.406 1 95.25 168 THR B CA 1
ATOM 4643 C C . THR B 1 168 ? 29.141 -11.492 4.41 1 95.25 168 THR B C 1
ATOM 4645 O O . THR B 1 168 ? 27.969 -11.391 4.809 1 95.25 168 THR B O 1
ATOM 4648 N N . LEU B 1 169 ? 29.438 -11.508 3.137 1 97.31 169 LEU B N 1
ATOM 4649 C CA . LEU B 1 169 ? 28.391 -11.602 2.123 1 97.31 169 LEU B CA 1
ATOM 4650 C C . LEU B 1 169 ? 27.547 -12.859 2.312 1 97.31 169 LEU B C 1
ATOM 4652 O O . LEU B 1 169 ? 26.344 -12.844 2.1 1 97.31 169 LEU B O 1
ATOM 4656 N N . GLY B 1 170 ? 28.203 -13.938 2.721 1 97.19 170 GLY B N 1
ATOM 4657 C CA . GLY B 1 170 ? 27.5 -15.164 3.002 1 97.19 170 GLY B CA 1
ATOM 4658 C C . GLY B 1 170 ? 26.422 -15.008 4.062 1 97.19 170 GLY B C 1
ATOM 4659 O O . GLY B 1 170 ? 25.297 -15.5 3.906 1 97.19 170 GLY B O 1
ATOM 4660 N N . GLN B 1 171 ? 26.75 -14.297 5.16 1 94.94 171 GLN B N 1
ATOM 4661 C CA . GLN B 1 171 ? 25.797 -14.047 6.234 1 94.94 171 GLN B CA 1
ATOM 4662 C C . GLN B 1 171 ? 24.609 -13.242 5.73 1 94.94 171 GLN B C 1
ATOM 4664 O O . GLN B 1 171 ? 23.453 -13.539 6.078 1 94.94 171 GLN B O 1
ATOM 4669 N N . GLU B 1 172 ? 24.875 -12.258 4.938 1 96.25 172 GLU B N 1
ATOM 4670 C CA . GLU B 1 172 ? 23.797 -11.422 4.402 1 96.25 172 GLU B CA 1
ATOM 4671 C C . GLU B 1 172 ? 22.875 -12.234 3.502 1 96.25 172 GLU B C 1
ATOM 4673 O O . GLU B 1 172 ? 21.641 -12.117 3.602 1 96.25 172 GLU B O 1
ATOM 4678 N N . LEU B 1 173 ? 23.406 -13.055 2.629 1 97.94 173 LEU B N 1
ATOM 4679 C CA . LEU B 1 173 ? 22.609 -13.852 1.711 1 97.94 173 LEU B CA 1
ATOM 4680 C C . LEU B 1 173 ? 21.812 -14.914 2.465 1 97.94 173 LEU B C 1
ATOM 4682 O O . LEU B 1 173 ? 20.688 -15.25 2.078 1 97.94 173 LEU B O 1
ATOM 4686 N N . SER B 1 174 ? 22.359 -15.438 3.535 1 97.62 174 SER B N 1
ATOM 4687 C CA . SER B 1 174 ? 21.688 -16.469 4.328 1 97.62 174 SER B CA 1
ATOM 4688 C C . SER B 1 174 ? 20.422 -15.922 4.969 1 97.62 174 SER B C 1
ATOM 4690 O O . SER B 1 174 ? 19.453 -16.672 5.176 1 97.62 174 SER B O 1
ATOM 4692 N N . ALA B 1 175 ? 20.453 -14.633 5.324 1 97.12 175 ALA B N 1
ATOM 4693 C CA . ALA B 1 175 ? 19.266 -14.008 5.887 1 97.12 175 ALA B CA 1
ATOM 4694 C C . ALA B 1 175 ? 18.094 -14.078 4.906 1 97.12 175 ALA B C 1
ATOM 4696 O O . ALA B 1 175 ? 16.953 -14.344 5.305 1 97.12 175 ALA B O 1
ATOM 4697 N N . TYR B 1 176 ? 18.359 -13.836 3.66 1 97.94 176 TYR B N 1
ATOM 4698 C CA . TYR B 1 176 ? 17.297 -13.891 2.656 1 97.94 176 TYR B CA 1
ATOM 4699 C C . TYR B 1 176 ? 16.859 -15.328 2.406 1 97.94 176 TYR B C 1
ATOM 4701 O O . TYR B 1 176 ? 15.672 -15.594 2.203 1 97.94 176 TYR B O 1
ATOM 4709 N N . ALA B 1 177 ? 17.781 -16.281 2.393 1 98.38 177 ALA B N 1
ATOM 4710 C CA . ALA B 1 177 ? 17.406 -17.688 2.279 1 98.38 177 ALA B CA 1
ATOM 4711 C C . ALA B 1 177 ? 16.453 -18.094 3.389 1 98.38 177 ALA B C 1
ATOM 4713 O O . ALA B 1 177 ? 15.453 -18.766 3.137 1 98.38 177 ALA B O 1
ATOM 4714 N N . ASP B 1 178 ? 16.734 -17.641 4.586 1 98.12 178 ASP B N 1
ATOM 4715 C CA . ASP B 1 178 ? 15.891 -17.938 5.742 1 98.12 178 ASP B CA 1
ATOM 4716 C C . ASP B 1 178 ? 14.492 -17.344 5.559 1 98.12 178 ASP B C 1
ATOM 4718 O O . ASP B 1 178 ? 13.492 -18.016 5.859 1 98.12 178 ASP B O 1
ATOM 4722 N N . ALA B 1 179 ? 14.461 -16.125 5.113 1 98.06 179 ALA B N 1
ATOM 4723 C CA . ALA B 1 179 ? 13.18 -15.461 4.898 1 98.06 179 ALA B CA 1
ATOM 4724 C C . ALA B 1 179 ? 12.32 -16.234 3.898 1 98.06 179 ALA B C 1
ATOM 4726 O O . ALA B 1 179 ? 11.148 -16.516 4.164 1 98.06 179 ALA B O 1
ATOM 4727 N N . PHE B 1 180 ? 12.906 -16.609 2.748 1 98.62 180 PHE B N 1
ATOM 4728 C CA . PHE B 1 180 ? 12.148 -17.312 1.717 1 98.62 180 PHE B CA 1
ATOM 4729 C C . PHE B 1 180 ? 11.773 -18.719 2.184 1 98.62 180 PHE B C 1
ATOM 4731 O O . PHE B 1 180 ? 10.719 -19.234 1.81 1 98.62 180 PHE B O 1
ATOM 4738 N N . GLN B 1 181 ? 12.586 -19.312 3.027 1 98.38 181 GLN B N 1
ATOM 4739 C CA . GLN B 1 181 ? 12.242 -20.609 3.602 1 98.38 181 GLN B CA 1
ATOM 4740 C C . GLN B 1 181 ? 10.977 -20.516 4.449 1 98.38 181 GLN B C 1
ATOM 4742 O O . GLN B 1 181 ? 10.102 -21.375 4.367 1 98.38 181 GLN B O 1
ATOM 4747 N N . HIS B 1 182 ? 10.914 -19.531 5.281 1 98.19 182 HIS B N 1
ATOM 4748 C CA . HIS B 1 182 ? 9.719 -19.344 6.086 1 98.19 182 HIS B CA 1
ATOM 4749 C C . HIS B 1 182 ? 8.492 -19.109 5.199 1 98.19 182 HIS B C 1
ATOM 4751 O O . HIS B 1 182 ? 7.406 -19.609 5.496 1 98.19 182 HIS B O 1
ATOM 4757 N N . GLU B 1 183 ? 8.688 -18.312 4.145 1 98.19 183 GLU B N 1
ATOM 4758 C CA . GLU B 1 183 ? 7.578 -18.078 3.229 1 98.19 183 GLU B CA 1
ATOM 4759 C C . GLU B 1 183 ? 7.117 -19.391 2.592 1 98.19 183 GLU B C 1
ATOM 4761 O O . GLU B 1 183 ? 5.914 -19.625 2.434 1 98.19 183 GLU B O 1
ATOM 4766 N N . HIS B 1 184 ? 8.062 -20.188 2.16 1 98.38 184 HIS B N 1
ATOM 4767 C CA . HIS B 1 184 ? 7.75 -21.5 1.598 1 98.38 184 HIS B CA 1
ATOM 4768 C C . HIS B 1 184 ? 6.883 -22.328 2.549 1 98.38 184 HIS B C 1
ATOM 4770 O O . HIS B 1 184 ? 5.863 -22.875 2.141 1 98.38 184 HIS B O 1
ATOM 4776 N N . GLU B 1 185 ? 7.203 -22.359 3.775 1 98 185 GLU B N 1
ATOM 4777 C CA . GLU B 1 185 ? 6.477 -23.109 4.785 1 98 185 GLU B CA 1
ATOM 4778 C C . GLU B 1 185 ? 5.086 -22.531 5.023 1 98 185 GLU B C 1
ATOM 4780 O O . GLU B 1 185 ? 4.109 -23.266 5.152 1 98 185 GLU B O 1
ATOM 4785 N N . GLN B 1 186 ? 5.055 -21.266 5.062 1 97.5 186 GLN B N 1
ATOM 4786 C CA . GLN B 1 186 ? 3.773 -20.609 5.305 1 97.5 186 GLN B CA 1
ATOM 4787 C C . GLN B 1 186 ? 2.793 -20.891 4.164 1 97.5 186 GLN B C 1
ATOM 4789 O O . GLN B 1 186 ? 1.613 -21.156 4.406 1 97.5 186 GLN B O 1
ATOM 4794 N N . VAL B 1 187 ? 3.273 -20.812 2.959 1 98.5 187 VAL B N 1
ATOM 4795 C CA . VAL B 1 187 ? 2.426 -21.062 1.798 1 98.5 187 VAL B CA 1
ATOM 4796 C C . VAL B 1 187 ? 1.896 -22.5 1.841 1 98.5 187 VAL B C 1
ATOM 4798 O O . VAL B 1 187 ? 0.713 -22.734 1.591 1 98.5 187 VAL B O 1
ATOM 4801 N N . MET B 1 188 ? 2.734 -23.406 2.158 1 97.81 188 MET B N 1
ATOM 4802 C CA . MET B 1 188 ? 2.33 -24.797 2.24 1 97.81 188 MET B CA 1
ATOM 4803 C C . MET B 1 188 ? 1.247 -25 3.297 1 97.81 188 MET B C 1
ATOM 4805 O O . MET B 1 188 ? 0.266 -25.703 3.066 1 97.81 188 MET B O 1
ATOM 4809 N N . ASN B 1 189 ? 1.4 -24.359 4.406 1 97.69 189 ASN B N 1
ATOM 4810 C CA . ASN B 1 189 ? 0.416 -24.453 5.48 1 97.69 189 ASN B CA 1
ATOM 4811 C C . ASN B 1 189 ? -0.921 -23.844 5.07 1 97.69 189 ASN B C 1
ATOM 4813 O O . ASN B 1 189 ? -1.979 -24.406 5.348 1 97.69 189 ASN B O 1
ATOM 4817 N N . ILE B 1 190 ? -0.876 -22.766 4.445 1 98.25 190 ILE B N 1
ATOM 4818 C CA . ILE B 1 190 ? -2.076 -22.047 4.039 1 98.25 190 ILE B CA 1
ATOM 4819 C C . ILE B 1 190 ? -2.838 -22.859 2.996 1 98.25 190 ILE B C 1
ATOM 4821 O O . ILE B 1 190 ? -4.07 -22.875 2.982 1 98.25 190 ILE B O 1
ATOM 4825 N N . LEU B 1 191 ? -2.15 -23.594 2.145 1 98.38 191 LEU B N 1
ATOM 4826 C CA . LEU B 1 191 ? -2.779 -24.375 1.085 1 98.38 191 LEU B CA 1
ATOM 4827 C C . LEU B 1 191 ? -3.756 -25.391 1.665 1 98.38 191 LEU B C 1
ATOM 4829 O O . LEU B 1 191 ? -4.77 -25.719 1.041 1 98.38 191 LEU B O 1
ATOM 4833 N N . GLU B 1 192 ? -3.467 -25.859 2.865 1 98.19 192 GLU B N 1
ATOM 4834 C CA . GLU B 1 192 ? -4.352 -26.859 3.473 1 98.19 192 GLU B CA 1
ATOM 4835 C C . GLU B 1 192 ? -5.746 -26.281 3.707 1 98.19 192 GLU B C 1
ATOM 4837 O O . GLU B 1 192 ? -6.742 -27 3.602 1 98.19 192 GLU B O 1
ATOM 4842 N N . TYR B 1 193 ? -5.777 -25.047 4.031 1 98.19 193 TYR B N 1
ATOM 4843 C CA . TYR B 1 193 ? -7.051 -24.344 4.176 1 98.19 193 TYR B CA 1
ATOM 4844 C C . TYR B 1 193 ? -7.715 -24.141 2.82 1 98.19 193 TYR B C 1
ATOM 4846 O O . TYR B 1 193 ? -8.914 -24.375 2.67 1 98.19 193 TYR B O 1
ATOM 4854 N N . VAL B 1 194 ? -6.949 -23.797 1.814 1 98.69 194 VAL B N 1
ATOM 4855 C CA . VAL B 1 194 ? -7.461 -23.516 0.478 1 98.69 194 VAL B CA 1
ATOM 4856 C C . VAL B 1 194 ? -7.961 -24.797 -0.168 1 98.69 194 VAL B C 1
ATOM 4858 O O . VAL B 1 194 ? -8.852 -24.766 -1.019 1 98.69 194 VAL B O 1
ATOM 4861 N N . LYS B 1 195 ? -7.512 -25.922 0.252 1 98.81 195 LYS B N 1
ATOM 4862 C CA . LYS B 1 195 ? -7.859 -27.234 -0.318 1 98.81 195 LYS B CA 1
ATOM 4863 C C . LYS B 1 195 ? -9.273 -27.641 0.074 1 98.81 195 LYS B C 1
ATOM 4865 O O . LYS B 1 195 ? -9.797 -28.641 -0.424 1 98.81 195 LYS B O 1
ATOM 4870 N N . GLU B 1 196 ? -9.945 -26.875 0.913 1 98.69 196 GLU B N 1
ATOM 4871 C CA . GLU B 1 196 ? -11.32 -27.188 1.282 1 98.69 196 GLU B CA 1
ATOM 4872 C C . GLU B 1 196 ? -12.305 -26.734 0.205 1 98.69 196 GLU B C 1
ATOM 4874 O O . GLU B 1 196 ? -12.422 -25.531 -0.06 1 98.69 196 GLU B O 1
ATOM 4879 N N . LEU B 1 197 ? -13.078 -27.672 -0.317 1 98.81 197 LEU B N 1
ATOM 4880 C CA . LEU B 1 197 ? -13.875 -27.359 -1.496 1 98.81 197 LEU B CA 1
ATOM 4881 C C . LEU B 1 197 ? -15.367 -27.344 -1.161 1 98.81 197 LEU B C 1
ATOM 4883 O O . LEU B 1 197 ? -15.852 -28.234 -0.462 1 98.81 197 LEU B O 1
ATOM 4887 N N . PRO B 1 198 ? -16.062 -26.391 -1.659 1 98.38 198 PRO B N 1
ATOM 4888 C CA . PRO B 1 198 ? -17.484 -26.25 -1.317 1 98.38 198 PRO B CA 1
ATOM 4889 C C . PRO B 1 198 ? -18.406 -26.969 -2.299 1 98.38 198 PRO B C 1
ATOM 4891 O O . PRO B 1 198 ? -19.625 -26.922 -2.158 1 98.38 198 PRO B O 1
ATOM 4894 N N . ILE B 1 199 ? -17.891 -27.688 -3.332 1 98.56 199 ILE B N 1
ATOM 4895 C CA . ILE B 1 199 ? -18.75 -28.359 -4.309 1 98.56 199 ILE B CA 1
ATOM 4896 C C . ILE B 1 199 ? -19.797 -29.219 -3.584 1 98.56 199 ILE B C 1
ATOM 4898 O O . ILE B 1 199 ? -19.484 -29.859 -2.576 1 98.56 199 ILE B O 1
ATOM 4902 N N . GLY B 1 200 ? -21.047 -29.188 -4.141 1 97.5 200 GLY B N 1
ATOM 4903 C CA . GLY B 1 200 ? -22.156 -29.891 -3.508 1 97.5 200 GLY B CA 1
ATOM 4904 C C . GLY B 1 200 ? -23.031 -28.984 -2.668 1 97.5 200 GLY B C 1
ATOM 4905 O O . GLY B 1 200 ? -24.094 -29.406 -2.203 1 97.5 200 GLY B O 1
ATOM 4906 N N . GLY B 1 201 ? -22.641 -27.734 -2.537 1 96.56 201 GLY B N 1
ATOM 4907 C CA . GLY B 1 201 ? -23.422 -26.781 -1.78 1 96.56 201 GLY B CA 1
ATOM 4908 C C . GLY B 1 201 ? -24.578 -26.203 -2.576 1 96.56 201 GLY B C 1
ATOM 4909 O O . GLY B 1 201 ? -25.516 -25.641 -2.002 1 96.56 201 GLY B O 1
ATOM 4910 N N . THR B 1 202 ? -24.406 -26.312 -3.834 1 96.25 202 THR B N 1
ATOM 4911 C CA . THR B 1 202 ? -25.375 -25.812 -4.793 1 96.25 202 THR B CA 1
ATOM 4912 C C . THR B 1 202 ? -25.609 -24.312 -4.594 1 96.25 202 THR B C 1
ATOM 4914 O O . THR B 1 202 ? -24.688 -23.516 -4.75 1 96.25 202 THR B O 1
ATOM 4917 N N . ALA B 1 203 ? -26.906 -23.859 -4.336 1 94.25 203 ALA B N 1
ATOM 4918 C CA . ALA B 1 203 ? -27.219 -22.422 -4.398 1 94.25 203 ALA B CA 1
ATOM 4919 C C . ALA B 1 203 ? -26.875 -21.734 -3.082 1 94.25 203 ALA B C 1
ATOM 4921 O O . ALA B 1 203 ? -26.359 -20.625 -3.078 1 94.25 203 ALA B O 1
ATOM 4922 N N . THR B 1 204 ? -27.219 -22.5 -1.943 1 95.38 204 THR B N 1
ATOM 4923 C CA . THR B 1 204 ? -27.156 -21.781 -0.675 1 95.38 204 THR B CA 1
ATOM 4924 C C . THR B 1 204 ? -26.312 -22.547 0.342 1 95.38 204 THR B C 1
ATOM 4926 O O . THR B 1 204 ? -26.203 -22.141 1.498 1 95.38 204 THR B O 1
ATOM 4929 N N . GLY B 1 205 ? -25.812 -23.672 -0.066 1 94.94 205 GLY B N 1
ATOM 4930 C CA . GLY B 1 205 ? -25 -24.453 0.843 1 94.94 205 GLY B CA 1
ATOM 4931 C C . GLY B 1 205 ? -25.688 -25.719 1.341 1 94.94 205 GLY B C 1
ATOM 4932 O O . GLY B 1 205 ? -25.031 -26.609 1.877 1 94.94 205 GLY B O 1
ATOM 4933 N N . THR B 1 206 ? -26.984 -25.938 1.057 1 95.75 206 THR B N 1
ATOM 4934 C CA . THR B 1 206 ? -27.766 -27.031 1.62 1 95.75 206 THR B CA 1
ATOM 4935 C C . THR B 1 206 ? -27.562 -28.312 0.813 1 95.75 206 THR B C 1
ATOM 4937 O O . THR B 1 206 ? -27.812 -29.406 1.309 1 95.75 206 THR B O 1
ATOM 4940 N N . GLY B 1 207 ? -27.188 -28.109 -0.484 1 94.81 207 GLY B N 1
ATOM 4941 C CA . GLY B 1 207 ? -27.047 -29.266 -1.361 1 94.81 207 GLY B CA 1
ATOM 4942 C C . GLY B 1 207 ? -28.359 -29.688 -2.01 1 94.81 207 GLY B C 1
ATOM 4943 O O . GLY B 1 207 ? -28.484 -30.797 -2.512 1 94.81 207 GLY B O 1
ATOM 4944 N N . LEU B 1 208 ? -29.281 -28.688 -1.98 1 93.31 208 LEU B N 1
ATOM 4945 C CA . LEU B 1 208 ? -30.547 -28.969 -2.646 1 93.31 208 LEU B CA 1
ATOM 4946 C C . LEU B 1 208 ? -30.312 -29.312 -4.117 1 93.31 208 LEU B C 1
ATOM 4948 O O . LEU B 1 208 ? -29.531 -28.641 -4.797 1 93.31 208 LEU B O 1
ATOM 4952 N N . ASN B 1 209 ? -30.906 -30.422 -4.594 1 91.75 209 ASN B N 1
ATOM 4953 C CA . ASN B 1 209 ? -30.844 -30.891 -5.973 1 91.75 209 ASN B CA 1
ATOM 4954 C C . ASN B 1 209 ? -29.531 -31.594 -6.273 1 91.75 209 ASN B C 1
ATOM 4956 O O . ASN B 1 209 ? -29.125 -31.703 -7.434 1 91.75 209 ASN B O 1
ATOM 4960 N N . SER B 1 210 ? -28.812 -31.953 -5.277 1 95.12 210 SER B N 1
ATOM 4961 C CA . SER B 1 210 ? -27.609 -32.75 -5.395 1 95.12 210 SER B CA 1
ATOM 4962 C C . SER B 1 210 ? -27.641 -33.969 -4.461 1 95.12 210 SER B C 1
ATOM 4964 O O . SER B 1 210 ? -28.234 -33.906 -3.385 1 95.12 210 SER B O 1
ATOM 4966 N N . HIS B 1 211 ? -27.047 -35 -4.895 1 96.69 211 HIS B N 1
ATOM 4967 C CA . HIS B 1 211 ? -27 -36.219 -4.082 1 96.69 211 HIS B CA 1
ATOM 4968 C C . HIS B 1 211 ? -26.203 -36 -2.801 1 96.69 211 HIS B C 1
ATOM 4970 O O . HIS B 1 211 ? -25.188 -35.312 -2.812 1 96.69 211 HIS B O 1
ATOM 4976 N N . PRO B 1 212 ? -26.609 -36.625 -1.696 1 96.44 212 PRO B N 1
ATOM 4977 C CA . PRO B 1 212 ? -25.922 -36.438 -0.421 1 96.44 212 PRO B CA 1
ATOM 4978 C C . PRO B 1 212 ? -24.453 -36.844 -0.473 1 96.44 212 PRO B C 1
ATOM 4980 O O . PRO B 1 212 ? -23.625 -36.312 0.281 1 96.44 212 PRO B O 1
ATOM 4983 N N . GLU B 1 213 ? -24.078 -37.688 -1.355 1 97.44 213 GLU B N 1
ATOM 4984 C CA . GLU B 1 213 ? -22.703 -38.156 -1.466 1 97.44 213 GLU B CA 1
ATOM 4985 C C . GLU B 1 213 ? -21.922 -37.406 -2.527 1 97.44 213 GLU B C 1
ATOM 4987 O O . GLU B 1 213 ? -20.734 -37.625 -2.732 1 97.44 213 GLU B O 1
ATOM 4992 N N . PHE B 1 214 ? -22.578 -36.5 -3.156 1 97.5 214 PHE B N 1
ATOM 4993 C CA . PHE B 1 214 ? -22.047 -35.812 -4.324 1 97.5 214 PHE B CA 1
ATOM 4994 C C . PHE B 1 214 ? -20.719 -35.125 -3.996 1 97.5 214 PHE B C 1
ATOM 4996 O O . PHE B 1 214 ? -19.719 -35.312 -4.676 1 97.5 214 PHE B O 1
ATOM 5003 N N . GLN B 1 215 ? -20.625 -34.344 -2.906 1 97.75 215 GLN B N 1
ATOM 5004 C CA . GLN B 1 215 ? -19.438 -33.562 -2.564 1 97.75 215 GLN B CA 1
ATOM 5005 C C . GLN B 1 215 ? -18.219 -34.5 -2.377 1 97.75 215 GLN B C 1
ATOM 5007 O O . GLN B 1 215 ? -17.203 -34.312 -3.035 1 97.75 215 GLN B O 1
ATOM 5012 N N . GLU B 1 216 ? -18.344 -35.5 -1.532 1 98.06 216 GLU B N 1
ATOM 5013 C CA . GLU B 1 216 ? -17.25 -36.375 -1.202 1 98.06 216 GLU B CA 1
ATOM 5014 C C . GLU B 1 216 ? -16.75 -37.125 -2.438 1 98.06 216 GLU B C 1
ATOM 5016 O O . GLU B 1 216 ? -15.547 -37.219 -2.67 1 98.06 216 GLU B O 1
ATOM 5021 N N . ARG B 1 217 ? -17.672 -37.594 -3.205 1 98.56 217 ARG B N 1
ATOM 5022 C CA . ARG B 1 217 ? -17.297 -38.375 -4.375 1 98.56 217 ARG B CA 1
ATOM 5023 C C . ARG B 1 217 ? -16.625 -37.531 -5.438 1 98.56 217 ARG B C 1
ATOM 5025 O O . ARG B 1 217 ? -15.672 -37.938 -6.082 1 98.56 217 ARG B O 1
ATOM 5032 N N . VAL B 1 218 ? -17.141 -36.344 -5.66 1 98.81 218 VAL B N 1
ATOM 5033 C CA . VAL B 1 218 ? -16.562 -35.438 -6.637 1 98.81 218 VAL B CA 1
ATOM 5034 C C . VAL B 1 218 ? -15.141 -35.062 -6.207 1 98.81 218 VAL B C 1
ATOM 5036 O O . VAL B 1 218 ? -14.219 -35.062 -7.023 1 98.81 218 VAL B O 1
ATOM 5039 N N . ILE B 1 219 ? -14.93 -34.75 -4.941 1 98.88 219 ILE B N 1
ATOM 5040 C CA . ILE B 1 219 ? -13.617 -34.375 -4.434 1 98.88 219 ILE B CA 1
ATOM 5041 C C . ILE B 1 219 ? -12.641 -35.531 -4.59 1 98.88 219 ILE B C 1
ATOM 5043 O O . ILE B 1 219 ? -11.484 -35.344 -4.953 1 98.88 219 ILE B O 1
ATOM 5047 N N . ASN B 1 220 ? -13.141 -36.719 -4.344 1 98.75 220 ASN B N 1
ATOM 5048 C CA . ASN B 1 220 ? -12.312 -37.906 -4.574 1 98.75 220 ASN B CA 1
ATOM 5049 C C . ASN B 1 220 ? -11.875 -38 -6.031 1 98.75 220 ASN B C 1
ATOM 5051 O O . ASN B 1 220 ? -10.727 -38.344 -6.32 1 98.75 220 ASN B O 1
ATOM 5055 N N . GLU B 1 221 ? -12.773 -37.781 -6.906 1 98.81 221 GLU B N 1
ATOM 5056 C CA . GLU B 1 221 ? -12.445 -37.812 -8.328 1 98.81 221 GLU B CA 1
ATOM 5057 C C . GLU B 1 221 ? -11.445 -36.719 -8.688 1 98.81 221 GLU B C 1
ATOM 5059 O O . GLU B 1 221 ? -10.5 -36.938 -9.445 1 98.81 221 GLU B O 1
ATOM 5064 N N . ILE B 1 222 ? -11.648 -35.5 -8.172 1 98.88 222 ILE B N 1
ATOM 5065 C CA . ILE B 1 222 ? -10.719 -34.406 -8.383 1 98.88 222 ILE B CA 1
ATOM 5066 C C . ILE B 1 222 ? -9.32 -34.812 -7.914 1 98.88 222 ILE B C 1
ATOM 5068 O O . ILE B 1 222 ? -8.328 -34.562 -8.609 1 98.88 222 ILE B O 1
ATOM 5072 N N . ASN B 1 223 ? -9.258 -35.438 -6.777 1 98.88 223 ASN B N 1
ATOM 5073 C CA . ASN B 1 223 ? -7.977 -35.875 -6.23 1 98.88 223 ASN B CA 1
ATOM 5074 C C . ASN B 1 223 ? -7.336 -36.938 -7.105 1 98.88 223 ASN B C 1
ATOM 5076 O O . ASN B 1 223 ? -6.113 -37 -7.238 1 98.88 223 ASN B O 1
ATOM 5080 N N . ARG B 1 224 ? -8.125 -37.812 -7.645 1 98.62 224 ARG B N 1
ATOM 5081 C CA . ARG B 1 224 ? -7.598 -38.844 -8.555 1 98.62 224 ARG B CA 1
ATOM 5082 C C . ARG B 1 224 ? -6.949 -38.188 -9.773 1 98.62 224 ARG B C 1
ATOM 5084 O O . ARG B 1 224 ? -5.902 -38.656 -10.242 1 98.62 224 ARG B O 1
ATOM 5091 N N . ILE B 1 225 ? -7.531 -37.156 -10.227 1 98.56 225 ILE B N 1
ATOM 5092 C CA . ILE B 1 225 ? -7.062 -36.5 -11.438 1 98.56 225 ILE B CA 1
ATOM 5093 C C . ILE B 1 225 ? -5.836 -35.625 -11.117 1 98.56 225 ILE B C 1
ATOM 5095 O O . ILE B 1 225 ? -4.863 -35.625 -11.875 1 98.56 225 ILE B O 1
ATOM 5099 N N . THR B 1 226 ? -5.855 -34.906 -9.992 1 98.5 226 THR B N 1
ATOM 5100 C CA . THR B 1 226 ? -4.875 -33.844 -9.75 1 98.5 226 THR B CA 1
ATOM 5101 C C . THR B 1 226 ? -3.77 -34.344 -8.82 1 98.5 226 THR B C 1
ATOM 5103 O O . THR B 1 226 ? -2.654 -33.812 -8.836 1 98.5 226 THR B O 1
ATOM 5106 N N . GLY B 1 227 ? -4.105 -35.25 -7.906 1 98.5 227 GLY B N 1
ATOM 5107 C CA . GLY B 1 227 ? -3.162 -35.719 -6.895 1 98.5 227 GLY B CA 1
ATOM 5108 C C . GLY B 1 227 ? -2.848 -34.656 -5.859 1 98.5 227 GLY B C 1
ATOM 5109 O O . GLY B 1 227 ? -1.78 -34.688 -5.242 1 98.5 227 GLY B O 1
ATOM 5110 N N . LEU B 1 228 ? -3.793 -33.719 -5.547 1 98.56 228 LEU B N 1
ATOM 5111 C CA . LEU B 1 228 ? -3.406 -32.562 -4.773 1 98.56 228 LEU B CA 1
ATOM 5112 C C . LEU B 1 228 ? -4.027 -32.594 -3.381 1 98.56 228 LEU B C 1
ATOM 5114 O O . LEU B 1 228 ? -3.771 -31.703 -2.557 1 98.56 228 LEU B O 1
ATOM 5118 N N . GLY B 1 229 ? -4.812 -33.5 -3.092 1 98.5 229 GLY B N 1
ATOM 5119 C CA . GLY B 1 229 ? -5.266 -33.781 -1.735 1 98.5 229 GLY B CA 1
ATOM 5120 C C . GLY B 1 229 ? -6.324 -32.812 -1.259 1 98.5 229 GLY B C 1
ATOM 5121 O O . GLY B 1 229 ? -6.23 -32.281 -0.15 1 98.5 229 GLY B O 1
ATOM 5122 N N . PHE B 1 230 ? -7.387 -32.562 -2.047 1 98.81 230 PHE B N 1
ATOM 5123 C CA . PHE B 1 230 ? -8.492 -31.688 -1.671 1 98.81 230 PHE B CA 1
ATOM 5124 C C . PHE B 1 230 ? -9.414 -32.375 -0.677 1 98.81 230 PHE B C 1
ATOM 5126 O O . PHE B 1 230 ? -9.453 -33.625 -0.614 1 98.81 230 PHE B O 1
ATOM 5133 N N . LYS B 1 231 ? -10.172 -31.594 0.124 1 98.62 231 LYS B N 1
ATOM 5134 C CA . LYS B 1 231 ? -11.062 -32.125 1.154 1 98.62 231 LYS B CA 1
ATOM 5135 C C . LYS B 1 231 ? -12.367 -31.328 1.204 1 98.62 231 LYS B C 1
ATOM 5137 O O . LYS B 1 231 ? -12.453 -30.203 0.678 1 98.62 231 LYS B O 1
ATOM 5142 N N . PRO B 1 232 ? -13.445 -31.891 1.758 1 98.31 232 PRO B N 1
ATOM 5143 C CA . PRO B 1 232 ? -14.711 -31.172 1.838 1 98.31 232 PRO B CA 1
ATOM 5144 C C . PRO B 1 232 ? -14.656 -29.984 2.789 1 98.31 232 PRO B C 1
ATOM 5146 O O . PRO B 1 232 ? -14.062 -30.078 3.867 1 98.31 232 PRO B O 1
ATOM 5149 N N . ALA B 1 233 ? -15.242 -28.938 2.412 1 97.81 233 ALA B N 1
ATOM 5150 C CA . ALA B 1 233 ? -15.367 -27.75 3.252 1 97.81 233 ALA B CA 1
ATOM 5151 C C . ALA B 1 233 ? -16.703 -27.734 3.982 1 97.81 233 ALA B C 1
ATOM 5153 O O . ALA B 1 233 ? -17.625 -28.5 3.637 1 97.81 233 ALA B O 1
ATOM 5154 N N . ASN B 1 234 ? -16.781 -26.906 5.059 1 97 234 ASN B N 1
ATOM 5155 C CA . ASN B 1 234 ? -18.078 -26.328 5.383 1 97 234 ASN B CA 1
ATOM 5156 C C . ASN B 1 234 ? -18.641 -25.5 4.227 1 97 234 ASN B C 1
ATOM 5158 O O . ASN B 1 234 ? -18.125 -24.422 3.926 1 97 234 ASN B O 1
ATOM 5162 N N . ARG B 1 235 ? -19.609 -26.016 3.645 1 95.56 235 ARG B N 1
ATOM 5163 C CA . ARG B 1 235 ? -20.109 -25.422 2.41 1 95.56 235 ARG B CA 1
ATOM 5164 C C . ARG B 1 235 ? -20.609 -24 2.652 1 95.56 235 ARG B C 1
ATOM 5166 O O . ARG B 1 235 ? -20.422 -23.125 1.814 1 95.56 235 ARG B O 1
ATOM 5173 N N . PHE B 1 236 ? -21.219 -23.766 3.789 1 95.56 236 PHE B N 1
ATOM 5174 C CA . PHE B 1 236 ? -21.75 -22.438 4.113 1 95.56 236 PHE B CA 1
ATOM 5175 C C . PHE B 1 236 ? -20.625 -21.422 4.227 1 95.56 236 PHE B C 1
ATOM 5177 O O . PHE B 1 236 ? -20.766 -20.281 3.779 1 95.56 236 PHE B O 1
ATOM 5184 N N . ARG B 1 237 ? -19.469 -21.812 4.762 1 96.38 237 ARG B N 1
ATOM 5185 C CA . ARG B 1 237 ? -18.328 -20.922 4.906 1 96.38 237 ARG B CA 1
ATOM 5186 C C . ARG B 1 237 ? -17.656 -20.672 3.562 1 96.38 237 ARG B C 1
ATOM 5188 O O . ARG B 1 237 ? -17.453 -19.516 3.168 1 96.38 237 ARG B O 1
ATOM 5195 N N . ALA B 1 238 ? -17.391 -21.734 2.842 1 96.62 238 ALA B N 1
ATOM 5196 C CA . ALA B 1 238 ? -16.516 -21.672 1.68 1 96.62 238 ALA B CA 1
ATOM 5197 C C . ALA B 1 238 ? -17.219 -21.031 0.489 1 96.62 238 ALA B C 1
ATOM 5199 O O . ALA B 1 238 ? -16.562 -20.562 -0.445 1 96.62 238 ALA B O 1
ATOM 5200 N N . MET B 1 239 ? -18.547 -21 0.485 1 96.56 239 MET B N 1
ATOM 5201 C CA . MET B 1 239 ? -19.312 -20.344 -0.578 1 96.56 239 MET B CA 1
ATOM 5202 C C . MET B 1 239 ? -19.484 -18.859 -0.284 1 96.56 239 MET B C 1
ATOM 5204 O O . MET B 1 239 ? -19.781 -18.078 -1.189 1 96.56 239 MET B O 1
ATOM 5208 N N . ARG B 1 240 ? -19.391 -18.516 1.017 1 94.94 240 ARG B N 1
ATOM 5209 C CA . ARG B 1 240 ? -19.703 -17.156 1.45 1 94.94 240 ARG B CA 1
ATOM 5210 C C . ARG B 1 240 ? -18.438 -16.344 1.646 1 94.94 240 ARG B C 1
ATOM 5212 O O . ARG B 1 240 ? -18.453 -15.125 1.476 1 94.94 240 ARG B O 1
ATOM 5219 N N . LEU B 1 241 ? -17.375 -17.016 2.104 1 96.12 241 LEU B N 1
ATOM 5220 C CA . LEU B 1 241 ? -16.156 -16.312 2.502 1 96.12 241 LEU B CA 1
ATOM 5221 C C . LEU B 1 241 ? -14.969 -16.766 1.662 1 96.12 241 LEU B C 1
ATOM 5223 O O . LEU B 1 241 ? -14.844 -17.953 1.342 1 96.12 241 LEU B O 1
ATOM 5227 N N . LEU B 1 242 ? -14.148 -15.836 1.283 1 97.38 242 LEU B N 1
ATOM 5228 C CA . LEU B 1 242 ? -12.953 -16.109 0.49 1 97.38 242 LEU B CA 1
ATOM 5229 C C . LEU B 1 242 ? -11.688 -15.867 1.312 1 97.38 242 LEU B C 1
ATOM 5231 O O . LEU B 1 242 ? -10.633 -15.562 0.759 1 97.38 242 LEU B O 1
ATOM 5235 N N . THR B 1 243 ? -11.773 -15.984 2.627 1 95.69 243 THR B N 1
ATOM 5236 C CA . THR B 1 243 ? -10.695 -15.578 3.521 1 95.69 243 THR B CA 1
ATOM 5237 C C . THR B 1 243 ? -9.508 -16.531 3.404 1 95.69 243 THR B C 1
ATOM 5239 O O . THR B 1 243 ? -8.367 -16.141 3.666 1 95.69 243 THR B O 1
ATOM 5242 N N . ASP B 1 244 ? -9.75 -17.812 3.021 1 97.88 244 ASP B N 1
ATOM 5243 C CA . ASP B 1 244 ? -8.648 -18.719 2.732 1 97.88 244 ASP B CA 1
ATOM 5244 C C . ASP B 1 244 ? -7.812 -18.219 1.557 1 97.88 244 ASP B C 1
ATOM 5246 O O . ASP B 1 244 ? -6.582 -18.188 1.627 1 97.88 244 ASP B O 1
ATOM 5250 N N . LEU B 1 245 ? -8.469 -17.797 0.539 1 98.38 245 LEU B N 1
ATOM 5251 C CA . LEU B 1 245 ? -7.793 -17.234 -0.629 1 98.38 245 LEU B CA 1
ATOM 5252 C C . LEU B 1 245 ? -7.129 -15.914 -0.294 1 98.38 245 LEU B C 1
ATOM 5254 O O . LEU B 1 245 ? -6.055 -15.602 -0.816 1 98.38 245 LEU B O 1
ATOM 5258 N N . LEU B 1 246 ? -7.797 -15.156 0.537 1 97.81 246 LEU B N 1
ATOM 5259 C CA . LEU B 1 246 ? -7.199 -13.898 0.968 1 97.81 246 LEU B CA 1
ATOM 5260 C C . LEU B 1 246 ? -5.914 -14.148 1.755 1 97.81 246 LEU B C 1
ATOM 5262 O O . LEU B 1 246 ? -4.938 -13.414 1.603 1 97.81 246 LEU B O 1
ATOM 5266 N N . LEU B 1 247 ? -5.902 -15.156 2.602 1 97.81 247 LEU B N 1
ATOM 5267 C CA . LEU B 1 247 ? -4.695 -15.547 3.32 1 97.81 247 LEU B CA 1
ATOM 5268 C C . LEU B 1 247 ? -3.576 -15.906 2.35 1 97.81 247 LEU B C 1
ATOM 5270 O O . LEU B 1 247 ? -2.426 -15.5 2.539 1 97.81 247 LEU B O 1
ATOM 5274 N N . LEU B 1 248 ? -3.934 -16.656 1.351 1 98.75 248 LEU B N 1
ATOM 5275 C CA . LEU B 1 248 ? -2.949 -17 0.333 1 98.75 248 LEU B CA 1
ATOM 5276 C C . LEU B 1 248 ? -2.422 -15.75 -0.364 1 98.75 248 LEU B C 1
ATOM 5278 O O . LEU B 1 248 ? -1.211 -15.602 -0.54 1 98.75 248 LEU B O 1
ATOM 5282 N N . SER B 1 249 ? -3.332 -14.891 -0.756 1 98.56 249 SER B N 1
ATOM 5283 C CA . SER B 1 249 ? -2.941 -13.625 -1.365 1 98.56 249 SER B CA 1
ATOM 5284 C C . SER B 1 249 ? -1.956 -12.867 -0.481 1 98.56 249 SER B C 1
ATOM 5286 O O . SER B 1 249 ? -0.98 -12.297 -0.976 1 98.56 249 SER B O 1
ATOM 5288 N N . GLY B 1 250 ? -2.205 -12.82 0.798 1 98.25 250 GLY B N 1
ATOM 5289 C CA . GLY B 1 250 ? -1.316 -12.18 1.755 1 98.25 250 GLY B CA 1
ATOM 5290 C C . GLY B 1 250 ? 0.063 -12.812 1.804 1 98.25 250 GLY B C 1
ATOM 5291 O O . GLY B 1 250 ? 1.07 -12.102 1.89 1 98.25 250 GLY B O 1
ATOM 5292 N N . ALA B 1 251 ? 0.09 -14.062 1.775 1 98.5 251 ALA B N 1
ATOM 5293 C CA . ALA B 1 251 ? 1.376 -14.758 1.753 1 98.5 251 ALA B CA 1
ATOM 5294 C C . ALA B 1 251 ? 2.156 -14.422 0.485 1 98.5 251 ALA B C 1
ATOM 5296 O O . ALA B 1 251 ? 3.377 -14.25 0.527 1 98.5 251 ALA B O 1
ATOM 5297 N N . LEU B 1 252 ? 1.477 -14.391 -0.637 1 98.75 252 LEU B N 1
ATOM 5298 C CA . LEU B 1 252 ? 2.107 -14.023 -1.9 1 98.75 252 LEU B CA 1
ATOM 5299 C C . LEU B 1 252 ? 2.654 -12.602 -1.843 1 98.75 252 LEU B C 1
ATOM 5301 O O . LEU B 1 252 ? 3.754 -12.336 -2.332 1 98.75 252 LEU B O 1
ATOM 5305 N N . ARG B 1 253 ? 1.91 -11.727 -1.224 1 98.38 253 ARG B N 1
ATOM 5306 C CA . ARG B 1 253 ? 2.377 -10.359 -1.008 1 98.38 253 ARG B CA 1
ATOM 5307 C C . ARG B 1 253 ? 3.664 -10.344 -0.188 1 98.38 253 ARG B C 1
ATOM 5309 O O . ARG B 1 253 ? 4.594 -9.602 -0.5 1 98.38 253 ARG B O 1
ATOM 5316 N N . ASN B 1 254 ? 3.758 -11.133 0.831 1 98.19 254 ASN B N 1
ATOM 5317 C CA . ASN B 1 254 ? 4.953 -11.188 1.663 1 98.19 254 ASN B CA 1
ATOM 5318 C C . ASN B 1 254 ? 6.176 -11.617 0.858 1 98.19 254 ASN B C 1
ATOM 5320 O O . ASN B 1 254 ? 7.262 -11.055 1.023 1 98.19 254 ASN B O 1
ATOM 5324 N N . ILE B 1 255 ? 5.957 -12.578 0.028 1 98.75 255 ILE B N 1
ATOM 5325 C CA . ILE B 1 255 ? 7.043 -13.031 -0.834 1 98.75 255 ILE B CA 1
ATOM 5326 C C . ILE B 1 255 ? 7.504 -11.883 -1.727 1 98.75 255 ILE B C 1
ATOM 5328 O O . ILE B 1 255 ? 8.703 -11.664 -1.898 1 98.75 255 ILE B O 1
ATOM 5332 N N . ALA B 1 256 ? 6.562 -11.164 -2.299 1 98.56 256 ALA B N 1
ATOM 5333 C CA . ALA B 1 256 ? 6.879 -10.023 -3.154 1 98.56 256 ALA B CA 1
ATOM 5334 C C . ALA B 1 256 ? 7.664 -8.961 -2.389 1 98.56 256 ALA B C 1
ATOM 5336 O O . ALA B 1 256 ? 8.578 -8.344 -2.938 1 98.56 256 ALA B O 1
ATOM 5337 N N . VAL B 1 257 ? 7.344 -8.75 -1.132 1 97.69 257 VAL B N 1
ATOM 5338 C CA . VAL B 1 257 ? 8.031 -7.77 -0.3 1 97.69 257 VAL B CA 1
ATOM 5339 C C . VAL B 1 257 ? 9.469 -8.227 -0.05 1 97.69 257 VAL B C 1
ATOM 5341 O O . VAL B 1 257 ? 10.406 -7.422 -0.122 1 97.69 257 VAL B O 1
ATOM 5344 N N . ASP B 1 258 ? 9.633 -9.508 0.218 1 98.12 258 ASP B N 1
ATOM 5345 C CA . ASP B 1 258 ? 10.984 -10.047 0.391 1 98.12 258 ASP B CA 1
ATOM 5346 C C . ASP B 1 258 ? 11.805 -9.883 -0.883 1 98.12 258 ASP B C 1
ATOM 5348 O O . ASP B 1 258 ? 12.992 -9.539 -0.823 1 98.12 258 ASP B O 1
ATOM 5352 N N . LEU B 1 259 ? 11.164 -10.156 -2.016 1 98.44 259 LEU B N 1
ATOM 5353 C CA . LEU B 1 259 ? 11.836 -9.961 -3.301 1 98.44 259 LEU B CA 1
ATOM 5354 C C . LEU B 1 259 ? 12.234 -8.508 -3.494 1 98.44 259 LEU B C 1
ATOM 5356 O O . LEU B 1 259 ? 13.32 -8.219 -4.008 1 98.44 259 LEU B O 1
ATOM 5360 N N . TYR B 1 260 ? 11.375 -7.645 -3.125 1 97.88 260 TYR B N 1
ATOM 5361 C CA . TYR B 1 260 ? 11.648 -6.215 -3.254 1 97.88 260 TYR B CA 1
ATOM 5362 C C . TYR B 1 260 ? 12.844 -5.809 -2.41 1 97.88 260 TYR B C 1
ATOM 5364 O O . TYR B 1 260 ? 13.734 -5.102 -2.887 1 97.88 260 TYR B O 1
ATOM 5372 N N . ARG B 1 261 ? 12.914 -6.289 -1.182 1 97 261 ARG B N 1
ATOM 5373 C CA . ARG B 1 261 ? 14.016 -5.969 -0.277 1 97 261 ARG B CA 1
ATOM 5374 C C . ARG B 1 261 ? 15.328 -6.543 -0.792 1 97 261 ARG B C 1
ATOM 5376 O O . ARG B 1 261 ? 16.359 -5.863 -0.778 1 97 261 ARG B O 1
ATOM 5383 N N . LEU B 1 262 ? 15.242 -7.762 -1.216 1 98.06 262 LEU B N 1
ATOM 5384 C CA . LEU B 1 262 ? 16.422 -8.375 -1.807 1 98.06 262 LEU B CA 1
ATOM 5385 C C . LEU B 1 262 ? 16.906 -7.582 -3.014 1 98.06 262 LEU B C 1
ATOM 5387 O O . LEU B 1 262 ? 18.109 -7.312 -3.146 1 98.06 262 LEU B O 1
ATOM 5391 N N . GLY B 1 263 ? 15.961 -7.238 -3.912 1 97.69 263 GLY B N 1
ATOM 5392 C CA . GLY B 1 263 ? 16.312 -6.469 -5.098 1 97.69 263 GLY B CA 1
ATOM 5393 C C . GLY B 1 263 ? 16.953 -5.137 -4.781 1 97.69 263 GLY B C 1
ATOM 5394 O O . GLY B 1 263 ? 17.891 -4.719 -5.465 1 97.69 263 GLY B O 1
ATOM 5395 N N . GLN B 1 264 ? 16.484 -4.469 -3.736 1 96.62 264 GLN B N 1
ATOM 5396 C CA . GLN B 1 264 ? 17.047 -3.184 -3.334 1 96.62 264 GLN B CA 1
ATOM 5397 C C . GLN B 1 264 ? 18.484 -3.336 -2.867 1 96.62 264 GLN B C 1
ATOM 5399 O O . GLN B 1 264 ? 19.359 -2.547 -3.252 1 96.62 264 GLN B O 1
ATOM 5404 N N . ASP B 1 265 ? 18.766 -4.34 -2.064 1 97.12 265 ASP B N 1
ATOM 5405 C CA . ASP B 1 265 ? 20.125 -4.574 -1.58 1 97.12 265 ASP B CA 1
ATOM 5406 C C . ASP B 1 265 ? 21.062 -4.93 -2.73 1 97.12 265 ASP B C 1
ATOM 5408 O O . ASP B 1 265 ? 22.203 -4.473 -2.766 1 97.12 265 ASP B O 1
ATOM 5412 N N . ILE B 1 266 ? 20.547 -5.727 -3.656 1 97.81 266 ILE B N 1
ATOM 5413 C CA . ILE B 1 266 ? 21.344 -6.121 -4.805 1 97.81 266 ILE B CA 1
ATOM 5414 C C . ILE B 1 266 ? 21.672 -4.895 -5.648 1 97.81 266 ILE B C 1
ATOM 5416 O O . ILE B 1 266 ? 22.812 -4.73 -6.098 1 97.81 266 ILE B O 1
ATOM 5420 N N . ARG B 1 267 ? 20.688 -4.031 -5.898 1 96.75 267 ARG B N 1
ATOM 5421 C CA . ARG B 1 267 ? 20.922 -2.812 -6.664 1 96.75 267 ARG B CA 1
ATOM 5422 C C . ARG B 1 267 ? 21.969 -1.931 -5.988 1 96.75 267 ARG B C 1
ATOM 5424 O O . ARG B 1 267 ? 22.812 -1.33 -6.656 1 96.75 267 ARG B O 1
ATOM 5431 N N . LEU B 1 268 ? 21.906 -1.86 -4.66 1 96.88 268 LEU B N 1
ATOM 5432 C CA . LEU B 1 268 ? 22.875 -1.057 -3.918 1 96.88 268 LEU B CA 1
ATOM 5433 C C . LEU B 1 268 ? 24.266 -1.644 -4.039 1 96.88 268 LEU B C 1
ATOM 5435 O O . LEU B 1 268 ? 25.219 -0.926 -4.359 1 96.88 268 LEU B O 1
ATOM 5439 N N . MET B 1 269 ? 24.406 -2.938 -3.852 1 97.06 269 MET B N 1
ATOM 5440 C CA . MET B 1 269 ? 25.703 -3.584 -3.936 1 97.06 269 MET B CA 1
ATOM 5441 C C . MET B 1 269 ? 26.266 -3.486 -5.348 1 97.06 269 MET B C 1
ATOM 5443 O O . MET B 1 269 ? 27.484 -3.404 -5.531 1 97.06 269 MET B O 1
ATOM 5447 N N . PHE B 1 270 ? 25.344 -3.512 -6.328 1 96.12 270 PHE B N 1
ATOM 5448 C CA . PHE B 1 270 ? 25.734 -3.475 -7.734 1 96.12 270 PHE B CA 1
ATOM 5449 C C . PHE B 1 270 ? 25.938 -2.037 -8.203 1 96.12 270 PHE B C 1
ATOM 5451 O O . PHE B 1 270 ? 26.438 -1.802 -9.305 1 96.12 270 PHE B O 1
ATOM 5458 N N . SER B 1 271 ? 25.594 -1.031 -7.402 1 95.06 271 SER B N 1
ATOM 5459 C CA . SER B 1 271 ? 25.688 0.37 -7.801 1 95.06 271 SER B CA 1
ATOM 5460 C C . SER B 1 271 ? 27.109 0.742 -8.211 1 95.06 271 SER B C 1
ATOM 5462 O O . SER B 1 271 ? 28.078 0.135 -7.746 1 95.06 271 SER B O 1
ATOM 5464 N N . GLY B 1 272 ? 27.297 1.777 -9.039 1 88.88 272 GLY B N 1
ATOM 5465 C CA . GLY B 1 272 ? 28.594 2.164 -9.555 1 88.88 272 GLY B CA 1
ATOM 5466 C C . GLY B 1 272 ? 28.828 1.723 -10.984 1 88.88 272 GLY B C 1
ATOM 5467 O O . GLY B 1 272 ? 27.938 1.841 -11.828 1 88.88 272 GLY B O 1
ATOM 5468 N N . PRO B 1 273 ? 29.844 1.489 -11.258 1 86.56 273 PRO B N 1
ATOM 5469 C CA . PRO B 1 273 ? 30.984 0.938 -10.523 1 86.56 273 PRO B CA 1
ATOM 5470 C C . PRO B 1 273 ? 31.859 2.02 -9.883 1 86.56 273 PRO B C 1
ATOM 5472 O O . PRO B 1 273 ? 32.656 1.729 -8.984 1 86.56 273 PRO B O 1
ATOM 5475 N N . LEU B 1 274 ? 31.734 3.186 -10.305 1 83.5 274 LEU B N 1
ATOM 5476 C CA . LEU B 1 274 ? 32.688 4.172 -9.828 1 83.5 274 LEU B CA 1
ATOM 5477 C C . LEU B 1 274 ? 32.031 5.164 -8.875 1 83.5 274 LEU B C 1
ATOM 5479 O O . LEU B 1 274 ? 32.719 5.797 -8.062 1 83.5 274 LEU B O 1
ATOM 5483 N N . THR B 1 275 ? 30.812 5.301 -9.039 1 87.62 275 THR B N 1
ATOM 5484 C CA . THR B 1 275 ? 30.156 6.324 -8.234 1 87.62 275 THR B CA 1
ATOM 5485 C C . THR B 1 275 ? 29.141 5.691 -7.277 1 87.62 275 THR B C 1
ATOM 5487 O O . THR B 1 275 ? 28.141 6.309 -6.93 1 87.62 275 THR B O 1
ATOM 5490 N N . GLY B 1 276 ? 29.297 4.457 -6.945 1 91.94 276 GLY B N 1
ATOM 5491 C CA . GLY B 1 276 ? 28.469 3.701 -6.02 1 91.94 276 GLY B CA 1
ATOM 5492 C C . GLY B 1 276 ? 29.266 2.725 -5.172 1 91.94 276 GLY B C 1
ATOM 5493 O O . GLY B 1 276 ? 30.406 2.998 -4.812 1 91.94 276 GLY B O 1
ATOM 5494 N N . LEU B 1 277 ? 28.656 1.658 -4.773 1 93.56 277 LEU B N 1
ATOM 5495 C CA . LEU B 1 277 ? 29.312 0.721 -3.865 1 93.56 277 LEU B CA 1
ATOM 5496 C C . LEU B 1 277 ? 30.172 -0.276 -4.637 1 93.56 277 LEU B C 1
ATOM 5498 O O . LEU B 1 277 ? 31.281 -0.606 -4.215 1 93.56 277 LEU B O 1
ATOM 5502 N N . ASN B 1 278 ? 29.656 -0.772 -5.762 1 94.44 278 ASN B N 1
ATOM 5503 C CA . ASN B 1 278 ? 30.359 -1.707 -6.625 1 94.44 278 ASN B CA 1
ATOM 5504 C C . ASN B 1 278 ? 30.875 -2.916 -5.844 1 94.44 278 ASN B C 1
ATOM 5506 O O . ASN B 1 278 ? 32.031 -3.312 -5.988 1 94.44 278 ASN B O 1
ATOM 5510 N N . GLU B 1 279 ? 30.062 -3.496 -5.062 1 96.75 279 GLU B N 1
ATOM 5511 C CA . GLU B 1 279 ? 30.453 -4.629 -4.227 1 96.75 279 GLU B CA 1
ATOM 5512 C C . GLU B 1 279 ? 30.234 -5.953 -4.961 1 96.75 279 GLU B C 1
ATOM 5514 O O . GLU B 1 279 ? 30.797 -6.977 -4.578 1 96.75 279 GLU B O 1
ATOM 5519 N N . ILE B 1 280 ? 29.375 -5.914 -5.953 1 97.44 280 ILE B N 1
ATOM 5520 C CA . ILE B 1 280 ? 29.141 -7.121 -6.738 1 97.44 280 ILE B CA 1
ATOM 5521 C C . ILE B 1 280 ? 29.078 -6.766 -8.227 1 97.44 280 ILE B C 1
ATOM 5523 O O . ILE B 1 280 ? 28.875 -5.605 -8.578 1 97.44 280 ILE B O 1
ATOM 5527 N N . ASP B 1 281 ? 29.312 -7.781 -9.039 1 94.94 281 ASP B N 1
ATOM 5528 C CA . ASP B 1 281 ? 29.047 -7.727 -10.469 1 94.94 281 ASP B CA 1
ATOM 5529 C C . ASP B 1 281 ? 27.953 -8.711 -10.867 1 94.94 281 ASP B C 1
ATOM 5531 O O . ASP B 1 281 ? 27.781 -9.75 -10.219 1 94.94 281 ASP B O 1
ATOM 5535 N N . LEU B 1 282 ? 27.172 -8.336 -11.836 1 94.56 282 LEU B N 1
ATOM 5536 C CA . LEU B 1 282 ? 26.125 -9.172 -12.398 1 94.56 282 LEU B CA 1
ATOM 5537 C C . LEU B 1 282 ? 26.328 -9.375 -13.898 1 94.56 282 LEU B C 1
ATOM 5539 O O . LEU B 1 282 ? 25.625 -8.773 -14.711 1 94.56 282 LEU B O 1
ATOM 5543 N N . PRO B 1 283 ? 27.172 -10.297 -14.258 1 90.88 283 PRO B N 1
ATOM 5544 C CA . PRO B 1 283 ? 27.578 -10.461 -15.656 1 90.88 283 PRO B CA 1
ATOM 5545 C C . PRO B 1 283 ? 26.391 -10.734 -16.594 1 90.88 283 PRO B C 1
ATOM 5547 O O . PRO B 1 283 ? 26.391 -10.273 -17.734 1 90.88 283 PRO B O 1
ATOM 5550 N N . THR B 1 284 ? 25.406 -11.414 -16.141 1 88.75 284 THR B N 1
ATOM 5551 C CA . THR B 1 284 ? 24.266 -11.773 -16.984 1 88.75 284 THR B CA 1
ATOM 5552 C C . THR B 1 284 ? 23.5 -10.523 -17.422 1 88.75 284 THR B C 1
ATOM 5554 O O . THR B 1 284 ? 22.875 -10.523 -18.484 1 88.75 284 THR B O 1
ATOM 5557 N N . GLN B 1 285 ? 23.578 -9.453 -16.641 1 89.44 285 GLN B N 1
ATOM 5558 C CA . GLN B 1 285 ? 22.844 -8.227 -16.938 1 89.44 285 GLN B CA 1
ATOM 5559 C C . GLN B 1 285 ? 23.5 -7.441 -18.062 1 89.44 285 GLN B C 1
ATOM 5561 O O . GLN B 1 285 ? 22.906 -6.527 -18.625 1 89.44 285 GLN B O 1
ATOM 5566 N N . GLU B 1 286 ? 24.719 -7.797 -18.438 1 83.62 286 GLU B N 1
ATOM 5567 C CA . GLU B 1 286 ? 25.484 -7.102 -19.469 1 83.62 286 GLU B CA 1
ATOM 5568 C C . GLU B 1 286 ? 25.047 -7.555 -20.859 1 83.62 286 GLU B C 1
ATOM 5570 O O . GLU B 1 286 ? 25.438 -6.953 -21.859 1 83.62 286 GLU B O 1
ATOM 5575 N N . GLU B 1 287 ? 24.234 -8.555 -20.859 1 81.56 287 GLU B N 1
ATOM 5576 C CA . GLU B 1 287 ? 23.844 -9.148 -22.141 1 81.56 287 GLU B CA 1
ATOM 5577 C C . GLU B 1 287 ? 22.969 -8.195 -22.938 1 81.56 287 GLU B C 1
ATOM 5579 O O . GLU B 1 287 ? 22.797 -8.352 -24.141 1 81.56 287 GLU B O 1
ATOM 5584 N N . ILE B 1 288 ? 22.391 -7.227 -22.188 1 78 288 ILE B N 1
ATOM 5585 C CA . ILE B 1 288 ? 21.578 -6.215 -22.859 1 78 288 ILE B CA 1
ATOM 5586 C C . ILE B 1 288 ? 22.125 -4.824 -22.547 1 78 288 ILE B C 1
ATOM 5588 O O . ILE B 1 288 ? 22.562 -4.551 -21.422 1 78 288 ILE B O 1
ATOM 5592 N N . ALA B 1 289 ? 22.109 -3.992 -23.672 1 74.12 289 ALA B N 1
ATOM 5593 C CA . ALA B 1 289 ? 22.594 -2.623 -23.5 1 74.12 289 ALA B CA 1
ATOM 5594 C C . ALA B 1 289 ? 21.766 -1.881 -22.469 1 74.12 289 ALA B C 1
ATOM 5596 O O . ALA B 1 289 ? 20.531 -1.936 -22.484 1 74.12 289 ALA B O 1
ATOM 5597 N N . GLY B 1 290 ? 22.391 -1.308 -21.562 1 72.44 290 GLY B N 1
ATOM 5598 C CA . GLY B 1 290 ? 21.719 -0.624 -20.469 1 72.44 290 GLY B CA 1
ATOM 5599 C C . GLY B 1 290 ? 21.25 0.771 -20.828 1 72.44 290 GLY B C 1
ATOM 5600 O O . GLY B 1 290 ? 20.375 1.33 -20.172 1 72.44 290 GLY B O 1
ATOM 5601 N N . SER B 1 291 ? 22 1.375 -21.75 1 70.62 291 SER B N 1
ATOM 5602 C CA . SER B 1 291 ? 21.656 2.74 -22.125 1 70.62 291 SER B CA 1
ATOM 5603 C C . SER B 1 291 ? 21.75 2.941 -23.641 1 70.62 291 SER B C 1
ATOM 5605 O O . SER B 1 291 ? 22.625 2.381 -24.281 1 70.62 291 SER B O 1
ATOM 5607 N N . SER B 1 292 ? 20.922 3.695 -24.203 1 66.5 292 SER B N 1
ATOM 5608 C CA . SER B 1 292 ? 20.953 4.062 -25.609 1 66.5 292 SER B CA 1
ATOM 5609 C C . SER B 1 292 ? 22 5.133 -25.875 1 66.5 292 SER B C 1
ATOM 5611 O O . SER B 1 292 ? 22.5 5.266 -27 1 66.5 292 SER B O 1
ATOM 5613 N N . ILE B 1 293 ? 22.453 5.809 -24.75 1 64.5 293 ILE B N 1
ATOM 5614 C CA . ILE B 1 293 ? 23.297 6.973 -24.953 1 64.5 293 ILE B CA 1
ATOM 5615 C C . ILE B 1 293 ? 24.672 6.719 -24.328 1 64.5 293 ILE B C 1
ATOM 5617 O O . ILE B 1 293 ? 25.672 7.32 -24.75 1 64.5 293 ILE B O 1
ATOM 5621 N N . MET B 1 294 ? 24.703 5.828 -23.344 1 68.62 294 MET B N 1
ATOM 5622 C CA . MET B 1 294 ? 25.953 5.566 -22.641 1 68.62 294 MET B CA 1
ATOM 5623 C C . MET B 1 294 ? 26.453 4.156 -22.922 1 68.62 294 MET B C 1
ATOM 5625 O O . MET B 1 294 ? 26.125 3.217 -22.203 1 68.62 294 MET B O 1
ATOM 5629 N N . PRO B 1 295 ? 27.312 4.109 -23.953 1 66.38 295 PRO B N 1
ATOM 5630 C CA . PRO B 1 295 ? 27.828 2.779 -24.281 1 66.38 295 PRO B CA 1
ATOM 5631 C C . PRO B 1 295 ? 28.578 2.131 -23.109 1 66.38 295 PRO B C 1
ATOM 5633 O O . PRO B 1 295 ? 29.266 2.818 -22.359 1 66.38 295 PRO B O 1
ATOM 5636 N N . GLY B 1 296 ? 28.219 0.884 -22.797 1 70 296 GLY B N 1
ATOM 5637 C CA . GLY B 1 296 ? 28.938 0.14 -21.781 1 70 296 GLY B CA 1
ATOM 5638 C C . GLY B 1 296 ? 28.188 0.09 -20.453 1 70 296 GLY B C 1
ATOM 5639 O O . GLY B 1 296 ? 28.516 -0.727 -19.578 1 70 296 GLY B O 1
ATOM 5640 N N . LYS B 1 297 ? 27.25 0.993 -20.344 1 79.88 297 LYS B N 1
ATOM 5641 C CA . LYS B 1 297 ? 26.484 1.013 -19.094 1 79.88 297 LYS B CA 1
ATOM 5642 C C . LYS B 1 297 ? 25.625 -0.235 -18.969 1 79.88 297 LYS B C 1
ATOM 5644 O O . LYS B 1 297 ? 24.938 -0.629 -19.922 1 79.88 297 LYS B O 1
ATOM 5649 N N . THR B 1 298 ? 25.75 -0.93 -17.844 1 85.31 298 THR B N 1
ATOM 5650 C CA . THR B 1 298 ? 24.922 -2.09 -17.531 1 85.31 298 THR B CA 1
ATOM 5651 C C . THR B 1 298 ? 23.938 -1.759 -16.406 1 85.31 298 THR B C 1
ATOM 5653 O O . THR B 1 298 ? 24.328 -1.191 -15.383 1 85.31 298 THR B O 1
ATOM 5656 N N . ASN B 1 299 ? 22.719 -1.997 -16.672 1 90.12 299 ASN B N 1
ATOM 5657 C CA . ASN B 1 299 ? 21.688 -1.797 -15.672 1 90.12 299 ASN B CA 1
ATOM 5658 C C . ASN B 1 299 ? 21.172 -3.125 -15.117 1 90.12 299 ASN B C 1
ATOM 5660 O O . ASN B 1 299 ? 21.188 -4.141 -15.82 1 90.12 299 ASN B O 1
ATOM 5664 N N . PRO B 1 300 ? 20.781 -3.191 -13.875 1 93.81 300 PRO B N 1
ATOM 5665 C CA . PRO B 1 300 ? 20.203 -4.41 -13.305 1 93.81 300 PRO B CA 1
ATOM 5666 C C . PRO B 1 300 ? 18.75 -4.609 -13.711 1 93.81 300 PRO B C 1
ATOM 5668 O O . PRO B 1 300 ? 17.859 -4.598 -12.859 1 93.81 300 PRO B O 1
ATOM 5671 N N . VAL B 1 301 ? 18.562 -4.91 -14.922 1 92.38 301 VAL B N 1
ATOM 5672 C CA . VAL B 1 301 ? 17.234 -4.875 -15.539 1 92.38 301 VAL B CA 1
ATOM 5673 C C . VAL B 1 301 ? 16.359 -5.984 -14.953 1 92.38 301 VAL B C 1
ATOM 5675 O O . VAL B 1 301 ? 15.164 -5.789 -14.734 1 92.38 301 VAL B O 1
ATOM 5678 N N . THR B 1 302 ? 16.938 -7.234 -14.742 1 95.62 302 THR B N 1
ATOM 5679 C CA . THR B 1 302 ? 16.156 -8.312 -14.141 1 95.62 302 THR B CA 1
ATOM 5680 C C . THR B 1 302 ? 15.695 -7.934 -12.742 1 95.62 302 THR B C 1
ATOM 5682 O O . THR B 1 302 ? 14.539 -8.18 -12.375 1 95.62 302 THR B O 1
ATOM 5685 N N . VAL B 1 303 ? 16.578 -7.32 -11.977 1 96.62 303 VAL B N 1
ATOM 5686 C CA . VAL B 1 303 ? 16.266 -6.902 -10.617 1 96.62 303 VAL B CA 1
ATOM 5687 C C . VAL B 1 303 ? 15.156 -5.848 -10.641 1 96.62 303 VAL B C 1
ATOM 5689 O O . VAL B 1 303 ? 14.18 -5.945 -9.898 1 96.62 303 VAL B O 1
ATOM 5692 N N . GLU B 1 304 ? 15.305 -4.871 -11.531 1 95.56 304 GLU B N 1
ATOM 5693 C CA . GLU B 1 304 ? 14.328 -3.793 -11.609 1 95.56 304 GLU B CA 1
ATOM 5694 C C . GLU B 1 304 ? 12.969 -4.312 -12.078 1 95.56 304 GLU B C 1
ATOM 5696 O O . GLU B 1 304 ? 11.93 -3.861 -11.594 1 95.56 304 GLU B O 1
ATOM 5701 N N . ALA B 1 305 ? 12.969 -5.215 -13.055 1 95.62 305 ALA B N 1
ATOM 5702 C CA . ALA B 1 305 ? 11.727 -5.852 -13.477 1 95.62 305 ALA B CA 1
ATOM 5703 C C . ALA B 1 305 ? 11.062 -6.59 -12.312 1 95.62 305 ALA B C 1
ATOM 5705 O O . ALA B 1 305 ? 9.836 -6.586 -12.188 1 95.62 305 ALA B O 1
ATOM 5706 N N . THR B 1 306 ? 11.852 -7.219 -11.477 1 97.31 306 THR B N 1
ATOM 5707 C CA . THR B 1 306 ? 11.352 -7.914 -10.297 1 97.31 306 THR B CA 1
ATOM 5708 C C . THR B 1 306 ? 10.688 -6.934 -9.328 1 97.31 306 THR B C 1
ATOM 5710 O O . THR B 1 306 ? 9.656 -7.246 -8.734 1 97.31 306 THR B O 1
ATOM 5713 N N . LEU B 1 307 ? 11.305 -5.75 -9.172 1 96.88 307 LEU B N 1
ATOM 5714 C CA . LEU B 1 307 ? 10.711 -4.738 -8.312 1 96.88 307 LEU B CA 1
ATOM 5715 C C . LEU B 1 307 ? 9.344 -4.312 -8.836 1 96.88 307 LEU B C 1
ATOM 5717 O O . LEU B 1 307 ? 8.406 -4.113 -8.055 1 96.88 307 LEU B O 1
ATOM 5721 N N . LEU B 1 308 ? 9.227 -4.18 -10.164 1 97.25 308 LEU B N 1
ATOM 5722 C CA . LEU B 1 308 ? 7.945 -3.834 -10.766 1 97.25 308 LEU B CA 1
ATOM 5723 C C . LEU B 1 308 ? 6.906 -4.918 -10.492 1 97.25 308 LEU B C 1
ATOM 5725 O O . LEU B 1 308 ? 5.762 -4.613 -10.156 1 97.25 308 LEU B O 1
ATOM 5729 N N . ILE B 1 309 ? 7.328 -6.137 -10.648 1 97.19 309 ILE B N 1
ATOM 5730 C CA . ILE B 1 309 ? 6.445 -7.266 -10.375 1 97.19 309 ILE B CA 1
ATOM 5731 C C . ILE B 1 309 ? 5.996 -7.223 -8.914 1 97.19 309 ILE B C 1
ATOM 5733 O O . ILE B 1 309 ? 4.82 -7.43 -8.617 1 97.19 309 ILE B O 1
ATOM 5737 N N . SER B 1 310 ? 6.945 -6.996 -8.008 1 97.81 310 SER B N 1
ATOM 5738 C CA . SER B 1 310 ? 6.625 -6.926 -6.586 1 97.81 310 SER B CA 1
ATOM 5739 C C . SER B 1 310 ? 5.566 -5.867 -6.309 1 97.81 310 SER B C 1
ATOM 5741 O O . SER B 1 310 ? 4.602 -6.125 -5.586 1 97.81 310 SER B O 1
ATOM 5743 N N . ALA B 1 311 ? 5.734 -4.723 -6.906 1 96.06 311 ALA B N 1
ATOM 5744 C CA . ALA B 1 311 ? 4.758 -3.65 -6.734 1 96.06 311 ALA B CA 1
ATOM 5745 C C . ALA B 1 311 ? 3.377 -4.082 -7.215 1 96.06 311 ALA B C 1
ATOM 5747 O O . ALA B 1 311 ? 2.371 -3.832 -6.547 1 96.06 311 ALA B O 1
ATOM 5748 N N . GLN B 1 312 ? 3.344 -4.723 -8.344 1 96.88 312 GLN B N 1
ATOM 5749 C CA . GLN B 1 312 ? 2.074 -5.156 -8.922 1 96.88 312 GLN B CA 1
ATOM 5750 C C . GLN B 1 312 ? 1.389 -6.188 -8.031 1 96.88 312 GLN B C 1
ATOM 5752 O O . GLN B 1 312 ? 0.173 -6.137 -7.832 1 96.88 312 GLN B O 1
ATOM 5757 N N . VAL B 1 313 ? 2.145 -7.109 -7.52 1 98.38 313 VAL B N 1
ATOM 5758 C CA . VAL B 1 313 ? 1.596 -8.164 -6.672 1 98.38 313 VAL B CA 1
ATOM 5759 C C . VAL B 1 313 ? 0.977 -7.543 -5.422 1 98.38 313 VAL B C 1
ATOM 5761 O O . VAL B 1 313 ? -0.097 -7.965 -4.98 1 98.38 313 VAL B O 1
ATOM 5764 N N . VAL B 1 314 ? 1.616 -6.566 -4.871 1 96.88 314 VAL B N 1
ATOM 5765 C CA . VAL B 1 314 ? 1.069 -5.859 -3.715 1 96.88 314 VAL B CA 1
ATOM 5766 C C . VAL B 1 314 ? -0.261 -5.211 -4.086 1 96.88 314 VAL B C 1
ATOM 5768 O O . VAL B 1 314 ? -1.229 -5.285 -3.326 1 96.88 314 VAL B O 1
ATOM 5771 N N . GLY B 1 315 ? -0.347 -4.602 -5.223 1 96.62 315 GLY B N 1
ATOM 5772 C CA . GLY B 1 315 ? -1.586 -4.004 -5.695 1 96.62 315 GLY B CA 1
ATOM 5773 C C . GLY B 1 315 ? -2.707 -5.012 -5.867 1 96.62 315 GLY B C 1
ATOM 5774 O O . GLY B 1 315 ? -3.852 -4.742 -5.5 1 96.62 315 GLY B O 1
ATOM 5775 N N . LEU B 1 316 ? -2.363 -6.133 -6.402 1 97.56 316 LEU B N 1
ATOM 5776 C CA . LEU B 1 316 ? -3.355 -7.184 -6.605 1 97.56 316 LEU B CA 1
ATOM 5777 C C . LEU B 1 316 ? -3.893 -7.684 -5.27 1 97.56 316 LEU B C 1
ATOM 5779 O O . LEU B 1 316 ? -5.078 -8 -5.152 1 97.56 316 LEU B O 1
ATOM 5783 N N . ASP B 1 317 ? -3.066 -7.793 -4.262 1 98.12 317 ASP B N 1
ATOM 5784 C CA . ASP B 1 317 ? -3.523 -8.18 -2.93 1 98.12 317 ASP B CA 1
ATOM 5785 C C . ASP B 1 317 ? -4.539 -7.184 -2.385 1 98.12 317 ASP B C 1
ATOM 5787 O O . ASP B 1 317 ? -5.523 -7.57 -1.75 1 98.12 317 ASP B O 1
ATOM 5791 N N . HIS B 1 318 ? -4.297 -5.898 -2.648 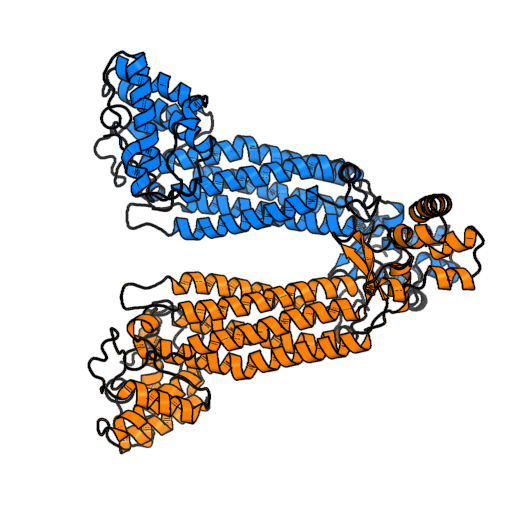1 95.5 318 HIS B N 1
ATOM 5792 C CA . HIS B 1 318 ? -5.25 -4.883 -2.229 1 95.5 318 HIS B CA 1
ATOM 5793 C C . HIS B 1 318 ? -6.594 -5.066 -2.928 1 95.5 318 HIS B C 1
ATOM 5795 O O . HIS B 1 318 ? -7.648 -4.957 -2.295 1 95.5 318 HIS B O 1
ATOM 5801 N N . ALA B 1 319 ? -6.578 -5.324 -4.168 1 96.44 319 ALA B N 1
ATOM 5802 C CA . ALA B 1 319 ? -7.805 -5.578 -4.918 1 96.44 319 ALA B CA 1
ATOM 5803 C C . ALA B 1 319 ? -8.547 -6.793 -4.363 1 96.44 319 ALA B C 1
ATOM 5805 O O . ALA B 1 319 ? -9.773 -6.781 -4.25 1 96.44 319 ALA B O 1
ATOM 5806 N N . ASN B 1 320 ? -7.805 -7.84 -4.02 1 98.06 320 ASN B N 1
ATOM 5807 C CA . ASN B 1 320 ? -8.414 -9.047 -3.467 1 98.06 320 ASN B CA 1
ATOM 5808 C C . ASN B 1 320 ? -9.094 -8.773 -2.131 1 98.06 320 ASN B C 1
ATOM 5810 O O . ASN B 1 320 ? -10.117 -9.383 -1.814 1 98.06 320 ASN B O 1
ATOM 5814 N N . GLN B 1 321 ? -8.5 -7.914 -1.316 1 95.25 321 GLN B N 1
ATOM 5815 C CA . GLN B 1 321 ? -9.133 -7.539 -0.056 1 95.25 321 GLN B CA 1
ATOM 5816 C C . GLN B 1 321 ? -10.516 -6.941 -0.291 1 95.25 321 GLN B C 1
ATOM 5818 O O . GLN B 1 321 ? -11.492 -7.352 0.343 1 95.25 321 GLN B O 1
ATOM 5823 N N . PHE B 1 322 ? -10.672 -6.09 -1.268 1 93.62 322 PHE B N 1
ATOM 5824 C CA . PHE B 1 322 ? -11.953 -5.465 -1.578 1 93.62 322 PHE B CA 1
ATOM 5825 C C . PHE B 1 322 ? -12.922 -6.48 -2.168 1 93.62 322 PHE B C 1
ATOM 5827 O O . PHE B 1 322 ? -14.086 -6.543 -1.759 1 93.62 322 PHE B O 1
ATOM 5834 N N . ALA B 1 323 ? -12.406 -7.238 -3.102 1 96 323 ALA B N 1
ATOM 5835 C CA . ALA B 1 323 ? -13.25 -8.219 -3.775 1 96 323 ALA B CA 1
ATOM 5836 C C . ALA B 1 323 ? -13.805 -9.242 -2.783 1 96 323 ALA B C 1
ATOM 5838 O O . ALA B 1 323 ? -14.953 -9.688 -2.916 1 96 323 ALA B O 1
ATOM 5839 N N . SER B 1 324 ? -13.039 -9.594 -1.805 1 95.81 324 SER B N 1
ATOM 5840 C CA . SER B 1 324 ? -13.438 -10.609 -0.838 1 95.81 324 SER B CA 1
ATOM 5841 C C . SER B 1 324 ? -14.531 -10.094 0.087 1 95.81 324 SER B C 1
ATOM 5843 O O . SER B 1 324 ? -15.211 -10.883 0.752 1 95.81 324 SER B O 1
ATOM 5845 N N . MET B 1 325 ? -14.734 -8.781 0.145 1 92.81 325 MET B N 1
ATOM 5846 C CA . MET B 1 325 ? -15.758 -8.18 0.996 1 92.81 325 MET B CA 1
ATOM 5847 C C . MET B 1 325 ? -17.094 -8.125 0.277 1 92.81 325 MET B C 1
ATOM 5849 O O . MET B 1 325 ? -18.125 -7.863 0.897 1 92.81 325 MET B O 1
ATOM 5853 N N . LEU B 1 326 ? -17.125 -8.414 -1.013 1 93.19 326 LEU B N 1
ATOM 5854 C CA . LEU B 1 326 ? -18.359 -8.352 -1.795 1 93.19 326 LEU B CA 1
ATOM 5855 C C . LEU B 1 326 ? -19.203 -9.602 -1.579 1 93.19 326 LEU B C 1
ATOM 5857 O O . LEU B 1 326 ? -18.734 -10.727 -1.792 1 93.19 326 LEU B O 1
ATOM 5861 N N . GLY B 1 327 ? -20.406 -9.492 -1.132 1 93.06 327 GLY B N 1
ATOM 5862 C CA . GLY B 1 327 ? -21.344 -10.594 -0.954 1 93.06 327 GLY B CA 1
ATOM 5863 C C . GLY B 1 327 ? -22.281 -10.391 0.22 1 93.06 327 GLY B C 1
ATOM 5864 O O . GLY B 1 327 ? -21.984 -9.609 1.128 1 93.06 327 GLY B O 1
ATOM 5865 N N . GLU B 1 328 ? -23.406 -10.977 0.169 1 92.44 328 GLU B N 1
ATOM 5866 C CA . GLU B 1 328 ? -24.406 -10.984 1.241 1 92.44 328 GLU B CA 1
ATOM 5867 C C . GLU B 1 328 ? -24.906 -12.391 1.523 1 92.44 328 GLU B C 1
ATOM 5869 O O . GLU B 1 328 ? -25.109 -13.188 0.599 1 92.44 328 GLU B O 1
ATOM 5874 N N . PHE B 1 329 ? -24.969 -12.703 2.738 1 94.94 329 PHE B N 1
ATOM 5875 C CA . PHE B 1 329 ? -25.516 -13.969 3.195 1 94.94 329 PHE B CA 1
ATOM 5876 C C . PHE B 1 329 ? -24.812 -15.148 2.539 1 94.94 329 PHE B C 1
ATOM 5878 O O . PHE B 1 329 ? -23.578 -15.266 2.631 1 94.94 329 PHE B O 1
ATOM 5885 N N . GLU B 1 330 ? -25.422 -15.898 1.743 1 94.56 330 GLU B N 1
ATOM 5886 C CA . GLU B 1 330 ? -24.875 -17.172 1.301 1 94.56 330 GLU B CA 1
ATOM 5887 C C . GLU B 1 330 ? -24.062 -17.016 0.021 1 94.56 330 GLU B C 1
ATOM 5889 O O . GLU B 1 330 ? -23.688 -18.016 -0.609 1 94.56 330 GLU B O 1
ATOM 5894 N N . LEU B 1 331 ? -23.688 -15.758 -0.321 1 94 331 LEU B N 1
ATOM 5895 C CA . LEU B 1 331 ? -23.062 -15.555 -1.626 1 94 331 LEU B CA 1
ATOM 5896 C C . LEU B 1 331 ? -21.812 -14.688 -1.506 1 94 331 LEU B C 1
ATOM 5898 O O . LEU B 1 331 ? -21.828 -13.664 -0.814 1 94 331 LEU B O 1
ATOM 5902 N N . SER B 1 332 ? -20.766 -15.164 -2.141 1 95.88 332 SER B N 1
ATOM 5903 C CA . SER B 1 332 ? -19.609 -14.312 -2.402 1 95.88 332 SER B CA 1
ATOM 5904 C C . SER B 1 332 ? -19.641 -13.742 -3.816 1 95.88 332 SER B C 1
ATOM 5906 O O . SER B 1 332 ? -19.984 -14.445 -4.77 1 95.88 332 SER B O 1
ATOM 5908 N N . MET B 1 333 ? -19.25 -12.508 -4.027 1 94.81 333 MET B N 1
ATOM 5909 C CA . MET B 1 333 ? -19.391 -11.867 -5.332 1 94.81 333 MET B CA 1
ATOM 5910 C C . MET B 1 333 ? -18.047 -11.414 -5.863 1 94.81 333 MET B C 1
ATOM 5912 O O . MET B 1 333 ? -17.969 -10.656 -6.836 1 94.81 333 MET B O 1
ATOM 5916 N N . GLY B 1 334 ? -16.969 -11.82 -5.297 1 96.56 334 GLY B N 1
ATOM 5917 C CA . GLY B 1 334 ? -15.648 -11.445 -5.766 1 96.56 334 GLY B CA 1
ATOM 5918 C C . GLY B 1 334 ? -14.883 -12.602 -6.379 1 96.56 334 GLY B C 1
ATOM 5919 O O . GLY B 1 334 ? -13.68 -12.5 -6.629 1 96.56 334 GLY B O 1
ATOM 5920 N N . ILE B 1 335 ? -15.523 -13.641 -6.691 1 96.75 335 ILE B N 1
ATOM 5921 C CA . ILE B 1 335 ? -14.906 -14.93 -6.957 1 96.75 335 ILE B CA 1
ATOM 5922 C C . ILE B 1 335 ? -14.07 -14.844 -8.234 1 96.75 335 ILE B C 1
ATOM 5924 O O . ILE B 1 335 ? -12.883 -15.188 -8.234 1 96.75 335 ILE B O 1
ATOM 5928 N N . PRO B 1 336 ? -14.625 -14.312 -9.383 1 96.75 336 PRO B N 1
ATOM 5929 C CA . PRO B 1 336 ? -13.82 -14.289 -10.609 1 96.75 336 PRO B CA 1
ATOM 5930 C C . PRO B 1 336 ? -12.562 -13.438 -10.477 1 96.75 336 PRO B C 1
ATOM 5932 O O . PRO B 1 336 ? -11.484 -13.852 -10.914 1 96.75 336 PRO B O 1
ATOM 5935 N N . LEU B 1 337 ? -12.711 -12.32 -9.844 1 97.5 337 LEU B N 1
ATOM 5936 C CA . LEU B 1 337 ? -11.586 -11.391 -9.742 1 97.5 337 LEU B CA 1
ATOM 5937 C C . LEU B 1 337 ? -10.5 -11.953 -8.82 1 97.5 337 LEU B C 1
ATOM 5939 O O . LEU B 1 337 ? -9.312 -11.906 -9.156 1 97.5 337 LEU B O 1
ATOM 5943 N N . VAL B 1 338 ? -10.914 -12.5 -7.68 1 98.25 338 VAL B N 1
ATOM 5944 C CA . VAL B 1 338 ? -9.953 -13.07 -6.742 1 98.25 338 VAL B CA 1
ATOM 5945 C C . VAL B 1 338 ? -9.211 -14.234 -7.406 1 98.25 338 VAL B C 1
ATOM 5947 O O . VAL B 1 338 ? -7.992 -14.344 -7.289 1 98.25 338 VAL B O 1
ATOM 5950 N N . GLY B 1 339 ? -9.93 -15.055 -8.07 1 98.5 339 GLY B N 1
ATOM 5951 C CA . GLY B 1 339 ? -9.289 -16.141 -8.797 1 98.5 339 GLY B CA 1
ATOM 5952 C C . GLY B 1 339 ? -8.281 -15.664 -9.82 1 98.5 339 GLY B C 1
ATOM 5953 O O . GLY B 1 339 ? -7.152 -16.156 -9.867 1 98.5 339 GLY B O 1
ATOM 5954 N N . TYR B 1 340 ? -8.703 -14.711 -10.672 1 98.06 340 TYR B N 1
ATOM 5955 C CA . TYR B 1 340 ? -7.844 -14.109 -11.68 1 98.06 340 TYR B CA 1
ATOM 5956 C C . TYR B 1 340 ? -6.566 -13.555 -11.055 1 98.06 340 TYR B C 1
ATOM 5958 O O . TYR B 1 340 ? -5.465 -13.836 -11.531 1 98.06 340 TYR B O 1
ATOM 5966 N N . ASN B 1 341 ? -6.754 -12.836 -9.984 1 98.62 341 ASN B N 1
ATOM 5967 C CA . ASN B 1 341 ? -5.629 -12.156 -9.352 1 98.62 341 ASN B CA 1
ATOM 5968 C C . ASN B 1 341 ? -4.676 -13.148 -8.688 1 98.62 341 ASN B C 1
ATOM 5970 O O . ASN B 1 341 ? -3.457 -12.977 -8.75 1 98.62 341 ASN B O 1
ATOM 5974 N N . ILE B 1 342 ? -5.211 -14.18 -8.047 1 98.62 342 ILE B N 1
ATOM 5975 C CA . ILE B 1 342 ? -4.363 -15.141 -7.355 1 98.62 342 ILE B CA 1
ATOM 5976 C C . ILE B 1 342 ? -3.48 -15.867 -8.367 1 98.62 342 ILE B C 1
ATOM 5978 O O . ILE B 1 342 ? -2.268 -15.984 -8.172 1 98.62 342 ILE B O 1
ATOM 5982 N N . VAL B 1 343 ? -4.051 -16.312 -9.422 1 98.62 343 VAL B N 1
ATOM 5983 C CA . VAL B 1 343 ? -3.279 -17.031 -10.43 1 98.62 343 VAL B CA 1
ATOM 5984 C C . VAL B 1 343 ? -2.248 -16.078 -11.047 1 98.62 343 VAL B C 1
ATOM 5986 O O . VAL B 1 343 ? -1.103 -16.484 -11.289 1 98.62 343 VAL B O 1
ATOM 5989 N N . THR B 1 344 ? -2.633 -14.859 -11.25 1 97.94 344 THR B N 1
ATOM 5990 C CA . THR B 1 344 ? -1.726 -13.859 -11.797 1 97.94 344 THR B CA 1
ATOM 5991 C C . THR B 1 344 ? -0.57 -13.594 -10.836 1 97.94 344 THR B C 1
ATOM 5993 O O . THR B 1 344 ? 0.59 -13.555 -11.25 1 97.94 344 THR B O 1
ATOM 5996 N N . GLN B 1 345 ? -0.865 -13.43 -9.523 1 98.69 345 GLN B N 1
ATOM 5997 C CA . GLN B 1 345 ? 0.167 -13.227 -8.516 1 98.69 345 GLN B CA 1
ATOM 5998 C C . GLN B 1 345 ? 1.186 -14.367 -8.539 1 98.69 345 GLN B C 1
ATOM 6000 O O . GLN B 1 345 ? 2.395 -14.125 -8.539 1 98.69 345 GLN B O 1
ATOM 6005 N N . VAL B 1 346 ? 0.662 -15.57 -8.578 1 98.75 346 VAL B N 1
ATOM 6006 C CA . VAL B 1 346 ? 1.532 -16.75 -8.555 1 98.75 346 VAL B CA 1
ATOM 6007 C C . VAL B 1 346 ? 2.436 -16.734 -9.789 1 98.75 346 VAL B C 1
ATOM 6009 O O . VAL B 1 346 ? 3.641 -16.969 -9.68 1 98.75 346 VAL B O 1
ATOM 6012 N N . ASN B 1 347 ? 1.853 -16.469 -10.914 1 98.19 347 ASN B N 1
ATOM 6013 C CA . ASN B 1 347 ? 2.627 -16.453 -12.148 1 98.19 347 ASN B CA 1
ATOM 6014 C C . ASN B 1 347 ? 3.721 -15.391 -12.117 1 98.19 347 ASN B C 1
ATOM 6016 O O . ASN B 1 347 ? 4.867 -15.664 -12.484 1 98.19 347 ASN B O 1
ATOM 6020 N N . PHE B 1 348 ? 3.355 -14.188 -11.68 1 98.25 348 PHE B N 1
ATOM 6021 C CA . PHE B 1 348 ? 4.301 -13.078 -11.602 1 98.25 348 PHE B CA 1
ATOM 6022 C C . PHE B 1 348 ? 5.449 -13.406 -10.664 1 98.25 348 PHE B C 1
ATOM 6024 O O . PHE B 1 348 ? 6.621 -13.297 -11.039 1 98.25 348 PHE B O 1
ATOM 6031 N N . ILE B 1 349 ? 5.145 -13.898 -9.477 1 98.56 349 ILE B N 1
ATOM 6032 C CA . ILE B 1 349 ? 6.148 -14.164 -8.453 1 98.56 349 ILE B CA 1
ATOM 6033 C C . ILE B 1 349 ? 7.055 -15.305 -8.906 1 98.56 349 ILE B C 1
ATOM 6035 O O . ILE B 1 349 ? 8.273 -15.242 -8.734 1 98.56 349 ILE B O 1
ATOM 6039 N N . SER B 1 350 ? 6.438 -16.312 -9.453 1 98.69 350 SER B N 1
ATOM 6040 C CA . SER B 1 350 ? 7.223 -17.453 -9.898 1 98.69 350 SER B CA 1
ATOM 6041 C C . SER B 1 350 ? 8.227 -17.062 -10.977 1 98.69 350 SER B C 1
ATOM 6043 O O . SER B 1 350 ? 9.391 -17.469 -10.93 1 98.69 350 SER B O 1
ATOM 6045 N N . GLU B 1 351 ? 7.785 -16.266 -11.914 1 98 351 GLU B N 1
ATOM 6046 C CA . GLU B 1 351 ? 8.672 -15.773 -12.969 1 98 351 GLU B CA 1
ATOM 6047 C C . GLU B 1 351 ? 9.828 -14.977 -12.375 1 98 351 GLU B C 1
ATOM 6049 O O . GLU B 1 351 ? 10.984 -15.164 -12.766 1 98 351 GLU B O 1
ATOM 6054 N N . ALA B 1 352 ? 9.539 -14.133 -11.469 1 98.44 352 ALA B N 1
ATOM 6055 C CA . ALA B 1 352 ? 10.562 -13.297 -10.828 1 98.44 352 ALA B CA 1
ATOM 6056 C C . ALA B 1 352 ? 11.547 -14.148 -10.039 1 98.44 352 ALA B C 1
ATOM 6058 O O . ALA B 1 352 ? 12.766 -13.961 -10.148 1 98.44 352 ALA B O 1
ATOM 6059 N N . LEU B 1 353 ? 11.008 -15.078 -9.242 1 98.75 353 LEU B N 1
ATOM 6060 C CA . LEU B 1 353 ? 11.852 -15.945 -8.43 1 98.75 353 LEU B CA 1
ATOM 6061 C C . LEU B 1 353 ? 12.805 -16.75 -9.297 1 98.75 353 LEU B C 1
ATOM 6063 O O . LEU B 1 353 ? 14 -16.844 -9 1 98.75 353 LEU B O 1
ATOM 6067 N N . GLU B 1 354 ? 12.32 -17.297 -10.359 1 98.19 354 GLU B N 1
ATOM 6068 C CA . GLU B 1 354 ? 13.133 -18.125 -11.25 1 98.19 354 GLU B CA 1
ATOM 6069 C C . GLU B 1 354 ? 14.242 -17.312 -11.898 1 98.19 354 GLU B C 1
ATOM 6071 O O . GLU B 1 354 ? 15.406 -17.734 -11.914 1 98.19 354 GLU B O 1
ATOM 6076 N N . LYS B 1 355 ? 13.891 -16.156 -12.383 1 97.12 355 LYS B N 1
ATOM 6077 C CA . LYS B 1 355 ? 14.883 -15.344 -13.07 1 97.12 355 LYS B CA 1
ATOM 6078 C C . LYS B 1 355 ? 15.875 -14.742 -12.086 1 97.12 355 LYS B C 1
ATOM 6080 O O . LYS B 1 355 ? 17.078 -14.641 -12.383 1 97.12 355 LYS B O 1
ATOM 6085 N N . MET B 1 356 ? 15.43 -14.289 -10.93 1 98.19 356 MET B N 1
ATOM 6086 C CA . MET B 1 356 ? 16.344 -13.797 -9.906 1 98.19 356 MET B CA 1
ATOM 6087 C C . MET B 1 356 ? 17.344 -14.875 -9.508 1 98.19 356 MET B C 1
ATOM 6089 O O . MET B 1 356 ? 18.531 -14.578 -9.289 1 98.19 356 MET B O 1
ATOM 6093 N N . SER B 1 357 ? 16.875 -16.125 -9.391 1 98.31 357 SER B N 1
ATOM 6094 C CA . SER B 1 357 ? 17.75 -17.234 -9.023 1 98.31 357 SER B CA 1
ATOM 6095 C C . SER B 1 357 ? 18.844 -17.453 -10.07 1 98.31 357 SER B C 1
ATOM 6097 O O . SER B 1 357 ? 20.031 -17.391 -9.766 1 98.31 357 SER B O 1
ATOM 6099 N N . ARG B 1 358 ? 18.469 -17.562 -11.281 1 97 358 ARG B N 1
ATOM 6100 C CA . ARG B 1 358 ? 19.359 -18.016 -12.352 1 97 358 ARG B CA 1
ATOM 6101 C C . ARG B 1 358 ? 20.234 -16.859 -12.836 1 97 358 ARG B C 1
ATOM 6103 O O . ARG B 1 358 ? 21.438 -17.047 -13.062 1 97 358 ARG B O 1
ATOM 6110 N N . LEU B 1 359 ? 19.641 -15.688 -12.969 1 95.81 359 LEU B N 1
ATOM 6111 C CA . LEU B 1 359 ? 20.328 -14.617 -13.695 1 95.81 359 LEU B CA 1
ATOM 6112 C C . LEU B 1 359 ? 21.031 -13.672 -12.727 1 95.81 359 LEU B C 1
ATOM 6114 O O . LEU B 1 359 ? 21.969 -12.969 -13.109 1 95.81 359 LEU B O 1
ATOM 6118 N N . VAL B 1 360 ? 20.594 -13.641 -11.492 1 97.5 360 VAL B N 1
ATOM 6119 C CA . VAL B 1 360 ? 21.141 -12.648 -10.578 1 97.5 360 VAL B CA 1
ATOM 6120 C C . VAL B 1 360 ? 21.922 -13.344 -9.469 1 97.5 360 VAL B C 1
ATOM 6122 O O . VAL B 1 360 ? 23.141 -13.172 -9.367 1 97.5 360 VAL B O 1
ATOM 6125 N N . ILE B 1 361 ? 21.297 -14.266 -8.742 1 98.56 361 ILE B N 1
ATOM 6126 C CA . ILE B 1 361 ? 21.938 -14.867 -7.586 1 98.56 361 ILE B CA 1
ATOM 6127 C C . ILE B 1 361 ? 23.047 -15.82 -8.047 1 98.56 361 ILE B C 1
ATOM 6129 O O . ILE B 1 361 ? 24.203 -15.68 -7.652 1 98.56 361 ILE B O 1
ATOM 6133 N N . ASP B 1 362 ? 22.734 -16.719 -8.945 1 97.81 362 ASP B N 1
ATOM 6134 C CA . ASP B 1 362 ? 23.703 -17.719 -9.398 1 97.81 362 ASP B CA 1
ATOM 6135 C C . ASP B 1 362 ? 24.859 -17.062 -10.148 1 97.81 362 ASP B C 1
ATOM 6137 O O . ASP B 1 362 ? 26 -17.516 -10.07 1 97.81 362 ASP B O 1
ATOM 6141 N N . GLY B 1 363 ? 24.547 -15.992 -10.805 1 94.56 363 GLY B N 1
ATOM 6142 C CA . GLY B 1 363 ? 25.531 -15.344 -11.648 1 94.56 363 GLY B CA 1
ATOM 6143 C C . GLY B 1 363 ? 26.297 -14.25 -10.938 1 94.56 363 GLY B C 1
ATOM 6144 O O . GLY B 1 363 ? 27.25 -13.688 -11.492 1 94.56 363 GLY B O 1
ATOM 6145 N N . MET B 1 364 ? 26.016 -13.977 -9.758 1 97.06 364 MET B N 1
ATOM 6146 C CA . MET B 1 364 ? 26.609 -12.883 -9 1 97.06 364 MET B CA 1
ATOM 6147 C C . MET B 1 364 ? 28.078 -13.148 -8.711 1 97.06 364 MET B C 1
ATOM 6149 O O . MET B 1 364 ? 28.453 -14.273 -8.375 1 97.06 364 MET B O 1
ATOM 6153 N N . VAL B 1 365 ? 28.938 -12.125 -8.914 1 97.19 365 VAL B N 1
ATOM 6154 C CA . VAL B 1 365 ? 30.359 -12.211 -8.609 1 97.19 365 VAL B CA 1
ATOM 6155 C C . VAL B 1 365 ? 30.75 -11.141 -7.594 1 97.19 365 VAL B C 1
ATOM 6157 O O . VAL B 1 365 ? 30.562 -9.945 -7.844 1 97.19 365 VAL B O 1
ATOM 6160 N N . ALA B 1 366 ? 31.297 -11.547 -6.473 1 97.81 366 ALA B N 1
ATOM 6161 C CA . ALA B 1 366 ? 31.688 -10.617 -5.418 1 97.81 366 ALA B CA 1
ATOM 6162 C C . ALA B 1 366 ? 33 -9.891 -5.781 1 97.81 366 ALA B C 1
ATOM 6164 O O . ALA B 1 366 ? 33.906 -10.5 -6.316 1 97.81 366 ALA B O 1
ATOM 6165 N N . ASN B 1 367 ? 32.969 -8.586 -5.574 1 96.38 367 ASN B N 1
ATOM 6166 C CA . ASN B 1 367 ? 34.219 -7.84 -5.602 1 96.38 367 ASN B CA 1
ATOM 6167 C C . ASN B 1 367 ? 34.938 -7.887 -4.254 1 96.38 367 ASN B C 1
ATOM 6169 O O . ASN B 1 367 ? 34.906 -6.922 -3.49 1 96.38 367 ASN B O 1
ATOM 6173 N N . VAL B 1 368 ? 35.656 -8.914 -4.09 1 95.56 368 VAL B N 1
ATOM 6174 C CA . VAL B 1 368 ? 36.188 -9.297 -2.785 1 95.56 368 VAL B CA 1
ATOM 6175 C C . VAL B 1 368 ? 37.125 -8.203 -2.268 1 95.56 368 VAL B C 1
ATOM 6177 O O . VAL B 1 368 ? 37.062 -7.816 -1.1 1 95.56 368 VAL B O 1
ATOM 6180 N N . GLU B 1 369 ? 37.938 -7.66 -3.072 1 91.06 369 GLU B N 1
ATOM 6181 C CA . GLU B 1 369 ? 38.906 -6.637 -2.662 1 91.06 369 GLU B CA 1
ATOM 6182 C C . GLU B 1 369 ? 38.188 -5.352 -2.25 1 91.06 369 GLU B C 1
ATOM 6184 O O . GLU B 1 369 ? 38.562 -4.734 -1.241 1 91.06 369 GLU B O 1
ATOM 6189 N N . LYS B 1 370 ? 37.219 -4.977 -3.047 1 90.75 370 LYS B N 1
ATOM 6190 C CA . LYS B 1 370 ? 36.438 -3.789 -2.74 1 90.75 370 LYS B CA 1
ATOM 6191 C C . LYS B 1 370 ? 35.719 -3.939 -1.404 1 90.75 370 LYS B C 1
ATOM 6193 O O . LYS B 1 370 ? 35.688 -3.018 -0.586 1 90.75 370 LYS B O 1
ATOM 6198 N N . MET B 1 371 ? 35.156 -5.074 -1.214 1 93.19 371 MET B N 1
ATOM 6199 C CA . MET B 1 371 ? 34.438 -5.355 0.019 1 93.19 371 MET B CA 1
ATOM 6200 C C . MET B 1 371 ? 35.375 -5.32 1.225 1 93.19 371 MET B C 1
ATOM 6202 O O . MET B 1 371 ? 35.031 -4.738 2.258 1 93.19 371 MET B O 1
ATOM 6206 N N . LYS B 1 372 ? 36.469 -5.855 1.057 1 88.44 372 LYS B N 1
ATOM 6207 C CA . LYS B 1 372 ? 37.438 -5.867 2.135 1 88.44 372 LYS B CA 1
ATOM 6208 C C . LYS B 1 372 ? 37.906 -4.453 2.463 1 88.44 372 LYS B C 1
ATOM 6210 O O . LYS B 1 372 ? 38.062 -4.098 3.635 1 88.44 372 LYS B O 1
ATOM 6215 N N . ARG B 1 373 ? 38.125 -3.684 1.479 1 85.06 373 ARG B N 1
ATOM 6216 C CA . ARG B 1 373 ? 38.562 -2.301 1.675 1 85.06 373 ARG B CA 1
ATOM 6217 C C . ARG B 1 373 ? 37.5 -1.516 2.471 1 85.06 373 ARG B C 1
ATOM 6219 O O . ARG B 1 373 ? 37.875 -0.76 3.379 1 85.06 373 ARG B O 1
ATOM 6226 N N . TYR B 1 374 ? 36.281 -1.659 2.1 1 89.19 374 TYR B N 1
ATOM 6227 C CA . TYR B 1 374 ? 35.219 -1 2.842 1 89.19 374 TYR B CA 1
ATOM 6228 C C . TYR B 1 374 ? 35.188 -1.461 4.293 1 89.19 374 TYR B C 1
ATOM 6230 O O . TYR B 1 374 ? 35.062 -0.644 5.211 1 89.19 374 TYR B O 1
ATOM 6238 N N . ALA B 1 375 ? 35.344 -2.75 4.504 1 87.44 375 ALA B N 1
ATOM 6239 C CA . ALA B 1 375 ? 35.281 -3.316 5.848 1 87.44 375 ALA B CA 1
ATOM 6240 C C . ALA B 1 375 ? 36.406 -2.768 6.723 1 87.44 375 ALA B C 1
ATOM 6242 O O . ALA B 1 375 ? 36.219 -2.539 7.918 1 87.44 375 ALA B O 1
ATOM 6243 N N . GLU B 1 376 ? 37.469 -2.467 6.109 1 82 376 GLU B N 1
ATOM 6244 C CA . GLU B 1 376 ? 38.625 -2.004 6.852 1 82 376 GLU B CA 1
ATOM 6245 C C . GLU B 1 376 ? 38.594 -0.489 7.023 1 82 376 GLU B C 1
ATOM 6247 O O . GLU B 1 376 ? 39.438 0.069 7.754 1 82 376 GLU B O 1
ATOM 6252 N N . SER B 1 377 ? 37.75 0.091 6.379 1 78.88 377 SER B N 1
ATOM 6253 C CA . SER B 1 377 ? 37.688 1.549 6.426 1 78.88 377 SER B CA 1
ATOM 6254 C C . SER B 1 377 ? 36.688 2.029 7.453 1 78.88 377 SER B C 1
ATOM 6256 O O . SER B 1 377 ? 36.625 3.221 7.766 1 78.88 377 SER B O 1
ATOM 6258 N N . SER B 1 378 ? 35.969 1.132 7.973 1 76.25 378 SER B N 1
ATOM 6259 C CA . SER B 1 378 ? 34.906 1.523 8.898 1 76.25 378 SER B CA 1
ATOM 6260 C C . SER B 1 378 ? 35.5 2.004 10.227 1 76.25 378 SER B C 1
ATOM 6262 O O . SER B 1 378 ? 36.312 1.303 10.852 1 76.25 378 SER B O 1
ATOM 6264 N N . PRO B 1 379 ? 35.094 3.201 10.633 1 72.69 379 PRO B N 1
ATOM 6265 C CA . PRO B 1 379 ? 35.562 3.701 11.922 1 72.69 379 PRO B CA 1
ATOM 6266 C C . PRO B 1 379 ? 35.125 2.826 13.094 1 72.69 379 PRO B C 1
ATOM 6268 O O . PRO B 1 379 ? 35.75 2.867 14.156 1 72.69 379 PRO B O 1
ATOM 6271 N N . SER B 1 380 ? 34.125 2.105 12.867 1 72.56 380 SER B N 1
ATOM 6272 C CA . SER B 1 380 ? 33.594 1.253 13.922 1 72.56 380 SER B CA 1
ATOM 6273 C C . SER B 1 380 ? 34.594 0.196 14.352 1 72.56 380 SER B C 1
ATOM 6275 O O . SER B 1 380 ? 34.469 -0.385 15.438 1 72.56 380 SER B O 1
ATOM 6277 N N . LEU B 1 381 ? 35.531 0.058 13.578 1 76.06 381 LEU B N 1
ATOM 6278 C CA . LEU B 1 381 ? 36.562 -0.923 13.906 1 76.06 381 LEU B CA 1
ATOM 6279 C C . LEU B 1 381 ? 37.406 -0.471 15.102 1 76.06 381 LEU B C 1
ATOM 6281 O O . LEU B 1 381 ? 38.062 -1.286 15.75 1 76.06 381 LEU B O 1
ATOM 6285 N N . ILE B 1 382 ? 37.312 0.832 15.312 1 72.5 382 ILE B N 1
ATOM 6286 C CA . ILE B 1 382 ? 38.062 1.383 16.438 1 72.5 382 ILE B CA 1
ATOM 6287 C C . ILE B 1 382 ? 37.625 0.726 17.734 1 72.5 382 ILE B C 1
ATOM 6289 O O . ILE B 1 382 ? 38.438 0.484 18.625 1 72.5 382 ILE B O 1
ATOM 6293 N N . THR B 1 383 ? 36.375 0.453 17.75 1 69.88 383 THR B N 1
ATOM 6294 C CA . THR B 1 383 ? 35.812 -0.179 18.953 1 69.88 383 THR B CA 1
ATOM 6295 C C . THR B 1 383 ? 36.469 -1.551 19.172 1 69.88 383 THR B C 1
ATOM 6297 O O . THR B 1 383 ? 36.656 -1.975 20.312 1 69.88 383 THR B O 1
ATOM 6300 N N . ILE B 1 384 ? 36.875 -2.094 18.125 1 69.5 384 ILE B N 1
ATOM 6301 C CA . ILE B 1 384 ? 37.406 -3.443 18.203 1 69.5 384 ILE B CA 1
ATOM 6302 C C . ILE B 1 384 ? 38.906 -3.377 18.453 1 69.5 384 ILE B C 1
ATOM 6304 O O . ILE B 1 384 ? 39.469 -4.223 19.156 1 69.5 384 ILE B O 1
ATOM 6308 N N . VAL B 1 385 ? 39.5 -2.367 17.938 1 72.69 385 VAL B N 1
ATOM 6309 C CA . VAL B 1 385 ? 40.938 -2.264 18 1 72.69 385 VAL B CA 1
ATOM 6310 C C . VAL B 1 385 ? 41.375 -1.614 19.312 1 72.69 385 VAL B C 1
ATOM 6312 O O . VAL B 1 385 ? 42.438 -1.883 19.828 1 72.69 385 VAL B O 1
ATOM 6315 N N . SER B 1 386 ? 40.406 -0.9 19.828 1 74.44 386 SER B N 1
ATOM 6316 C CA . SER B 1 386 ? 40.719 -0.095 21 1 74.44 386 SER B CA 1
ATOM 6317 C C . SER B 1 386 ? 41.219 -0.966 22.156 1 74.44 386 SER B C 1
ATOM 6319 O O . SER B 1 386 ? 42.25 -0.666 22.766 1 74.44 386 SER B O 1
ATOM 6321 N N . PRO B 1 387 ? 40.562 -2.025 22.422 1 70.5 387 PRO B N 1
ATOM 6322 C CA . PRO B 1 387 ? 41.062 -2.859 23.516 1 70.5 387 PRO B CA 1
ATOM 6323 C C . PRO B 1 387 ? 42.438 -3.439 23.234 1 70.5 387 PRO B C 1
ATOM 6325 O O . PRO B 1 387 ? 43.188 -3.768 24.156 1 70.5 387 PRO B O 1
ATOM 6328 N N . VAL B 1 388 ? 42.781 -3.512 22.016 1 70.19 388 VAL B N 1
ATOM 6329 C CA . VAL B 1 388 ? 44.031 -4.156 21.625 1 70.19 388 VAL B CA 1
ATOM 6330 C C . VAL B 1 388 ? 45.156 -3.131 21.625 1 70.19 388 VAL B C 1
ATOM 6332 O O . VAL B 1 388 ? 46.281 -3.412 22.094 1 70.19 388 VAL B O 1
ATOM 6335 N N . ILE B 1 389 ? 44.875 -1.92 21.172 1 74.5 389 ILE B N 1
ATOM 6336 C CA . ILE B 1 389 ? 45.969 -0.957 20.953 1 74.5 389 ILE B CA 1
ATOM 6337 C C . ILE B 1 389 ? 45.938 0.096 22.062 1 74.5 389 ILE B C 1
ATOM 6339 O O . ILE B 1 389 ? 46.875 0.865 22.219 1 74.5 389 ILE B O 1
ATOM 6343 N N . GLY B 1 390 ? 44.906 0.085 22.891 1 74.06 390 GLY B N 1
ATOM 6344 C CA . GLY B 1 390 ? 44.75 1.081 23.953 1 74.06 390 GLY B CA 1
ATOM 6345 C C . GLY B 1 390 ? 43.906 2.266 23.531 1 74.06 390 GLY B C 1
ATOM 6346 O O . GLY B 1 390 ? 43.875 2.627 22.359 1 74.06 390 GLY B O 1
ATOM 6347 N N . TYR B 1 391 ? 43.281 2.814 24.5 1 71.62 391 TYR B N 1
ATOM 6348 C CA . TYR B 1 391 ? 42.281 3.861 24.312 1 71.62 391 TYR B CA 1
ATOM 6349 C C . TYR B 1 391 ? 42.906 5.094 23.672 1 71.62 391 TYR B C 1
ATOM 6351 O O . TYR B 1 391 ? 42.312 5.695 22.766 1 71.62 391 TYR B O 1
ATOM 6359 N N . ASP B 1 392 ? 44.094 5.457 24.047 1 71.88 392 ASP B N 1
ATOM 6360 C CA . ASP B 1 392 ? 44.75 6.66 23.547 1 71.88 392 ASP B CA 1
ATOM 6361 C C . ASP B 1 392 ? 45.062 6.527 22.062 1 71.88 392 ASP B C 1
ATOM 6363 O O . ASP B 1 392 ? 44.781 7.434 21.266 1 71.88 392 ASP B O 1
ATOM 6367 N N . LYS B 1 393 ? 45.594 5.43 21.766 1 75 393 LYS B N 1
ATOM 6368 C CA . LYS B 1 393 ? 45.906 5.188 20.359 1 75 393 LYS B CA 1
ATOM 6369 C C . LYS B 1 393 ? 44.656 5.07 19.516 1 75 393 LYS B C 1
ATOM 6371 O O . LYS B 1 393 ? 44.625 5.527 18.375 1 75 393 LYS B O 1
ATOM 6376 N N . ALA B 1 394 ? 43.656 4.543 20.094 1 74.5 394 ALA B N 1
ATOM 6377 C CA . ALA B 1 394 ? 42.375 4.41 19.406 1 74.5 394 ALA B CA 1
ATOM 6378 C C . ALA B 1 394 ? 41.781 5.777 19.078 1 74.5 394 ALA B C 1
ATOM 6380 O O . ALA B 1 394 ? 41.25 5.98 18 1 74.5 394 ALA B O 1
ATOM 6381 N N . THR B 1 395 ? 41.969 6.637 19.984 1 71.88 395 THR B N 1
ATOM 6382 C CA . THR B 1 395 ? 41.469 8 19.781 1 71.88 395 THR B CA 1
ATOM 6383 C C . THR B 1 395 ? 42.219 8.672 18.641 1 71.88 395 THR B C 1
ATOM 6385 O O . THR B 1 395 ? 41.625 9.391 17.828 1 71.88 395 THR B O 1
ATOM 6388 N N . GLU B 1 396 ? 43.531 8.406 18.641 1 76.06 396 GLU B N 1
ATOM 6389 C CA . GLU B 1 396 ? 44.344 8.969 17.578 1 76.06 396 GLU B CA 1
ATOM 6390 C C . GLU B 1 396 ? 43.938 8.414 16.219 1 76.06 396 GLU B C 1
ATOM 6392 O O . GLU B 1 396 ? 43.875 9.156 15.242 1 76.06 396 GLU B O 1
ATOM 6397 N N . ILE B 1 397 ? 43.719 7.184 16.219 1 75.94 397 ILE B N 1
ATOM 6398 C CA . ILE B 1 397 ? 43.312 6.516 15 1 75.94 397 ILE B CA 1
ATOM 6399 C C . ILE B 1 397 ? 41.938 7.051 14.555 1 75.94 397 ILE B C 1
ATOM 6401 O O . ILE B 1 397 ? 41.719 7.316 13.375 1 75.94 397 ILE B O 1
ATOM 6405 N N . GLY B 1 398 ? 41.062 7.191 15.516 1 70.44 398 GLY B N 1
ATOM 6406 C CA . GLY B 1 398 ? 39.75 7.742 15.227 1 70.44 398 GLY B CA 1
ATOM 6407 C C . GLY B 1 398 ? 39.812 9.078 14.508 1 70.44 398 GLY B C 1
ATOM 6408 O O . GLY B 1 398 ? 39.062 9.312 13.555 1 70.44 398 GLY B O 1
ATOM 6409 N N . LYS B 1 399 ? 40.688 9.883 14.945 1 67.81 399 LYS B N 1
ATOM 6410 C CA . LYS B 1 399 ? 40.875 11.195 14.328 1 67.81 399 LYS B CA 1
ATOM 6411 C C . LYS B 1 399 ? 41.375 11.055 12.891 1 67.81 399 LYS B C 1
ATOM 6413 O O . LYS B 1 399 ? 40.969 11.82 12.008 1 67.81 399 LYS B O 1
ATOM 6418 N N . LYS B 1 400 ? 42.219 10.078 12.68 1 71.38 400 LYS B N 1
ATOM 6419 C CA . LYS B 1 400 ? 42.781 9.852 11.344 1 71.38 400 LYS B CA 1
ATOM 6420 C C . LYS B 1 400 ? 41.719 9.289 10.406 1 71.38 400 LYS B C 1
ATOM 6422 O O . LYS B 1 400 ? 41.688 9.633 9.227 1 71.38 400 LYS B O 1
ATOM 6427 N N . LEU B 1 401 ? 40.938 8.43 10.977 1 69.5 401 LEU B N 1
ATOM 6428 C CA . LEU B 1 401 ? 39.844 7.867 10.195 1 69.5 401 LEU B CA 1
ATOM 6429 C C . LEU B 1 401 ? 38.875 8.961 9.734 1 69.5 401 LEU B C 1
ATOM 6431 O O . LEU B 1 401 ? 38.406 8.945 8.594 1 69.5 401 LEU B O 1
ATOM 6435 N N . ASN B 1 402 ? 38.719 9.922 10.594 1 61.53 402 ASN B N 1
ATOM 6436 C CA . ASN B 1 402 ? 37.812 11.031 10.281 1 61.53 402 ASN B CA 1
ATOM 6437 C C . ASN B 1 402 ? 38.375 11.883 9.141 1 61.53 402 ASN B C 1
ATOM 6439 O O . ASN B 1 402 ? 37.594 12.609 8.484 1 61.53 402 ASN B O 1
ATOM 6443 N N . LYS B 1 403 ? 39.656 11.711 8.945 1 59.06 403 LYS B N 1
ATOM 6444 C CA . LYS B 1 403 ? 40.312 12.461 7.875 1 59.06 403 LYS B CA 1
ATOM 6445 C C . LYS B 1 403 ? 40.344 11.648 6.582 1 59.06 403 LYS B C 1
ATOM 6447 O O . LYS B 1 403 ? 41 12.047 5.613 1 59.06 403 LYS B O 1
ATOM 6452 N N . GLY B 1 404 ? 39.75 10.406 6.664 1 62.84 404 GLY B N 1
ATOM 6453 C CA . GLY B 1 404 ? 39.562 9.633 5.441 1 62.84 404 GLY B CA 1
ATOM 6454 C C . GLY B 1 404 ? 40.562 8.484 5.324 1 62.84 404 GLY B C 1
ATOM 6455 O O . GLY B 1 404 ? 40.562 7.754 4.332 1 62.84 404 GLY B O 1
ATOM 6456 N N . MET B 1 405 ? 41.406 8.391 6.285 1 68.69 405 MET B N 1
ATOM 6457 C CA . MET B 1 405 ? 42.406 7.309 6.238 1 68.69 405 MET B CA 1
ATOM 6458 C C . MET B 1 405 ? 41.781 5.988 6.672 1 68.69 405 MET B C 1
ATOM 6460 O O . MET B 1 405 ? 40.875 5.969 7.516 1 68.69 405 MET B O 1
ATOM 6464 N N . SER B 1 406 ? 42.188 4.93 6.055 1 72 406 SER B N 1
ATOM 6465 C CA . SER B 1 406 ? 41.781 3.613 6.52 1 72 406 SER B CA 1
ATOM 6466 C C . SER B 1 406 ? 42.438 3.244 7.832 1 72 406 SER B C 1
ATOM 6468 O O . SER B 1 406 ? 43.5 3.791 8.172 1 72 406 SER B O 1
ATOM 6470 N N . ILE B 1 407 ? 41.812 2.393 8.57 1 77 407 ILE B N 1
ATOM 6471 C CA . ILE B 1 407 ? 42.375 1.966 9.844 1 77 407 ILE B CA 1
ATOM 6472 C C . ILE B 1 407 ? 43.719 1.307 9.609 1 77 407 ILE B C 1
ATOM 6474 O O . ILE B 1 407 ? 44.656 1.484 10.398 1 77 407 ILE B O 1
ATOM 6478 N N . ARG B 1 408 ? 43.844 0.681 8.523 1 77 408 ARG B N 1
ATOM 6479 C CA . ARG B 1 408 ? 45.125 0.048 8.188 1 77 408 ARG B CA 1
ATOM 6480 C C . ARG B 1 408 ? 46.219 1.092 7.984 1 77 408 ARG B C 1
ATOM 6482 O O . ARG B 1 408 ? 47.312 0.955 8.523 1 77 408 ARG B O 1
ATOM 6489 N N . GLU B 1 409 ? 45.812 2.1 7.266 1 78.62 409 GLU B N 1
ATOM 6490 C CA . GLU B 1 409 ? 46.781 3.182 7.027 1 78.62 409 GLU B CA 1
ATOM 6491 C C . GLU B 1 409 ? 47.125 3.904 8.328 1 78.62 409 GLU B C 1
ATOM 6493 O O . GLU B 1 409 ? 48.281 4.246 8.562 1 78.62 409 GLU B O 1
ATOM 6498 N N . ALA B 1 410 ? 46.156 4.117 9.039 1 79.25 410 ALA B N 1
ATOM 6499 C CA . ALA B 1 410 ? 46.344 4.797 10.32 1 79.25 410 ALA B CA 1
ATOM 6500 C C . ALA B 1 410 ? 47.281 3.99 11.227 1 79.25 410 ALA B C 1
ATOM 6502 O O . ALA B 1 410 ? 48.188 4.547 11.867 1 79.25 410 ALA B O 1
ATOM 6503 N N . LEU B 1 411 ? 47.094 2.693 11.266 1 81.56 411 LEU B N 1
ATOM 6504 C CA . LEU B 1 411 ? 47.906 1.815 12.086 1 81.56 411 LEU B CA 1
ATOM 6505 C C . LEU B 1 411 ? 49.344 1.801 11.578 1 81.56 411 LEU B C 1
ATOM 6507 O O . LEU B 1 411 ? 50.312 1.8 12.367 1 81.56 411 LEU B O 1
ATOM 6511 N N . ARG B 1 412 ? 49.469 1.837 10.32 1 84.56 412 ARG B N 1
ATOM 6512 C CA . ARG B 1 412 ? 50.781 1.879 9.727 1 84.56 412 ARG B CA 1
ATOM 6513 C C . ARG B 1 412 ? 51.531 3.158 10.117 1 84.56 412 ARG B C 1
ATOM 6515 O O . ARG B 1 412 ? 52.719 3.127 10.43 1 84.56 412 ARG B O 1
ATOM 6522 N N . GLU B 1 413 ? 50.812 4.129 10.047 1 84.12 413 GLU B N 1
ATOM 6523 C CA . GLU B 1 413 ? 51.375 5.422 10.391 1 84.12 413 GLU B CA 1
ATOM 6524 C C . GLU B 1 413 ? 51.781 5.461 11.867 1 84.12 413 GLU B C 1
ATOM 6526 O O . GLU B 1 413 ? 52.719 6.176 12.234 1 84.12 413 GLU B O 1
ATOM 6531 N N . LEU B 1 414 ? 51.156 4.766 12.664 1 82 414 LEU B N 1
ATOM 6532 C CA . LEU B 1 414 ? 51.438 4.73 14.094 1 82 414 LEU B CA 1
ATOM 6533 C C . LEU B 1 414 ? 52.594 3.773 14.383 1 82 414 LEU B C 1
ATOM 6535 O O . LEU B 1 414 ? 53.031 3.621 15.531 1 82 414 LEU B O 1
ATOM 6539 N N . GLY B 1 415 ? 53.031 3.018 13.297 1 82.69 415 GLY B N 1
ATOM 6540 C CA . GLY B 1 415 ? 54.25 2.254 13.43 1 82.69 415 GLY B CA 1
ATOM 6541 C C . GLY B 1 415 ? 54 0.756 13.5 1 82.69 415 GLY B C 1
ATOM 6542 O O . GLY B 1 415 ? 54.938 -0.013 13.742 1 82.69 415 GLY B O 1
ATOM 6543 N N . TYR B 1 416 ? 52.812 0.419 13.367 1 85.75 416 TYR B N 1
ATOM 6544 C CA . TYR B 1 416 ? 52.562 -1.017 13.414 1 85.75 416 TYR B CA 1
ATOM 6545 C C . TYR B 1 416 ? 53.031 -1.691 12.125 1 85.75 416 TYR B C 1
ATOM 6547 O O . TYR B 1 416 ? 52.875 -1.134 11.039 1 85.75 416 TYR B O 1
ATOM 6555 N N . SER B 1 417 ? 53.656 -2.848 12.305 1 86.75 417 SER B N 1
ATOM 6556 C CA . SER B 1 417 ? 54.094 -3.631 11.148 1 86.75 417 SER B CA 1
ATOM 6557 C C . SER B 1 417 ? 52.875 -4.25 10.438 1 86.75 417 SER B C 1
ATOM 6559 O O . SER B 1 417 ? 51.812 -4.348 11.008 1 86.75 417 SER B O 1
ATOM 6561 N N . ASP B 1 418 ? 53.156 -4.562 9.172 1 85.25 418 ASP B N 1
ATOM 6562 C CA . ASP B 1 418 ? 52.094 -5.195 8.383 1 85.25 418 ASP B CA 1
ATOM 6563 C C . ASP B 1 418 ? 51.594 -6.453 9.07 1 85.25 418 ASP B C 1
ATOM 6565 O O . ASP B 1 418 ? 50.375 -6.73 9.039 1 85.25 418 ASP B O 1
ATOM 6569 N N . ASN B 1 419 ? 52.469 -7.156 9.664 1 86.38 419 ASN B N 1
ATOM 6570 C CA . ASN B 1 419 ? 52.094 -8.367 10.375 1 86.38 419 ASN B CA 1
ATOM 6571 C C . ASN B 1 419 ? 51.219 -8.055 11.578 1 86.38 419 ASN B C 1
ATOM 6573 O O . ASN B 1 419 ? 50.219 -8.742 11.82 1 86.38 419 ASN B O 1
ATOM 6577 N N . GLU B 1 420 ? 51.562 -7.062 12.328 1 81.62 420 GLU B N 1
ATOM 6578 C CA . GLU B 1 420 ? 50.75 -6.637 13.477 1 81.62 420 GLU B CA 1
ATOM 6579 C C . GLU B 1 420 ? 49.375 -6.129 13.031 1 81.62 420 GLU B C 1
ATOM 6581 O O . GLU B 1 420 ? 48.375 -6.43 13.664 1 81.62 420 GLU B O 1
ATOM 6586 N N . ILE B 1 421 ? 49.406 -5.402 11.977 1 83.38 421 ILE B N 1
ATOM 6587 C CA . ILE B 1 421 ? 48.188 -4.824 11.453 1 83.38 421 ILE B CA 1
ATOM 6588 C C . ILE B 1 421 ? 47.219 -5.941 11.023 1 83.38 421 ILE B C 1
ATOM 6590 O O . ILE B 1 421 ? 46.031 -5.895 11.328 1 83.38 421 ILE B O 1
ATOM 6594 N N . ASN B 1 422 ? 47.781 -6.898 10.438 1 80.38 422 ASN B N 1
ATOM 6595 C CA . ASN B 1 422 ? 47 -8.031 10.008 1 80.38 422 ASN B CA 1
ATOM 6596 C C . ASN B 1 422 ? 46.375 -8.773 11.195 1 80.38 422 ASN B C 1
ATOM 6598 O O . ASN B 1 422 ? 45.25 -9.281 11.117 1 80.38 422 ASN B O 1
ATOM 6602 N N . LYS B 1 423 ? 47.156 -8.82 12.211 1 78.25 423 LYS B N 1
ATOM 6603 C CA . LYS B 1 423 ? 46.656 -9.484 13.414 1 78.25 423 LYS B CA 1
ATOM 6604 C C . LYS B 1 423 ? 45.562 -8.68 14.086 1 78.25 423 LYS B C 1
ATOM 6606 O O . LYS B 1 423 ? 44.562 -9.234 14.523 1 78.25 423 LYS B O 1
ATOM 6611 N N . ILE B 1 424 ? 45.812 -7.434 14.125 1 73.94 424 ILE B N 1
ATOM 6612 C CA . ILE B 1 424 ? 44.844 -6.531 14.766 1 73.94 424 ILE B CA 1
ATOM 6613 C C . ILE B 1 424 ? 43.531 -6.496 13.969 1 73.94 424 ILE B C 1
ATOM 6615 O O . ILE B 1 424 ? 42.469 -6.512 14.547 1 73.94 424 ILE B O 1
ATOM 6619 N N . LEU B 1 425 ? 43.781 -6.469 12.633 1 76 425 LEU B N 1
ATOM 6620 C CA . LEU B 1 425 ? 42.625 -6.293 11.758 1 76 425 LEU B CA 1
ATOM 6621 C C . LEU B 1 425 ? 42.125 -7.637 11.227 1 76 425 LEU B C 1
ATOM 6623 O O . LEU B 1 425 ? 41.625 -7.723 10.102 1 76 425 LEU B O 1
ATOM 6627 N N . ASP B 1 426 ? 42.438 -8.672 11.969 1 77.38 426 ASP B N 1
ATOM 6628 C CA . ASP B 1 426 ? 41.875 -9.953 11.539 1 77.38 426 ASP B CA 1
ATOM 6629 C C . ASP B 1 426 ? 40.375 -9.922 11.578 1 77.38 426 ASP B C 1
ATOM 6631 O O . ASP B 1 426 ? 39.75 -10.367 12.547 1 77.38 426 ASP B O 1
ATOM 6635 N N . LEU B 1 427 ? 39.781 -9.438 10.562 1 74.62 427 LEU B N 1
ATOM 6636 C CA . LEU B 1 427 ? 38.344 -9.172 10.422 1 74.62 427 LEU B CA 1
ATOM 6637 C C . LEU B 1 427 ? 37.531 -10.469 10.523 1 74.62 427 LEU B C 1
ATOM 6639 O O . LEU B 1 427 ? 36.344 -10.438 10.812 1 74.62 427 LEU B O 1
ATOM 6643 N N . SER B 1 428 ? 38.219 -11.586 10.273 1 75.75 428 SER B N 1
ATOM 6644 C CA . SER B 1 428 ? 37.5 -12.859 10.32 1 75.75 428 SER B CA 1
ATOM 6645 C C . SER B 1 428 ? 37 -13.156 11.727 1 75.75 428 SER B C 1
ATOM 6647 O O . SER B 1 428 ? 36 -13.875 11.891 1 75.75 428 SER B O 1
ATOM 6649 N N . LYS B 1 429 ? 37.594 -12.539 12.656 1 72.38 429 LYS B N 1
ATOM 6650 C CA . LYS B 1 429 ? 37.188 -12.75 14.047 1 72.38 429 LYS B CA 1
ATOM 6651 C C . LYS B 1 429 ? 36.031 -11.836 14.422 1 72.38 429 LYS B C 1
ATOM 6653 O O . LYS B 1 429 ? 35.281 -12.133 15.367 1 72.38 429 LYS B O 1
ATOM 6658 N N . LEU B 1 430 ? 35.875 -10.828 13.656 1 72.88 430 LEU B N 1
ATOM 6659 C CA . LEU B 1 430 ? 34.906 -9.797 14.023 1 72.88 430 LEU B CA 1
ATOM 6660 C C . LEU B 1 430 ? 33.531 -10.109 13.445 1 72.88 430 LEU B C 1
ATOM 6662 O O . LEU B 1 430 ? 32.531 -9.461 13.789 1 72.88 430 LEU B O 1
ATOM 6666 N N . VAL B 1 431 ? 33.5 -11.117 12.617 1 76.5 431 VAL B N 1
ATOM 6667 C CA . VAL B 1 431 ? 32.25 -11.461 11.984 1 76.5 431 VAL B CA 1
ATOM 6668 C C . VAL B 1 431 ? 31.641 -12.695 12.648 1 76.5 431 VAL B C 1
ATOM 6670 O O . VAL B 1 431 ? 30.703 -13.289 12.133 1 76.5 431 VAL B O 1
ATOM 6673 N N . LYS B 1 432 ? 32.281 -13.125 13.734 1 70.38 432 LYS B N 1
ATOM 6674 C CA . LYS B 1 432 ? 31.781 -14.242 14.531 1 70.38 432 LYS B CA 1
ATOM 6675 C C . LYS B 1 432 ? 31.359 -13.781 15.922 1 70.38 432 LYS B C 1
ATOM 6677 O O . LYS B 1 432 ? 31.906 -12.805 16.453 1 70.38 432 LYS B O 1
ATOM 6682 N N . PRO B 1 433 ? 30.375 -14.586 16.375 1 70.56 433 PRO B N 1
ATOM 6683 C CA . PRO B 1 433 ? 29.969 -14.227 17.734 1 70.56 433 PRO B CA 1
ATOM 6684 C C . PRO B 1 433 ? 31.094 -14.406 18.75 1 70.56 433 PRO B C 1
ATOM 6686 O O . PRO B 1 433 ? 31.938 -15.297 18.594 1 70.56 433 PRO B O 1
ATOM 6689 N N . GLY B 1 434 ? 31.328 -13.555 19.656 1 67.69 434 GLY B N 1
ATOM 6690 C CA . GLY B 1 434 ? 32.312 -13.719 20.734 1 67.69 434 GLY B CA 1
ATOM 6691 C C . GLY B 1 434 ? 33 -12.422 21.109 1 67.69 434 GLY B C 1
ATOM 6692 O O . GLY B 1 434 ? 32.812 -11.406 20.438 1 67.69 434 GLY B O 1
ATOM 6693 N N . PHE B 1 435 ? 33.594 -12.398 22.25 1 57.88 435 PHE B N 1
ATOM 6694 C CA . PHE B 1 435 ? 34.406 -11.281 22.734 1 57.88 435 PHE B CA 1
ATOM 6695 C C . PHE B 1 435 ? 35.812 -11.312 22.125 1 57.88 435 PHE B C 1
ATOM 6697 O O . PHE B 1 435 ? 36.469 -12.344 22.141 1 57.88 435 PHE B O 1
ATOM 6704 N N . THR B 1 436 ? 36.125 -10.461 2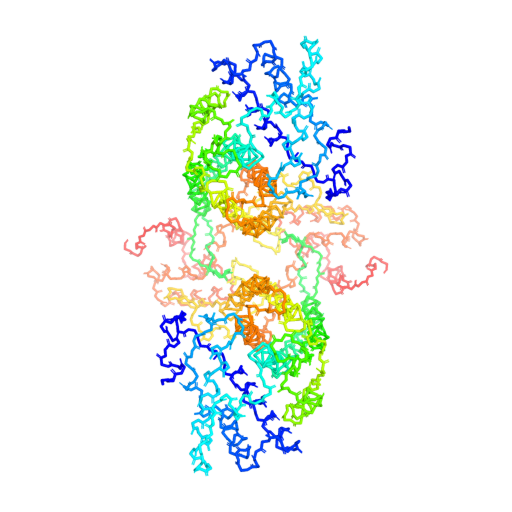1.125 1 51.12 436 THR B N 1
ATOM 6705 C CA . THR B 1 436 ? 37.406 -10.453 20.469 1 51.12 436 THR B CA 1
ATOM 6706 C C . THR B 1 436 ? 38.531 -10.195 21.469 1 51.12 436 THR B C 1
ATOM 6708 O O . THR B 1 436 ? 39.688 -10.602 21.25 1 51.12 436 THR B O 1
ATOM 6711 N N . ALA B 1 437 ? 38.5 -9.281 22.375 1 49.91 437 ALA B N 1
ATOM 6712 C CA . ALA B 1 437 ? 39.594 -9.023 23.312 1 49.91 437 ALA B CA 1
ATOM 6713 C C . ALA B 1 437 ? 39.875 -10.25 24.172 1 49.91 437 ALA B C 1
ATOM 6715 O O . ALA B 1 437 ? 40.938 -10.336 24.812 1 49.91 437 ALA B O 1
ATOM 6716 N N . LYS B 1 438 ? 38.938 -11.125 24.406 1 37.44 438 LYS B N 1
ATOM 6717 C CA . LYS B 1 438 ? 39.344 -12.211 25.297 1 37.44 438 LYS B CA 1
ATOM 6718 C C . LYS B 1 438 ? 39.938 -13.383 24.516 1 37.44 438 LYS B C 1
ATOM 6720 O O . LYS B 1 438 ? 39.344 -13.836 23.547 1 37.44 438 LYS B O 1
#

GO terms:
  GO:0004333 fumarate hydratase activity (F, IDA)

Secondary structure (DSSP, 8-state):
--HHHHHHHHS--S--PPPHHHHHHHHHHHHHHHHHHHHTTSS-HHHHHHHHHHHHHHHTTTTGGG----SSS-TT-HHHHHHHHHHHHHHHHHHHTS---IIIIITTT--HHHHHHHHHHHHHHHHIIIIIHHHHHHHHHHHHHHHHHTTT-EE--EETTEE---EEHHHHHHHHHHHHHHHHHHHHHHHHHHTEE-TT-TTTSS-TTS-TTHHHHHHHHHHHHH-S--EE--HHHHHH--HHHHHHHHHHHHHHHHHHHHHHHHHHHH-BSSSS---EE-GGGGGS-S-SSSTT----HHHHHHHHHHHHHHHHHHHHHHHHT---TT--S-HHHHHHHHHHHHHHHHHHHHHIIIIIITT-EE-HHHHHHHHHH-TTHHHHHHHHH-HHHHHHHHHHHHTT--HHHHHHHTT--HHHHHHHT-GGGTTSSS-S--/--HHHHHHHHS--S--PPPHHHHHHHHHHHHHHHHHHHHTTSS-HHHHHHHHHHHHHHHTTTTGGG----SSS-TT-HHHHHHHHHHHHHHHHHHHTS---IIIIITTT--HHHHHHHHHHHHHHHHIIIIIHHHHHHHHHHHHHHHHHTTT-EE--EETTEE---EEHHHHHHHHHHHHHHHHHHHHHHHHHHTEE-TT-TTTSS-TTS-TTHHHHHHHHHHHHH-S--EE--HHHHHH--HHHHHHHHHHHHHHHHHHHHHHHHHHHH-BSSSS---EE-GGGGGS-S-SSSTT----HHHHHHHHHHHHHHHHHHHHHHHHT---TT--S-HHHHHHHHHHHHHHHHHHHHHIIIIIITT-EE-HHHHHHHHHH-TTHHHHHHHHH-HHHHHHHHHHHHTT--HHHHHHHTT--HHHHHHHT-GGGTTSSS-S--